Protein AF-0000000084831429 (afdb_homodimer)

Secondary structure (DSSP, 8-state):
---EEEEEEEEEEEEEETTEEEEEEEEEEEESSEEEEEES---S--------S--TTTEEEGGGEEEEEEEE---------S-----PPEEEEEEETTS-EEEEEEPTT--HHHHHHHHHHHHHHHHHHHHHHHT--TTTTSSSS--SS-TT-----STTS--SHHHHHHHHHHHT--SEEEE-TTTTSSS-SSS-SSEEEETTS-HHHHHHHHTTBGGG---EEEEE-TTS-EEEEEEPBPTT----HHHHHHHHHHHHTT-SEEEEEEHHHHS--HHHHHHHHHHHHHHHHHHHHHTSSS---GGGHHHHHHHH-HHHHHHHHHHHHHHHHHHHHHSS-EEEEEESSSSSHHHHHHHHHHHHH-GGGGSHHHHHHHHIIIIITTT--HHHHTTTT---GGG---HHHHHHHHHHHHHHH-TTS-SB-HHHHHHHHHHTT-TT-STTS-SSHHHHHHHHHTTT------SS-S-TTS-S------PPPTT-GGGTS-HHHHHTTB-TT---------TTHHHHHHHHHHHT---S-TTS-EEEEEETTEEEEESSSSTT------------------TTGGGSS-SSSS----TTTT-------GGG----HHHHTTTSHHHHHH-/---EEEEEEEEEEEEEETTEEEEEEEEEEEESSEEEEEES---S--------S--TTTEEEGGGEEEEEEEE---------S-----PPEEEEEEETTS-EEEEEEPTT--HHHHHHHHHHHHHHHHHHHHHHHTS-TTTTSSSS--SS-TT-----STTS--SHHHHHHHHHHHT--SEEEE-TTTTSSS-SSS-SSEEEETTS-HHHHHHHHTTBGGG---EEEEE-TTS-EEEEEEPBPTT----HHHHHHHHHHHHTT-SEEEEEEHHHHS--HHHHHHHHHHHHHHHHHHHHHTSSS---GGGHHHHHHHH-HHHHHHHHHHHHHHHHHHHHHSS-EEEEEESSSSSHHHHHHHHHHHHH-GGGGSHHHHHHHHIIIIITTT--HHHHTTTT---GGG---HHHHHHHHHHHHHHH-TTS-SB-HHHHHHHHHHTT-TT-STTS-SSHHHHHHHHHTTT------SS-S-TTS-S------PPPTT-GGGTS-HHHHHTTB-TT---------TTHHHHHHHHHHH----S-TTS-EEEEEETTEEEEESSSSTT------------------TTGGGSTTSSSS----TTTT-------GGG----HHHHTTTSHHHHHH-

Solvent-accessible surface area (backbone atoms only — not comparable to full-atom values): 69233 Å² total; per-residue (Å²): 41,80,52,72,75,46,82,67,41,66,30,28,35,62,37,80,44,77,72,19,82,40,74,45,54,24,35,38,36,37,36,82,59,29,37,37,54,46,66,66,79,63,69,73,74,70,74,66,78,59,70,27,55,54,50,74,90,41,41,41,45,52,79,26,51,67,49,75,45,78,45,79,44,82,72,71,80,66,80,73,80,73,84,71,84,75,70,54,42,39,31,42,37,40,34,30,70,72,44,42,73,47,41,30,36,38,45,76,82,58,53,68,67,58,53,48,44,52,53,46,51,52,51,53,45,63,69,46,39,44,66,44,63,61,58,44,50,43,62,40,41,48,52,67,76,54,45,59,59,68,90,80,63,68,68,84,71,72,84,63,61,68,82,44,71,63,53,54,51,50,51,35,58,74,38,65,54,75,66,57,38,82,39,63,76,24,60,82,37,75,68,26,55,47,44,38,42,58,45,38,40,32,60,88,59,52,68,79,63,45,58,66,52,28,72,41,20,35,77,32,33,47,66,30,61,75,48,45,41,86,58,62,6,36,36,30,38,19,23,30,70,41,89,87,56,81,75,48,71,72,51,49,54,53,47,48,40,53,60,25,52,91,41,55,33,29,34,39,34,45,48,64,80,67,41,78,49,58,63,52,47,29,52,16,43,54,47,40,49,52,53,35,49,48,53,50,54,26,81,70,72,57,86,60,83,46,84,47,42,46,42,52,51,52,71,23,40,49,65,54,52,38,36,47,50,42,45,52,21,35,50,51,42,44,50,35,50,75,35,63,27,22,39,32,33,33,23,64,72,35,36,52,66,45,30,43,38,55,48,48,24,46,45,29,50,33,57,60,37,28,31,61,69,31,35,52,41,47,47,31,55,42,31,48,31,37,17,22,41,36,29,48,23,64,34,66,51,65,73,51,79,78,59,29,24,60,58,67,58,49,40,52,50,43,52,49,50,48,45,56,54,38,58,44,62,25,33,45,31,70,59,40,53,49,50,54,58,56,49,68,48,40,92,70,29,46,66,54,65,35,37,17,44,47,58,50,52,49,59,61,45,62,57,67,69,69,72,74,81,70,86,65,85,68,73,71,79,76,66,63,62,74,49,56,49,84,50,41,55,67,83,52,45,65,48,53,38,46,70,75,60,55,58,49,25,47,33,88,69,37,63,82,52,57,57,67,38,40,52,66,50,53,65,49,41,51,45,48,54,66,48,52,63,65,72,79,79,80,81,63,79,43,27,30,36,39,51,86,89,38,59,42,80,40,90,50,77,62,81,75,73,79,77,82,80,83,85,79,78,78,79,80,77,73,85,69,81,74,81,65,72,79,70,64,77,78,66,82,69,76,89,75,76,57,62,52,56,37,22,54,69,71,69,64,49,42,90,64,60,73,80,64,45,70,57,53,34,36,85,27,70,56,34,58,33,76,97,40,81,52,69,76,47,82,69,40,63,31,28,33,62,37,79,45,76,72,18,81,41,74,44,53,25,36,39,34,36,36,82,56,29,38,37,52,46,64,66,80,62,69,73,70,71,72,64,78,58,68,27,57,53,50,73,90,40,40,39,47,53,79,26,50,67,50,74,46,78,44,77,44,80,72,72,79,67,78,75,80,72,84,72,84,76,72,52,43,40,30,42,37,39,33,30,70,71,44,43,73,48,42,30,36,38,44,77,82,58,52,66,67,58,52,48,46,52,52,47,52,53,52,54,46,62,67,45,40,46,65,43,65,64,58,44,48,43,63,40,43,48,51,65,76,53,44,57,60,66,90,79,63,66,69,79,71,74,80,64,60,68,83,44,71,63,52,54,51,50,51,33,58,73,40,65,55,75,67,56,38,81,38,62,76,22,59,82,37,76,67,25,55,48,43,38,41,59,46,38,40,32,60,89,59,54,67,78,64,46,59,65,52,30,73,40,20,36,77,31,33,47,66,29,62,75,47,45,42,88,59,62,6,36,36,30,40,19,22,29,69,41,91,85,57,82,75,50,71,72,51,48,55,52,48,50,40,52,59,25,52,92,40,54,32,30,34,38,34,46,47,63,80,65,40,78,49,58,63,53,47,28,53,17,42,54,48,40,48,52,54,35,49,48,52,50,52,27,81,70,71,58,87,62,84,47,85,47,45,46,42,51,52,54,72,24,38,48,66,54,52,38,36,48,52,45,44,52,22,35,51,51,41,46,50,35,49,76,36,63,27,22,40,32,34,33,23,64,73,35,37,52,68,43,30,44,38,54,48,48,24,46,43,29,50,32,56,61,37,28,31,62,70,31,32,51,39,47,47,33,54,43,31,47,31,38,17,23,40,36,28,48,23,65,33,66,50,66,73,51,78,80,58,30,25,62,57,67,56,48,40,53,51,42,51,50,51,47,45,57,54,38,60,44,61,26,32,44,32,70,57,39,53,49,50,52,57,56,50,66,48,41,90,70,28,47,65,53,65,34,39,18,44,48,58,51,51,49,61,61,45,62,56,65,69,68,72,75,80,70,84,67,85,67,75,72,78,76,66,61,63,75,49,55,50,84,50,43,55,65,83,50,45,66,48,53,37,44,69,74,60,55,58,49,25,49,34,86,68,37,62,82,51,57,57,67,36,44,48,67,51,52,64,49,42,51,46,49,55,65,47,51,63,67,72,79,79,80,81,62,79,44,27,28,36,40,51,86,88,38,60,42,80,40,88,50,76,60,83,74,72,78,77,83,80,81,85,80,78,79,79,79,80,70,87,68,81,73,79,67,72,79,70,65,78,76,65,81,68,73,89,73,76,58,60,53,57,38,22,56,72,71,68,65,50,42,88,63,61,74,81,63,45,71,58,53,33,34,87,28,70,56,35,58,33,76,98

Foldseek 3Di:
DFDFPADKAWWWKFDQDPVGTDTFTFIWTDTLFWIFTDGDPPPPPDCPVQLALDDPVGIGTLLFWDDKDKDFADQPPPPDPDDPPSRTWIKIWTQTNLLDIIIITHDPPDDPVRVVSVVVSSVVSLQCPLVVLQQVQLVVCPDPPSNSHPPPDPQPPDDQQVLDLVNVVVQCVVQVPPQKGKDQLCLVPPLAQQAFSIFIFGPVDDSVLLSVVLVQFDRSFAWTWQGAFPVQETETEGADTDQPDDQDPSNQVVNLCRQQRPHQEEEEEECPQQADDLQLQVQLVVQQLVLLSVVLVCLVPPPPCVVQSPVSNVVSCLLVRLLSLQVSLQLVLLVNLPDNYYYYYYYNNLAFSVLLSSLSNCVQQPLQCLEPVNVVSSCSRSHQARFHALCQQCVSNVPDPNSHGVRVVSSLLSVQLVCVVCVQSHFFDVLLSLLVVVVSSRSQADRRNGRHPSVVVVSVCLQPPLPDPDPDPPPPPVRNSSPSDHRHHSVPCSNRGPPVSVVNGTRPSHPNALPQQDDPSVVSVVLVVVQPPPDPDSPHRWYWYQDPSHIDTDPRNRNNPPDDDDDPPPDPPCPPPPPPPVPPPPPDDDDSQNSRGSGYRRDSDDVSRDDPCVRSNPPPVVVVVVD/DFDFQADKAWWWKFDQDPVGTDTFTFIWTDTLFWIFTDGDPPPPPPVPVQLALDDPVGIGTLLFWDDKDKDFADQPPPPDPDDPPSRTWIKIWTQTNLLDIIIITGDPPDDVVRVVSVVVSSVVSLQCPLVVLQQVQPVVCPDPPNNSHPPPDPQPDDDQQVQDLVNVVVQCVVQVPPQKGKDQLCLVPPLAQQAFSIFIFGPPDDSVLLSVLLVQFDRSFAWTWQGAFPVQETETEGADTDQPDDQDPSNQVVNLCRQQRPHQEEEEEECPQQADDLQLQVQLVVQQLVLLSVVLVCLVPDPPVVVQSPVSNVVSCLLVRLLSLQVSLQLVLLVNLPDNYYYYYYYNNLAFSVLLSSLSNCVQQPLQCLEPVNVVSSCSRSHQARFHALCQQCVSNVPDPNSHGVRVVSSLLSVQLVCVVCVQSHFFDVLLSLLVVVVSSRSQADRRNGRHPSVVVVSVCLQPPLPDPDPDPPDPPVSNSSPSDNRHHSVPCSNRGPPVSVVNGGRPSHPNALPQADDPSVVSVVLVCVQPPPDPDSPHRWYWYQDPSHIDTDPRNRNNPPDPDDDPPPDPPCPPPPPPPVPPPVPDDDPSQNSRGSGYGRDSDDVSRDDPCCRSNPPPVVVVVVD

pLDDT: mean 73.1, std 22.53, range [20.27, 98.69]

InterPro domains:
  IPR010569 Myotubularin-like, phosphatase domain [PF06602] (166-237)
  IPR010569 Myotubularin-like, phosphatase domain [PF06602] (287-456)
  IPR010569 Myotubularin-like, phosphatase domain [PS51339] (162-616)
  IPR011993 PH-like domain superfamily [G3DSA:2.30.29.30] (10-122)
  IPR029021 Protein-tyrosine phosphatase-like [SSF52799] (162-620)
  IPR030564 Myotubularin [PTHR10807] (19-619)

Organism: Latimeria chalumnae (NCBI:txid7897)

Structure (mmCIF, N/CA/C/O backbone):
data_AF-0000000084831429-model_v1
#
loop_
_entity.id
_entity.type
_entity.pdbx_description
1 polymer 'Myotubularin related protein 11'
#
loop_
_atom_site.group_PDB
_atom_site.id
_atom_site.type_symbol
_atom_site.label_atom_id
_atom_site.label_alt_id
_atom_site.label_comp_id
_atom_site.label_asym_id
_atom_site.label_entity_id
_atom_site.label_seq_id
_atom_site.pdbx_PDB_ins_code
_atom_site.Cartn_x
_atom_site.Cartn_y
_atom_site.Cartn_z
_atom_site.occupancy
_atom_site.B_iso_or_equiv
_atom_site.auth_seq_id
_atom_site.auth_comp_id
_atom_site.auth_asym_id
_atom_site.auth_atom_id
_atom_site.pdbx_PDB_model_num
ATOM 1 N N . GLY A 1 1 ? 31.672 33 1.767 1 45.75 1 GLY A N 1
ATOM 2 C CA . GLY A 1 1 ? 31.297 31.656 1.421 1 45.75 1 GLY A CA 1
ATOM 3 C C . GLY A 1 1 ? 31.219 30.734 2.625 1 45.75 1 GLY A C 1
ATOM 4 O O . GLY A 1 1 ? 31.375 31.172 3.764 1 45.75 1 GLY A O 1
ATOM 5 N N . GLU A 1 2 ? 30.656 29.547 2.352 1 60.62 2 GLU A N 1
ATOM 6 C CA . GLU A 1 2 ? 30.656 28.547 3.426 1 60.62 2 GLU A CA 1
ATOM 7 C C . GLU A 1 2 ? 32.094 28.234 3.879 1 60.62 2 GLU A C 1
ATOM 9 O O . GLU A 1 2 ? 32.969 28.078 3.051 1 60.62 2 GLU A O 1
ATOM 14 N N . HIS A 1 3 ? 32.344 28.625 5.039 1 60.34 3 HIS A N 1
ATOM 15 C CA . HIS A 1 3 ? 33.688 28.328 5.578 1 60.34 3 HIS A CA 1
ATOM 16 C C . HIS A 1 3 ? 33.875 26.828 5.816 1 60.34 3 HIS A C 1
ATOM 18 O O . HIS A 1 3 ? 32.969 26.188 6.391 1 60.34 3 HIS A O 1
ATOM 24 N N . ILE A 1 4 ? 34.938 26.266 5.09 1 60.81 4 ILE A N 1
ATOM 25 C CA . ILE A 1 4 ? 35.312 24.875 5.316 1 60.81 4 ILE A CA 1
ATOM 26 C C . ILE A 1 4 ? 35.875 24.703 6.719 1 60.81 4 ILE A C 1
ATOM 28 O O . ILE A 1 4 ? 36.844 25.391 7.094 1 60.81 4 ILE A O 1
ATOM 32 N N . VAL A 1 5 ? 35.25 24.031 7.523 1 62.53 5 VAL A N 1
ATOM 33 C CA . VAL A 1 5 ? 35.625 23.875 8.922 1 62.53 5 VAL A CA 1
ATOM 34 C C . VAL A 1 5 ? 36.75 22.844 9.047 1 62.53 5 VAL A C 1
ATOM 36 O O . VAL A 1 5 ? 37.625 22.969 9.914 1 62.53 5 VAL A O 1
ATOM 39 N N . GLU A 1 6 ? 36.656 21.859 8.156 1 63.72 6 GLU A N 1
ATOM 40 C CA . GLU A 1 6 ? 37.625 20.781 8.32 1 63.72 6 GLU A CA 1
ATOM 41 C C . GLU A 1 6 ? 38.25 20.391 6.988 1 63.72 6 GLU A C 1
ATOM 43 O O . GLU A 1 6 ? 37.688 20.641 5.926 1 63.72 6 GLU A O 1
ATOM 48 N N . ASP A 1 7 ? 39.406 19.844 7.125 1 67.19 7 ASP A N 1
ATOM 49 C CA . ASP A 1 7 ? 40.125 19.406 5.941 1 67.19 7 ASP A CA 1
ATOM 50 C C . ASP A 1 7 ? 39.344 18.359 5.152 1 67.19 7 ASP A C 1
ATOM 52 O O . ASP A 1 7 ? 38.75 17.453 5.738 1 67.19 7 ASP A O 1
ATOM 56 N N . PRO A 1 8 ? 39.281 18.547 3.902 1 75.25 8 PRO A N 1
ATOM 57 C CA . PRO A 1 8 ? 38.562 17.609 3.041 1 75.25 8 PRO A CA 1
ATOM 58 C C . PRO A 1 8 ? 39.125 16.188 3.115 1 75.25 8 PRO A C 1
ATOM 60 O O . PRO A 1 8 ? 40.344 16.016 3.346 1 75.25 8 PRO A O 1
ATOM 63 N N . VAL A 1 9 ? 38.312 15.164 3.086 1 78.69 9 VAL A N 1
ATOM 64 C CA . VAL A 1 9 ? 38.688 13.758 3.143 1 78.69 9 VAL A CA 1
ATOM 65 C C . VAL A 1 9 ? 38.219 13.047 1.868 1 78.69 9 VAL A C 1
ATOM 67 O O . VAL A 1 9 ? 37.125 13.258 1.396 1 78.69 9 VAL A O 1
ATOM 70 N N . ASN A 1 10 ? 39.156 12.344 1.332 1 81.06 10 ASN A N 1
ATOM 71 C CA . ASN A 1 10 ? 38.781 11.523 0.183 1 81.06 10 ASN A CA 1
ATOM 72 C C . ASN A 1 10 ? 37.938 10.305 0.601 1 81.06 10 ASN A C 1
ATOM 74 O O . ASN A 1 10 ? 38.344 9.555 1.489 1 81.06 10 ASN A O 1
ATOM 78 N N . VAL A 1 11 ? 36.844 10.211 0.005 1 85.5 11 VAL A N 1
ATOM 79 C CA . VAL A 1 11 ? 35.906 9.125 0.378 1 85.5 11 VAL A CA 1
ATOM 80 C C . VAL A 1 11 ? 35.281 8.547 -0.875 1 85.5 11 VAL A C 1
ATOM 82 O O . VAL A 1 11 ? 35.406 9.094 -1.969 1 85.5 11 VAL A O 1
ATOM 85 N N . ARG A 1 12 ? 34.75 7.391 -0.708 1 84.81 12 ARG A N 1
ATOM 86 C CA . ARG A 1 12 ? 33.875 6.797 -1.725 1 84.81 12 ARG A CA 1
ATOM 87 C C . ARG A 1 12 ? 32.438 6.711 -1.239 1 84.81 12 ARG A C 1
ATOM 89 O O . ARG A 1 12 ? 32.156 6.066 -0.229 1 84.81 12 ARG A O 1
ATOM 96 N N . LYS A 1 13 ? 31.609 7.395 -1.942 1 86 13 LYS A N 1
ATOM 97 C CA . LYS A 1 13 ? 30.203 7.438 -1.572 1 86 13 LYS A CA 1
ATOM 98 C C . LYS A 1 13 ? 29.422 6.285 -2.209 1 86 13 LYS A C 1
ATOM 100 O O . LYS A 1 13 ? 29.578 6.012 -3.4 1 86 13 LYS A O 1
ATOM 105 N N . LEU A 1 14 ? 28.703 5.637 -1.348 1 78 14 LEU A N 1
ATOM 106 C CA . LEU A 1 14 ? 27.828 4.59 -1.872 1 78 14 LEU A CA 1
ATOM 107 C C . LEU A 1 14 ? 26.609 5.188 -2.562 1 78 14 LEU A C 1
ATOM 109 O O . LEU A 1 14 ? 25.891 5.996 -1.969 1 78 14 LEU A O 1
ATOM 113 N N . VAL A 1 15 ? 26.516 5.016 -3.824 1 68.31 15 VAL A N 1
ATOM 114 C CA . VAL A 1 15 ? 25.391 5.535 -4.578 1 68.31 15 VAL A CA 1
ATOM 115 C C . VAL A 1 15 ? 24.562 4.375 -5.133 1 68.31 15 VAL A C 1
ATOM 117 O O . VAL A 1 15 ? 25.125 3.377 -5.602 1 68.31 15 VAL A O 1
ATOM 120 N N . GLN A 1 16 ? 23.281 4.457 -4.746 1 60.56 16 GLN A N 1
ATOM 121 C CA . GLN A 1 16 ? 22.391 3.434 -5.262 1 60.56 16 GLN A CA 1
ATOM 122 C C . GLN A 1 16 ? 21.859 3.809 -6.641 1 60.56 16 GLN A C 1
ATOM 124 O O . GLN A 1 16 ? 21.281 4.887 -6.82 1 60.56 16 GLN A O 1
ATOM 129 N N . TRP A 1 17 ? 22.422 3.232 -7.582 1 48.5 17 TRP A N 1
ATOM 130 C CA . TRP A 1 17 ? 21.891 3.42 -8.93 1 48.5 17 TRP A CA 1
ATOM 131 C C . TRP A 1 17 ? 20.844 2.357 -9.258 1 48.5 17 TRP A C 1
ATOM 133 O O . TRP A 1 17 ? 20.672 1.402 -8.492 1 48.5 17 TRP A O 1
ATOM 143 N N . ARG A 1 18 ? 20 2.668 -10.242 1 48.22 18 ARG A N 1
ATOM 144 C CA . ARG A 1 18 ? 19.031 1.698 -10.742 1 48.22 18 ARG A CA 1
ATOM 145 C C . ARG A 1 18 ? 19.688 0.341 -10.977 1 48.22 18 ARG A C 1
ATOM 147 O O . ARG A 1 18 ? 19.062 -0.7 -10.75 1 48.22 18 ARG A O 1
ATOM 154 N N . SER A 1 19 ? 21 0.459 -11.438 1 45.69 19 SER A N 1
ATOM 155 C CA . SER A 1 19 ? 21.734 -0.715 -11.883 1 45.69 19 SER A CA 1
ATOM 156 C C . SER A 1 19 ? 22.438 -1.406 -10.719 1 45.69 19 SER A C 1
ATOM 158 O O . SER A 1 19 ? 23 -2.492 -10.875 1 45.69 19 SER A O 1
ATOM 160 N N . GLY A 1 20 ? 22.328 -0.869 -9.531 1 53.62 20 GLY A N 1
ATOM 161 C CA . GLY A 1 20 ? 23.016 -1.463 -8.391 1 53.62 20 GLY A CA 1
ATOM 162 C C . GLY A 1 20 ? 23.75 -0.447 -7.539 1 53.62 20 GLY A C 1
ATOM 163 O O . GLY A 1 20 ? 23.5 0.755 -7.641 1 53.62 20 GLY A O 1
ATOM 164 N N . GLU A 1 21 ? 24.484 -0.975 -6.473 1 61.22 21 GLU A N 1
ATOM 165 C CA . GLU A 1 21 ? 25.297 -0.139 -5.59 1 61.22 21 GLU A CA 1
ATOM 166 C C . GLU A 1 21 ? 26.656 0.175 -6.219 1 61.22 21 GLU A C 1
ATOM 168 O O . GLU A 1 21 ? 27.281 -0.698 -6.82 1 61.22 21 GLU A O 1
ATOM 173 N N . SER A 1 22 ? 26.844 1.405 -6.551 1 68.38 22 SER A N 1
ATOM 174 C CA . SER A 1 22 ? 28.141 1.827 -7.047 1 68.38 22 SER A CA 1
ATOM 175 C C . SER A 1 22 ? 28.781 2.846 -6.109 1 68.38 22 SER A C 1
ATOM 177 O O . SER A 1 22 ? 28.094 3.514 -5.34 1 68.38 22 SER A O 1
ATOM 179 N N . PHE A 1 23 ? 30.109 2.713 -6.168 1 76.94 23 PHE A N 1
ATOM 180 C CA . PHE A 1 23 ? 30.828 3.676 -5.348 1 76.94 23 PHE A CA 1
ATOM 181 C C . PHE A 1 23 ? 31.375 4.82 -6.203 1 76.94 23 PHE A C 1
ATOM 183 O O . PHE A 1 23 ? 31.891 4.594 -7.301 1 76.94 23 PHE A O 1
ATOM 190 N N . LEU A 1 24 ? 31.109 6.02 -5.734 1 82.38 24 LEU A N 1
ATOM 191 C CA . LEU A 1 24 ? 31.625 7.227 -6.367 1 82.38 24 LEU A CA 1
ATOM 192 C C . LEU A 1 24 ? 32.75 7.836 -5.543 1 82.38 24 LEU A C 1
ATOM 194 O O . LEU A 1 24 ? 32.562 8.172 -4.371 1 82.38 24 LEU A O 1
ATOM 198 N N . SER A 1 25 ? 33.844 7.863 -6.238 1 85.06 25 SER A N 1
ATOM 199 C CA . SER A 1 25 ? 34.969 8.453 -5.535 1 85.06 25 SER A CA 1
ATOM 200 C C . SER A 1 25 ? 34.875 9.977 -5.535 1 85.06 25 SER A C 1
ATOM 202 O O . SER A 1 25 ? 34.438 10.578 -6.512 1 85.06 25 SER A O 1
ATOM 204 N N . GLY A 1 26 ? 35.156 10.617 -4.406 1 86.94 26 GLY A N 1
ATOM 205 C CA . GLY A 1 26 ? 35.156 12.062 -4.281 1 86.94 26 GLY A CA 1
ATOM 206 C C . GLY A 1 26 ? 35.719 12.555 -2.963 1 86.94 26 GLY A C 1
ATOM 207 O O . GLY A 1 26 ? 36.469 11.836 -2.295 1 86.94 26 GLY A O 1
ATOM 208 N N . THR A 1 27 ? 35.5 13.859 -2.746 1 84.88 27 THR A N 1
ATOM 209 C CA . THR A 1 27 ? 36 14.5 -1.535 1 84.88 27 THR A CA 1
ATOM 210 C C . THR A 1 27 ? 34.844 15.008 -0.678 1 84.88 27 THR A C 1
ATOM 212 O O . THR A 1 27 ? 33.875 15.547 -1.2 1 84.88 27 THR A O 1
ATOM 215 N N . LEU A 1 28 ? 35 14.727 0.623 1 85.06 28 LEU A N 1
ATOM 216 C CA . LEU A 1 28 ? 34 15.156 1.578 1 85.06 28 LEU A CA 1
ATOM 217 C C . LEU A 1 28 ? 34.438 16.438 2.295 1 85.06 28 LEU A C 1
ATOM 219 O O . LEU A 1 28 ? 35.531 16.484 2.844 1 85.06 28 LEU A O 1
ATOM 223 N N . TYR A 1 29 ? 33.562 17.469 2.186 1 80.06 29 TYR A N 1
ATOM 224 C CA . TYR A 1 29 ? 33.844 18.734 2.848 1 80.06 29 TYR A CA 1
ATOM 225 C C . TYR A 1 29 ? 32.812 18.984 3.955 1 80.06 29 TYR A C 1
ATOM 227 O O . TYR A 1 29 ? 31.641 18.672 3.809 1 80.06 29 TYR A O 1
ATOM 235 N N . CYS A 1 30 ? 33.312 19.484 5.059 1 78.75 30 CYS A N 1
ATOM 236 C CA . CYS A 1 30 ? 32.406 19.922 6.125 1 78.75 30 CYS A CA 1
ATOM 237 C C . CYS A 1 30 ? 32.469 21.438 6.305 1 78.75 30 CYS A C 1
ATOM 239 O O . CYS A 1 30 ? 33.531 21.984 6.598 1 78.75 30 CYS A O 1
ATOM 241 N N . THR A 1 31 ? 31.297 22.016 6.02 1 76.06 31 THR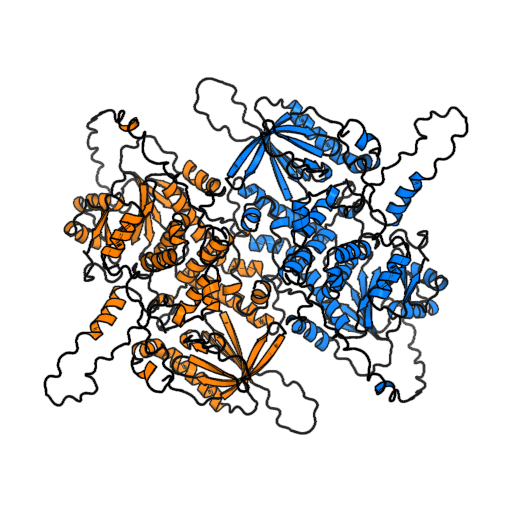 A N 1
ATOM 242 C CA . THR A 1 31 ? 31.203 23.453 6.234 1 76.06 31 THR A CA 1
ATOM 243 C C . THR A 1 31 ? 30.375 23.766 7.484 1 76.06 31 THR A C 1
ATOM 245 O O . THR A 1 31 ? 30.016 22.859 8.234 1 76.06 31 THR A O 1
ATOM 248 N N . GLU A 1 32 ? 30.141 25 7.703 1 68.94 32 GLU A N 1
ATOM 249 C CA . GLU A 1 32 ? 29.344 25.391 8.859 1 68.94 32 GLU A CA 1
ATOM 250 C C . GLU A 1 32 ? 27.859 25.047 8.648 1 68.94 32 GLU A C 1
ATOM 252 O O . GLU A 1 32 ? 27.109 24.953 9.609 1 68.94 32 GLU A O 1
ATOM 257 N N . PHE A 1 33 ? 27.562 24.766 7.441 1 71.44 33 PHE A N 1
ATOM 258 C CA . PHE A 1 33 ? 26.141 24.594 7.148 1 71.44 33 PHE A CA 1
ATOM 259 C C . PHE A 1 33 ? 25.844 23.172 6.691 1 71.44 33 PHE A C 1
ATOM 261 O O . PHE A 1 33 ? 24.75 22.656 6.887 1 71.44 33 PHE A O 1
ATOM 268 N N . ARG A 1 34 ? 26.906 22.641 6.062 1 78.56 34 ARG A N 1
ATOM 269 C CA . ARG A 1 34 ? 26.562 21.375 5.418 1 78.56 34 ARG A CA 1
ATOM 270 C C . ARG A 1 34 ? 27.797 20.469 5.285 1 78.56 34 ARG A C 1
ATOM 272 O O . ARG A 1 34 ? 28.922 20.953 5.402 1 78.56 34 ARG A O 1
ATOM 279 N N . LEU A 1 35 ? 27.469 19.188 5.121 1 81.06 35 LEU A N 1
ATOM 280 C CA . LEU A 1 35 ? 28.406 18.188 4.613 1 81.06 35 LEU A CA 1
ATOM 281 C C . LEU A 1 35 ? 28.234 17.984 3.111 1 81.06 35 LEU A C 1
ATOM 283 O O . LEU A 1 35 ? 27.125 17.672 2.65 1 81.06 35 LEU A O 1
ATOM 287 N N . THR A 1 36 ? 29.25 18.297 2.365 1 82.38 36 THR A N 1
ATOM 288 C CA . THR A 1 36 ? 29.109 18.234 0.915 1 82.38 36 THR A CA 1
ATOM 289 C C . THR A 1 36 ? 30.125 17.266 0.323 1 82.38 36 THR A C 1
ATOM 291 O O . THR A 1 36 ? 31.312 17.312 0.672 1 82.38 36 THR A O 1
ATOM 294 N N . PHE A 1 37 ? 29.625 16.328 -0.504 1 85.56 37 PHE A N 1
ATOM 295 C CA . PHE A 1 37 ? 30.453 15.406 -1.266 1 85.56 37 PHE A CA 1
ATOM 296 C C . PHE A 1 37 ? 30.672 15.922 -2.684 1 85.56 37 PHE A C 1
ATOM 298 O O . PHE A 1 37 ? 29.719 16.188 -3.41 1 85.56 37 PHE A O 1
ATOM 305 N N . VAL A 1 38 ? 31.922 16.094 -3.037 1 83.12 38 VAL A N 1
ATOM 306 C CA . VAL A 1 38 ? 32.281 16.516 -4.383 1 83.12 38 VAL A CA 1
ATOM 307 C C . VAL A 1 38 ? 32.938 15.367 -5.145 1 83.12 38 VAL A C 1
ATOM 309 O O . VAL A 1 38 ? 34.062 14.977 -4.852 1 83.12 38 VAL A O 1
ATOM 312 N N . PRO A 1 39 ? 32.219 14.82 -6.137 1 83.31 39 PRO A N 1
ATOM 313 C CA . PRO A 1 39 ? 32.781 13.695 -6.898 1 83.31 39 PRO A CA 1
ATOM 314 C C . PRO A 1 39 ? 34 14.086 -7.723 1 83.31 39 PRO A C 1
ATOM 316 O O . PRO A 1 39 ? 34.094 15.234 -8.172 1 83.31 39 PRO A O 1
ATOM 319 N N . GLU A 1 40 ? 35.062 13.156 -7.945 1 78.69 40 GLU A N 1
ATOM 320 C CA . GLU A 1 40 ? 36.281 13.398 -8.703 1 78.69 40 GLU A CA 1
ATOM 321 C C . GLU A 1 40 ? 36 13.523 -10.195 1 78.69 40 GLU A C 1
ATOM 323 O O . GLU A 1 40 ? 36.531 14.414 -10.867 1 78.69 40 GLU A O 1
ATOM 328 N N . HIS A 1 41 ? 35.594 12.352 -10.898 1 64.94 41 HIS A N 1
ATOM 329 C CA . HIS A 1 41 ? 35.406 12.352 -12.344 1 64.94 41 HIS A CA 1
ATOM 330 C C . HIS A 1 41 ? 34 12.836 -12.719 1 64.94 41 HIS A C 1
ATOM 332 O O . HIS A 1 41 ? 33 12.164 -12.438 1 64.94 41 HIS A O 1
ATOM 338 N N . ILE A 1 42 ? 33.906 13.891 -12.547 1 53.31 42 ILE A N 1
ATOM 339 C CA . ILE A 1 42 ? 32.594 14.352 -13.039 1 53.31 42 ILE A CA 1
ATOM 340 C C . ILE A 1 42 ? 32.562 14.273 -14.562 1 53.31 42 ILE A C 1
ATOM 342 O O . ILE A 1 42 ? 33.281 15.023 -15.242 1 53.31 42 ILE A O 1
ATOM 346 N N . HIS A 1 43 ? 32.875 13.156 -15.383 1 43.84 43 HIS A N 1
ATOM 347 C CA . HIS A 1 43 ? 32.562 13.5 -16.766 1 43.84 43 HIS A CA 1
ATOM 348 C C . HIS A 1 43 ? 31.469 14.562 -16.844 1 43.84 43 HIS A C 1
ATOM 350 O O . HIS A 1 43 ? 30.906 14.938 -15.812 1 43.84 43 HIS A O 1
ATOM 356 N N . ASN A 1 44 ? 30.625 14.195 -18.203 1 37.78 44 ASN A N 1
ATOM 357 C CA . ASN A 1 44 ? 29.609 14.969 -18.906 1 37.78 44 ASN A CA 1
ATOM 358 C C . ASN A 1 44 ? 28.484 15.391 -17.984 1 37.78 44 ASN A C 1
ATOM 360 O O . ASN A 1 44 ? 27.375 15.703 -18.438 1 37.78 44 ASN A O 1
ATOM 364 N N . ALA A 1 45 ? 28.391 14.68 -17 1 36.59 45 ALA A N 1
ATOM 365 C CA . ALA A 1 45 ? 27 15.07 -16.766 1 36.59 45 ALA A CA 1
ATOM 366 C C . ALA A 1 45 ? 26.828 16.578 -16.906 1 36.59 45 ALA A C 1
ATOM 368 O O . ALA A 1 45 ? 27.625 17.359 -16.359 1 36.59 45 ALA A O 1
ATOM 369 N N . GLU A 1 46 ? 26.359 17 -17.938 1 37.22 46 GLU A N 1
ATOM 370 C CA . GLU A 1 46 ? 25.734 18.281 -18.281 1 37.22 46 GLU A CA 1
ATOM 371 C C . GLU A 1 46 ? 25.5 19.141 -17.047 1 37.22 46 GLU A C 1
ATOM 373 O O . GLU A 1 46 ? 25.125 18.625 -15.992 1 37.22 46 GLU A O 1
ATOM 378 N N . ASN A 1 47 ? 26.266 20.25 -16.891 1 38 47 ASN A N 1
ATOM 379 C CA . ASN A 1 47 ? 26.016 21.531 -16.234 1 38 47 ASN A CA 1
ATOM 380 C C . ASN A 1 47 ? 24.547 21.656 -15.828 1 38 47 ASN A C 1
ATOM 382 O O . ASN A 1 47 ? 23.781 22.344 -16.5 1 38 47 ASN A O 1
ATOM 386 N N . GLU A 1 48 ? 23.859 20.672 -15.984 1 38.94 48 GLU A N 1
ATOM 387 C CA . GLU A 1 48 ? 22.578 21.344 -15.773 1 38.94 48 GLU A CA 1
ATOM 388 C C . GLU A 1 48 ? 22.672 22.406 -14.695 1 38.94 48 GLU A C 1
ATOM 390 O O . GLU A 1 48 ? 23.406 22.25 -13.719 1 38.94 48 GLU A O 1
ATOM 395 N N . ASP A 1 49 ? 22.672 23.578 -15.023 1 39.72 49 ASP A N 1
ATOM 396 C CA . ASP A 1 49 ? 22.359 24.875 -14.422 1 39.72 49 ASP A CA 1
ATOM 397 C C . ASP A 1 49 ? 21.75 24.703 -13.039 1 39.72 49 ASP A C 1
ATOM 399 O O . ASP A 1 49 ? 20.531 24.828 -12.875 1 39.72 49 ASP A O 1
ATOM 403 N N . HIS A 1 50 ? 21.922 23.656 -12.336 1 46.47 50 HIS A N 1
ATOM 404 C CA . HIS A 1 50 ? 20.953 23.547 -11.242 1 46.47 50 HIS A CA 1
ATOM 405 C C . HIS A 1 50 ? 21.219 24.625 -10.188 1 46.47 50 HIS A C 1
ATOM 407 O O . HIS A 1 50 ? 22.25 24.594 -9.523 1 46.47 50 HIS A O 1
ATOM 413 N N . ASP A 1 51 ? 20.891 25.781 -10.414 1 50.62 51 ASP A N 1
ATOM 414 C CA . ASP A 1 51 ? 20.578 26.953 -9.594 1 50.62 51 ASP A CA 1
ATOM 415 C C . ASP A 1 51 ? 20.047 26.531 -8.227 1 50.62 51 ASP A C 1
ATOM 417 O O . ASP A 1 51 ? 19.531 27.375 -7.48 1 50.62 51 ASP A O 1
ATOM 421 N N . SER A 1 52 ? 20.125 25.219 -7.883 1 61.53 52 SER A N 1
ATOM 422 C CA . SER A 1 52 ? 19.578 24.922 -6.559 1 61.53 52 SER A CA 1
ATOM 423 C C . SER A 1 52 ? 20.641 25.078 -5.477 1 61.53 52 SER A C 1
ATOM 425 O O . SER A 1 52 ? 21.812 24.781 -5.707 1 61.53 52 SER A O 1
ATOM 427 N N . VAL A 1 53 ? 20.391 25.859 -4.523 1 61.72 53 VAL A N 1
ATOM 428 C CA . VAL A 1 53 ? 21.281 26.141 -3.402 1 61.72 53 VAL A CA 1
ATOM 429 C C . VAL A 1 53 ? 21.781 24.844 -2.787 1 61.72 53 VAL A C 1
ATOM 431 O O . VAL A 1 53 ? 22.938 24.734 -2.385 1 61.72 53 VAL A O 1
ATOM 434 N N . LEU A 1 54 ? 20.953 23.844 -2.764 1 65.69 54 LEU A N 1
ATOM 435 C CA . LEU A 1 54 ? 21.312 22.562 -2.137 1 65.69 54 LEU A CA 1
ATOM 436 C C . LEU A 1 54 ? 21.156 21.422 -3.121 1 65.69 54 LEU A C 1
ATOM 438 O O . LEU A 1 54 ? 20.141 21.312 -3.809 1 65.69 54 LEU A O 1
ATOM 442 N N . ASN A 1 55 ? 22.359 20.844 -3.393 1 62.53 55 ASN A N 1
ATOM 443 C CA . ASN A 1 55 ? 22.281 19.578 -4.125 1 62.53 55 ASN A CA 1
ATOM 444 C C . ASN A 1 55 ? 21.875 18.438 -3.211 1 62.53 55 ASN A C 1
ATOM 446 O O . ASN A 1 55 ? 22.688 17.922 -2.439 1 62.53 55 ASN A O 1
ATOM 450 N N . ARG A 1 56 ? 20.75 18.047 -3.246 1 65.62 56 ARG A N 1
ATOM 451 C CA . ARG A 1 56 ? 20.172 17.078 -2.307 1 65.62 56 ARG A CA 1
ATOM 452 C C . ARG A 1 56 ? 20.875 15.727 -2.418 1 65.62 56 ARG A C 1
ATOM 454 O O . ARG A 1 56 ? 20.875 14.945 -1.467 1 65.62 56 ARG A O 1
ATOM 461 N N . GLU A 1 57 ? 21.5 15.508 -3.512 1 72.44 57 GLU A N 1
ATOM 462 C CA . GLU A 1 57 ? 22.156 14.219 -3.682 1 72.44 57 GLU A CA 1
ATOM 463 C C . GLU A 1 57 ? 23.5 14.18 -2.941 1 72.44 57 GLU A C 1
ATOM 465 O O . GLU A 1 57 ? 23.891 13.133 -2.416 1 72.44 57 GLU A O 1
ATOM 470 N N . HIS A 1 58 ? 24.078 15.344 -2.861 1 78.69 58 HIS A N 1
ATOM 471 C CA . HIS A 1 58 ? 25.453 15.305 -2.355 1 78.69 58 HIS A CA 1
ATOM 472 C C . HIS A 1 58 ? 25.609 16.203 -1.133 1 78.69 58 HIS A C 1
ATOM 474 O O . HIS A 1 58 ? 26.641 16.141 -0.451 1 78.69 58 HIS A O 1
ATOM 480 N N . ASP A 1 59 ? 24.609 17.016 -0.858 1 79.62 59 ASP A N 1
ATOM 481 C CA . ASP A 1 59 ? 24.703 17.922 0.275 1 79.62 59 ASP A CA 1
ATOM 482 C C . ASP A 1 59 ? 23.797 17.469 1.42 1 79.62 59 ASP A C 1
ATOM 484 O O . ASP A 1 59 ? 22.656 17.047 1.193 1 79.62 59 ASP A O 1
ATOM 488 N N . ILE A 1 60 ? 24.391 17.516 2.602 1 82.75 60 ILE A N 1
ATOM 489 C CA . ILE A 1 60 ? 23.625 17.219 3.805 1 82.75 60 ILE A CA 1
ATOM 490 C C . ILE A 1 60 ? 23.734 18.391 4.785 1 82.75 60 ILE A C 1
ATOM 492 O O . ILE A 1 60 ? 24.781 18.594 5.406 1 82.75 60 ILE A O 1
ATOM 496 N N . PRO A 1 61 ? 22.625 19.125 4.828 1 78.19 61 PRO A N 1
ATOM 497 C CA . PRO A 1 61 ? 22.688 20.141 5.875 1 78.19 61 PRO A CA 1
ATOM 498 C C . PRO A 1 61 ? 22.984 19.562 7.254 1 78.19 61 PRO A C 1
ATOM 500 O O . PRO A 1 61 ? 22.453 18.516 7.617 1 78.19 61 PRO A O 1
ATOM 503 N N . LEU A 1 62 ? 23.797 20.172 7.938 1 77.38 62 LEU A N 1
ATOM 504 C CA . LEU A 1 62 ? 24.25 19.656 9.219 1 77.38 62 LEU A CA 1
ATOM 505 C C . LEU A 1 62 ? 23.078 19.469 10.172 1 77.38 62 LEU A C 1
ATOM 507 O O . LEU A 1 62 ? 23.062 18.516 10.961 1 77.38 62 LEU A O 1
ATOM 511 N N . ILE A 1 63 ? 22.109 20.344 10.078 1 75.5 63 ILE A N 1
ATOM 512 C CA . ILE A 1 63 ? 20.953 20.297 10.977 1 75.5 63 ILE A CA 1
ATOM 513 C C . ILE A 1 63 ? 20.109 19.047 10.68 1 75.5 63 ILE A C 1
ATOM 515 O O . ILE A 1 63 ? 19.375 18.562 11.539 1 75.5 63 ILE A O 1
ATOM 519 N N . SER A 1 64 ? 20.281 18.562 9.5 1 80.69 64 SER A N 1
ATOM 520 C CA . SER A 1 64 ? 19.5 17.406 9.086 1 80.69 64 SER A CA 1
ATOM 521 C C . SER A 1 64 ? 20.141 16.094 9.547 1 80.69 64 SER A C 1
ATOM 523 O O . SER A 1 64 ? 19.547 15.023 9.406 1 80.69 64 SER A O 1
ATOM 525 N N . ILE A 1 65 ? 21.266 16.156 10.172 1 81.81 65 ILE A N 1
ATOM 526 C CA . ILE A 1 65 ? 21.984 14.961 10.609 1 81.81 65 ILE A CA 1
ATOM 527 C C . ILE A 1 65 ? 21.453 14.523 11.977 1 81.81 65 ILE A C 1
ATOM 529 O O . ILE A 1 65 ? 21.359 15.336 12.898 1 81.81 65 ILE A O 1
ATOM 533 N N . ASP A 1 66 ? 21.078 13.336 12.078 1 80.44 66 ASP A N 1
ATOM 534 C CA . ASP A 1 66 ? 20.578 12.773 13.328 1 80.44 66 ASP A CA 1
ATOM 535 C C . ASP A 1 66 ? 21.688 12.102 14.117 1 80.44 66 ASP A C 1
ATOM 537 O O . ASP A 1 66 ? 21.875 12.375 15.305 1 80.44 66 ASP A O 1
ATOM 541 N N . ARG A 1 67 ? 22.438 11.164 13.438 1 81.94 67 ARG A N 1
ATOM 542 C CA . ARG A 1 67 ? 23.531 10.43 14.07 1 81.94 67 ARG A CA 1
ATOM 543 C C . ARG A 1 67 ? 24.578 10.016 13.047 1 81.94 67 ARG A C 1
ATOM 545 O O . ARG A 1 67 ? 24.266 9.867 11.859 1 81.94 67 ARG A O 1
ATOM 552 N N . VAL A 1 68 ? 25.766 9.953 13.539 1 83.19 68 VAL A N 1
ATOM 553 C CA . VAL A 1 68 ? 26.891 9.516 12.711 1 83.19 68 VAL A CA 1
ATOM 554 C C . VAL A 1 68 ? 27.578 8.312 13.352 1 83.19 68 VAL A C 1
ATOM 556 O O . VAL A 1 68 ? 27.828 8.305 14.562 1 83.19 68 VAL A O 1
ATOM 559 N N . THR A 1 69 ? 27.719 7.262 12.562 1 82.81 69 THR A N 1
ATOM 560 C CA . THR A 1 69 ? 28.391 6.07 13.055 1 82.81 69 THR A CA 1
ATOM 561 C C . THR A 1 69 ? 29.562 5.699 12.141 1 82.81 69 THR A C 1
ATOM 563 O O . THR A 1 69 ? 29.516 5.953 10.938 1 82.81 69 THR A O 1
ATOM 566 N N . VAL A 1 70 ? 30.594 5.207 12.734 1 81.19 70 VAL A N 1
ATOM 567 C CA . VAL A 1 70 ? 31.734 4.691 12.008 1 81.19 70 VAL A CA 1
ATOM 568 C C . VAL A 1 70 ? 31.844 3.18 12.203 1 81.19 70 VAL A C 1
ATOM 570 O O . VAL A 1 70 ? 31.922 2.701 13.336 1 81.19 70 VAL A O 1
ATOM 573 N N . ASN A 1 71 ? 31.609 2.482 11.109 1 78.81 71 ASN A N 1
ATOM 574 C CA . ASN A 1 71 ? 31.688 1.025 11.164 1 78.81 71 ASN A CA 1
ATOM 575 C C . ASN A 1 71 ? 33 0.512 10.547 1 78.81 71 ASN A C 1
ATOM 577 O O . ASN A 1 71 ? 33.531 1.109 9.609 1 78.81 71 ASN A O 1
ATOM 581 N N . GLN A 1 72 ? 33.5 -0.626 11.148 1 72.75 72 GLN A N 1
ATOM 582 C CA . GLN A 1 72 ? 34.656 -1.319 10.57 1 72.75 72 GLN A CA 1
ATOM 583 C C . GLN A 1 72 ? 34.219 -2.41 9.602 1 72.75 72 GLN A C 1
ATOM 585 O O . GLN A 1 72 ? 33.344 -3.223 9.93 1 72.75 72 GLN A O 1
ATOM 590 N N . LEU A 1 73 ? 34.406 -2.262 8.359 1 64.88 73 LEU A N 1
ATOM 591 C CA . LEU A 1 73 ? 34.062 -3.285 7.379 1 64.88 73 LEU A CA 1
ATOM 592 C C . LEU A 1 73 ? 34.969 -4.504 7.523 1 64.88 73 LEU A C 1
ATOM 594 O O . LEU A 1 73 ? 36.156 -4.367 7.828 1 64.88 73 LEU A O 1
ATOM 598 N N . PRO A 1 74 ? 34.281 -5.75 7.402 1 55.78 74 PRO A N 1
ATOM 599 C CA . PRO A 1 74 ? 35.156 -6.934 7.5 1 55.78 74 PRO A CA 1
ATOM 600 C C . PRO A 1 74 ? 36.188 -6.988 6.402 1 55.78 74 PRO A C 1
ATOM 602 O O . PRO A 1 74 ? 35.969 -6.48 5.297 1 55.78 74 PRO A O 1
ATOM 605 N N . LYS A 1 75 ? 37.469 -7.539 6.715 1 48.16 75 LYS A N 1
ATOM 606 C CA . LYS A 1 75 ? 38.625 -7.723 5.848 1 48.16 75 LYS A CA 1
ATOM 607 C C . LYS A 1 75 ? 38.312 -8.641 4.676 1 48.16 75 LYS A C 1
ATOM 609 O O . LYS A 1 75 ? 37.844 -9.773 4.871 1 48.16 75 LYS A O 1
ATOM 614 N N . THR A 1 76 ? 37.781 -8.234 3.693 1 40.12 76 THR A N 1
ATOM 615 C CA . THR A 1 76 ? 37.812 -9.188 2.59 1 40.12 76 THR A CA 1
ATOM 616 C C . THR A 1 76 ? 39.281 -9.539 2.24 1 40.12 76 THR A C 1
ATOM 618 O O . THR A 1 76 ? 40.094 -8.648 2.035 1 40.12 76 THR A O 1
ATOM 621 N N . LYS A 1 77 ? 39.812 -10.805 2.488 1 35.19 77 LYS A N 1
ATOM 622 C CA . LYS A 1 77 ? 41.094 -11.281 2.016 1 35.19 77 LYS A CA 1
ATOM 623 C C . LYS A 1 77 ? 41.281 -11.008 0.524 1 35.19 77 LYS A C 1
ATOM 625 O O . LYS A 1 77 ? 40.594 -11.625 -0.308 1 35.19 77 LYS A O 1
ATOM 630 N N . ALA A 1 78 ? 41.5 -9.867 0.073 1 33.84 78 ALA A N 1
ATOM 631 C CA . ALA A 1 78 ? 42.094 -9.953 -1.26 1 33.84 78 ALA A CA 1
ATOM 632 C C . ALA A 1 78 ? 43.25 -10.969 -1.288 1 33.84 78 ALA A C 1
ATOM 634 O O . ALA A 1 78 ? 44.125 -10.938 -0.433 1 33.84 78 ALA A O 1
ATOM 635 N N . MET A 1 79 ? 43.031 -12.109 -1.936 1 33.16 79 MET A N 1
ATOM 636 C CA . MET A 1 79 ? 44.094 -13.055 -2.223 1 33.16 79 MET A CA 1
ATOM 637 C C . MET A 1 79 ? 45.375 -12.32 -2.666 1 33.16 79 MET A C 1
ATOM 639 O O . MET A 1 79 ? 46.344 -12.953 -3.09 1 33.16 79 MET A O 1
ATOM 643 N N . THR A 1 80 ? 45.438 -11.219 -3.297 1 30.88 80 THR A N 1
ATOM 644 C CA . THR A 1 80 ? 46.812 -11.008 -3.779 1 30.88 80 THR A CA 1
ATOM 645 C C . THR A 1 80 ? 47.781 -10.812 -2.613 1 30.88 80 THR A C 1
ATOM 647 O O . THR A 1 80 ? 47.406 -10.242 -1.584 1 30.88 80 THR A O 1
ATOM 650 N N . ALA A 1 81 ? 49.031 -11.547 -2.67 1 32.94 81 ALA A N 1
ATOM 651 C CA . ALA A 1 81 ? 50.219 -11.727 -1.84 1 32.94 81 ALA A CA 1
ATOM 652 C C . ALA A 1 81 ? 50.594 -10.422 -1.148 1 32.94 81 ALA A C 1
ATOM 654 O O . ALA A 1 81 ? 51.031 -10.43 -0.002 1 32.94 81 ALA A O 1
ATOM 655 N N . SER A 1 82 ? 51.219 -9.531 -2.076 1 32.31 82 SER A N 1
ATOM 656 C CA . SER A 1 82 ? 52.281 -8.695 -1.529 1 32.31 82 SER A CA 1
ATOM 657 C C . SER A 1 82 ? 51.75 -7.77 -0.44 1 32.31 82 SER A C 1
ATOM 659 O O . SER A 1 82 ? 52.5 -7.402 0.48 1 32.31 82 SER A O 1
ATOM 661 N N . SER A 1 83 ? 50.969 -6.707 -0.933 1 34.5 83 SER A N 1
ATOM 662 C CA . SER A 1 83 ? 51.125 -5.52 -0.101 1 34.5 83 SER A CA 1
ATOM 663 C C . SER A 1 83 ? 50.406 -5.688 1.237 1 34.5 83 SER A C 1
ATOM 665 O O . SER A 1 83 ? 49.312 -6.25 1.296 1 34.5 83 SER A O 1
ATOM 667 N N . GLY A 1 84 ? 51.031 -5.789 2.447 1 35.78 84 GLY A N 1
ATOM 668 C CA . GLY A 1 84 ? 50.938 -5.812 3.898 1 35.78 84 GLY A CA 1
ATOM 669 C C . GLY A 1 84 ? 49.719 -5.066 4.426 1 35.78 84 GLY A C 1
ATOM 670 O O . GLY A 1 84 ? 49.469 -5.047 5.637 1 35.78 84 GLY A O 1
ATOM 671 N N . SER A 1 85 ? 49.531 -3.807 3.955 1 38.19 85 SER A N 1
ATOM 672 C CA . SER A 1 85 ? 48.781 -2.969 4.902 1 38.19 85 SER A CA 1
ATOM 673 C C . SER A 1 85 ? 47.375 -3.449 5.074 1 38.19 85 SER A C 1
ATOM 675 O O . SER A 1 85 ? 46.594 -3.467 4.113 1 38.19 85 SER A O 1
ATOM 677 N N . LYS A 1 86 ? 47.094 -4.387 5.93 1 42.28 86 LYS A N 1
ATOM 678 C CA . LYS A 1 86 ? 45.938 -5.066 6.562 1 42.28 86 LYS A CA 1
ATOM 679 C C . LYS A 1 86 ? 44.875 -4.066 6.996 1 42.28 86 LYS A C 1
ATOM 681 O O . LYS A 1 86 ? 44.062 -4.359 7.871 1 42.28 86 LYS A O 1
ATOM 686 N N . PHE A 1 87 ? 44.938 -2.717 6.91 1 44.16 87 PHE A N 1
ATOM 687 C CA . PHE A 1 87 ? 44 -1.957 7.723 1 44.16 87 PHE A CA 1
ATOM 688 C C . PHE A 1 87 ? 42.594 -2.012 7.125 1 44.16 87 PHE A C 1
ATOM 690 O O . PHE A 1 87 ? 42.438 -1.86 5.91 1 44.16 87 PHE A O 1
ATOM 697 N N . GLY A 1 88 ? 41.594 -2.58 7.676 1 52.09 88 GLY A N 1
ATOM 698 C CA . GLY A 1 88 ? 40.188 -2.756 7.391 1 52.09 88 GLY A CA 1
ATOM 699 C C . GLY A 1 88 ? 39.5 -1.467 6.988 1 52.09 88 GLY A C 1
ATOM 700 O O . GLY A 1 88 ? 39.844 -0.389 7.473 1 52.09 88 GLY A O 1
ATOM 701 N N . SER A 1 89 ? 38.938 -1.234 5.848 1 67.12 89 SER A N 1
ATOM 702 C CA . SER A 1 89 ? 38.281 -0.055 5.324 1 67.12 89 SER A CA 1
ATOM 703 C C . SER A 1 89 ? 37.094 0.34 6.207 1 67.12 89 SER A C 1
ATOM 705 O O . SER A 1 89 ? 36.438 -0.522 6.777 1 67.12 89 SER A O 1
ATOM 707 N N . LYS A 1 90 ? 37.219 1.606 6.832 1 78.56 90 LYS A N 1
ATOM 708 C CA . LYS A 1 90 ? 36.156 2.172 7.68 1 78.56 90 LYS A CA 1
ATOM 709 C C . LYS A 1 90 ? 35.031 2.779 6.844 1 78.56 90 LYS A C 1
ATOM 711 O O . LYS A 1 90 ? 35.281 3.23 5.719 1 78.56 90 LYS A O 1
ATOM 716 N N . GLU A 1 91 ? 33.875 2.602 7.305 1 85.56 91 GLU A N 1
ATOM 717 C CA . GLU A 1 91 ? 32.719 3.17 6.664 1 85.56 91 GLU A CA 1
ATOM 718 C C . GLU A 1 91 ? 32.031 4.211 7.559 1 85.56 91 GLU A C 1
ATOM 720 O O . GLU A 1 91 ? 31.812 3.963 8.75 1 85.56 91 GLU A O 1
ATOM 725 N N . LEU A 1 92 ? 31.906 5.406 7.051 1 84.56 92 LEU A N 1
ATOM 726 C CA . LEU A 1 92 ? 31.156 6.469 7.715 1 84.56 92 LEU A CA 1
ATOM 727 C C . LEU A 1 92 ? 29.688 6.438 7.305 1 84.56 92 LEU A C 1
ATOM 729 O O . LEU A 1 92 ? 29.375 6.52 6.117 1 84.56 92 LEU A O 1
ATOM 733 N N . VAL A 1 93 ? 28.859 6.207 8.273 1 85.25 93 VAL A N 1
ATOM 734 C CA . VAL A 1 93 ? 27.438 6.156 7.992 1 85.25 93 VAL A CA 1
ATOM 735 C C . VAL A 1 93 ? 26.734 7.348 8.641 1 85.25 93 VAL A C 1
ATOM 737 O O . VAL A 1 93 ? 26.797 7.523 9.859 1 85.25 93 VAL A O 1
ATOM 740 N N . ILE A 1 94 ? 26.078 8.18 7.848 1 85.88 94 ILE A N 1
ATOM 741 C CA . ILE A 1 94 ? 25.359 9.359 8.328 1 85.88 94 ILE A CA 1
ATOM 742 C C . ILE A 1 94 ? 23.859 9.102 8.289 1 85.88 94 ILE A C 1
ATOM 744 O O . ILE A 1 94 ? 23.297 8.836 7.23 1 85.88 94 ILE A O 1
ATOM 748 N N . TYR A 1 95 ? 23.266 9.125 9.461 1 83.81 95 TYR A N 1
ATOM 749 C CA . TYR A 1 95 ? 21.812 9.016 9.57 1 83.81 95 TYR A CA 1
ATOM 750 C C . TYR A 1 95 ? 21.156 10.391 9.633 1 83.81 95 TYR A C 1
ATOM 752 O O . TYR A 1 95 ? 21.469 11.195 10.508 1 83.81 95 TYR A O 1
ATOM 760 N N . CYS A 1 96 ? 20.281 10.664 8.711 1 85.25 96 CYS A N 1
ATOM 761 C CA . CYS A 1 96 ? 19.656 11.977 8.633 1 85.25 96 CYS A CA 1
ATOM 762 C C . CYS A 1 96 ? 18.25 11.945 9.242 1 85.25 96 CYS A C 1
ATOM 764 O O . CYS A 1 96 ? 17.641 10.875 9.359 1 85.25 96 CYS A O 1
ATOM 766 N N . LYS A 1 97 ? 17.75 13.148 9.555 1 82.44 97 LYS A N 1
ATOM 767 C CA . LYS A 1 97 ? 16.422 13.297 10.133 1 82.44 97 LYS A CA 1
ATOM 768 C C . LYS A 1 97 ? 15.336 13.031 9.094 1 82.44 97 LYS A C 1
ATOM 770 O O . LYS A 1 97 ? 14.195 12.727 9.445 1 82.44 97 LYS A O 1
ATOM 775 N N . ASP A 1 98 ? 15.734 13.18 7.852 1 81 98 ASP A N 1
ATOM 776 C CA . ASP A 1 98 ? 14.766 12.953 6.777 1 81 98 ASP A CA 1
ATOM 777 C C . ASP A 1 98 ? 14.797 11.508 6.305 1 81 98 ASP A C 1
ATOM 779 O O . ASP A 1 98 ? 14.422 11.211 5.172 1 81 98 ASP A O 1
ATOM 783 N N . PHE A 1 99 ? 15.367 10.555 7.039 1 85.62 99 PHE A N 1
ATOM 784 C CA . PHE A 1 99 ? 15.344 9.109 6.852 1 85.62 99 PHE A CA 1
ATOM 785 C C . PHE A 1 99 ? 16.359 8.688 5.801 1 85.62 99 PHE A C 1
ATOM 787 O O . PHE A 1 99 ? 16.391 7.52 5.402 1 85.62 99 PHE A O 1
ATOM 794 N N . ARG A 1 100 ? 17.172 9.594 5.438 1 82.56 100 ARG A N 1
ATOM 795 C CA . ARG A 1 100 ? 18.25 9.219 4.527 1 82.56 100 ARG A CA 1
ATOM 796 C C . ARG A 1 100 ? 19.438 8.641 5.297 1 82.56 100 ARG A C 1
ATOM 798 O O . ARG A 1 100 ? 19.75 9.086 6.402 1 82.56 100 ARG A O 1
ATOM 805 N N . ILE A 1 101 ? 20 7.641 4.668 1 82.88 101 ILE A N 1
ATOM 806 C CA . ILE A 1 101 ? 21.25 7.09 5.176 1 82.88 101 ILE A CA 1
ATOM 807 C C . ILE A 1 101 ? 22.328 7.207 4.109 1 82.88 101 ILE A C 1
ATOM 809 O O . ILE A 1 101 ? 22.188 6.668 3.008 1 82.88 101 ILE A O 1
ATOM 813 N N . VAL A 1 102 ? 23.328 7.961 4.41 1 84.31 102 VAL A N 1
ATOM 814 C CA . VAL A 1 102 ? 24.422 8.148 3.467 1 84.31 102 VAL A CA 1
ATOM 815 C C . VAL A 1 102 ? 25.672 7.449 3.984 1 84.31 102 VAL A C 1
ATOM 817 O O . VAL A 1 102 ? 26.062 7.629 5.141 1 84.31 102 VAL A O 1
ATOM 820 N N . LYS A 1 103 ? 26.219 6.676 3.113 1 83.31 103 LYS A N 1
ATOM 821 C CA . LYS A 1 103 ? 27.391 5.895 3.494 1 83.31 103 LYS A CA 1
ATOM 822 C C . LYS A 1 103 ? 28.625 6.336 2.713 1 83.31 103 LYS A C 1
ATOM 824 O O . LYS A 1 103 ? 28.547 6.559 1.503 1 83.31 103 LYS A O 1
ATOM 829 N N . PHE A 1 104 ? 29.703 6.512 3.416 1 85.75 104 PHE A N 1
ATOM 830 C CA . PHE A 1 104 ? 31 6.836 2.84 1 85.75 104 PHE A CA 1
ATOM 831 C C . PHE A 1 104 ? 32.062 5.812 3.256 1 85.75 104 PHE A C 1
ATOM 833 O O . PHE A 1 104 ? 32.219 5.523 4.445 1 85.75 104 PHE A O 1
ATOM 840 N N . GLN A 1 105 ? 32.625 5.277 2.27 1 85.62 105 GLN A N 1
ATOM 841 C CA . GLN A 1 105 ? 33.781 4.438 2.555 1 85.62 105 GLN A CA 1
ATOM 842 C C . GLN A 1 105 ? 35.062 5.266 2.615 1 85.62 105 GLN A C 1
ATOM 844 O O . GLN A 1 105 ? 35.312 6.062 1.714 1 85.62 105 GLN A O 1
ATOM 849 N N . LEU A 1 106 ? 35.688 5.059 3.705 1 83 106 LEU A N 1
ATOM 850 C CA . LEU A 1 106 ? 36.906 5.805 3.887 1 83 106 LEU A CA 1
ATOM 851 C C . LEU A 1 106 ? 38.094 5.043 3.305 1 83 106 LEU A C 1
ATOM 853 O O . LEU A 1 106 ? 38.156 3.811 3.367 1 83 106 LEU A O 1
ATOM 857 N N . GLU A 1 107 ? 38.844 5.824 2.635 1 74.69 107 GLU A N 1
ATOM 858 C CA . GLU A 1 107 ? 40.062 5.203 2.074 1 74.69 107 GLU A CA 1
ATOM 859 C C . GLU A 1 107 ? 41 4.75 3.174 1 74.69 107 GLU A C 1
ATOM 861 O O . GLU A 1 107 ? 40.969 5.281 4.285 1 74.69 107 GLU A O 1
ATOM 866 N N . GLN A 1 108 ? 41.781 3.779 2.824 1 70.12 108 GLN A N 1
ATOM 867 C CA . GLN A 1 108 ? 42.75 3.225 3.768 1 70.12 108 GLN A CA 1
ATOM 868 C C . GLN A 1 108 ? 43.75 4.285 4.223 1 70.12 108 GLN A C 1
ATOM 870 O O . GLN A 1 108 ? 44.25 4.23 5.348 1 70.12 108 GLN A O 1
ATOM 875 N N . SER A 1 109 ? 43.906 5.23 3.338 1 69.31 109 SER A N 1
ATOM 876 C CA . SER A 1 109 ? 44.906 6.254 3.623 1 69.31 109 SER A CA 1
ATOM 877 C C . SER A 1 109 ? 44.312 7.336 4.539 1 69.31 109 SER A C 1
ATOM 879 O O . SER A 1 109 ? 45.062 8.203 5.016 1 69.31 109 SER A O 1
ATOM 881 N N . THR A 1 110 ? 43.094 7.16 4.891 1 72.75 110 THR A N 1
ATOM 882 C CA . THR A 1 110 ? 42.5 8.195 5.711 1 72.75 110 THR A CA 1
ATOM 883 C C . THR A 1 110 ? 42.969 8.094 7.16 1 72.75 110 THR A C 1
ATOM 885 O O . THR A 1 110 ? 42.844 7.031 7.777 1 72.75 110 THR A O 1
ATOM 888 N N . ARG A 1 111 ? 43.594 9.195 7.613 1 68.69 111 ARG A N 1
ATOM 889 C CA . ARG A 1 111 ? 44.125 9.234 8.977 1 68.69 111 ARG A CA 1
ATOM 890 C C . ARG A 1 111 ? 42.969 9.273 9.992 1 68.69 111 ARG A C 1
ATOM 892 O O . ARG A 1 111 ? 41.906 9.828 9.727 1 68.69 111 ARG A O 1
ATOM 899 N N . GLU A 1 112 ? 43.062 8.625 11.039 1 71.06 112 GLU A N 1
ATOM 900 C CA . GLU A 1 112 ? 42.125 8.602 12.133 1 71.06 112 GLU A CA 1
ATOM 901 C C . GLU A 1 112 ? 41.781 10.008 12.617 1 71.06 112 GLU A C 1
ATOM 903 O O . GLU A 1 112 ? 40.656 10.289 13.016 1 71.06 112 GLU A O 1
ATOM 908 N N . GLU A 1 113 ? 42.812 10.898 12.586 1 71.81 113 GLU A N 1
ATOM 909 C CA . GLU A 1 113 ? 42.625 12.273 13.031 1 71.81 113 GLU A CA 1
ATOM 910 C C . GLU A 1 113 ? 41.594 13 12.164 1 71.81 113 GLU A C 1
ATOM 912 O O . GLU A 1 113 ? 40.812 13.812 12.672 1 71.81 113 GLU A O 1
ATOM 917 N N . GLN A 1 114 ? 41.625 12.625 10.914 1 72.69 114 GLN A N 1
ATOM 918 C CA . GLN A 1 114 ? 40.688 13.266 10.008 1 72.69 114 GLN A CA 1
ATOM 919 C C . GLN A 1 114 ? 39.25 12.844 10.328 1 72.69 114 GLN A C 1
ATOM 921 O O . GLN A 1 114 ? 38.312 13.672 10.289 1 72.69 114 GLN A O 1
ATOM 926 N N . ILE A 1 115 ? 39.156 11.594 10.648 1 72.56 115 ILE A N 1
ATOM 927 C CA . ILE A 1 115 ? 37.844 11.078 11.016 1 72.56 115 ILE A CA 1
ATOM 928 C C . ILE A 1 115 ? 37.375 11.742 12.305 1 72.56 115 ILE A C 1
ATOM 930 O O . ILE A 1 115 ? 36.188 12.133 12.43 1 72.56 115 ILE A O 1
ATOM 934 N N . HIS A 1 116 ? 38.25 11.836 13.172 1 71.88 116 HIS A N 1
ATOM 935 C CA . HIS A 1 116 ? 37.938 12.477 14.445 1 71.88 116 HIS A CA 1
ATOM 936 C C . HIS A 1 116 ? 37.531 13.93 14.242 1 71.88 116 HIS A C 1
ATOM 938 O O . HIS A 1 116 ? 36.594 14.398 14.891 1 71.88 116 HIS A O 1
ATOM 944 N N . TRP A 1 117 ? 38.156 14.531 13.344 1 67.31 117 TRP A N 1
ATOM 945 C CA . TRP A 1 117 ? 37.812 15.93 13.078 1 67.31 117 TRP A CA 1
ATOM 946 C C . TRP A 1 117 ? 36.438 16.062 12.453 1 67.31 117 TRP A C 1
ATOM 948 O O . TRP A 1 117 ? 35.688 16.969 12.789 1 67.31 117 TRP A O 1
ATOM 958 N N . ILE A 1 118 ? 36.156 15.172 11.586 1 69.44 118 ILE A N 1
ATOM 959 C CA . ILE A 1 118 ? 34.812 15.188 10.984 1 69.44 118 ILE A CA 1
ATOM 960 C C . ILE A 1 118 ? 33.75 14.977 12.062 1 69.44 118 ILE A C 1
ATOM 962 O O . ILE A 1 118 ? 32.781 15.711 12.125 1 69.44 118 ILE A O 1
ATOM 966 N N . LEU A 1 119 ? 34.062 14.023 12.891 1 71.5 119 LEU A N 1
ATOM 967 C CA . LEU A 1 119 ? 33.125 13.703 13.961 1 71.5 119 LEU A CA 1
ATOM 968 C C . LEU A 1 119 ? 33.031 14.852 14.961 1 71.5 119 LEU A C 1
ATOM 970 O O . LEU A 1 119 ? 31.938 15.18 15.43 1 71.5 119 LEU A O 1
ATOM 974 N N . HIS A 1 120 ? 34.156 15.398 15.242 1 66.94 120 HIS A N 1
ATOM 975 C CA . HIS A 1 120 ? 34.188 16.531 16.156 1 66.94 120 HIS A CA 1
ATOM 976 C C . HIS A 1 120 ? 33.531 17.75 15.547 1 66.94 120 HIS A C 1
ATOM 978 O O . HIS A 1 120 ? 32.812 18.484 16.25 1 66.94 120 HIS A O 1
ATOM 984 N N . GLY A 1 121 ? 33.844 17.984 14.297 1 62.78 121 GLY A N 1
ATOM 985 C CA . GLY A 1 121 ? 33.188 19.078 13.594 1 62.78 121 GLY A CA 1
ATOM 986 C C . GLY A 1 121 ? 31.672 18.938 13.578 1 62.78 121 GLY A C 1
ATOM 987 O O . GLY A 1 121 ? 30.953 19.906 13.828 1 62.78 121 GLY A O 1
ATOM 988 N N . LEU A 1 122 ? 31.25 17.719 13.383 1 66.94 122 LEU A N 1
ATOM 989 C CA . LEU A 1 122 ? 29.828 17.422 13.391 1 66.94 122 LEU A CA 1
ATOM 990 C C . LEU A 1 122 ? 29.234 17.594 14.789 1 66.94 122 LEU A C 1
ATOM 992 O O . LEU A 1 122 ? 28.109 18.078 14.945 1 66.94 122 LEU A O 1
ATOM 996 N N . GLY A 1 123 ? 29.969 17.203 15.773 1 63 123 GLY A N 1
ATOM 997 C CA . GLY A 1 123 ? 29.547 17.344 17.156 1 63 123 GLY A CA 1
ATOM 998 C C . GLY A 1 123 ? 29.422 18.797 17.594 1 63 123 GLY A C 1
ATOM 999 O O . GLY A 1 123 ? 28.484 19.156 18.297 1 63 123 GLY A O 1
ATOM 1000 N N . LYS A 1 124 ? 30.422 19.609 17.297 1 58.88 124 LYS A N 1
ATOM 1001 C CA . LYS A 1 124 ? 30.438 21.016 17.688 1 58.88 124 LYS A CA 1
ATOM 1002 C C . LYS A 1 124 ? 29.281 21.781 17.031 1 58.88 124 LYS A C 1
ATOM 1004 O O . LYS A 1 124 ? 28.656 22.625 17.672 1 58.88 124 LYS A O 1
ATOM 1009 N N . ILE A 1 125 ? 29.062 21.469 15.828 1 54.97 125 ILE A N 1
ATOM 1010 C CA . ILE A 1 125 ? 28.031 22.172 15.07 1 54.97 125 ILE A CA 1
ATOM 1011 C C . ILE A 1 125 ? 26.656 21.812 15.602 1 54.97 125 ILE A C 1
ATOM 1013 O O . ILE A 1 125 ? 25.766 22.672 15.688 1 54.97 125 ILE A O 1
ATOM 1017 N N . PHE A 1 126 ? 26.516 20.562 16 1 56 126 PHE A N 1
ATOM 1018 C CA . PHE A 1 126 ? 25.234 20.156 16.578 1 56 126 PHE A CA 1
ATOM 1019 C C . PHE A 1 126 ? 24.922 21 17.812 1 56 126 PHE A C 1
ATOM 1021 O O . PHE A 1 126 ? 23.75 21.266 18.109 1 56 126 PHE A O 1
ATOM 1028 N N . GLN A 1 127 ? 25.969 21.438 18.547 1 52.12 127 GLN A N 1
ATOM 1029 C CA . GLN A 1 127 ? 25.75 22.172 19.797 1 52.12 127 GLN A CA 1
ATOM 1030 C C . GLN A 1 127 ? 25.453 23.641 19.531 1 52.12 127 GLN A C 1
ATOM 1032 O O . GLN A 1 127 ? 24.734 24.281 20.297 1 52.12 127 GLN A O 1
ATOM 1037 N N . HIS A 1 128 ? 25.953 24.266 18.469 1 49.03 128 HIS A N 1
ATOM 1038 C CA . HIS A 1 128 ? 25.906 25.734 18.391 1 49.03 128 HIS A CA 1
ATOM 1039 C C . HIS A 1 128 ? 25.062 26.188 17.203 1 49.03 128 HIS A C 1
ATOM 1041 O O . HIS A 1 128 ? 25.062 27.375 16.859 1 49.03 128 HIS A O 1
ATOM 1047 N N . PHE A 1 129 ? 24.234 25.391 16.609 1 50.31 129 PHE A N 1
ATOM 1048 C CA . PHE A 1 129 ? 23.75 25.688 15.281 1 50.31 129 PHE A CA 1
ATOM 1049 C C . PHE A 1 129 ? 22.812 26.906 15.305 1 50.31 129 PHE A C 1
ATOM 1051 O O . PHE A 1 129 ? 22.906 27.781 14.453 1 50.31 129 PHE A O 1
ATOM 1058 N N . VAL A 1 130 ? 21.781 26.828 16.156 1 49.97 130 VAL A N 1
ATOM 1059 C CA . VAL A 1 130 ? 20.797 27.875 15.984 1 49.97 130 VAL A CA 1
ATOM 1060 C C . VAL A 1 130 ? 21.453 29.25 16.141 1 49.97 130 VAL A C 1
ATOM 1062 O O . VAL A 1 130 ? 21.156 30.188 15.391 1 49.97 130 VAL A O 1
ATOM 1065 N N . THR A 1 131 ? 22.328 29.281 17.125 1 46.62 131 THR A N 1
ATOM 1066 C CA . THR A 1 131 ? 22.969 30.578 17.328 1 46.62 131 THR A CA 1
ATOM 1067 C C . THR A 1 131 ? 23.812 30.953 16.109 1 46.62 131 THR A C 1
ATOM 1069 O O . THR A 1 131 ? 23.938 32.125 15.773 1 46.62 131 THR A O 1
ATOM 1072 N N . ALA A 1 132 ? 24.297 29.969 15.516 1 48 132 ALA A N 1
ATOM 1073 C CA . ALA A 1 132 ? 25.141 30.219 14.359 1 48 132 ALA A CA 1
ATOM 1074 C C . ALA A 1 132 ? 24.312 30.594 13.133 1 48 132 ALA A C 1
ATOM 1076 O O . ALA A 1 132 ? 24.75 31.4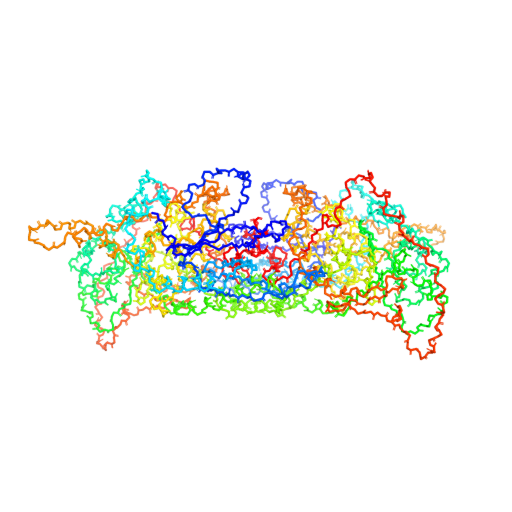06 12.312 1 48 132 ALA A O 1
ATOM 1077 N N . ILE A 1 133 ? 23.188 29.922 12.992 1 49.62 133 ILE A N 1
ATOM 1078 C CA . ILE A 1 133 ? 22.328 30.266 11.875 1 49.62 133 ILE A CA 1
ATOM 1079 C C . ILE A 1 133 ? 21.922 31.734 11.977 1 49.62 133 ILE A C 1
ATOM 1081 O O . ILE A 1 133 ? 21.828 32.438 10.961 1 49.62 133 ILE A O 1
ATOM 1085 N N . TYR A 1 134 ? 21.641 32.125 13.344 1 45.5 134 TYR A N 1
ATOM 1086 C CA . TYR A 1 134 ? 21.219 33.5 13.547 1 45.5 134 TYR A CA 1
ATOM 1087 C C . TYR A 1 134 ? 22.391 34.469 13.312 1 45.5 134 TYR A C 1
ATOM 1089 O O . TYR A 1 134 ? 22.188 35.625 13.023 1 45.5 134 TYR A O 1
ATOM 1097 N N . SER A 1 135 ? 23.547 33.969 13.547 1 42.59 135 SER A N 1
ATOM 1098 C CA . SER A 1 135 ? 24.703 34.812 13.414 1 42.59 135 SER A CA 1
ATOM 1099 C C . SER A 1 135 ? 25.266 34.781 11.992 1 42.59 135 SER A C 1
ATOM 1101 O O . SER A 1 135 ? 26.328 35.344 11.727 1 42.59 135 SER A O 1
ATOM 1103 N N . PHE A 1 136 ? 24.797 33.938 11.18 1 42.31 136 PHE A N 1
ATOM 1104 C CA . PHE A 1 136 ? 25.391 33.938 9.852 1 42.31 136 PHE A CA 1
ATOM 1105 C C . PHE A 1 136 ? 25.188 35.281 9.141 1 42.31 136 PHE A C 1
ATOM 1107 O O . PHE A 1 136 ? 24.047 35.656 8.891 1 42.31 136 PHE A O 1
ATOM 1114 N N . PRO A 1 137 ? 26.062 36.188 9.18 1 38.06 137 PRO A N 1
ATOM 1115 C CA . PRO A 1 137 ? 25.953 37.469 8.445 1 38.06 137 PRO A CA 1
ATOM 1116 C C . PRO A 1 137 ? 25.469 37.25 7.008 1 38.06 137 PRO A C 1
ATOM 1118 O O . PRO A 1 137 ? 25.875 36.312 6.34 1 38.06 137 PRO A O 1
ATOM 1121 N N . SER A 1 138 ? 24.281 37.656 6.566 1 39.91 138 SER A N 1
ATOM 1122 C CA . SER A 1 138 ? 23.797 37.75 5.195 1 39.91 138 SER A CA 1
ATOM 1123 C C . SER A 1 138 ? 24.938 37.938 4.211 1 39.91 138 SER A C 1
ATOM 1125 O O . SER A 1 138 ? 24.828 37.562 3.045 1 39.91 138 SER A O 1
ATOM 1127 N N . ALA A 1 139 ? 25.859 38.812 4.508 1 37 139 ALA A N 1
ATOM 1128 C CA . ALA A 1 139 ? 26.984 39.219 3.674 1 37 139 ALA A CA 1
ATOM 1129 C C . ALA A 1 139 ? 27.891 38.062 3.34 1 37 139 ALA A C 1
ATOM 1131 O O . ALA A 1 139 ? 28.516 38.031 2.277 1 37 139 ALA A O 1
ATOM 1132 N N . ARG A 1 140 ? 28.219 37.281 4.238 1 37.47 140 ARG A N 1
ATOM 1133 C CA . ARG A 1 140 ? 29.219 36.25 4.004 1 37.47 140 ARG A CA 1
ATOM 1134 C C . ARG A 1 140 ? 28.641 35.094 3.221 1 37.47 140 ARG A C 1
ATOM 1136 O O . ARG A 1 140 ? 29.375 34.219 2.768 1 37.47 140 ARG A O 1
ATOM 1143 N N . MET A 1 141 ? 27.297 34.906 3.268 1 38.19 141 MET A N 1
ATOM 1144 C CA . MET A 1 141 ? 26.766 33.938 2.33 1 38.19 141 MET A CA 1
ATOM 1145 C C . MET A 1 141 ? 27.125 34.312 0.895 1 38.19 141 MET A C 1
ATOM 1147 O O . MET A 1 141 ? 26.969 33.469 -0.015 1 38.19 141 MET A O 1
ATOM 1151 N N . CYS A 1 142 ? 27.344 35.656 0.6 1 32.44 142 CYS A N 1
ATOM 1152 C CA . CYS A 1 142 ? 27.812 36.188 -0.677 1 32.44 142 CYS A CA 1
ATOM 1153 C C . CYS A 1 142 ? 29.344 36.219 -0.726 1 32.44 142 CYS A C 1
ATOM 1155 O O . CYS A 1 142 ? 29.922 36.656 -1.72 1 32.44 142 CYS A O 1
ATOM 1157 N N . THR A 1 143 ? 29.969 36.25 0.336 1 30 143 THR A N 1
ATOM 1158 C CA . THR A 1 143 ? 31.328 36.75 0.09 1 30 143 THR A CA 1
ATOM 1159 C C . THR A 1 143 ? 32.031 35.906 -0.978 1 30 143 THR A C 1
ATOM 1161 O O . THR A 1 143 ? 32.562 36.438 -1.947 1 30 143 THR A O 1
ATOM 1164 N N . ASN A 1 144 ? 32.875 34.875 -0.457 1 32.19 144 ASN A N 1
ATOM 1165 C CA . ASN A 1 144 ? 33.906 34.281 -1.291 1 32.19 144 ASN A CA 1
ATOM 1166 C C . ASN A 1 144 ? 33.312 33.281 -2.281 1 32.19 144 ASN A C 1
ATOM 1168 O O . ASN A 1 144 ? 33.219 32.094 -1.977 1 32.19 144 ASN A O 1
ATOM 1172 N N . GLY A 1 145 ? 32.531 33.656 -3.365 1 34.41 145 GLY A N 1
ATOM 1173 C CA . GLY A 1 145 ? 32.062 33.062 -4.617 1 34.41 145 GLY A CA 1
ATOM 1174 C C . GLY A 1 145 ? 30.812 32.25 -4.457 1 34.41 145 GLY A C 1
ATOM 1175 O O . GLY A 1 145 ? 30.172 31.891 -5.445 1 34.41 145 GLY A O 1
ATOM 1176 N N . MET A 1 146 ? 30.734 31.328 -3.559 1 36.88 146 MET A N 1
ATOM 1177 C CA . MET A 1 146 ? 29.594 30.422 -3.57 1 36.88 146 MET A CA 1
ATOM 1178 C C . MET A 1 146 ? 28.328 31.125 -3.057 1 36.88 146 MET A C 1
ATOM 1180 O O . MET A 1 146 ? 28.219 31.406 -1.863 1 36.88 146 MET A O 1
ATOM 1184 N N . THR A 1 147 ? 27.75 32.125 -3.578 1 44.28 147 THR A N 1
ATOM 1185 C CA . THR A 1 147 ? 26.484 32.781 -3.311 1 44.28 147 THR A CA 1
ATOM 1186 C C . THR A 1 147 ? 25.359 31.781 -3.145 1 44.28 147 THR A C 1
ATOM 1188 O O . THR A 1 147 ? 25.094 30.969 -4.039 1 44.28 147 THR A O 1
ATOM 1191 N N . LEU A 1 148 ? 25.078 31.422 -1.852 1 52.28 148 LEU A N 1
ATOM 1192 C CA . LEU A 1 148 ? 24.016 30.438 -1.651 1 52.28 148 LEU A CA 1
ATOM 1193 C C . LEU A 1 148 ? 22.797 30.766 -2.527 1 52.28 148 LEU A C 1
ATOM 1195 O O . LEU A 1 148 ? 22.172 29.875 -3.082 1 52.28 148 LEU A O 1
ATOM 1199 N N . PHE A 1 149 ? 22.391 32.156 -2.496 1 57.94 149 PHE A N 1
ATOM 1200 C CA . PHE A 1 149 ? 21.234 32.531 -3.305 1 57.94 149 PHE A CA 1
ATOM 1201 C C . PHE A 1 149 ? 21.656 33.438 -4.457 1 57.94 149 PHE A C 1
ATOM 1203 O O . PHE A 1 149 ? 22.641 34.188 -4.348 1 57.94 149 PHE A O 1
ATOM 1210 N N . PRO A 1 150 ? 21.094 33.219 -5.699 1 53.28 150 PRO A N 1
ATOM 1211 C CA . PRO A 1 150 ? 21.438 34.094 -6.832 1 53.28 150 PRO A CA 1
ATOM 1212 C C . PRO A 1 150 ? 21.375 35.562 -6.488 1 53.28 150 PRO A C 1
ATOM 1214 O O . PRO A 1 150 ? 20.578 35.969 -5.645 1 53.28 150 PRO A O 1
ATOM 1217 N N . ALA A 1 151 ? 22.438 36.344 -6.719 1 49.94 151 ALA A N 1
ATOM 1218 C CA . ALA A 1 151 ? 22.594 37.781 -6.473 1 49.94 151 ALA A CA 1
ATOM 1219 C C . ALA A 1 151 ? 21.281 38.531 -6.75 1 49.94 151 ALA A C 1
ATOM 1221 O O . ALA A 1 151 ? 20.953 39.5 -6.055 1 49.94 151 ALA A O 1
ATOM 1222 N N . ASN A 1 152 ? 20.531 38.094 -7.801 1 48.56 152 ASN A N 1
ATOM 1223 C CA . ASN A 1 152 ? 19.328 38.812 -8.227 1 48.56 152 ASN A CA 1
ATOM 1224 C C . ASN A 1 152 ? 18.078 38.25 -7.582 1 48.56 152 ASN A C 1
ATOM 1226 O O . ASN A 1 152 ? 16.969 38.5 -8.055 1 48.56 152 ASN A O 1
ATOM 1230 N N . PHE A 1 153 ? 18.375 37.531 -6.578 1 52.69 153 PHE A N 1
ATOM 1231 C CA . PHE A 1 153 ? 17.156 36.938 -6.039 1 52.69 153 PHE A CA 1
ATOM 1232 C C . PHE A 1 153 ? 16.359 37.969 -5.258 1 52.69 153 PHE A C 1
ATOM 1234 O O . PHE A 1 153 ? 16.891 38.625 -4.352 1 52.69 153 PHE A O 1
ATOM 1241 N N . GLU A 1 154 ? 15.281 38.562 -5.914 1 50.69 154 GLU A N 1
ATOM 1242 C CA . GLU A 1 154 ? 14.312 39.375 -5.18 1 50.69 154 GLU A CA 1
ATOM 1243 C C . GLU A 1 154 ? 13.25 38.5 -4.523 1 50.69 154 GLU A C 1
ATOM 1245 O O . GLU A 1 154 ? 12.547 37.75 -5.203 1 50.69 154 GLU A O 1
ATOM 1250 N N . ALA A 1 155 ? 13.461 38.125 -3.256 1 51.97 155 ALA A N 1
ATOM 1251 C CA . ALA A 1 155 ? 12.469 37.344 -2.541 1 51.97 155 ALA A CA 1
ATOM 1252 C C . ALA A 1 155 ? 11.055 37.812 -2.846 1 51.97 155 ALA A C 1
ATOM 1254 O O . ALA A 1 155 ? 10.797 39.031 -2.852 1 51.97 155 ALA A O 1
ATOM 1255 N N . ASP A 1 156 ? 10.336 37.219 -3.793 1 50.34 156 ASP A N 1
ATOM 1256 C CA . ASP A 1 156 ? 8.938 37.562 -3.986 1 50.34 156 ASP A CA 1
ATOM 1257 C C . ASP A 1 156 ? 8.203 37.656 -2.65 1 50.34 156 ASP A C 1
ATOM 1259 O O . ASP A 1 156 ? 7.965 36.625 -2 1 50.34 156 ASP A O 1
ATOM 1263 N N . GLY A 1 157 ? 8.633 38.469 -1.825 1 46.47 157 GLY A N 1
ATOM 1264 C CA . GLY A 1 157 ? 8.195 38.719 -0.46 1 46.47 157 GLY A CA 1
ATOM 1265 C C . GLY A 1 157 ? 6.812 38.188 -0.167 1 46.47 157 GLY A C 1
ATOM 1266 O O . GLY A 1 157 ? 6.672 37.094 0.402 1 46.47 157 GLY A O 1
ATOM 1267 N N . HIS A 1 158 ? 5.75 39.219 0.139 1 48.16 158 HIS A N 1
ATOM 1268 C CA . HIS A 1 158 ? 4.688 39.5 1.095 1 48.16 158 HIS A CA 1
ATOM 1269 C C . HIS A 1 158 ? 3.398 38.781 0.708 1 48.16 158 HIS A C 1
ATOM 1271 O O . HIS A 1 158 ? 2.369 38.969 1.366 1 48.16 158 HIS A O 1
ATOM 1277 N N . ARG A 1 159 ? 3.309 38.25 -0.403 1 47.78 159 ARG A N 1
ATOM 1278 C CA . ARG A 1 159 ? 1.922 38.125 -0.841 1 47.78 159 ARG A CA 1
ATOM 1279 C C . ARG A 1 159 ? 1.153 37.156 0.03 1 47.78 159 ARG A C 1
ATOM 1281 O O . ARG A 1 159 ? -0.049 37.312 0.25 1 47.78 159 ARG A O 1
ATOM 1288 N N . PHE A 1 160 ? 1.813 36.062 0.579 1 55.81 160 PHE A N 1
ATOM 1289 C CA . PHE A 1 160 ? 0.904 35.125 1.198 1 55.81 160 PHE A CA 1
ATOM 1290 C C . PHE A 1 160 ? 1.159 35 2.697 1 55.81 160 PHE A C 1
ATOM 1292 O O . PHE A 1 160 ? 0.731 34.062 3.346 1 55.81 160 PHE A O 1
ATOM 1299 N N . TRP A 1 161 ? 1.685 36.156 3.293 1 61.59 161 TRP A N 1
ATOM 1300 C CA . TRP A 1 161 ? 2.152 35.969 4.664 1 61.59 161 TRP A CA 1
ATOM 1301 C C . TRP A 1 161 ? 1.088 36.406 5.664 1 61.59 161 TRP A C 1
ATOM 1303 O O . TRP A 1 161 ? 1.257 36.25 6.871 1 61.59 161 TRP A O 1
ATOM 1313 N N . LYS A 1 162 ? -0.18 36.625 5.227 1 67.25 162 LYS A N 1
ATOM 1314 C CA . LYS A 1 162 ? -1.231 37.062 6.137 1 67.25 162 LYS A CA 1
ATOM 1315 C C . LYS A 1 162 ? -0.703 38.125 7.113 1 67.25 162 LYS A C 1
ATOM 1317 O O . LYS A 1 162 ? -0.975 38.031 8.312 1 67.25 162 LYS A O 1
ATOM 1322 N N . ASN A 1 163 ? 0.184 39.031 6.633 1 75.62 163 ASN A N 1
ATOM 1323 C CA . ASN A 1 163 ? 0.812 40.031 7.488 1 75.62 163 ASN A CA 1
ATOM 1324 C C . ASN A 1 163 ? 0.054 41.375 7.449 1 75.62 163 ASN A C 1
ATOM 1326 O O . ASN A 1 163 ? 0.373 42.281 8.195 1 75.62 163 ASN A O 1
ATOM 1330 N N . CYS A 1 164 ? -1.001 41.312 6.645 1 82.12 164 CYS A N 1
ATOM 1331 C CA . CYS A 1 164 ? -1.802 42.531 6.559 1 82.12 164 CYS A CA 1
ATOM 1332 C C . CYS A 1 164 ? -3.291 42.219 6.613 1 82.12 164 CYS A C 1
ATOM 1334 O O . CYS A 1 164 ? -3.709 41.125 6.23 1 82.12 164 CYS A O 1
ATOM 1336 N N . PRO A 1 165 ? -4.027 43.219 7.18 1 89.06 165 PRO A N 1
ATOM 1337 C CA . PRO A 1 165 ? -5.469 42.969 7.301 1 89.06 165 PRO A CA 1
ATOM 1338 C C . PRO A 1 165 ? -6.121 42.625 5.969 1 89.06 165 PRO A C 1
ATOM 1340 O O . PRO A 1 165 ? -7.086 41.844 5.938 1 89.06 165 PRO A O 1
ATOM 1343 N N . PHE A 1 166 ? -5.543 43.125 4.957 1 88.31 166 PHE A N 1
ATOM 1344 C CA . PHE A 1 166 ? -6.109 42.906 3.631 1 88.31 166 PHE A CA 1
ATOM 1345 C C . PHE A 1 166 ? -6.117 41.438 3.275 1 88.31 166 PHE A C 1
ATOM 1347 O O . PHE A 1 166 ? -7.055 40.938 2.645 1 88.31 166 PHE A O 1
ATOM 1354 N N . ASN A 1 167 ? -5.113 40.719 3.629 1 87.75 167 ASN A N 1
ATOM 1355 C CA . ASN A 1 167 ? -5.039 39.281 3.361 1 87.75 167 ASN A CA 1
ATOM 1356 C C . ASN A 1 167 ? -6.188 38.531 4.02 1 87.75 167 ASN A C 1
ATOM 1358 O O . ASN A 1 167 ? -6.75 37.594 3.428 1 87.75 167 ASN A O 1
ATOM 1362 N N . TRP A 1 168 ? -6.535 38.906 5.172 1 93 168 TRP A N 1
ATOM 1363 C CA . TRP A 1 168 ? -7.625 38.281 5.91 1 93 168 TRP A CA 1
ATOM 1364 C C . TRP A 1 168 ? -8.977 38.656 5.312 1 93 168 TRP A C 1
ATOM 1366 O O . TRP A 1 168 ? -9.867 37.812 5.207 1 93 168 TRP A O 1
ATOM 1376 N N . GLU A 1 169 ? -9.094 39.906 4.914 1 93 169 GLU A N 1
ATOM 1377 C CA . GLU A 1 169 ? -10.336 40.375 4.293 1 93 169 GLU A CA 1
ATOM 1378 C C . GLU A 1 169 ? -10.602 39.625 2.984 1 93 169 GLU A C 1
ATOM 1380 O O . GLU A 1 169 ? -11.75 39.312 2.672 1 93 169 GLU A O 1
ATOM 1385 N N . GLN A 1 170 ? -9.57 39.406 2.307 1 90.94 170 GLN A N 1
ATOM 1386 C CA . GLN A 1 170 ? -9.703 38.656 1.061 1 90.94 170 GLN A CA 1
ATOM 1387 C C . GLN A 1 170 ? -10.195 37.25 1.318 1 90.94 170 GLN A C 1
ATOM 1389 O O . GLN A 1 170 ? -10.977 36.688 0.539 1 90.94 170 GLN A O 1
ATOM 1394 N N . GLU A 1 171 ? -9.68 36.625 2.355 1 92.62 171 GLU A N 1
ATOM 1395 C CA . GLU A 1 171 ? -10.109 35.281 2.707 1 92.62 171 GLU A CA 1
ATOM 1396 C C . GLU A 1 171 ? -11.578 35.281 3.123 1 92.62 171 GLU A C 1
ATOM 1398 O O . GLU A 1 171 ? -12.312 34.344 2.779 1 92.62 171 GLU A O 1
ATOM 1403 N N . LEU A 1 172 ? -12.016 36.312 3.865 1 94.38 172 LEU A N 1
ATOM 1404 C CA . LEU A 1 172 ? -13.414 36.406 4.273 1 94.38 172 LEU A CA 1
ATOM 1405 C C . LEU A 1 172 ? -14.32 36.562 3.061 1 94.38 172 LEU A C 1
ATOM 1407 O O . LEU A 1 172 ? -15.391 35.969 2.994 1 94.38 172 LEU A O 1
ATOM 1411 N N . GLU A 1 173 ? -13.828 37.312 2.115 1 94.12 173 GLU A N 1
ATOM 1412 C CA . GLU A 1 173 ? -14.602 37.531 0.89 1 94.12 173 GLU A CA 1
ATOM 1413 C C . GLU A 1 173 ? -14.672 36.25 0.06 1 94.12 173 GLU A C 1
ATOM 1415 O O . GLU A 1 173 ? -15.734 35.906 -0.467 1 94.12 173 GLU A O 1
ATOM 1420 N N . ARG A 1 174 ? -13.609 35.594 -0.042 1 93.69 174 ARG A N 1
ATOM 1421 C CA . ARG A 1 174 ? -13.547 34.375 -0.84 1 93.69 174 ARG A CA 1
ATOM 1422 C C . ARG A 1 174 ? -14.508 33.312 -0.301 1 93.69 174 ARG A C 1
ATOM 1424 O O . ARG A 1 174 ? -15.148 32.594 -1.073 1 93.69 174 ARG A O 1
ATOM 1431 N N . THR A 1 175 ? -14.539 33.156 1.033 1 93.25 175 THR A N 1
ATOM 1432 C CA . THR A 1 175 ? -15.359 32.156 1.653 1 93.25 175 THR A CA 1
ATOM 1433 C C . THR A 1 175 ? -16.797 32.625 1.813 1 93.25 175 THR A C 1
ATOM 1435 O O . THR A 1 175 ? -17.672 31.875 2.264 1 93.25 175 THR A O 1
ATOM 1438 N N . GLY A 1 176 ? -17.094 33.844 1.576 1 90.88 176 GLY A N 1
ATOM 1439 C CA . GLY A 1 176 ? -18.422 34.375 1.709 1 90.88 176 GLY A CA 1
ATOM 1440 C C . GLY A 1 176 ? -18.859 34.594 3.152 1 90.88 176 GLY A C 1
ATOM 1441 O O . GLY A 1 176 ? -20.031 34.406 3.484 1 90.88 176 GLY A O 1
ATOM 1442 N N . THR A 1 177 ? -17.891 34.875 3.979 1 91.31 177 THR A N 1
ATOM 1443 C CA . THR A 1 177 ? -18.156 35.031 5.398 1 91.31 177 THR A CA 1
ATOM 1444 C C . THR A 1 177 ? -18.812 36.406 5.668 1 91.31 177 THR A C 1
ATOM 1446 O O . THR A 1 177 ? -18.266 37.438 5.289 1 91.31 177 THR A O 1
ATOM 1449 N N . SER A 1 178 ? -19.984 36.344 6.289 1 89.12 178 SER A N 1
ATOM 1450 C CA . SER A 1 178 ? -20.672 37.562 6.699 1 89.12 178 SER A CA 1
ATOM 1451 C C . SER A 1 178 ? -20.797 37.625 8.219 1 89.12 178 SER A C 1
ATOM 1453 O O . SER A 1 178 ? -20.812 36.594 8.898 1 89.12 178 SER A O 1
ATOM 1455 N N . GLY A 1 179 ? -20.781 38.781 8.773 1 90 179 GLY A N 1
ATOM 1456 C CA . GLY A 1 179 ? -20.984 38.969 10.203 1 90 179 GLY A CA 1
ATOM 1457 C C . GLY A 1 179 ? -19.688 38.938 10.992 1 90 179 GLY A C 1
ATOM 1458 O O . GLY A 1 179 ? -19.703 38.906 12.227 1 90 179 GLY A O 1
ATOM 1459 N N . TRP A 1 180 ? -18.609 38.875 10.328 1 93.88 180 TRP A N 1
ATOM 1460 C CA . TRP A 1 180 ? -17.297 38.844 10.945 1 93.88 180 TRP A CA 1
ATOM 1461 C C . TRP A 1 180 ? -16.422 40 10.445 1 93.88 180 TRP A C 1
ATOM 1463 O O . TRP A 1 180 ? -16.688 40.562 9.375 1 93.88 180 TRP A O 1
ATOM 1473 N N . ARG A 1 181 ? -15.461 40.344 11.242 1 94.44 181 ARG A N 1
ATOM 1474 C CA . ARG A 1 181 ? -14.555 41.438 10.867 1 94.44 181 ARG A CA 1
ATOM 1475 C C . ARG A 1 181 ? -13.125 41.125 11.297 1 94.44 181 ARG A C 1
ATOM 1477 O O . ARG A 1 181 ? -12.906 40.344 12.219 1 94.44 181 ARG A O 1
ATOM 1484 N N . VAL A 1 182 ? -12.156 41.844 10.641 1 95.75 182 VAL A N 1
ATOM 1485 C CA . VAL A 1 182 ? -10.75 41.719 11 1 95.75 182 VAL A CA 1
ATOM 1486 C C . VAL A 1 182 ? -10.414 42.719 12.102 1 95.75 182 VAL A C 1
ATOM 1488 O O . VAL A 1 182 ? -10.625 43.938 11.938 1 95.75 182 VAL A O 1
ATOM 1491 N N . SER A 1 183 ? -9.969 42.219 13.242 1 95.44 183 SER A N 1
ATOM 1492 C CA . SER A 1 183 ? -9.602 43.094 14.367 1 95.44 183 SER A CA 1
ATOM 1493 C C . SER A 1 183 ? -8.086 43.25 14.453 1 95.44 183 SER A C 1
ATOM 1495 O O . SER A 1 183 ? -7.344 42.281 14.461 1 95.44 183 SER A O 1
ATOM 1497 N N . PRO A 1 184 ? -7.598 44.438 14.555 1 94.31 184 PRO A N 1
ATOM 1498 C CA . PRO A 1 184 ? -6.164 44.688 14.742 1 94.31 184 PRO A CA 1
ATOM 1499 C C . PRO A 1 184 ? -5.758 44.75 16.219 1 94.31 184 PRO A C 1
ATOM 1501 O O . PRO A 1 184 ? -4.695 45.281 16.547 1 94.31 184 PRO A O 1
ATOM 1504 N N . ILE A 1 185 ? -6.551 44.219 17.047 1 94.12 185 ILE A N 1
ATOM 1505 C CA . ILE A 1 185 ? -6.383 44.344 18.484 1 94.12 185 ILE A CA 1
ATOM 1506 C C . ILE A 1 185 ? -5 43.844 18.891 1 94.12 185 ILE A C 1
ATOM 1508 O O . ILE A 1 185 ? -4.422 44.312 19.875 1 94.12 185 ILE A O 1
ATOM 1512 N N . ASN A 1 186 ? -4.461 42.875 18.188 1 94.19 186 ASN A N 1
ATOM 1513 C CA . ASN A 1 186 ? -3.172 42.312 18.562 1 94.19 186 ASN A CA 1
ATOM 1514 C C . ASN A 1 186 ? -2.064 42.75 17.609 1 94.19 186 ASN A C 1
ATOM 1516 O O . ASN A 1 186 ? -1.051 42.062 17.453 1 94.19 186 ASN A O 1
ATOM 1520 N N . GLU A 1 187 ? -2.184 43.812 16.922 1 92.25 187 GLU A N 1
ATOM 1521 C CA . GLU A 1 187 ? -1.227 44.312 15.93 1 92.25 187 GLU A CA 1
ATOM 1522 C C . GLU A 1 187 ? 0.145 44.531 16.562 1 92.25 187 GLU A C 1
ATOM 1524 O O . GLU A 1 187 ? 1.174 44.281 15.93 1 92.25 187 GLU A O 1
ATOM 1529 N N . ARG A 1 188 ? 0.175 45 17.797 1 91.25 188 ARG A N 1
ATOM 1530 C CA . ARG A 1 188 ? 1.422 45.219 18.531 1 91.25 188 ARG A CA 1
ATOM 1531 C C . ARG A 1 188 ? 1.75 44.062 19.453 1 91.25 188 ARG A C 1
ATOM 1533 O O . ARG A 1 188 ? 2.699 44.125 20.234 1 91.25 188 ARG A O 1
ATOM 1540 N N . PHE A 1 189 ? 0.998 43.094 19.406 1 93.25 189 PHE A N 1
ATOM 1541 C CA . PHE A 1 189 ? 1.162 41.875 20.172 1 93.25 189 PHE A CA 1
ATOM 1542 C C . PHE A 1 189 ? 1.025 42.188 21.672 1 93.25 189 PHE A C 1
ATOM 1544 O O . PHE A 1 189 ? 1.729 41.594 22.484 1 93.25 189 PHE A O 1
ATOM 1551 N N . ASP A 1 190 ? 0.143 43.031 21.969 1 92.38 190 ASP A N 1
ATOM 1552 C CA . ASP A 1 190 ? -0.106 43.406 23.359 1 92.38 190 ASP A CA 1
ATOM 1553 C C . ASP A 1 190 ? -0.967 42.375 24.062 1 92.38 190 ASP A C 1
ATOM 1555 O O . ASP A 1 190 ? -0.863 42.188 25.281 1 92.38 190 ASP A O 1
ATOM 1559 N N . MET A 1 191 ? -1.824 41.781 23.312 1 93.56 191 MET A N 1
ATOM 1560 C CA . MET A 1 191 ? -2.73 40.812 23.906 1 93.56 191 MET A CA 1
ATOM 1561 C C . MET A 1 191 ? -2.041 39.469 24.047 1 93.56 191 MET A C 1
ATOM 1563 O O . MET A 1 191 ? -2.217 38.781 25.062 1 93.56 191 MET A O 1
ATOM 1567 N N . SER A 1 192 ? -1.33 39.062 23.047 1 94.19 192 SER A N 1
ATOM 1568 C CA . SER A 1 192 ? -0.641 37.75 23.047 1 94.19 192 SER A CA 1
ATOM 1569 C C . SER A 1 192 ? 0.496 37.75 22.016 1 94.19 192 SER A C 1
ATOM 1571 O O . SER A 1 192 ? 0.344 38.281 20.906 1 94.19 192 SER A O 1
ATOM 1573 N N . THR A 1 193 ? 1.612 37.125 22.328 1 93.62 193 THR A N 1
ATOM 1574 C CA . THR A 1 193 ? 2.754 37.031 21.422 1 93.62 193 THR A CA 1
ATOM 1575 C C . THR A 1 193 ? 2.65 35.781 20.562 1 93.62 193 THR A C 1
ATOM 1577 O O . THR A 1 193 ? 3.383 35.656 19.578 1 93.62 193 THR A O 1
ATOM 1580 N N . SER A 1 194 ? 1.734 34.906 20.891 1 94 194 SER A N 1
ATOM 1581 C CA . SER A 1 194 ? 1.615 33.688 20.141 1 94 194 SER A CA 1
ATOM 1582 C C . SER A 1 194 ? 0.439 33.719 19.172 1 94 194 SER A C 1
ATOM 1584 O O . SER A 1 194 ? 0.265 32.812 18.344 1 94 194 SER A O 1
ATOM 1586 N N . LEU A 1 195 ? -0.338 34.844 19.234 1 94.12 195 LEU A N 1
ATOM 1587 C CA . LEU A 1 195 ? -1.46 35.031 18.312 1 94.12 195 LEU A CA 1
ATOM 1588 C C . LEU A 1 195 ? -1.051 35.844 17.109 1 94.12 195 LEU A C 1
ATOM 1590 O O . LEU A 1 195 ? -0.052 36.594 17.156 1 94.12 195 LEU A O 1
ATOM 1594 N N . PRO A 1 196 ? -1.836 35.75 16.031 1 93 196 PRO A N 1
ATOM 1595 C CA . PRO A 1 196 ? -1.562 36.594 14.867 1 93 196 PRO A CA 1
ATOM 1596 C C . PRO A 1 196 ? -1.786 38.062 15.164 1 93 196 PRO A C 1
ATOM 1598 O O . PRO A 1 196 ? -2.531 38.406 16.078 1 93 196 PRO A O 1
ATOM 1601 N N . LYS A 1 197 ? -1.197 38.844 14.344 1 92.5 197 LYS A N 1
ATOM 1602 C CA . LYS A 1 197 ? -1.38 40.281 14.414 1 92.5 197 LYS A CA 1
ATOM 1603 C C . LYS A 1 197 ? -2.848 40.656 14.234 1 92.5 197 LYS A C 1
ATOM 1605 O O . LYS A 1 197 ? -3.338 41.594 14.883 1 92.5 197 LYS A O 1
ATOM 1610 N N . TYR A 1 198 ? -3.436 39.969 13.367 1 93.69 198 TYR A N 1
ATOM 1611 C CA . TYR A 1 198 ? -4.832 40.219 13.031 1 93.69 198 TYR A CA 1
ATOM 1612 C C . TYR A 1 198 ? -5.684 38.969 13.25 1 93.69 198 TYR A C 1
ATOM 1614 O O . TYR A 1 198 ? -5.285 37.875 12.875 1 93.69 198 TYR A O 1
ATOM 1622 N N . ILE A 1 199 ? -6.785 39.156 13.945 1 94.56 199 ILE A N 1
ATOM 1623 C CA . ILE A 1 199 ? -7.688 38.031 14.203 1 94.56 199 ILE A CA 1
ATOM 1624 C C . ILE A 1 199 ? -9.086 38.375 13.688 1 94.56 199 ILE A C 1
ATOM 1626 O O . ILE A 1 199 ? -9.438 39.562 13.562 1 94.56 199 ILE A O 1
ATOM 1630 N N . VAL A 1 200 ? -9.805 37.406 13.312 1 95.06 200 VAL A N 1
ATOM 1631 C CA . VAL A 1 200 ? -11.164 37.594 12.812 1 95.06 200 VAL A CA 1
ATOM 1632 C C . VAL A 1 200 ? -12.172 37.281 13.922 1 95.06 200 VAL A C 1
ATOM 1634 O O . VAL A 1 200 ? -12.18 36.188 14.484 1 95.06 200 VAL A O 1
ATOM 1637 N N . VAL A 1 201 ? -13 38.281 14.266 1 94.94 201 VAL A N 1
ATOM 1638 C CA . VAL A 1 201 ? -13.977 38.219 15.336 1 94.94 201 VAL A CA 1
ATOM 1639 C C . VAL A 1 201 ? -15.344 38.688 14.828 1 94.94 201 VAL A C 1
ATOM 1641 O O . VAL A 1 201 ? -15.438 39.281 13.758 1 94.94 201 VAL A O 1
ATOM 1644 N N . PRO A 1 202 ? -16.391 38.344 15.547 1 93.81 202 PRO A N 1
ATOM 1645 C CA . PRO A 1 202 ? -17.719 38.781 15.117 1 93.81 202 PRO A CA 1
ATOM 1646 C C . PRO A 1 202 ? -17.844 40.312 15.055 1 93.81 202 PRO A C 1
ATOM 1648 O O . PRO A 1 202 ? -17.297 41 15.906 1 93.81 202 PRO A O 1
ATOM 1651 N N . LEU A 1 203 ? -18.641 40.781 14.148 1 92.56 203 LEU A N 1
ATOM 1652 C CA . LEU A 1 203 ? -18.859 42.219 13.922 1 92.56 203 LEU A CA 1
ATOM 1653 C C . LEU A 1 203 ? -19.531 42.844 15.125 1 92.56 203 LEU A C 1
ATOM 1655 O O . LEU A 1 203 ? -19.312 44.031 15.398 1 92.56 203 LEU A O 1
ATOM 1659 N N . LYS A 1 204 ? -20.203 42.125 15.891 1 90.12 204 LYS A N 1
ATOM 1660 C CA . LYS A 1 204 ? -21 42.625 17 1 90.12 204 LYS A CA 1
ATOM 1661 C C . LYS A 1 204 ? -20.125 42.938 18.203 1 90.12 204 LYS A C 1
ATOM 1663 O O . LYS A 1 204 ? -20.562 43.625 19.125 1 90.12 204 LYS A O 1
ATOM 1668 N N . LEU A 1 205 ? -18.922 42.5 18.203 1 91.88 205 LEU A N 1
ATOM 1669 C CA . LEU A 1 205 ? -18.047 42.719 19.344 1 91.88 205 LEU A CA 1
ATOM 1670 C C . LEU A 1 205 ? -16.984 43.781 19.031 1 91.88 205 LEU A C 1
ATOM 1672 O O . LEU A 1 205 ? -16.234 43.625 18.062 1 91.88 205 LEU A O 1
ATOM 1676 N N . PHE A 1 206 ? -16.922 44.75 19.922 1 92.12 206 PHE A N 1
ATOM 1677 C CA . PHE A 1 206 ? -15.906 45.75 19.75 1 92.12 206 PHE A CA 1
ATOM 1678 C C . PHE A 1 206 ? -14.594 45.344 20.406 1 92.12 206 PHE A C 1
ATOM 1680 O O . PHE A 1 206 ? -14.586 44.469 21.297 1 92.12 206 PHE A O 1
ATOM 1687 N N . ASP A 1 207 ? -13.508 45.969 20.031 1 93.38 207 ASP A N 1
ATOM 1688 C CA . ASP A 1 207 ? -12.18 45.562 20.484 1 93.38 207 ASP A CA 1
ATOM 1689 C C . ASP A 1 207 ? -12.031 45.75 21.984 1 93.38 207 ASP A C 1
ATOM 1691 O O . ASP A 1 207 ? -11.359 44.938 22.656 1 93.38 207 ASP A O 1
ATOM 1695 N N . TYR A 1 208 ? -12.609 46.844 22.484 1 91.25 208 TYR A N 1
ATOM 1696 C CA . TYR A 1 208 ? -12.461 47.062 23.922 1 91.25 208 TYR A CA 1
ATOM 1697 C C . TYR A 1 208 ? -13.141 45.969 24.734 1 91.25 208 TYR A C 1
ATOM 1699 O O . TYR A 1 208 ? -12.688 45.625 25.828 1 91.25 208 TYR A O 1
ATOM 1707 N N . GLU A 1 209 ? -14.188 45.406 24.188 1 90.5 209 GLU A N 1
ATOM 1708 C CA . GLU A 1 209 ? -14.883 44.312 24.844 1 90.5 209 GLU A CA 1
ATOM 1709 C C . GLU A 1 209 ? -14.062 43 24.766 1 90.5 209 GLU A C 1
ATOM 1711 O O . GLU A 1 209 ? -14.141 42.188 25.672 1 90.5 209 GLU A O 1
ATOM 1716 N N . LEU A 1 210 ? -13.312 42.906 23.75 1 91.69 210 LEU A N 1
ATOM 1717 C CA . LEU A 1 210 ? -12.5 41.688 23.531 1 91.69 210 LEU A CA 1
ATOM 1718 C C . LEU A 1 210 ? -11.344 41.625 24.516 1 91.69 210 LEU A C 1
ATOM 1720 O O . LEU A 1 210 ? -10.922 40.531 24.922 1 91.69 210 LEU A O 1
ATOM 1724 N N . LYS A 1 211 ? -10.82 42.75 24.906 1 91.25 211 LYS A N 1
ATOM 1725 C CA . LYS A 1 211 ? -9.664 42.812 25.797 1 91.25 211 LYS A CA 1
ATOM 1726 C C . LYS A 1 211 ? -9.93 42.031 27.094 1 91.25 211 LYS A C 1
ATOM 1728 O O . LYS A 1 211 ? -9.055 41.344 27.594 1 91.25 211 LYS A O 1
ATOM 1733 N N . ALA A 1 212 ? -11.117 42.188 27.609 1 86.88 212 ALA A N 1
ATOM 1734 C CA . ALA A 1 212 ? -11.469 41.5 28.844 1 86.88 212 ALA A CA 1
ATOM 1735 C C . ALA A 1 212 ? -11.555 40 28.641 1 86.88 212 ALA A C 1
ATOM 1737 O O . ALA A 1 212 ? -11.219 39.219 29.547 1 86.88 212 ALA A O 1
ATOM 1738 N N . ILE A 1 213 ? -11.945 39.625 27.5 1 89.81 213 ILE A N 1
ATOM 1739 C CA . ILE A 1 213 ? -12.164 38.219 27.203 1 89.81 213 ILE A CA 1
ATOM 1740 C C . ILE A 1 213 ? -10.82 37.5 27.062 1 89.81 213 ILE A C 1
ATOM 1742 O O . ILE A 1 213 ? -10.688 36.344 27.422 1 89.81 213 ILE A O 1
ATOM 1746 N N . PHE A 1 214 ? -9.773 38.188 26.594 1 91.94 214 PHE A N 1
ATOM 1747 C CA . PHE A 1 214 ? -8.445 37.625 26.375 1 91.94 214 PHE A CA 1
ATOM 1748 C C . PHE A 1 214 ? -7.891 37.031 27.672 1 91.94 214 PHE A C 1
ATOM 1750 O O . PHE A 1 214 ? -7.172 36.031 27.641 1 91.94 214 PHE A O 1
ATOM 1757 N N . THR A 1 215 ? -8.227 37.594 28.75 1 88.31 215 THR A N 1
ATOM 1758 C CA . THR A 1 215 ? -7.656 37.219 30.031 1 88.31 215 THR A CA 1
ATOM 1759 C C . THR A 1 215 ? -8.203 35.875 30.5 1 88.31 215 THR A C 1
ATOM 1761 O O . THR A 1 215 ? -7.602 35.219 31.359 1 88.31 215 THR A O 1
ATOM 1764 N N . HIS A 1 216 ? -9.25 35.469 29.938 1 88.25 216 HIS A N 1
ATOM 1765 C CA . HIS A 1 216 ? -9.891 34.219 30.391 1 88.25 216 HIS A CA 1
ATOM 1766 C C . HIS A 1 216 ? -9.328 33 29.656 1 88.25 216 HIS A C 1
ATOM 1768 O O . HIS A 1 216 ? -9.594 31.875 30.047 1 88.25 216 HIS A O 1
ATOM 1774 N N . PHE A 1 217 ? -8.516 33.219 28.719 1 92.19 217 PHE A N 1
ATOM 1775 C CA . PHE A 1 217 ? -8.023 32.125 27.906 1 92.19 217 PHE A CA 1
ATOM 1776 C C . PHE A 1 217 ? -6.52 31.938 28.078 1 92.19 217 PHE A C 1
ATOM 1778 O O . PHE A 1 217 ? -5.801 32.906 28.297 1 92.19 217 PHE A O 1
ATOM 1785 N N . ASN A 1 218 ? -6.105 30.703 27.891 1 91.06 218 ASN A N 1
ATOM 1786 C CA . ASN A 1 218 ? -4.68 30.406 27.969 1 91.06 218 ASN A CA 1
ATOM 1787 C C . ASN A 1 218 ? -3.893 31.156 26.891 1 91.06 218 ASN A C 1
ATOM 1789 O O . ASN A 1 218 ? -4.207 31.078 25.703 1 91.06 218 ASN A O 1
ATOM 1793 N N . ASP A 1 219 ? -2.945 32 27.281 1 90.38 219 ASP A N 1
ATOM 1794 C CA . ASP A 1 219 ? -2.08 32.812 26.422 1 90.38 219 ASP A CA 1
ATOM 1795 C C . ASP A 1 219 ? -2.902 33.75 25.531 1 90.38 219 ASP A C 1
ATOM 1797 O O . ASP A 1 219 ? -2.449 34.156 24.453 1 90.38 219 ASP A O 1
ATOM 1801 N N . GLY A 1 220 ? -4.215 33.906 25.906 1 92.31 220 GLY A N 1
ATOM 1802 C CA . GLY A 1 220 ? -5.086 34.844 25.203 1 92.31 220 GLY A CA 1
ATOM 1803 C C . GLY A 1 220 ? -5.684 34.281 23.938 1 92.31 220 GLY A C 1
ATOM 1804 O O . GLY A 1 220 ? -6.16 35 23.078 1 92.31 220 GLY A O 1
ATOM 1805 N N . HIS A 1 221 ? -5.613 33 23.781 1 94.75 221 HIS A N 1
ATOM 1806 C CA . HIS A 1 221 ? -6.133 32.375 22.562 1 94.75 221 HIS A CA 1
ATOM 1807 C C . HIS A 1 221 ? -7.652 32.281 22.594 1 94.75 221 HIS A C 1
ATOM 1809 O O . HIS A 1 221 ? -8.195 31.188 22.781 1 94.75 221 HIS A O 1
ATOM 1815 N N . ILE A 1 222 ? -8.336 33.375 22.359 1 93.75 222 ILE A N 1
ATOM 1816 C CA . ILE A 1 222 ? -9.797 33.438 22.344 1 93.75 222 ILE A CA 1
ATOM 1817 C C . ILE A 1 222 ? -10.344 32.688 21.125 1 93.75 222 ILE A C 1
ATOM 1819 O O . ILE A 1 222 ? -9.594 32.375 20.188 1 93.75 222 ILE A O 1
ATOM 1823 N N . PRO A 1 223 ? -11.625 32.406 21.156 1 93.81 223 PRO A N 1
ATOM 1824 C CA . PRO A 1 223 ? -12.203 31.828 19.938 1 93.81 223 PRO A CA 1
ATOM 1825 C C . PRO A 1 223 ? -12.062 32.75 18.719 1 93.81 223 PRO A C 1
ATOM 1827 O O . PRO A 1 223 ? -12.438 33.906 18.781 1 93.81 223 PRO A O 1
ATOM 1830 N N . ARG A 1 224 ? -11.469 32.281 17.703 1 93.81 224 ARG A N 1
ATOM 1831 C CA . ARG A 1 224 ? -11.242 33.094 16.5 1 93.81 224 ARG A CA 1
ATOM 1832 C C . ARG A 1 224 ? -11.664 32.312 15.25 1 93.81 224 ARG A C 1
ATOM 1834 O O . ARG A 1 224 ? -11.57 31.094 15.211 1 93.81 224 ARG A O 1
ATOM 1841 N N . TRP A 1 225 ? -11.969 33 14.32 1 95.56 225 TRP A N 1
ATOM 1842 C CA . TRP A 1 225 ? -12.484 32.469 13.055 1 95.56 225 TRP A CA 1
ATOM 1843 C C . TRP A 1 225 ? -11.375 31.812 12.242 1 95.56 225 TRP A C 1
ATOM 1845 O O . TRP A 1 225 ? -10.266 32.344 12.148 1 95.56 225 TRP A O 1
ATOM 1855 N N . CYS A 1 226 ? -11.633 30.625 11.648 1 96.44 226 CYS A N 1
ATOM 1856 C CA . CYS A 1 226 ? -10.688 29.938 10.781 1 96.44 226 CYS A CA 1
ATOM 1857 C C . CYS A 1 226 ? -11.227 29.828 9.367 1 96.44 226 CYS A C 1
ATOM 1859 O O . CYS A 1 226 ? -10.477 30 8.398 1 96.44 226 CYS A O 1
ATOM 1861 N N . TRP A 1 227 ? -12.516 29.531 9.312 1 96.31 227 TRP A N 1
ATOM 1862 C CA . TRP A 1 227 ? -13.078 29.25 7.996 1 96.31 227 TRP A CA 1
ATOM 1863 C C . TRP A 1 227 ? -14.602 29.266 8.047 1 96.31 227 TRP A C 1
ATOM 1865 O O . TRP A 1 227 ? -15.195 29.031 9.102 1 96.31 227 TRP A O 1
ATOM 1875 N N . HIS A 1 228 ? -15.18 29.578 6.867 1 94.12 228 HIS A N 1
ATOM 1876 C CA . HIS A 1 228 ? -16.625 29.625 6.723 1 94.12 228 HIS A CA 1
ATOM 1877 C C . HIS A 1 228 ? -17.094 28.672 5.625 1 94.12 228 HIS A C 1
ATOM 1879 O O . HIS A 1 228 ? -16.578 28.703 4.508 1 94.12 228 HIS A O 1
ATOM 1885 N N . HIS A 1 229 ? -18.031 27.844 5.977 1 92.44 229 HIS A N 1
ATOM 1886 C CA . HIS A 1 229 ? -18.625 26.953 4.996 1 92.44 229 HIS A CA 1
ATOM 1887 C C . HIS A 1 229 ? -19.719 27.641 4.195 1 92.44 229 HIS A C 1
ATOM 1889 O O . HIS A 1 229 ? -20.5 28.422 4.754 1 92.44 229 HIS A O 1
ATOM 1895 N N . PRO A 1 230 ? -19.781 27.328 2.953 1 86.88 230 PRO A N 1
ATOM 1896 C CA . PRO A 1 230 ? -20.797 27.969 2.131 1 86.88 230 PRO A CA 1
ATOM 1897 C C . PRO A 1 230 ? -22.219 27.672 2.605 1 86.88 230 PRO A C 1
ATOM 1899 O O . PRO A 1 230 ? -23.141 28.438 2.322 1 86.88 230 PRO A O 1
ATOM 1902 N N . GLY A 1 231 ? -22.375 26.656 3.332 1 84.31 231 GLY A N 1
ATOM 1903 C CA . GLY A 1 231 ? -23.672 26.312 3.887 1 84.31 231 GLY A CA 1
ATOM 1904 C C . GLY A 1 231 ? -24.016 27.125 5.125 1 84.31 231 GLY A C 1
ATOM 1905 O O . GLY A 1 231 ? -25.125 27.016 5.66 1 84.31 231 GLY A O 1
ATOM 1906 N N . GLY A 1 232 ? -23.094 27.953 5.605 1 87.62 232 GLY A N 1
ATOM 1907 C CA . GLY A 1 232 ? -23.406 28.875 6.688 1 87.62 232 GLY A CA 1
ATOM 1908 C C . GLY A 1 232 ? -22.672 28.562 7.973 1 87.62 232 GLY A C 1
ATOM 1909 O O . GLY A 1 232 ? -22.672 29.359 8.906 1 87.62 232 GLY A O 1
ATOM 1910 N N . SER A 1 233 ? -22.062 27.453 8.055 1 91.38 233 SER A N 1
ATOM 1911 C CA . SER A 1 233 ? -21.359 27.047 9.266 1 91.38 233 SER A CA 1
ATOM 1912 C C . SER A 1 233 ? -20 27.734 9.375 1 91.38 233 SER A C 1
ATOM 1914 O O . SER A 1 233 ? -19.438 28.172 8.375 1 91.38 233 SER A O 1
ATOM 1916 N N . ASN A 1 234 ? -19.547 27.844 10.633 1 93.69 234 ASN A N 1
ATOM 1917 C CA . ASN A 1 234 ? -18.25 28.453 10.891 1 93.69 234 ASN A CA 1
ATOM 1918 C C . ASN A 1 234 ? -17.328 27.516 11.656 1 93.69 234 ASN A C 1
ATOM 1920 O O . ASN A 1 234 ? -17.781 26.75 12.516 1 93.69 234 ASN A O 1
ATOM 1924 N N . LEU A 1 235 ? -16.094 27.562 11.289 1 96.62 235 LEU A N 1
ATOM 1925 C CA . LEU A 1 235 ? -15.055 26.859 12.023 1 96.62 235 LEU A CA 1
ATOM 1926 C C . LEU A 1 235 ? -14.203 27.844 12.82 1 96.62 235 LEU A C 1
ATOM 1928 O O . LEU A 1 235 ? -13.68 28.812 12.273 1 96.62 235 LEU A O 1
ATOM 1932 N N . LEU A 1 236 ? -14.102 27.641 14.125 1 96.69 236 LEU A N 1
ATOM 1933 C CA . LEU A 1 236 ? -13.281 28.453 15.016 1 96.69 236 LEU A CA 1
ATOM 1934 C C . LEU A 1 236 ? -12.273 27.578 15.758 1 96.69 236 LEU A C 1
ATOM 1936 O O . LEU A 1 236 ? -12.398 26.359 15.789 1 96.69 236 LEU A O 1
ATOM 1940 N N . ARG A 1 237 ? -11.289 28.172 16.312 1 96.75 237 ARG A N 1
ATOM 1941 C CA . ARG A 1 237 ? -10.359 27.484 17.203 1 96.75 237 ARG A CA 1
ATOM 1942 C C . ARG A 1 237 ? -10.023 28.359 18.406 1 96.75 237 ARG A C 1
ATOM 1944 O O . ARG A 1 237 ? -10.055 29.594 18.328 1 96.75 237 ARG A O 1
ATOM 1951 N N . MET A 1 238 ? -9.727 27.75 19.516 1 94.94 238 MET A N 1
ATOM 1952 C CA . MET A 1 238 ? -9.422 28.5 20.734 1 94.94 238 MET A CA 1
ATOM 1953 C C . MET A 1 238 ? -8.547 27.672 21.672 1 94.94 238 MET A C 1
ATOM 1955 O O . MET A 1 238 ? -8.367 26.469 21.453 1 94.94 238 MET A O 1
ATOM 1959 N N . GLY A 1 239 ? -7.91 28.375 22.609 1 93.56 239 GLY A N 1
ATOM 1960 C CA . GLY A 1 239 ? -7.238 27.719 23.719 1 93.56 239 GLY A CA 1
ATOM 1961 C C . GLY A 1 239 ? -8.18 27.359 24.844 1 93.56 239 GLY A C 1
ATOM 1962 O O . GLY A 1 239 ? -9.352 27.75 24.844 1 93.56 239 GLY A O 1
ATOM 1963 N N . SER A 1 240 ? -7.695 26.656 25.812 1 90.25 240 SER A N 1
ATOM 1964 C CA . SER A 1 240 ? -8.5 26.297 26.984 1 90.25 240 SER A CA 1
ATOM 1965 C C . SER A 1 240 ? -8.68 27.484 27.922 1 90.25 240 SER A C 1
ATOM 1967 O O . SER A 1 240 ? -7.902 28.438 27.859 1 90.25 240 SER A O 1
ATOM 1969 N N . PHE A 1 241 ? -9.688 27.359 28.719 1 85.19 241 PHE A N 1
ATOM 1970 C CA . PHE A 1 241 ? -9.938 28.391 29.734 1 85.19 241 PHE A CA 1
ATOM 1971 C C . PHE A 1 241 ? -8.891 28.328 30.844 1 85.19 241 PHE A C 1
ATOM 1973 O O . PHE A 1 241 ? -8.477 27.234 31.25 1 85.19 241 PHE A O 1
ATOM 1980 N N . ARG A 1 242 ? -8.633 29.469 31.234 1 84 242 ARG A N 1
ATOM 1981 C CA . ARG A 1 242 ? -7.727 29.516 32.375 1 84 242 ARG A CA 1
ATOM 1982 C C . ARG A 1 242 ? -8.43 29.094 33.656 1 84 242 ARG A C 1
ATOM 1984 O O . ARG A 1 242 ? -9.609 29.406 33.875 1 84 242 ARG A O 1
ATOM 1991 N N . SER A 1 243 ? -7.945 28.203 34.5 1 72.38 243 SER A N 1
ATOM 1992 C CA . SER A 1 243 ? -8.555 27.578 35.688 1 72.38 243 SER A CA 1
ATOM 1993 C C . SER A 1 243 ? -9.094 28.625 36.656 1 72.38 243 SER A C 1
ATOM 1995 O O . SER A 1 243 ? -10.133 28.422 37.281 1 72.38 243 SER A O 1
ATOM 1997 N N . ASN A 1 244 ? -8.531 29.75 36.781 1 66.75 244 ASN A N 1
ATOM 1998 C CA . ASN A 1 244 ? -8.891 30.609 37.906 1 66.75 244 ASN A CA 1
ATOM 1999 C C . ASN A 1 244 ? -9.641 31.844 37.438 1 66.75 244 ASN A C 1
ATOM 2001 O O . ASN A 1 244 ? -9.602 32.875 38.125 1 66.75 244 ASN A O 1
ATOM 2005 N N . THR A 1 245 ? -10.438 31.547 36.438 1 66.12 245 THR A N 1
ATOM 2006 C CA . THR A 1 245 ? -11.031 32.812 36.031 1 66.12 245 THR A CA 1
ATOM 2007 C C . THR A 1 245 ? -12.547 32.781 36.219 1 66.12 245 THR A C 1
ATOM 2009 O O . THR A 1 245 ? -13.203 31.797 35.938 1 66.12 245 THR A O 1
ATOM 2012 N N . TYR A 1 246 ? -12.977 33.75 36.938 1 67.12 246 TYR A N 1
ATOM 2013 C CA . TYR A 1 246 ? -14.406 34 37.094 1 67.12 246 TYR A CA 1
ATOM 2014 C C . TYR A 1 246 ? -14.945 34.844 35.938 1 67.12 246 TYR A C 1
ATOM 2016 O O . TYR A 1 246 ? -14.406 35.906 35.656 1 67.12 246 TYR A O 1
ATOM 2024 N N . LEU A 1 247 ? -15.898 34.219 35.25 1 72.12 247 LEU A N 1
ATOM 2025 C CA . LEU A 1 247 ? -16.516 34.969 34.156 1 72.12 247 LEU A CA 1
ATOM 2026 C C . LEU A 1 247 ? -17.688 35.781 34.656 1 72.12 247 LEU A C 1
ATOM 2028 O O . LEU A 1 247 ? -18.734 35.219 35 1 72.12 247 LEU A O 1
ATOM 2032 N N . ALA A 1 248 ? -17.438 37.031 34.719 1 75 248 ALA A N 1
ATOM 2033 C CA . ALA A 1 248 ? -18.547 37.938 35.062 1 75 248 ALA A CA 1
ATOM 2034 C C . ALA A 1 248 ? -19.688 37.812 34.062 1 75 248 ALA A C 1
ATOM 2036 O O . ALA A 1 248 ? -19.469 37.375 32.906 1 75 248 ALA A O 1
ATOM 2037 N N . GLU A 1 249 ? -20.906 38.094 34.469 1 74.81 249 GLU A N 1
ATOM 2038 C CA . GLU A 1 249 ? -22.078 38 33.625 1 74.81 249 GLU A CA 1
ATOM 2039 C C . GLU A 1 249 ? -21.891 38.75 32.312 1 74.81 249 GLU A C 1
ATOM 2041 O O . GLU A 1 249 ? -22.297 38.25 31.25 1 74.81 249 GLU A O 1
ATOM 2046 N N . GLY A 1 250 ? -21.344 39.906 32.438 1 77.38 250 GLY A N 1
ATOM 2047 C CA . GLY A 1 250 ? -21.094 40.656 31.234 1 77.38 250 GLY A CA 1
ATOM 2048 C C . GLY A 1 250 ? -20.141 39.969 30.266 1 77.38 250 GLY A C 1
ATOM 2049 O O . GLY A 1 250 ? -20.359 40 29.062 1 77.38 250 GLY A O 1
ATOM 2050 N N . ASP A 1 251 ? -19.234 39.344 30.812 1 82 251 ASP A N 1
ATOM 2051 C CA . ASP A 1 251 ? -18.25 38.625 30 1 82 251 ASP A CA 1
ATOM 2052 C C . ASP A 1 251 ? -18.844 37.375 29.391 1 82 251 ASP A C 1
ATOM 2054 O O . ASP A 1 251 ? -18.469 36.969 28.281 1 82 251 ASP A O 1
ATOM 2058 N N . ALA A 1 252 ? -19.766 36.812 30.078 1 80.5 252 ALA A N 1
ATOM 2059 C CA . ALA A 1 252 ? -20.438 35.594 29.578 1 80.5 252 ALA A CA 1
ATOM 2060 C C . ALA A 1 252 ? -21.219 35.875 28.312 1 80.5 252 ALA A C 1
ATOM 2062 O O . ALA A 1 252 ? -21.234 35.062 27.375 1 80.5 252 ALA A O 1
ATOM 2063 N N . ARG A 1 253 ? -21.859 36.969 28.328 1 82.12 253 ARG A N 1
ATOM 2064 C CA . ARG A 1 253 ? -22.625 37.344 27.141 1 82.12 253 ARG A CA 1
ATOM 2065 C C . ARG A 1 253 ? -21.703 37.625 25.953 1 82.12 253 ARG A C 1
ATOM 2067 O O . ARG A 1 253 ? -22.016 37.25 24.828 1 82.12 253 ARG A O 1
ATOM 2074 N N . LYS A 1 254 ? -20.641 38.312 26.266 1 85.62 254 LYS A N 1
ATOM 2075 C CA . LYS A 1 254 ? -19.672 38.594 25.219 1 85.62 254 LYS A CA 1
ATOM 2076 C C . LYS A 1 254 ? -19.078 37.312 24.656 1 85.62 254 LYS A C 1
ATOM 2078 O O . LYS A 1 254 ? -18.828 37.188 23.453 1 85.62 254 LYS A O 1
ATOM 2083 N N . MET A 1 255 ? -18.906 36.406 25.531 1 84.5 255 MET A N 1
ATOM 2084 C CA . MET A 1 255 ? -18.375 35.125 25.125 1 84.5 255 MET A CA 1
ATOM 2085 C C . MET A 1 255 ? -19.359 34.375 24.234 1 84.5 255 MET A C 1
ATOM 2087 O O . MET A 1 255 ? -18.938 33.688 23.281 1 84.5 255 MET A O 1
ATOM 2091 N N . GLU A 1 256 ? -20.547 34.406 24.547 1 82.75 256 GLU A N 1
ATOM 2092 C CA . GLU A 1 256 ? -21.578 33.781 23.734 1 82.75 256 GLU A CA 1
ATOM 2093 C C . GLU A 1 256 ? -21.594 34.344 22.312 1 82.75 256 GLU A C 1
ATOM 2095 O O . GLU A 1 256 ? -21.75 33.625 21.344 1 82.75 256 GLU A O 1
ATOM 2100 N N . ILE A 1 257 ? -21.422 35.625 22.266 1 85.56 257 ILE A N 1
ATOM 2101 C CA . ILE A 1 257 ? -21.391 36.312 20.969 1 85.56 257 ILE A CA 1
ATOM 2102 C C . ILE A 1 257 ? -20.141 35.875 20.203 1 85.56 257 ILE A C 1
ATOM 2104 O O . ILE A 1 257 ? -20.203 35.656 18.984 1 85.56 257 ILE A O 1
ATOM 2108 N N . LEU A 1 258 ? -19.078 35.75 20.906 1 87.38 258 LEU A N 1
ATOM 2109 C CA . LEU A 1 258 ? -17.812 35.375 20.297 1 87.38 258 LEU A CA 1
ATOM 2110 C C . LEU A 1 258 ? -17.875 33.969 19.719 1 87.38 258 LEU A C 1
ATOM 2112 O O . LEU A 1 258 ? -17.328 33.688 18.656 1 87.38 258 LEU A O 1
ATOM 2116 N N . VAL A 1 259 ? -18.562 33.125 20.406 1 83.12 259 VAL A N 1
ATOM 2117 C CA . VAL A 1 259 ? -18.609 31.703 20.047 1 83.12 259 VAL A CA 1
ATOM 2118 C C . VAL A 1 259 ? -19.688 31.484 18.984 1 83.12 259 VAL A C 1
ATOM 2120 O O . VAL A 1 259 ? -19.484 30.719 18.031 1 83.12 259 VAL A O 1
ATOM 2123 N N . GLN A 1 260 ? -20.781 32.125 19.078 1 80.12 260 GLN A N 1
ATOM 2124 C CA . GLN A 1 260 ? -21.922 31.828 18.219 1 80.12 260 GLN A CA 1
ATOM 2125 C C . GLN A 1 260 ? -21.953 32.75 17.016 1 80.12 260 GLN A C 1
ATOM 2127 O O . GLN A 1 260 ? -22.484 32.406 15.953 1 80.12 260 GLN A O 1
ATOM 2132 N N . GLY A 1 261 ? -21.219 33.844 17.172 1 77.56 261 GLY A N 1
ATOM 2133 C CA . GLY A 1 261 ? -21.328 34.844 16.094 1 77.56 261 GLY A CA 1
ATOM 2134 C C . GLY A 1 261 ? -22.766 35.219 15.773 1 77.56 261 GLY A C 1
ATOM 2135 O O . GLY A 1 261 ? -23.438 35.875 16.578 1 77.56 261 GLY A O 1
ATOM 2136 N N . ASN A 1 262 ? -23.266 34.656 14.625 1 74.94 262 ASN A N 1
ATOM 2137 C CA . ASN A 1 262 ? -24.625 34.906 14.18 1 74.94 262 ASN A CA 1
ATOM 2138 C C . ASN A 1 262 ? -25.484 33.656 14.227 1 74.94 262 ASN A C 1
ATOM 2140 O O . ASN A 1 262 ? -26.656 33.656 13.82 1 74.94 262 ASN A O 1
ATOM 2144 N N . LEU A 1 263 ? -24.859 32.656 14.742 1 82.19 263 LEU A N 1
ATOM 2145 C CA . LEU A 1 263 ? -25.562 31.375 14.734 1 82.19 263 LEU A CA 1
ATOM 2146 C C . LEU A 1 263 ? -26.031 30.984 16.141 1 82.19 263 LEU A C 1
ATOM 2148 O O . LEU A 1 263 ? -25.5 31.5 17.125 1 82.19 263 LEU A O 1
ATOM 2152 N N . SER A 1 264 ? -26.984 30.141 16.203 1 77.69 264 SER A N 1
ATOM 2153 C CA . SER A 1 264 ? -27.578 29.781 17.484 1 77.69 264 SER A CA 1
ATOM 2154 C C . SER A 1 264 ? -26.953 28.516 18.062 1 77.69 264 SER A C 1
ATOM 2156 O O . SER A 1 264 ? -27.031 28.266 19.266 1 77.69 264 SER A O 1
ATOM 2158 N N . GLN A 1 265 ? -26.406 27.719 17.219 1 83.06 265 GLN A N 1
ATOM 2159 C CA . GLN A 1 265 ? -25.859 26.453 17.688 1 83.06 265 GLN A CA 1
ATOM 2160 C C . GLN A 1 265 ? -24.344 26.438 17.562 1 83.06 265 GLN A C 1
ATOM 2162 O O . GLN A 1 265 ? -23.781 26.922 16.578 1 83.06 265 GLN A O 1
ATOM 2167 N N . ALA A 1 266 ? -23.734 25.969 18.672 1 88.25 266 ALA A N 1
ATOM 2168 C CA . ALA A 1 266 ? -22.281 25.844 18.688 1 88.25 266 ALA A CA 1
ATOM 2169 C C . ALA A 1 266 ? -21.844 24.484 19.219 1 88.25 266 ALA A C 1
ATOM 2171 O O . ALA A 1 266 ? -22.5 23.922 20.094 1 88.25 266 ALA A O 1
ATOM 2172 N N . VAL A 1 267 ? -20.875 23.891 18.578 1 89.31 267 VAL A N 1
ATOM 2173 C CA . VAL A 1 267 ? -20.297 22.625 19.016 1 89.31 267 VAL A CA 1
ATOM 2174 C C . VAL A 1 267 ? -18.828 22.797 19.359 1 89.31 267 VAL A C 1
ATOM 2176 O O . VAL A 1 267 ? -18.047 23.312 18.547 1 89.31 267 VAL A O 1
ATOM 2179 N N . ILE A 1 268 ? -18.453 22.484 20.562 1 90.88 268 ILE A N 1
ATOM 2180 C CA . ILE A 1 268 ? -17.062 22.484 20.969 1 90.88 268 ILE A CA 1
ATOM 2181 C C . ILE A 1 268 ? -16.453 21.094 20.75 1 90.88 268 ILE A C 1
ATOM 2183 O O . ILE A 1 268 ? -16.953 20.109 21.281 1 90.88 268 ILE A O 1
ATOM 2187 N N . ALA A 1 269 ? -15.516 21.016 19.922 1 92.19 269 ALA A N 1
ATOM 2188 C CA . ALA A 1 269 ? -14.773 19.781 19.703 1 92.19 269 ALA A CA 1
ATOM 2189 C C . ALA A 1 269 ? -13.445 19.781 20.438 1 92.19 269 ALA A C 1
ATOM 2191 O O . ALA A 1 269 ? -12.508 20.484 20.047 1 92.19 269 ALA A O 1
ATOM 2192 N N . ASP A 1 270 ? -13.352 19.094 21.484 1 88 270 ASP A N 1
ATOM 2193 C CA . ASP A 1 270 ? -12.109 19 22.25 1 88 270 ASP A CA 1
ATOM 2194 C C . ASP A 1 270 ? -11.133 18.031 21.594 1 88 270 ASP A C 1
ATOM 2196 O O . ASP A 1 270 ? -11.297 16.812 21.703 1 88 270 ASP A O 1
ATOM 2200 N N . VAL A 1 271 ? -10.117 18.484 21.031 1 93.62 271 VAL A N 1
ATOM 2201 C CA . VAL A 1 271 ? -9.172 17.656 20.266 1 93.62 271 VAL A CA 1
ATOM 2202 C C . VAL A 1 271 ? -8.164 17.031 21.219 1 93.62 271 VAL A C 1
ATOM 2204 O O . VAL A 1 271 ? -7.574 15.984 20.906 1 93.62 271 VAL A O 1
ATOM 2207 N N . SER A 1 272 ? -8 17.609 22.391 1 88.56 272 SER A N 1
ATOM 2208 C CA . SER A 1 272 ? -7.027 17.094 23.359 1 88.56 272 SER A CA 1
ATOM 2209 C C . SER A 1 272 ? -7.465 15.758 23.922 1 88.56 272 SER A C 1
ATOM 2211 O O . SER A 1 272 ? -6.625 14.93 24.297 1 88.56 272 SER A O 1
ATOM 2213 N N . THR A 1 273 ? -8.734 15.555 23.969 1 85.94 273 THR A N 1
ATOM 2214 C CA . THR A 1 273 ? -9.258 14.328 24.562 1 85.94 273 THR A CA 1
ATOM 2215 C C . THR A 1 273 ? -9.305 13.211 23.516 1 85.94 273 THR A C 1
ATOM 2217 O O . THR A 1 273 ? -9.078 12.047 23.844 1 85.94 273 THR A O 1
ATOM 2220 N N . ASP A 1 274 ? -9.484 13.539 22.297 1 89.31 274 ASP A N 1
ATOM 2221 C CA . ASP A 1 274 ? -9.711 12.539 21.25 1 89.31 274 ASP A CA 1
ATOM 2222 C C . ASP A 1 274 ? -8.414 12.188 20.531 1 89.31 274 ASP A C 1
ATOM 2224 O O . ASP A 1 274 ? -8.297 11.117 19.938 1 89.31 274 ASP A O 1
ATOM 2228 N N . LEU A 1 275 ? -7.484 13.117 20.578 1 96.06 275 LEU A N 1
ATOM 2229 C CA . LEU A 1 275 ? -6.277 12.945 19.766 1 96.06 275 LEU A CA 1
ATOM 2230 C C . LEU A 1 275 ? -5.047 12.805 20.656 1 96.06 275 LEU A C 1
ATOM 2232 O O . LEU A 1 275 ? -5.082 13.156 21.844 1 96.06 275 LEU A O 1
ATOM 2236 N N . PRO A 1 276 ? -3.992 12.242 20.125 1 95.69 276 PRO A N 1
ATOM 2237 C CA . PRO A 1 276 ? -2.76 12.102 20.891 1 95.69 276 PRO A CA 1
ATOM 2238 C C . PRO A 1 276 ? -2.094 13.445 21.188 1 95.69 276 PRO A C 1
ATOM 2240 O O . PRO A 1 276 ? -2.098 14.344 20.344 1 95.69 276 PRO A O 1
ATOM 2243 N N . SER A 1 277 ? -1.578 13.547 22.344 1 95.5 277 SER A N 1
ATOM 2244 C CA . SER A 1 277 ? -0.817 14.727 22.719 1 95.5 277 SER A CA 1
ATOM 2245 C C . SER A 1 277 ? 0.487 14.82 21.938 1 95.5 277 SER A C 1
ATOM 2247 O O . SER A 1 277 ? 0.927 13.844 21.328 1 95.5 277 SER A O 1
ATOM 2249 N N . PRO A 1 278 ? 1.098 16 21.906 1 95.94 278 PRO A N 1
ATOM 2250 C CA . PRO A 1 278 ? 2.391 16.125 21.234 1 95.94 278 PRO A CA 1
ATOM 2251 C C . PRO A 1 278 ? 3.436 15.156 21.766 1 95.94 278 PRO A C 1
ATOM 2253 O O . PRO A 1 278 ? 4.25 14.633 21 1 95.94 278 PRO A O 1
ATOM 2256 N N . SER A 1 279 ? 3.396 14.891 23.062 1 95.5 279 SER A N 1
ATOM 2257 C CA . SER A 1 279 ? 4.324 13.922 23.641 1 95.5 279 SER A CA 1
ATOM 2258 C C . SER A 1 279 ? 4.055 12.516 23.125 1 95.5 279 SER A C 1
ATOM 2260 O O . SER A 1 279 ? 4.988 11.758 22.859 1 95.5 279 SER A O 1
ATOM 2262 N N . ASP A 1 280 ? 2.76 12.18 23 1 96.56 280 ASP A N 1
ATOM 2263 C CA . ASP A 1 280 ? 2.393 10.883 22.438 1 96.56 280 ASP A CA 1
ATOM 2264 C C . ASP A 1 280 ? 2.855 10.758 20.984 1 96.56 280 ASP A C 1
ATOM 2266 O O . ASP A 1 280 ? 3.328 9.703 20.562 1 96.56 280 ASP A O 1
ATOM 2270 N N . ILE A 1 281 ? 2.678 11.805 20.281 1 97.81 281 ILE A N 1
ATOM 2271 C CA . ILE A 1 281 ? 3.074 11.836 18.875 1 97.81 281 ILE A CA 1
ATOM 2272 C C . ILE A 1 281 ? 4.582 11.633 18.766 1 97.81 281 ILE A C 1
ATOM 2274 O O . ILE A 1 281 ? 5.051 10.875 17.922 1 97.81 281 ILE A O 1
ATOM 2278 N N . GLN A 1 282 ? 5.301 12.281 19.641 1 96.88 282 GLN A N 1
ATOM 2279 C CA . GLN A 1 282 ? 6.754 12.148 19.641 1 96.88 282 GLN A CA 1
ATOM 2280 C C . GLN A 1 282 ? 7.172 10.719 19.953 1 96.88 282 GLN A C 1
ATOM 2282 O O . GLN A 1 282 ? 8.078 10.172 19.312 1 96.88 282 GLN A O 1
ATOM 2287 N N . THR A 1 283 ? 6.543 10.133 20.891 1 97.12 283 THR A N 1
ATOM 2288 C CA . THR A 1 283 ? 6.859 8.766 21.266 1 97.12 283 THR A CA 1
ATOM 2289 C C . THR A 1 283 ? 6.582 7.809 20.109 1 97.12 283 THR A C 1
ATOM 2291 O O . THR A 1 283 ? 7.398 6.941 19.797 1 97.12 283 THR A O 1
ATOM 2294 N N . ALA A 1 284 ? 5.449 7.969 19.531 1 97.75 284 ALA A N 1
ATOM 2295 C CA . ALA A 1 284 ? 5.09 7.145 18.375 1 97.75 284 ALA A CA 1
ATOM 2296 C C . ALA A 1 284 ? 6.082 7.344 17.234 1 97.75 284 ALA A C 1
ATOM 2298 O O . ALA A 1 284 ? 6.5 6.375 16.594 1 97.75 284 ALA A O 1
ATOM 2299 N N . TYR A 1 285 ? 6.477 8.516 17.078 1 96.81 285 TYR A N 1
ATOM 2300 C CA . TYR A 1 285 ? 7.383 8.852 15.984 1 96.81 285 TYR A CA 1
ATOM 2301 C C . TYR A 1 285 ? 8.75 8.219 16.188 1 96.81 285 TYR A C 1
ATOM 2303 O O . TYR A 1 285 ? 9.344 7.684 15.258 1 96.81 285 TYR A O 1
ATOM 2311 N N . LEU A 1 286 ? 9.258 8.328 17.344 1 95 286 LEU A N 1
ATOM 2312 C CA . LEU A 1 286 ? 10.578 7.777 17.625 1 95 286 LEU A CA 1
ATOM 2313 C C . LEU A 1 286 ? 10.602 6.273 17.406 1 95 286 LEU A C 1
ATOM 2315 O O . LEU A 1 286 ? 11.539 5.742 16.797 1 95 286 LEU A O 1
ATOM 2319 N N . LYS A 1 287 ? 9.578 5.59 17.828 1 95.75 287 LYS A N 1
ATOM 2320 C CA . LYS A 1 287 ? 9.469 4.156 17.578 1 95.75 287 LYS A CA 1
ATOM 2321 C C . LYS A 1 287 ? 9.367 3.865 16.078 1 95.75 287 LYS A C 1
ATOM 2323 O O . LYS A 1 287 ? 10.016 2.949 15.57 1 95.75 287 LYS A O 1
ATOM 2328 N N . PHE A 1 288 ? 8.555 4.586 15.508 1 96.06 288 PHE A N 1
ATOM 2329 C CA . PHE A 1 288 ? 8.312 4.441 14.078 1 96.06 288 PHE A CA 1
ATOM 2330 C C . PHE A 1 288 ? 9.594 4.688 13.289 1 96.06 288 PHE A C 1
ATOM 2332 O O . PHE A 1 288 ? 9.922 3.926 12.375 1 96.06 288 PHE A O 1
ATOM 2339 N N . LYS A 1 289 ? 10.242 5.754 13.633 1 92.88 289 LYS A N 1
ATOM 2340 C CA . LYS A 1 289 ? 11.492 6.105 12.977 1 92.88 289 LYS A CA 1
ATOM 2341 C C . LYS A 1 289 ? 12.523 4.988 13.117 1 92.88 289 LYS A C 1
ATOM 2343 O O . LYS A 1 289 ? 13.203 4.633 12.148 1 92.88 289 LYS A O 1
ATOM 2348 N N . THR A 1 290 ? 12.648 4.473 14.234 1 90.38 290 THR A N 1
ATOM 2349 C CA . THR A 1 290 ? 13.586 3.379 14.477 1 90.38 290 THR A CA 1
ATOM 2350 C C . THR A 1 290 ? 13.242 2.172 13.609 1 90.38 290 THR A C 1
ATOM 2352 O O . THR A 1 290 ? 14.133 1.554 13.016 1 90.38 290 THR A O 1
ATOM 2355 N N . LEU A 1 291 ? 12.016 1.89 13.547 1 90.62 291 LEU A N 1
ATOM 2356 C CA . LEU A 1 291 ? 11.562 0.766 12.734 1 90.62 291 LEU A CA 1
ATOM 2357 C C . LEU A 1 291 ? 11.93 0.974 11.266 1 90.62 291 LEU A C 1
ATOM 2359 O O . LEU A 1 291 ? 12.461 0.066 10.617 1 90.62 291 LEU A O 1
ATOM 2363 N N . CYS A 1 292 ? 11.641 2.121 10.742 1 89.25 292 CYS A N 1
ATOM 2364 C CA . CYS A 1 292 ? 11.906 2.424 9.344 1 89.25 292 CYS A CA 1
ATOM 2365 C C . CYS A 1 292 ? 13.406 2.426 9.062 1 89.25 292 CYS A C 1
ATOM 2367 O O . CYS A 1 292 ? 13.852 1.912 8.031 1 89.25 292 CYS A O 1
ATOM 2369 N N . MET A 1 293 ? 14.125 3.008 9.969 1 85.31 293 MET A N 1
ATOM 2370 C CA . MET A 1 293 ? 15.57 3.084 9.781 1 85.31 293 MET A CA 1
ATOM 2371 C C . MET A 1 293 ? 16.203 1.693 9.789 1 85.31 293 MET A C 1
ATOM 2373 O O . MET A 1 293 ? 17.172 1.443 9.086 1 85.31 293 MET A O 1
ATOM 2377 N N . ASP A 1 294 ? 15.648 0.838 10.555 1 81.25 294 ASP A N 1
ATOM 2378 C CA . ASP A 1 294 ? 16.125 -0.538 10.594 1 81.25 294 ASP A CA 1
ATOM 2379 C C . ASP A 1 294 ? 15.906 -1.232 9.25 1 81.25 294 ASP A C 1
ATOM 2381 O O . ASP A 1 294 ? 16.75 -2.004 8.797 1 81.25 294 ASP A O 1
ATOM 2385 N N . VAL A 1 295 ? 14.828 -0.973 8.703 1 78.62 295 VAL A N 1
ATOM 2386 C CA . VAL A 1 295 ? 14.5 -1.559 7.406 1 78.62 295 VAL A CA 1
ATOM 2387 C C . VAL A 1 295 ? 15.453 -1.019 6.34 1 78.62 295 VAL A C 1
ATOM 2389 O O . VAL A 1 295 ? 15.945 -1.773 5.5 1 78.62 295 VAL A O 1
ATOM 2392 N N . ILE A 1 296 ? 15.727 0.23 6.387 1 75.62 296 ILE A N 1
ATOM 2393 C CA . ILE A 1 296 ? 16.594 0.874 5.41 1 75.62 296 ILE A CA 1
ATOM 2394 C C . ILE A 1 296 ? 18.031 0.379 5.594 1 75.62 296 ILE A C 1
ATOM 2396 O O . ILE A 1 296 ? 18.734 0.109 4.613 1 75.62 296 ILE A O 1
ATOM 2400 N N . ALA A 1 297 ? 18.406 0.264 6.84 1 70.69 297 ALA A N 1
ATOM 2401 C CA . ALA A 1 297 ? 19.766 -0.172 7.141 1 70.69 297 ALA A CA 1
ATOM 2402 C C . ALA A 1 297 ? 19.969 -1.631 6.742 1 70.69 297 ALA A C 1
ATOM 2404 O O . ALA A 1 297 ? 21.062 -2.012 6.301 1 70.69 297 ALA A O 1
ATOM 2405 N N . CYS A 1 298 ? 18.906 -2.549 7.102 1 59.28 298 CYS A N 1
ATOM 2406 C CA . CYS A 1 298 ? 19.016 -3.971 6.793 1 59.28 298 CYS A CA 1
ATOM 2407 C C . CYS A 1 298 ? 19.078 -4.199 5.285 1 59.28 298 CYS A C 1
ATOM 2409 O O . CYS A 1 298 ? 19.672 -5.168 4.824 1 59.28 298 CYS A O 1
ATOM 2411 N N . ASN A 1 299 ? 18.125 -3.615 4.57 1 52.56 299 ASN A N 1
ATOM 2412 C CA . ASN A 1 299 ? 18.281 -3.791 3.129 1 52.56 299 ASN A CA 1
ATOM 2413 C C . ASN A 1 299 ? 19.75 -3.75 2.709 1 52.56 299 ASN A C 1
ATOM 2415 O O . ASN A 1 299 ? 20.125 -4.32 1.683 1 52.56 299 ASN A O 1
ATOM 2419 N N . ALA A 1 300 ? 20.703 -3.152 3.674 1 44.25 300 ALA A N 1
ATOM 2420 C CA . ALA A 1 300 ? 22.141 -3.133 3.398 1 44.25 300 ALA A CA 1
ATOM 2421 C C . ALA A 1 300 ? 22.797 -4.449 3.816 1 44.25 300 ALA A C 1
ATOM 2423 O O . ALA A 1 300 ? 23.797 -4.863 3.23 1 44.25 300 ALA A O 1
ATOM 2424 N N . SER A 1 301 ? 22.453 -5.094 5.078 1 41 301 SER A N 1
ATOM 2425 C CA . SER A 1 301 ? 23.156 -6.316 5.457 1 41 301 SER A CA 1
ATOM 2426 C C . SER A 1 301 ? 2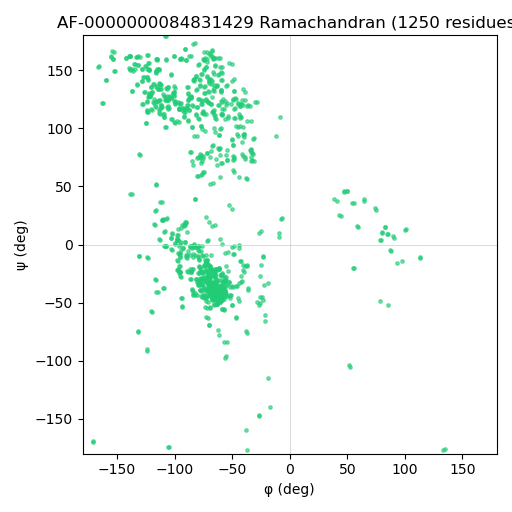2.188 -7.457 5.727 1 41 301 SER A C 1
ATOM 2428 O O . SER A 1 301 ? 22.312 -8.539 5.156 1 41 301 SER A O 1
ATOM 2430 N N . ILE A 1 302 ? 21.703 -7.59 7.164 1 42.62 302 ILE A N 1
ATOM 2431 C CA . ILE A 1 302 ? 21.172 -8.766 7.848 1 42.62 302 ILE A CA 1
ATOM 2432 C C . ILE A 1 302 ? 19.672 -8.867 7.621 1 42.62 302 ILE A C 1
ATOM 2434 O O . ILE A 1 302 ? 18.953 -7.883 7.77 1 42.62 302 ILE A O 1
ATOM 2438 N N . PRO A 1 303 ? 19.156 -10.055 7.117 1 45.47 303 PRO A N 1
ATOM 2439 C CA . PRO A 1 303 ? 17.719 -10.328 6.949 1 45.47 303 PRO A CA 1
ATOM 2440 C C . PRO A 1 303 ? 16.906 -10 8.195 1 45.47 303 PRO A C 1
ATOM 2442 O O . PRO A 1 303 ? 17.141 -10.57 9.266 1 45.47 303 PRO A O 1
ATOM 2445 N N . VAL A 1 304 ? 16.688 -8.82 8.797 1 46.25 304 VAL A N 1
ATOM 2446 C CA . VAL A 1 304 ? 15.797 -8.516 9.914 1 46.25 304 VAL A CA 1
ATOM 2447 C C . VAL A 1 304 ? 14.625 -9.5 9.906 1 46.25 304 VAL A C 1
ATOM 2449 O O . VAL A 1 304 ? 14.141 -9.898 8.844 1 46.25 304 VAL A O 1
ATOM 2452 N N . SER A 1 305 ? 14.461 -10.195 10.992 1 49.72 305 SER A N 1
ATOM 2453 C CA . SER A 1 305 ? 13.289 -11.047 11.195 1 49.72 305 SER A CA 1
ATOM 2454 C C . SER A 1 305 ? 12.031 -10.406 10.625 1 49.72 305 SER A C 1
ATOM 2456 O O . SER A 1 305 ? 11.453 -9.508 11.234 1 49.72 305 SER A O 1
ATOM 2458 N N . ASP A 1 306 ? 11.961 -10.055 9.359 1 57.03 306 ASP A N 1
ATOM 2459 C CA . ASP A 1 306 ? 10.953 -9.641 8.391 1 57.03 306 ASP A CA 1
ATOM 2460 C C . ASP A 1 306 ? 9.57 -10.133 8.797 1 57.03 306 ASP A C 1
ATOM 2462 O O . ASP A 1 306 ? 8.555 -9.562 8.391 1 57.03 306 ASP A O 1
ATOM 2466 N N . GLU A 1 307 ? 9.57 -11.055 9.875 1 62.31 307 GLU A N 1
ATOM 2467 C CA . GLU A 1 307 ? 8.367 -11.852 10.086 1 62.31 307 GLU A CA 1
ATOM 2468 C C . GLU A 1 307 ? 7.297 -11.039 10.812 1 62.31 307 GLU A C 1
ATOM 2470 O O . GLU A 1 307 ? 6.105 -11.336 10.703 1 62.31 307 GLU A O 1
ATOM 2475 N N . LYS A 1 308 ? 7.727 -9.852 11.305 1 84.19 308 LYS A N 1
ATOM 2476 C CA . LYS A 1 308 ? 6.641 -9.227 12.062 1 84.19 308 LYS A CA 1
ATOM 2477 C C . LYS A 1 308 ? 6.566 -7.73 11.781 1 84.19 308 LYS A C 1
ATOM 2479 O O . LYS A 1 308 ? 6.371 -6.93 12.695 1 84.19 308 LYS A O 1
ATOM 2484 N N . TRP A 1 309 ? 6.684 -7.348 10.617 1 87.5 309 TRP A N 1
ATOM 2485 C CA . TRP A 1 309 ? 6.707 -5.953 10.188 1 87.5 309 TRP A CA 1
ATOM 2486 C C . TRP A 1 309 ? 5.367 -5.273 10.461 1 87.5 309 TRP A C 1
ATOM 2488 O O . TRP A 1 309 ? 5.32 -4.188 11.047 1 87.5 309 TRP A O 1
ATOM 2498 N N . LEU A 1 310 ? 4.301 -5.93 10.094 1 91 310 LEU A N 1
ATOM 2499 C CA . LEU A 1 310 ? 2.986 -5.309 10.203 1 91 310 LEU A CA 1
ATOM 2500 C C . LEU A 1 310 ? 2.605 -5.098 11.664 1 91 310 LEU A C 1
ATOM 2502 O O . LEU A 1 310 ? 2.086 -4.039 12.031 1 91 310 LEU A O 1
ATOM 2506 N N . SER A 1 311 ? 2.93 -6.07 12.43 1 91.19 311 SER A N 1
ATOM 2507 C CA . SER A 1 311 ? 2.646 -5.941 13.852 1 91.19 311 SER A CA 1
ATOM 2508 C C . SER A 1 311 ? 3.529 -4.879 14.5 1 91.19 311 SER A C 1
ATOM 2510 O O . SER A 1 311 ? 3.074 -4.129 15.367 1 91.19 311 SER A O 1
ATOM 2512 N N . ALA A 1 312 ? 4.773 -4.84 14.117 1 92.44 312 ALA A N 1
ATOM 2513 C CA . ALA A 1 312 ? 5.691 -3.83 14.633 1 92.44 312 ALA A CA 1
ATOM 2514 C C . ALA A 1 312 ? 5.242 -2.426 14.234 1 92.44 312 ALA A C 1
ATOM 2516 O O . ALA A 1 312 ? 5.285 -1.501 15.055 1 92.44 312 ALA A O 1
ATOM 2517 N N . LEU A 1 313 ? 4.816 -2.322 13.023 1 93.56 313 LEU A N 1
ATOM 2518 C CA . LEU A 1 313 ? 4.328 -1.042 12.516 1 93.56 313 LEU A CA 1
ATOM 2519 C C . LEU A 1 313 ? 3.105 -0.583 13.305 1 93.56 313 LEU A C 1
ATOM 2521 O O . LEU A 1 313 ? 3.008 0.587 13.68 1 93.56 313 LEU A O 1
ATOM 2525 N N . GLU A 1 314 ? 2.234 -1.469 13.539 1 93 314 GLU A N 1
ATOM 2526 C CA . GLU A 1 314 ? 1.031 -1.145 14.297 1 93 314 GLU A CA 1
ATOM 2527 C C . GLU A 1 314 ? 1.379 -0.715 15.727 1 93 314 GLU A C 1
ATOM 2529 O O . GLU A 1 314 ? 0.762 0.202 16.266 1 93 314 GLU A O 1
ATOM 2534 N N . ASN A 1 315 ? 2.35 -1.36 16.297 1 93.19 315 ASN A N 1
ATOM 2535 C CA . ASN A 1 315 ? 2.723 -1.122 17.688 1 93.19 315 ASN A CA 1
ATOM 2536 C C . ASN A 1 315 ? 3.387 0.24 17.859 1 93.19 315 ASN A C 1
ATOM 2538 O O . ASN A 1 315 ? 3.51 0.735 18.984 1 93.19 315 ASN A O 1
ATOM 2542 N N . THR A 1 316 ? 3.869 0.864 16.781 1 95.94 316 THR A N 1
ATOM 2543 C CA . THR A 1 316 ? 4.41 2.215 16.891 1 95.94 316 THR A CA 1
ATOM 2544 C C . THR A 1 316 ? 3.293 3.225 17.141 1 95.94 316 THR A C 1
ATOM 2546 O O . THR A 1 316 ? 3.543 4.324 17.641 1 95.94 316 THR A O 1
ATOM 2549 N N . HIS A 1 317 ? 2.066 2.961 16.609 1 96 317 HIS A N 1
ATOM 2550 C CA . HIS A 1 317 ? 0.853 3.756 16.766 1 96 317 HIS A CA 1
ATOM 2551 C C . HIS A 1 317 ? 0.871 4.973 15.844 1 96 317 HIS A C 1
ATOM 2553 O O . HIS A 1 317 ? -0.022 5.82 15.906 1 96 317 HIS A O 1
ATOM 2559 N N . TRP A 1 318 ? 1.889 5.078 15.023 1 97.5 318 TRP A N 1
ATOM 2560 C CA . TRP A 1 318 ? 1.971 6.242 14.148 1 97.5 318 TRP A CA 1
ATOM 2561 C C . TRP A 1 318 ? 0.784 6.289 13.195 1 97.5 318 TRP A C 1
ATOM 2563 O O . TRP A 1 318 ? 0.103 7.312 13.086 1 97.5 318 TRP A O 1
ATOM 2573 N N . LEU A 1 319 ? 0.499 5.16 12.562 1 96.12 319 LEU A N 1
ATOM 2574 C CA . LEU A 1 319 ? -0.598 5.125 11.602 1 96.12 319 LEU A CA 1
ATOM 2575 C C . LEU A 1 319 ? -1.943 5.27 12.305 1 96.12 319 LEU A C 1
ATOM 2577 O O . LEU A 1 319 ? -2.898 5.789 11.719 1 96.12 319 LEU A O 1
ATOM 2581 N N . ASP A 1 320 ? -1.941 4.844 13.516 1 95.44 320 ASP A N 1
ATOM 2582 C CA . ASP A 1 320 ? -3.158 5.039 14.297 1 95.44 320 ASP A CA 1
ATOM 2583 C C . ASP A 1 320 ? -3.412 6.523 14.555 1 95.44 320 ASP A C 1
ATOM 2585 O O . ASP A 1 320 ? -4.559 6.977 14.531 1 95.44 320 ASP A O 1
ATOM 2589 N N . HIS A 1 321 ? -2.346 7.227 14.867 1 97.5 321 HIS A N 1
ATOM 2590 C CA . HIS A 1 321 ? -2.48 8.672 15.055 1 97.5 321 HIS A CA 1
ATOM 2591 C C . HIS A 1 321 ? -2.979 9.344 13.773 1 97.5 321 HIS A C 1
ATOM 2593 O O . HIS A 1 321 ? -3.811 10.25 13.828 1 97.5 321 HIS A O 1
ATOM 2599 N N . VAL A 1 322 ? -2.463 8.898 12.641 1 97.62 322 VAL A N 1
ATOM 2600 C CA . VAL A 1 322 ? -2.916 9.43 11.359 1 97.62 322 VAL A CA 1
ATOM 2601 C C . VAL A 1 322 ? -4.41 9.172 11.188 1 97.62 322 VAL A C 1
ATOM 2603 O O . VAL A 1 322 ? -5.168 10.078 10.828 1 97.62 322 VAL A O 1
ATOM 2606 N N . ARG A 1 323 ? -4.816 7.977 11.453 1 94.75 323 ARG A N 1
ATOM 2607 C CA . ARG A 1 323 ? -6.215 7.57 11.328 1 94.75 323 ARG A CA 1
ATOM 2608 C C . ARG A 1 323 ? -7.113 8.406 12.234 1 94.75 323 ARG A C 1
ATOM 2610 O O . ARG A 1 323 ? -8.164 8.883 11.805 1 94.75 323 ARG A O 1
ATOM 2617 N N . LEU A 1 324 ? -6.711 8.609 13.469 1 94.69 324 LEU A N 1
ATOM 2618 C CA . LEU A 1 324 ? -7.5 9.352 14.438 1 94.69 324 LEU A CA 1
ATOM 2619 C C . LEU A 1 324 ? -7.672 10.805 14.016 1 94.69 324 LEU A C 1
ATOM 2621 O O . LEU A 1 324 ? -8.75 11.383 14.156 1 94.69 324 LEU A O 1
ATOM 2625 N N . CYS A 1 325 ? -6.598 11.406 13.531 1 97.31 325 CYS A N 1
ATOM 2626 C CA . CYS A 1 325 ? -6.672 12.789 13.07 1 97.31 325 CYS A CA 1
ATOM 2627 C C . CYS A 1 325 ? -7.633 12.922 11.898 1 97.31 325 CYS A C 1
ATOM 2629 O O . CYS A 1 325 ? -8.438 13.852 11.859 1 97.31 325 CYS A O 1
ATOM 2631 N N . LEU A 1 326 ? -7.547 11.992 10.969 1 95.69 326 LEU A N 1
ATOM 2632 C CA . LEU A 1 326 ? -8.438 12.016 9.812 1 95.69 326 LEU A CA 1
ATOM 2633 C C . LEU A 1 326 ? -9.883 11.789 10.242 1 95.69 326 LEU A C 1
ATOM 2635 O O . LEU A 1 326 ? -10.797 12.422 9.703 1 95.69 326 LEU A O 1
ATOM 2639 N N . LYS A 1 327 ? -10.078 10.891 11.195 1 91.62 327 LYS A N 1
ATOM 2640 C CA . LYS A 1 327 ? -11.414 10.633 11.711 1 91.62 327 LYS A CA 1
ATOM 2641 C C . LYS A 1 327 ? -12.023 11.883 12.336 1 91.62 327 LYS A C 1
ATOM 2643 O O . LYS A 1 327 ? -13.164 12.25 12.039 1 91.62 327 LYS A O 1
ATOM 2648 N N . LYS A 1 328 ? -11.258 12.523 13.18 1 93.88 328 LYS A N 1
ATOM 2649 C CA . LYS A 1 328 ? -11.742 13.734 13.836 1 93.88 328 LYS A CA 1
ATOM 2650 C C . LYS A 1 328 ? -12.047 14.828 12.812 1 93.88 328 LYS A C 1
ATOM 2652 O O . LYS A 1 328 ? -13.062 15.516 12.93 1 93.88 328 LYS A O 1
ATOM 2657 N N . ALA A 1 329 ? -11.156 15.023 11.875 1 95.75 329 ALA A N 1
ATOM 2658 C CA . ALA A 1 329 ? -11.383 16.016 10.82 1 95.75 329 ALA A CA 1
ATOM 2659 C C . ALA A 1 329 ? -12.656 15.688 10.039 1 95.75 329 ALA A C 1
ATOM 2661 O O . ALA A 1 329 ? -13.414 16.594 9.68 1 95.75 329 ALA A O 1
ATOM 2662 N N . GLY A 1 330 ? -12.836 14.398 9.742 1 91.12 330 GLY A N 1
ATOM 2663 C CA . GLY A 1 330 ? -14.047 13.984 9.062 1 91.12 330 GLY A CA 1
ATOM 2664 C C . GLY A 1 330 ? -15.312 14.281 9.852 1 91.12 330 GLY A C 1
ATOM 2665 O O . GLY A 1 330 ? -16.312 14.711 9.281 1 91.12 330 GLY A O 1
ATOM 2666 N N . GLU A 1 331 ? -15.266 14.039 11.117 1 88.56 331 GLU A N 1
ATOM 2667 C CA . GLU A 1 331 ? -16.406 14.328 11.992 1 88.56 331 GLU A CA 1
ATOM 2668 C C . GLU A 1 331 ? -16.75 15.812 11.992 1 88.56 331 GLU A C 1
ATOM 2670 O O . GLU A 1 331 ? -17.906 16.188 11.836 1 88.56 331 GLU A O 1
ATOM 2675 N N . VAL A 1 332 ? -15.727 16.594 12.109 1 92.44 332 VAL A N 1
ATOM 2676 C CA . VAL A 1 332 ? -15.93 18.031 12.172 1 92.44 332 VAL A CA 1
ATOM 2677 C C . VAL A 1 332 ? -16.438 18.547 10.828 1 92.44 332 VAL A C 1
ATOM 2679 O O . VAL A 1 332 ? -17.375 19.359 10.773 1 92.44 332 VAL A O 1
ATOM 2682 N N . SER A 1 333 ? -15.836 18.094 9.781 1 91.62 333 SER A N 1
ATOM 2683 C CA . SER A 1 333 ? -16.266 18.516 8.453 1 91.62 333 SER A CA 1
ATOM 2684 C C . SER A 1 333 ? -17.719 18.125 8.188 1 91.62 333 SER A C 1
ATOM 2686 O O . SER A 1 333 ? -18.453 18.859 7.539 1 91.62 333 SER A O 1
ATOM 2688 N N . SER A 1 334 ? -18.078 16.938 8.633 1 85.81 334 SER A N 1
ATOM 2689 C CA . SER A 1 334 ? -19.453 16.484 8.453 1 85.81 334 SER A CA 1
ATOM 2690 C C . SER A 1 334 ? -20.438 17.375 9.227 1 85.81 334 SER A C 1
ATOM 2692 O O . SER A 1 334 ? -21.531 17.656 8.75 1 85.81 334 SER A O 1
ATOM 2694 N N . LEU A 1 335 ? -20.047 17.797 10.375 1 86.56 335 LEU A N 1
ATOM 2695 C CA . LEU A 1 335 ? -20.875 18.688 11.18 1 86.56 335 LEU A CA 1
ATOM 2696 C C . LEU A 1 335 ? -21.062 20.031 10.484 1 86.56 335 LEU A C 1
ATOM 2698 O O . LEU A 1 335 ? -22.156 20.609 10.484 1 86.56 335 LEU A O 1
ATOM 2702 N N . LEU A 1 336 ? -20.016 20.5 9.906 1 89.56 336 LEU A N 1
ATOM 2703 C CA . LEU A 1 336 ? -20.062 21.781 9.219 1 89.56 336 LEU A CA 1
ATOM 2704 C C . LEU A 1 336 ? -20.953 21.703 7.984 1 89.56 336 LEU A C 1
ATOM 2706 O O . LEU A 1 336 ? -21.609 22.688 7.617 1 89.56 336 LEU A O 1
ATOM 2710 N N . ALA A 1 337 ? -20.969 20.562 7.363 1 82.44 337 ALA A N 1
ATOM 2711 C CA . ALA A 1 337 ? -21.719 20.406 6.121 1 82.44 337 ALA A CA 1
ATOM 2712 C C . ALA A 1 337 ? -23.203 20.25 6.398 1 82.44 337 ALA A C 1
ATOM 2714 O O . ALA A 1 337 ? -24.047 20.656 5.582 1 82.44 337 ALA A O 1
ATOM 2715 N N . CYS A 1 338 ? -23.578 19.594 7.332 1 71.44 338 CYS A N 1
ATOM 2716 C CA . CYS A 1 338 ? -24.969 19.141 7.504 1 71.44 338 CYS A CA 1
ATOM 2717 C C . CYS A 1 338 ? -25.781 20.219 8.219 1 71.44 338 CYS A C 1
ATOM 2719 O O . CYS A 1 338 ? -27.016 20.219 8.125 1 71.44 338 CYS A O 1
ATOM 2721 N N . ARG A 1 339 ? -25.047 21.109 8.93 1 66.44 339 ARG A N 1
ATOM 2722 C CA . ARG A 1 339 ? -25.844 22 9.773 1 66.44 339 ARG A CA 1
ATOM 2723 C C . ARG A 1 339 ? -25.297 23.422 9.734 1 66.44 339 ARG A C 1
ATOM 2725 O O . ARG A 1 339 ? -24.203 23.656 9.203 1 66.44 339 ARG A O 1
ATOM 2732 N N . CYS A 1 340 ? -26.094 24.422 9.93 1 78.12 340 CYS A N 1
ATOM 2733 C CA . CYS A 1 340 ? -25.641 25.781 10.172 1 78.12 340 CYS A CA 1
ATOM 2734 C C . CYS A 1 340 ? -25.172 25.953 11.617 1 78.12 340 CYS A C 1
ATOM 2736 O O . CYS A 1 340 ? -25.953 26.422 12.461 1 78.12 340 CYS A O 1
ATOM 2738 N N . VAL A 1 341 ? -23.969 25.406 11.891 1 87.75 341 VAL A N 1
ATOM 2739 C CA . VAL A 1 341 ? -23.438 25.391 13.25 1 87.75 341 VAL A CA 1
ATOM 2740 C C . VAL A 1 341 ? -22.047 26.016 13.273 1 87.75 341 VAL A C 1
ATOM 2742 O O . VAL A 1 341 ? -21.391 26.109 12.234 1 87.75 341 VAL A O 1
ATOM 2745 N N . THR A 1 342 ? -21.719 26.531 14.43 1 92 342 THR A N 1
ATOM 2746 C CA . THR A 1 342 ? -20.344 26.922 14.68 1 92 342 THR A CA 1
ATOM 2747 C C . THR A 1 342 ? -19.594 25.812 15.414 1 92 342 THR A C 1
ATOM 2749 O O . THR A 1 342 ? -20 25.375 16.5 1 92 342 THR A O 1
ATOM 2752 N N . VAL A 1 343 ? -18.625 25.312 14.773 1 94 343 VAL A N 1
ATOM 2753 C CA . VAL A 1 343 ? -17.797 24.312 15.43 1 94 343 VAL A CA 1
ATOM 2754 C C . VAL A 1 343 ? -16.5 24.969 15.93 1 94 343 VAL A C 1
ATOM 2756 O O . VAL A 1 343 ? -15.82 25.656 15.172 1 94 343 VAL A O 1
ATOM 2759 N N . ILE A 1 344 ? -16.172 24.766 17.234 1 95.38 344 ILE A N 1
ATOM 2760 C CA . ILE A 1 344 ? -14.992 25.375 17.844 1 95.38 344 ILE A CA 1
ATOM 2761 C C . ILE A 1 344 ? -14.031 24.266 18.281 1 95.38 344 ILE A C 1
ATOM 2763 O O . ILE A 1 344 ? -14.367 23.438 19.125 1 95.38 344 ILE A O 1
ATOM 2767 N N . LEU A 1 345 ? -12.883 24.312 17.703 1 97.06 345 LEU A N 1
ATOM 2768 C CA . LEU A 1 345 ? -11.836 23.391 18.125 1 97.06 345 LEU A CA 1
ATOM 2769 C C . LEU A 1 345 ? -11.141 23.922 19.375 1 97.06 345 LEU A C 1
ATOM 2771 O O . LEU A 1 345 ? -10.773 25.094 19.453 1 97.06 345 LEU A O 1
ATOM 2775 N N . GLN A 1 346 ? -10.969 23.078 20.312 1 94.31 346 GLN A N 1
ATOM 2776 C CA . GLN A 1 346 ? -10.352 23.484 21.562 1 94.31 346 GLN A CA 1
ATOM 2777 C C . GLN A 1 346 ? -9.148 22.609 21.906 1 94.31 346 GLN A C 1
ATOM 2779 O O . GLN A 1 346 ? -9.211 21.391 21.75 1 94.31 346 GLN A O 1
ATOM 2784 N N . GLU A 1 347 ? -8.109 23.203 22.219 1 94.69 347 GLU A N 1
ATOM 2785 C CA . GLU A 1 347 ? -6.871 22.609 22.703 1 94.69 347 GLU A CA 1
ATOM 2786 C C . GLU A 1 347 ? -6.27 23.438 23.844 1 94.69 347 GLU A C 1
ATOM 2788 O O . GLU A 1 347 ? -6.598 24.609 24 1 94.69 347 GLU A O 1
ATOM 2793 N N . LEU A 1 348 ? -5.406 22.938 24.609 1 90.69 348 LEU A N 1
ATOM 2794 C CA . LEU A 1 348 ? -4.836 23.656 25.734 1 90.69 348 LEU A CA 1
ATOM 2795 C C . LEU A 1 348 ? -4.16 24.938 25.281 1 90.69 348 LEU A C 1
ATOM 2797 O O . LEU A 1 348 ? -4.559 26.031 25.688 1 90.69 348 LEU A O 1
ATOM 2801 N N . ASP A 1 349 ? -3.203 24.828 24.328 1 90.31 349 ASP A N 1
ATOM 2802 C CA . ASP A 1 349 ? -2.424 26 23.906 1 90.31 349 ASP A CA 1
ATOM 2803 C C . ASP A 1 349 ? -2.816 26.438 22.5 1 90.31 349 ASP A C 1
ATOM 2805 O O . ASP A 1 349 ? -2.379 27.5 22.031 1 90.31 349 ASP A O 1
ATOM 2809 N N . ASP A 1 350 ? -3.74 25.734 21.859 1 95.56 350 ASP A N 1
ATOM 2810 C CA . ASP A 1 350 ? -4.141 26.062 20.5 1 95.56 350 ASP A CA 1
ATOM 2811 C C . ASP A 1 350 ? -2.92 26.234 19.594 1 95.56 350 ASP A C 1
ATOM 2813 O O . ASP A 1 350 ? -2.812 27.219 18.875 1 95.56 350 ASP A O 1
ATOM 2817 N N . ALA A 1 351 ? -1.956 25.328 19.656 1 95 351 ALA A N 1
ATOM 2818 C CA . ALA A 1 351 ? -0.712 25.547 18.922 1 95 351 ALA A CA 1
ATOM 2819 C C . ALA A 1 351 ? -0.331 24.312 18.109 1 95 351 ALA A C 1
ATOM 2821 O O . ALA A 1 351 ? 0.545 24.375 17.234 1 95 351 ALA A O 1
ATOM 2822 N N . ASP A 1 352 ? -0.995 23.219 18.312 1 97.06 352 ASP A N 1
ATOM 2823 C CA . ASP A 1 352 ? -0.548 22 17.656 1 97.06 352 ASP A CA 1
ATOM 2824 C C . ASP A 1 352 ? -1.716 21.281 16.969 1 97.06 352 ASP A C 1
ATOM 2826 O O . ASP A 1 352 ? -1.965 21.469 15.781 1 97.06 352 ASP A O 1
ATOM 2830 N N . LEU A 1 353 ? -2.57 20.625 17.797 1 97.94 353 LEU A N 1
ATOM 2831 C CA . LEU A 1 353 ? -3.629 19.781 17.25 1 97.94 353 LEU A CA 1
ATOM 2832 C C . LEU A 1 353 ? -4.699 20.625 16.562 1 97.94 353 LEU A C 1
ATOM 2834 O O . LEU A 1 353 ? -5.293 20.203 15.57 1 97.94 353 LEU A O 1
ATOM 2838 N N . ASN A 1 354 ? -4.98 21.781 17.125 1 97.88 354 ASN A N 1
ATOM 2839 C CA . ASN A 1 354 ? -5.922 22.688 16.469 1 97.88 354 ASN A CA 1
ATOM 2840 C C . ASN A 1 354 ? -5.457 23.062 15.07 1 97.88 354 ASN A C 1
ATOM 2842 O O . ASN A 1 354 ? -6.27 23.156 14.148 1 97.88 354 ASN A O 1
ATOM 2846 N N . CYS A 1 355 ? -4.113 23.312 14.961 1 97.94 355 CYS A N 1
ATOM 2847 C CA . CYS A 1 355 ? -3.561 23.625 13.648 1 97.94 355 CYS A CA 1
ATOM 2848 C C . CYS A 1 355 ? -3.793 22.469 12.672 1 97.94 355 CYS A C 1
ATOM 2850 O O . CYS A 1 355 ? -4.219 22.688 11.539 1 97.94 355 CYS A O 1
ATOM 2852 N N . LEU A 1 356 ? -3.551 21.328 13.188 1 98.5 356 LEU A N 1
ATOM 2853 C CA . LEU A 1 356 ? -3.643 20.109 12.375 1 98.5 356 LEU A CA 1
ATOM 2854 C C . LEU A 1 356 ? -5.082 19.859 11.938 1 98.5 356 LEU A C 1
ATOM 2856 O O . LEU A 1 356 ? -5.363 19.734 10.742 1 98.5 356 LEU A O 1
ATOM 2860 N N . VAL A 1 357 ? -6.02 19.844 12.836 1 98.44 357 VAL A N 1
ATOM 2861 C CA . VAL A 1 357 ? -7.406 19.484 12.547 1 98.44 357 VAL A CA 1
ATOM 2862 C C . VAL A 1 357 ? -8.062 20.594 11.734 1 98.44 357 VAL A C 1
ATOM 2864 O O . VAL A 1 357 ? -8.805 20.328 10.781 1 98.44 357 VAL A O 1
ATOM 2867 N N . SER A 1 358 ? -7.848 21.844 12.125 1 98.38 358 SER A N 1
ATOM 2868 C CA . SER A 1 358 ? -8.406 22.969 11.375 1 98.38 358 SER A CA 1
ATOM 2869 C C . SER A 1 358 ? -7.965 22.938 9.914 1 98.38 358 SER A C 1
ATOM 2871 O O . SER A 1 358 ? -8.773 23.156 9.008 1 98.38 358 SER A O 1
ATOM 2873 N N . SER A 1 359 ? -6.684 22.641 9.695 1 98.62 359 SER A N 1
ATOM 2874 C CA . SER A 1 359 ? -6.152 22.562 8.344 1 98.62 359 SER A CA 1
ATOM 2875 C C . SER A 1 359 ? -6.789 21.406 7.57 1 98.62 359 SER A C 1
ATOM 2877 O O . SER A 1 359 ? -7.156 21.562 6.402 1 98.62 359 SER A O 1
ATOM 2879 N N . LEU A 1 360 ? -6.898 20.297 8.195 1 98.69 360 LEU A N 1
ATOM 2880 C CA . LEU A 1 360 ? -7.477 19.141 7.531 1 98.69 360 LEU A CA 1
ATOM 2881 C C . LEU A 1 360 ? -8.938 19.375 7.184 1 98.69 360 LEU A C 1
ATOM 2883 O O . LEU A 1 360 ? -9.391 19.031 6.094 1 98.69 360 LEU A O 1
ATOM 2887 N N . VAL A 1 361 ? -9.672 19.953 8.109 1 97.62 361 VAL A N 1
ATOM 2888 C CA . VAL A 1 361 ? -11.094 20.234 7.887 1 97.62 361 VAL A CA 1
ATOM 2889 C C . VAL A 1 361 ? -11.258 21.141 6.668 1 97.62 361 VAL A C 1
ATOM 2891 O O . VAL A 1 361 ? -12.102 20.875 5.805 1 97.62 361 VAL A O 1
ATOM 2894 N N . GLN A 1 362 ? -10.469 22.172 6.648 1 97.75 362 GLN A N 1
ATOM 2895 C CA . GLN A 1 362 ? -10.539 23.109 5.531 1 97.75 362 GLN A CA 1
ATOM 2896 C C . GLN A 1 362 ? -10.125 22.438 4.223 1 97.75 362 GLN A C 1
ATOM 2898 O O . GLN A 1 362 ? -10.727 22.688 3.176 1 97.75 362 GLN A O 1
ATOM 2903 N N . LEU A 1 363 ? -9.141 21.609 4.305 1 97.44 363 LEU A N 1
ATOM 2904 C CA . LEU A 1 363 ? -8.695 20.859 3.137 1 97.44 363 LEU A CA 1
ATOM 2905 C C . LEU A 1 363 ? -9.805 19.953 2.615 1 97.44 363 LEU A C 1
ATOM 2907 O O . LEU A 1 363 ? -9.969 19.797 1.403 1 97.44 363 LEU A O 1
ATOM 2911 N N . LEU A 1 364 ? -10.492 19.344 3.475 1 94.94 364 LEU A N 1
ATOM 2912 C CA . LEU A 1 364 ? -11.578 18.438 3.119 1 94.94 364 LEU A CA 1
ATOM 2913 C C . LEU A 1 364 ? -12.758 19.203 2.531 1 94.94 364 LEU A C 1
ATOM 2915 O O . LEU A 1 364 ? -13.391 18.75 1.58 1 94.94 364 LEU A O 1
ATOM 2919 N N . ALA A 1 365 ? -13 20.359 3.016 1 92.62 365 ALA A N 1
ATOM 2920 C CA . ALA A 1 365 ? -14.258 21.062 2.74 1 92.62 365 ALA A CA 1
ATOM 2921 C C . ALA A 1 365 ? -14.109 22.016 1.568 1 92.62 365 ALA A C 1
ATOM 2923 O O . ALA A 1 365 ? -15.078 22.312 0.865 1 92.62 365 ALA A O 1
ATOM 2924 N N . ASP A 1 366 ? -12.93 22.531 1.33 1 94 366 ASP A N 1
ATOM 2925 C CA . ASP A 1 366 ? -12.734 23.609 0.362 1 94 366 ASP A CA 1
ATOM 2926 C C . ASP A 1 366 ? -11.719 23.203 -0.703 1 94 366 ASP A C 1
ATOM 2928 O O . ASP A 1 366 ? -10.516 23.125 -0.425 1 94 366 ASP A O 1
ATOM 2932 N N . PRO A 1 367 ? -12.125 23.062 -1.974 1 93.44 367 PRO A N 1
ATOM 2933 C CA . PRO A 1 367 ? -11.211 22.688 -3.055 1 93.44 367 PRO A CA 1
ATOM 2934 C C . PRO A 1 367 ? -10.094 23.703 -3.271 1 93.44 367 PRO A C 1
ATOM 2936 O O . PRO A 1 367 ? -9.047 23.359 -3.824 1 93.44 367 PRO A O 1
ATOM 2939 N N . HIS A 1 368 ? -10.281 24.906 -2.832 1 93.5 368 HIS A N 1
ATOM 2940 C CA . HIS A 1 368 ? -9.258 25.922 -2.951 1 93.5 368 HIS A CA 1
ATOM 2941 C C . HIS A 1 368 ? -7.961 25.484 -2.277 1 93.5 368 HIS A C 1
ATOM 2943 O O . HIS A 1 368 ? -6.871 25.719 -2.807 1 93.5 368 HIS A O 1
ATOM 2949 N N . TYR A 1 369 ? -8.109 24.891 -1.216 1 96.19 369 TYR A N 1
ATOM 2950 C CA . TYR A 1 369 ? -6.934 24.531 -0.428 1 96.19 369 TYR A CA 1
ATOM 2951 C C . TYR A 1 369 ? -6.262 23.281 -0.983 1 96.19 369 TYR A C 1
ATOM 2953 O O . TYR A 1 369 ? -5.203 22.875 -0.506 1 96.19 369 TYR A O 1
ATOM 2961 N N . ARG A 1 370 ? -6.824 22.719 -2.008 1 96.19 370 ARG A N 1
ATOM 2962 C CA . ARG A 1 370 ? -6.246 21.531 -2.65 1 96.19 370 ARG A CA 1
ATOM 2963 C C . ARG A 1 370 ? -5.438 21.938 -3.883 1 96.19 370 ARG A C 1
ATOM 2965 O O . ARG A 1 370 ? -4.926 21.062 -4.598 1 96.19 370 ARG A O 1
ATOM 2972 N N . THR A 1 371 ? -5.336 23.188 -4.082 1 95.62 371 THR A N 1
ATOM 2973 C CA . THR A 1 371 ? -4.402 23.734 -5.059 1 95.62 371 THR A CA 1
ATOM 2974 C C . THR A 1 371 ? -3.059 24.047 -4.406 1 95.62 371 THR A C 1
ATOM 2976 O O . THR A 1 371 ? -2.941 24.047 -3.182 1 95.62 371 THR A O 1
ATOM 2979 N N . ILE A 1 372 ? -2.074 24.312 -5.184 1 95 372 ILE A N 1
ATOM 2980 C CA . ILE A 1 372 ? -0.749 24.609 -4.648 1 95 372 ILE A CA 1
ATOM 2981 C C . ILE A 1 372 ? -0.771 25.922 -3.893 1 95 372 ILE A C 1
ATOM 2983 O O . ILE A 1 372 ? -0.307 26.016 -2.752 1 95 372 ILE A O 1
ATOM 2987 N N . SER A 1 373 ? -1.363 26.938 -4.492 1 93.06 373 SER A N 1
ATOM 2988 C CA . SER A 1 373 ? -1.435 28.25 -3.854 1 93.06 373 SER A CA 1
ATOM 2989 C C . SER A 1 373 ? -2.342 28.219 -2.629 1 93.06 373 SER A C 1
ATOM 2991 O O . SER A 1 373 ? -2.057 28.859 -1.622 1 93.06 373 SER A O 1
ATOM 2993 N N . GLY A 1 374 ? -3.402 27.484 -2.771 1 94.94 374 GLY A N 1
ATOM 2994 C CA . GLY A 1 374 ? -4.316 27.375 -1.646 1 94.94 374 GLY A CA 1
ATOM 2995 C C . GLY A 1 374 ? -3.705 26.641 -0.461 1 94.94 374 GLY A C 1
ATOM 2996 O O . GLY A 1 374 ? -3.918 27.031 0.689 1 94.94 374 GLY A O 1
ATOM 2997 N N . PHE A 1 375 ? -2.969 25.641 -0.778 1 97 375 PHE A N 1
ATOM 2998 C CA . PHE A 1 375 ? -2.336 24.875 0.288 1 97 375 PHE A CA 1
ATOM 2999 C C . PHE A 1 375 ? -1.282 25.719 1.005 1 97 375 PHE A C 1
ATOM 3001 O O . PHE A 1 375 ? -1.16 25.656 2.23 1 97 375 PHE A O 1
ATOM 3008 N N . GLN A 1 376 ? -0.545 26.453 0.244 1 94.69 376 GLN A N 1
ATOM 3009 C CA . GLN A 1 376 ? 0.424 27.375 0.831 1 94.69 376 GLN A CA 1
ATOM 3010 C C . GLN A 1 376 ? -0.258 28.359 1.769 1 94.69 376 GLN A C 1
ATOM 3012 O O . GLN A 1 376 ? 0.225 28.609 2.875 1 94.69 376 GLN A O 1
ATOM 3017 N N . SER A 1 377 ? -1.326 28.875 1.317 1 93.88 377 SER A N 1
ATOM 3018 C CA . SER A 1 377 ? -2.07 29.844 2.125 1 93.88 377 SER A CA 1
ATOM 3019 C C . SER A 1 377 ? -2.602 29.203 3.4 1 93.88 377 SER A C 1
ATOM 3021 O O . SER A 1 377 ? -2.654 29.844 4.449 1 93.88 377 SER A O 1
ATOM 3023 N N . LEU A 1 378 ? -2.988 27.984 3.264 1 96.5 378 LEU A N 1
ATOM 3024 C CA . LEU A 1 378 ? -3.51 27.25 4.41 1 96.5 378 LEU A CA 1
ATOM 3025 C C . LEU A 1 378 ? -2.43 27.062 5.473 1 96.5 378 LEU A C 1
ATOM 3027 O O . LEU A 1 378 ? -2.674 27.281 6.656 1 96.5 378 LEU A O 1
ATOM 3031 N N . VAL A 1 379 ? -1.24 26.672 5.062 1 96.56 379 VAL A N 1
ATOM 3032 C CA . VAL A 1 379 ? -0.129 26.469 5.984 1 96.56 379 VAL A CA 1
ATOM 3033 C C . VAL A 1 379 ? 0.269 27.797 6.625 1 96.56 379 VAL A C 1
ATOM 3035 O O . VAL A 1 379 ? 0.552 27.859 7.82 1 96.56 379 VAL A O 1
ATOM 3038 N N . GLN A 1 380 ? 0.208 28.812 5.867 1 93.31 380 GLN A N 1
ATOM 3039 C CA . GLN A 1 380 ? 0.536 30.125 6.387 1 93.31 380 GLN A CA 1
ATOM 3040 C C . GLN A 1 380 ? -0.477 30.578 7.438 1 93.31 380 GLN A C 1
ATOM 3042 O O . GLN A 1 380 ? -0.097 31.062 8.508 1 93.31 380 GLN A O 1
ATOM 3047 N N . LYS A 1 381 ? -1.673 30.359 7.137 1 94.56 381 LYS A N 1
ATOM 3048 C CA . LYS A 1 381 ? -2.766 30.859 7.965 1 94.56 381 LYS A CA 1
ATOM 3049 C C . LYS A 1 381 ? -2.896 30.031 9.25 1 94.56 381 LYS A C 1
ATOM 3051 O O . LYS A 1 381 ? -2.949 30.594 10.344 1 94.56 381 LYS A O 1
ATOM 3056 N N . GLU A 1 382 ? -2.836 28.719 9.125 1 96.38 382 GLU A N 1
ATOM 3057 C CA . GLU A 1 382 ? -3.221 27.875 10.242 1 96.38 382 GLU A CA 1
ATOM 3058 C C . GLU A 1 382 ? -2 27.422 11.031 1 96.38 382 GLU A C 1
ATOM 3060 O O . GLU A 1 382 ? -2.131 26.922 12.156 1 96.38 382 GLU A O 1
ATOM 3065 N N . TRP A 1 383 ? -0.796 27.578 10.523 1 96.5 383 TRP A N 1
ATOM 3066 C CA . TRP A 1 383 ? 0.386 27.078 11.219 1 96.5 383 TRP A CA 1
ATOM 3067 C C . TRP A 1 383 ? 1.352 28.219 11.531 1 96.5 383 TRP A C 1
ATOM 3069 O O . TRP A 1 383 ? 1.581 28.531 12.695 1 96.5 383 TRP A O 1
ATOM 3079 N N . LEU A 1 384 ? 1.781 28.922 10.539 1 93.5 384 LEU A N 1
ATOM 3080 C CA . LEU A 1 384 ? 2.859 29.891 10.695 1 93.5 384 LEU A CA 1
ATOM 3081 C C . LEU A 1 384 ? 2.373 31.125 11.445 1 93.5 384 LEU A C 1
ATOM 3083 O O . LEU A 1 384 ? 3.02 31.562 12.398 1 93.5 384 LEU A O 1
ATOM 3087 N N . VAL A 1 385 ? 1.218 31.562 11 1 92.12 385 VAL A N 1
ATOM 3088 C CA . VAL A 1 385 ? 0.699 32.781 11.609 1 92.12 385 VAL A CA 1
ATOM 3089 C C . VAL A 1 385 ? -0.083 32.438 12.875 1 92.12 385 VAL A C 1
ATOM 3091 O O . VAL A 1 385 ? -0.14 33.219 13.812 1 92.12 385 VAL A O 1
ATOM 3094 N N . ALA A 1 386 ? -0.569 31.219 12.945 1 92.69 386 ALA A N 1
ATOM 3095 C CA . ALA A 1 386 ? -1.463 30.797 14.031 1 92.69 386 ALA A CA 1
ATOM 3096 C C . ALA A 1 386 ? -0.673 30.359 15.258 1 92.69 386 ALA A C 1
ATOM 3098 O O . ALA A 1 386 ? -1.255 30.062 16.297 1 92.69 386 ALA A O 1
ATOM 3099 N N . GLY A 1 387 ? 0.657 30.391 15.164 1 91.06 387 GLY A N 1
ATOM 3100 C CA . GLY A 1 387 ? 1.44 30.297 16.391 1 91.06 387 GLY A CA 1
ATOM 3101 C C . GLY A 1 387 ? 1.987 28.906 16.641 1 91.06 387 GLY A C 1
ATOM 3102 O O . GLY A 1 387 ? 2.367 28.578 17.766 1 91.06 387 GLY A O 1
ATOM 3103 N N . HIS A 1 388 ? 1.976 27.969 15.703 1 95.81 388 HIS A N 1
ATOM 3104 C CA . HIS A 1 388 ? 2.664 26.703 15.906 1 95.81 388 HIS A CA 1
ATOM 3105 C C . HIS A 1 388 ? 4.156 26.906 16.141 1 95.81 388 HIS A C 1
ATOM 3107 O O . HIS A 1 388 ? 4.801 27.672 15.422 1 95.81 388 HIS A O 1
ATOM 3113 N N . ARG A 1 389 ? 4.648 26.297 17.125 1 94.62 389 ARG A N 1
ATOM 3114 C CA . ARG A 1 389 ? 6.027 26.531 17.547 1 94.62 389 ARG A CA 1
ATOM 3115 C C . ARG A 1 389 ? 6.988 25.641 16.766 1 94.62 389 ARG A C 1
ATOM 3117 O O . ARG A 1 389 ? 7.566 24.703 17.312 1 94.62 389 ARG A O 1
ATOM 3124 N N . PHE A 1 390 ? 7.316 26 15.562 1 93 390 PHE A N 1
ATOM 3125 C CA . PHE A 1 390 ? 8.141 25.188 14.68 1 93 390 PHE A CA 1
ATOM 3126 C C . PHE A 1 390 ? 9.547 25.016 15.242 1 93 390 PHE A C 1
ATOM 3128 O O . PHE A 1 390 ? 10.094 23.906 15.242 1 93 390 PHE A O 1
ATOM 3135 N N . LEU A 1 391 ? 10.109 26.094 15.695 1 86.5 391 LEU A N 1
ATOM 3136 C CA . LEU A 1 391 ? 11.477 26.047 16.203 1 86.5 391 LEU A CA 1
ATOM 3137 C C . LEU A 1 391 ? 11.602 25.047 17.344 1 86.5 391 LEU A C 1
ATOM 3139 O O . LEU A 1 391 ? 12.57 24.281 17.406 1 86.5 391 LEU A O 1
ATOM 3143 N N . GLN A 1 392 ? 10.617 25.062 18.172 1 88.81 392 GLN A N 1
ATOM 3144 C CA . GLN A 1 392 ? 10.625 24.172 19.328 1 88.81 392 GLN A CA 1
ATOM 3145 C C . GLN A 1 392 ? 10.266 22.75 18.938 1 88.81 392 GLN A C 1
ATOM 3147 O O . GLN A 1 392 ? 10.906 21.797 19.375 1 88.81 392 GLN A O 1
ATOM 3152 N N . ARG A 1 393 ? 9.258 22.609 18.125 1 93.19 393 ARG A N 1
ATOM 3153 C CA . ARG A 1 393 ? 8.727 21.297 17.781 1 93.19 393 ARG A CA 1
ATOM 3154 C C . ARG A 1 393 ? 9.688 20.547 16.859 1 93.19 393 ARG A C 1
ATOM 3156 O O . ARG A 1 393 ? 9.75 19.312 16.875 1 93.19 393 ARG A O 1
ATOM 3163 N N . LEU A 1 394 ? 10.461 21.25 16.094 1 87.94 394 LEU A N 1
ATOM 3164 C CA . LEU A 1 394 ? 11.43 20.625 15.203 1 87.94 394 LEU A CA 1
ATOM 3165 C C . LEU A 1 394 ? 12.797 20.5 15.875 1 87.94 394 LEU A C 1
ATOM 3167 O O . LEU A 1 394 ? 13.719 19.906 15.328 1 87.94 394 LEU A O 1
ATOM 3171 N N . ASN A 1 395 ? 12.906 21 17.047 1 82.75 395 ASN A N 1
ATOM 3172 C CA . ASN A 1 395 ? 14.141 20.984 17.828 1 82.75 395 ASN A CA 1
ATOM 3173 C C . ASN A 1 395 ? 15.336 21.422 17 1 82.75 395 ASN A C 1
ATOM 3175 O O . ASN A 1 395 ? 16.359 20.75 16.969 1 82.75 395 ASN A O 1
ATOM 3179 N N . LEU A 1 396 ? 15.156 22.453 16.312 1 74.19 396 LEU A N 1
ATOM 3180 C CA . LEU A 1 396 ? 16.203 22.953 15.422 1 74.19 396 LEU A CA 1
ATOM 3181 C C . LEU A 1 396 ? 17.375 23.516 16.219 1 74.19 396 LEU A C 1
ATOM 3183 O O . LEU A 1 396 ? 18.5 23.516 15.742 1 74.19 396 LEU A O 1
ATOM 3187 N N . THR A 1 397 ? 17.047 23.938 17.422 1 68.19 397 THR A N 1
ATOM 3188 C CA . THR A 1 397 ? 18.094 24.531 18.25 1 68.19 397 THR A CA 1
ATOM 3189 C C . THR A 1 397 ? 18.641 23.5 19.234 1 68.19 397 THR A C 1
ATOM 3191 O O . THR A 1 397 ? 19.562 23.797 19.984 1 68.19 397 THR A O 1
ATOM 3194 N N . LYS A 1 398 ? 18.234 22.203 19.094 1 65.31 398 LYS A N 1
ATOM 3195 C CA . LYS A 1 398 ? 18.641 21.109 19.953 1 65.31 398 LYS A CA 1
ATOM 3196 C C . LYS A 1 398 ? 18.594 21.516 21.422 1 65.31 398 LYS A C 1
ATOM 3198 O O . LYS A 1 398 ? 19.5 21.188 22.188 1 65.31 398 LYS A O 1
ATOM 3203 N N . GLY A 1 399 ? 17.766 22.5 21.719 1 60.5 399 GLY A N 1
ATOM 3204 C CA . GLY A 1 399 ? 17.672 22.969 23.094 1 60.5 399 GLY A CA 1
ATOM 3205 C C . GLY A 1 399 ? 16.984 21.984 24.016 1 60.5 399 GLY A C 1
ATOM 3206 O O . GLY A 1 399 ? 17.547 21.562 25.016 1 60.5 399 GLY A O 1
ATOM 3207 N N . SER A 1 400 ? 15.688 21.688 23.781 1 66.25 400 SER A N 1
ATOM 3208 C CA . SER A 1 400 ? 14.938 20.812 24.672 1 66.25 400 SER A CA 1
ATOM 3209 C C . SER A 1 400 ? 14.258 19.688 23.875 1 66.25 400 SER A C 1
ATOM 3211 O O . SER A 1 400 ? 13.445 19.953 23 1 66.25 400 SER A O 1
ATOM 3213 N N . ASP A 1 401 ? 14.609 18.516 24.219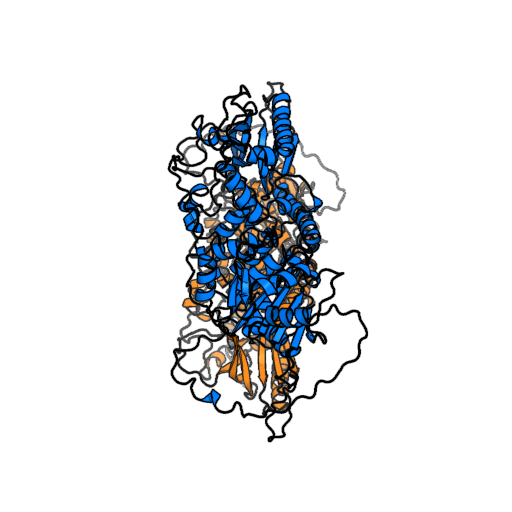 1 74 401 ASP A N 1
ATOM 3214 C CA . ASP A 1 401 ? 14.047 17.312 23.594 1 74 401 ASP A CA 1
ATOM 3215 C C . ASP A 1 401 ? 12.609 17.078 24.062 1 74 401 ASP A C 1
ATOM 3217 O O . ASP A 1 401 ? 11.836 16.406 23.375 1 74 401 ASP A O 1
ATOM 3221 N N . LYS A 1 402 ? 12.25 17.719 25.016 1 81.06 402 LYS A N 1
ATOM 3222 C CA . LYS A 1 402 ? 10.953 17.422 25.609 1 81.06 402 LYS A CA 1
ATOM 3223 C C . LYS A 1 402 ? 9.82 18.062 24.812 1 81.06 402 LYS A C 1
ATOM 3225 O O . LYS A 1 402 ? 8.688 17.578 24.828 1 81.06 402 LYS A O 1
ATOM 3230 N N . GLU A 1 403 ? 10.156 19.109 24.109 1 88.31 403 GLU A N 1
ATOM 3231 C CA . GLU A 1 403 ? 9.094 19.812 23.391 1 88.31 403 GLU A CA 1
ATOM 3232 C C . GLU A 1 403 ? 9.055 19.422 21.922 1 88.31 403 GLU A C 1
ATOM 3234 O O . GLU A 1 403 ? 8.211 19.891 21.156 1 88.31 403 GLU A O 1
ATOM 3239 N N . GLU A 1 404 ? 9.922 18.531 21.562 1 91.94 404 GLU A N 1
ATOM 3240 C CA . GLU A 1 404 ? 9.969 18.062 20.188 1 91.94 404 GLU A CA 1
ATOM 3241 C C . GLU A 1 404 ? 8.766 17.203 19.844 1 91.94 404 GLU A C 1
ATOM 3243 O O . GLU A 1 404 ? 8.344 16.375 20.656 1 91.94 404 GLU A O 1
ATOM 3248 N N . SER A 1 405 ? 8.117 17.453 18.766 1 95.88 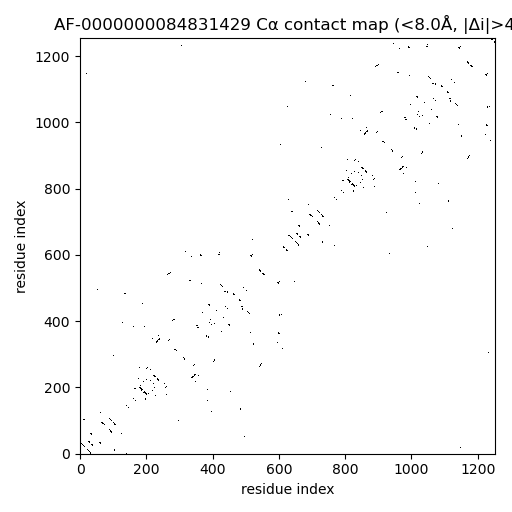405 SER A N 1
ATOM 3249 C CA . SER A 1 405 ? 6.984 16.672 18.281 1 95.88 405 SER A CA 1
ATOM 3250 C C . SER A 1 405 ? 6.715 16.938 16.812 1 95.88 405 SER A C 1
ATOM 3252 O O . SER A 1 405 ? 6.5 18.078 16.406 1 95.88 405 SER A O 1
ATOM 3254 N N . PRO A 1 406 ? 6.762 15.906 16.016 1 96.19 406 PRO A N 1
ATOM 3255 C CA . PRO A 1 406 ? 6.543 16.109 14.586 1 96.19 406 PRO A CA 1
ATOM 3256 C C . PRO A 1 406 ? 5.066 16.234 14.227 1 96.19 406 PRO A C 1
ATOM 3258 O O . PRO A 1 406 ? 4.574 15.484 13.375 1 96.19 406 PRO A O 1
ATOM 3261 N N . VAL A 1 407 ? 4.391 17.219 14.812 1 97.88 407 VAL A N 1
ATOM 3262 C CA . VAL A 1 407 ? 2.965 17.422 14.562 1 97.88 407 VAL A CA 1
ATOM 3263 C C . VAL A 1 407 ? 2.738 17.812 13.109 1 97.88 407 VAL A C 1
ATOM 3265 O O . VAL A 1 407 ? 1.79 17.344 12.477 1 97.88 407 VAL A O 1
ATOM 3268 N N . PHE A 1 408 ? 3.625 18.656 12.617 1 97.88 408 PHE A N 1
ATOM 3269 C CA . PHE A 1 408 ? 3.48 19.094 11.234 1 97.88 408 PHE A CA 1
ATOM 3270 C C . PHE A 1 408 ? 3.693 17.922 10.273 1 97.88 408 PHE A C 1
ATOM 3272 O O . PHE A 1 408 ? 3.033 17.844 9.234 1 97.88 408 PHE A O 1
ATOM 3279 N N . LEU A 1 409 ? 4.617 17.062 10.57 1 97.62 409 LEU A N 1
ATOM 3280 C CA . LEU A 1 409 ? 4.812 15.859 9.758 1 97.62 409 LEU A CA 1
ATOM 3281 C C . LEU A 1 409 ? 3.564 14.984 9.773 1 97.62 409 LEU A C 1
ATOM 3283 O O . LEU A 1 409 ? 3.186 14.422 8.742 1 97.62 409 LEU A O 1
ATOM 3287 N N . LEU A 1 410 ? 3.012 14.82 10.969 1 98.62 410 LEU A N 1
ATOM 3288 C CA . LEU A 1 410 ? 1.772 14.055 11.086 1 98.62 410 LEU A CA 1
ATOM 3289 C C . LEU A 1 410 ? 0.683 14.648 10.203 1 98.62 410 LEU A C 1
ATOM 3291 O O . LEU A 1 410 ? -0.068 13.914 9.555 1 98.62 410 LEU A O 1
ATOM 3295 N N . PHE A 1 411 ? 0.616 15.992 10.164 1 98.62 411 PHE A N 1
ATOM 3296 C CA . PHE A 1 411 ? -0.321 16.688 9.289 1 98.62 411 PHE A CA 1
ATOM 3297 C C . PHE A 1 411 ? -0.047 16.344 7.828 1 98.62 411 PHE A C 1
ATOM 3299 O O . PHE A 1 411 ? -0.965 15.992 7.086 1 98.62 411 PHE A O 1
ATOM 3306 N N . LEU A 1 412 ? 1.183 16.438 7.434 1 98.62 412 LEU A N 1
ATOM 3307 C CA . LEU A 1 412 ? 1.546 16.156 6.051 1 98.62 412 LEU A CA 1
ATOM 3308 C C . LEU A 1 412 ? 1.223 14.703 5.699 1 98.62 412 LEU A C 1
ATOM 3310 O O . LEU A 1 412 ? 0.814 14.406 4.574 1 98.62 412 LEU A O 1
ATOM 3314 N N . ASP A 1 413 ? 1.443 13.781 6.617 1 98.44 413 ASP A N 1
ATOM 3315 C CA . ASP A 1 413 ? 1.1 12.383 6.398 1 98.44 413 ASP A CA 1
ATOM 3316 C C . ASP A 1 413 ? -0.399 12.219 6.156 1 98.44 413 ASP A C 1
ATOM 3318 O O . ASP A 1 413 ? -0.812 11.453 5.281 1 98.44 413 ASP A O 1
ATOM 3322 N N . CYS A 1 414 ? -1.183 12.938 6.949 1 98.69 414 CYS A N 1
ATOM 3323 C CA . CYS A 1 414 ? -2.627 12.898 6.746 1 98.69 414 CYS A CA 1
ATOM 3324 C C . CYS A 1 414 ? -2.996 13.398 5.355 1 98.69 414 CYS A C 1
ATOM 3326 O O . CYS A 1 414 ? -3.859 12.82 4.691 1 98.69 414 CYS A O 1
ATOM 3328 N N . VAL A 1 415 ? -2.354 14.461 4.949 1 98.69 415 VAL A N 1
ATOM 3329 C CA . VAL A 1 415 ? -2.617 15.016 3.621 1 98.69 415 VAL A CA 1
ATOM 3330 C C . VAL A 1 415 ? -2.23 13.992 2.555 1 98.69 415 VAL A C 1
ATOM 3332 O O . VAL A 1 415 ? -2.934 13.836 1.554 1 98.69 415 VAL A O 1
ATOM 3335 N N . TRP A 1 416 ? -1.157 13.312 2.805 1 97.75 416 TRP A N 1
ATOM 3336 C CA . TRP A 1 416 ? -0.723 12.289 1.854 1 97.75 416 TRP A CA 1
ATOM 3337 C C . TRP A 1 416 ? -1.754 11.172 1.745 1 97.75 416 TRP A C 1
ATOM 3339 O O . TRP A 1 416 ? -1.997 10.648 0.656 1 97.75 416 TRP A O 1
ATOM 3349 N N . GLN A 1 417 ? -2.299 10.781 2.873 1 96.69 417 GLN A N 1
ATOM 3350 C CA . GLN A 1 417 ? -3.363 9.789 2.836 1 96.69 417 GLN A CA 1
ATOM 3351 C C . GLN A 1 417 ? -4.504 10.227 1.923 1 96.69 417 GLN A C 1
ATOM 3353 O O . GLN A 1 417 ? -5.008 9.438 1.123 1 96.69 417 GLN A O 1
ATOM 3358 N N . LEU A 1 418 ? -4.875 11.484 2.066 1 95.44 418 LEU A N 1
ATOM 3359 C CA . LEU A 1 418 ? -5.98 12.023 1.28 1 95.44 418 LEU A CA 1
ATOM 3360 C C . LEU A 1 418 ? -5.617 12.078 -0.2 1 95.44 418 LEU A C 1
ATOM 3362 O O . LEU A 1 418 ? -6.473 11.852 -1.061 1 95.44 418 LEU A O 1
ATOM 3366 N N . LEU A 1 419 ? -4.359 12.383 -0.476 1 94.5 419 LEU A N 1
ATOM 3367 C CA . LEU A 1 419 ? -3.873 12.391 -1.852 1 94.5 419 LEU A CA 1
ATOM 3368 C C . LEU A 1 419 ? -4.051 11.023 -2.496 1 94.5 419 LEU A C 1
ATOM 3370 O O . LEU A 1 419 ? -4.367 10.922 -3.684 1 94.5 419 LEU A O 1
ATOM 3374 N N . ASN A 1 420 ? -3.834 9.984 -1.708 1 90.31 420 ASN A N 1
ATOM 3375 C CA . ASN A 1 420 ? -3.951 8.617 -2.209 1 90.31 420 ASN A CA 1
ATOM 3376 C C . ASN A 1 420 ? -5.41 8.195 -2.348 1 90.31 420 ASN A C 1
ATOM 3378 O O . ASN A 1 420 ? -5.758 7.438 -3.256 1 90.31 420 ASN A O 1
ATOM 3382 N N . GLN A 1 421 ? -6.176 8.703 -1.458 1 87.75 421 GLN A N 1
ATOM 3383 C CA . GLN A 1 421 ? -7.586 8.32 -1.456 1 87.75 421 GLN A CA 1
ATOM 3384 C C . GLN A 1 421 ? -8.359 9.062 -2.543 1 87.75 421 GLN A C 1
ATOM 3386 O O . GLN A 1 421 ? -9.297 8.523 -3.123 1 87.75 421 GLN A O 1
ATOM 3391 N N . TYR A 1 422 ? -7.898 10.336 -2.818 1 87.62 422 TYR A N 1
ATOM 3392 C CA . TYR A 1 422 ? -8.539 11.164 -3.832 1 87.62 422 TYR A CA 1
ATOM 3393 C C . TYR A 1 422 ? -7.504 11.75 -4.789 1 87.62 422 TYR A C 1
ATOM 3395 O O . TYR A 1 422 ? -7.301 12.969 -4.824 1 87.62 422 TYR A O 1
ATOM 3403 N N . PRO A 1 423 ? -7.02 10.969 -5.711 1 84.94 423 PRO A N 1
ATOM 3404 C CA . PRO A 1 423 ? -5.906 11.414 -6.551 1 84.94 423 PRO A CA 1
ATOM 3405 C C . PRO A 1 423 ? -6.32 12.5 -7.551 1 84.94 423 PRO A C 1
ATOM 3407 O O . PRO A 1 423 ? -5.48 13.281 -7.996 1 84.94 423 PRO A O 1
ATOM 3410 N N . LEU A 1 424 ? -7.566 12.672 -7.805 1 86.81 424 LEU A N 1
ATOM 3411 C CA . LEU A 1 424 ? -8.008 13.617 -8.82 1 86.81 424 LEU A CA 1
ATOM 3412 C C . LEU A 1 424 ? -8.391 14.953 -8.188 1 86.81 424 LEU A C 1
ATOM 3414 O O . LEU A 1 424 ? -8.617 15.938 -8.891 1 86.81 424 LEU A O 1
ATOM 3418 N N . SER A 1 425 ? -8.422 15.008 -6.875 1 90.56 425 SER A N 1
ATOM 3419 C CA . SER A 1 425 ? -8.969 16.172 -6.199 1 90.56 425 SER A CA 1
ATOM 3420 C C . SER A 1 425 ? -7.863 17.156 -5.824 1 90.56 425 SER A C 1
ATOM 3422 O O . SER A 1 425 ? -8.141 18.281 -5.402 1 90.56 425 SER A O 1
ATOM 3424 N N . PHE A 1 426 ? -6.629 16.797 -5.988 1 95.06 426 PHE A N 1
ATOM 3425 C CA . PHE A 1 426 ? -5.535 17.641 -5.539 1 95.06 426 PHE A CA 1
ATOM 3426 C C . PHE A 1 426 ? -4.664 18.078 -6.715 1 95.06 426 PHE A C 1
ATOM 3428 O O . PHE A 1 426 ? -4.348 17.266 -7.586 1 95.06 426 PHE A O 1
ATOM 3435 N N . GLU A 1 427 ? -4.293 19.297 -6.695 1 95.81 427 GLU A N 1
ATOM 3436 C CA . GLU A 1 427 ? -3.434 19.828 -7.75 1 95.81 427 GLU A CA 1
ATOM 3437 C C . GLU A 1 427 ? -1.977 19.438 -7.523 1 95.81 427 GLU A C 1
ATOM 3439 O O . GLU A 1 427 ? -1.21 19.297 -8.484 1 95.81 427 GLU A O 1
ATOM 3444 N N . PHE A 1 428 ? -1.582 19.312 -6.316 1 96.81 428 PHE A N 1
ATOM 3445 C CA . PHE A 1 428 ? -0.194 19 -6.016 1 96.81 428 PHE A CA 1
ATOM 3446 C C . PHE A 1 428 ? -0.019 17.484 -5.828 1 96.81 428 PHE A C 1
ATOM 3448 O O . PHE A 1 428 ? -0.99 16.781 -5.578 1 96.81 428 PHE A O 1
ATOM 3455 N N . THR A 1 429 ? 1.202 17.047 -5.969 1 95.31 429 THR A N 1
ATOM 3456 C CA . THR A 1 429 ? 1.543 15.641 -5.867 1 95.31 429 THR A CA 1
ATOM 3457 C C . THR A 1 429 ? 2.291 15.352 -4.57 1 95.31 429 THR A C 1
ATOM 3459 O O . THR A 1 429 ? 2.521 16.266 -3.768 1 95.31 429 THR A O 1
ATOM 3462 N N . GLU A 1 430 ? 2.617 14.102 -4.422 1 94.25 430 GLU A N 1
ATOM 3463 C CA . GLU A 1 430 ? 3.381 13.695 -3.244 1 94.25 430 GLU A CA 1
ATOM 3464 C C . GLU A 1 430 ? 4.777 14.32 -3.252 1 94.25 430 GLU A C 1
ATOM 3466 O O . GLU A 1 430 ? 5.359 14.555 -2.193 1 94.25 430 GLU A O 1
ATOM 3471 N N . VAL A 1 431 ? 5.305 14.633 -4.438 1 93 431 VAL A N 1
ATOM 3472 C CA . VAL A 1 431 ? 6.621 15.25 -4.559 1 93 431 VAL A CA 1
ATOM 3473 C C . VAL A 1 431 ? 6.617 16.625 -3.895 1 93 431 VAL A C 1
ATOM 3475 O O . VAL A 1 431 ? 7.586 17 -3.23 1 93 431 VAL A O 1
ATOM 3478 N N . TYR A 1 432 ? 5.559 17.312 -4.09 1 95.88 432 TYR A N 1
ATOM 3479 C CA . TYR A 1 432 ? 5.402 18.609 -3.461 1 95.88 432 TYR A CA 1
ATOM 3480 C C . TYR A 1 432 ? 5.402 18.5 -1.942 1 95.88 432 TYR A C 1
ATOM 3482 O O . TYR A 1 432 ? 6.047 19.281 -1.25 1 95.88 432 TYR A O 1
ATOM 3490 N N . LEU A 1 433 ? 4.656 17.531 -1.416 1 96.56 433 LEU A N 1
ATOM 3491 C CA . LEU A 1 433 ? 4.59 17.328 0.027 1 96.56 433 LEU A CA 1
ATOM 3492 C C . LEU A 1 433 ? 5.957 16.969 0.59 1 96.56 433 LEU A C 1
ATOM 3494 O O . LEU A 1 433 ? 6.332 17.422 1.672 1 96.56 433 LEU A O 1
ATOM 3498 N N . LEU A 1 434 ? 6.637 16.109 -0.183 1 92.88 434 LEU A N 1
ATOM 3499 C CA . LEU A 1 434 ? 7.969 15.688 0.242 1 92.88 434 LEU A CA 1
ATOM 3500 C C . LEU A 1 434 ? 8.922 16.875 0.269 1 92.88 434 LEU A C 1
ATOM 3502 O O . LEU A 1 434 ? 9.758 17 1.171 1 92.88 434 LEU A O 1
ATOM 3506 N N . ALA A 1 435 ? 8.805 17.688 -0.718 1 91.62 435 ALA A N 1
ATOM 3507 C CA . ALA A 1 435 ? 9.625 18.891 -0.755 1 91.62 435 ALA A CA 1
ATOM 3508 C C . ALA A 1 435 ? 9.375 19.766 0.467 1 91.62 435 ALA A C 1
ATOM 3510 O O . ALA A 1 435 ? 10.312 20.297 1.059 1 91.62 435 ALA A O 1
ATOM 3511 N N . LEU A 1 436 ? 8.141 19.906 0.785 1 94.75 436 LEU A N 1
ATOM 3512 C CA . LEU A 1 436 ? 7.781 20.719 1.945 1 94.75 436 LEU A CA 1
ATOM 3513 C C . LEU A 1 436 ? 8.312 20.094 3.23 1 94.75 436 LEU A C 1
ATOM 3515 O O . LEU A 1 436 ? 8.875 20.781 4.078 1 94.75 436 LEU A O 1
ATOM 3519 N N . ARG A 1 437 ? 8.141 18.828 3.361 1 93.25 437 ARG A N 1
ATOM 3520 C CA . ARG A 1 437 ? 8.656 18.125 4.527 1 93.25 437 ARG A CA 1
ATOM 3521 C C . ARG A 1 437 ? 10.172 18.297 4.652 1 93.25 437 ARG A C 1
ATOM 3523 O O . ARG A 1 437 ? 10.68 18.594 5.738 1 93.25 437 ARG A O 1
ATOM 3530 N N . ASP A 1 438 ? 10.852 18.141 3.594 1 88.12 438 ASP A N 1
ATOM 3531 C CA . ASP A 1 438 ? 12.312 18.234 3.605 1 88.12 438 ASP A CA 1
ATOM 3532 C C . ASP A 1 438 ? 12.773 19.641 3.941 1 88.12 438 ASP A C 1
ATOM 3534 O O . ASP A 1 438 ? 13.812 19.828 4.574 1 88.12 438 ASP A O 1
ATOM 3538 N N . SER A 1 439 ? 12.023 20.562 3.537 1 88.12 439 SER A N 1
ATOM 3539 C CA . SER A 1 439 ? 12.383 21.969 3.773 1 88.12 439 SER A CA 1
ATOM 3540 C C . SER A 1 439 ? 12.305 22.312 5.254 1 88.12 439 SER A C 1
ATOM 3542 O O . SER A 1 439 ? 12.875 23.312 5.695 1 88.12 439 SER A O 1
ATOM 3544 N N . THR A 1 440 ? 11.602 21.578 6.027 1 89.69 440 THR A N 1
ATOM 3545 C CA . THR A 1 440 ? 11.477 21.844 7.453 1 89.69 440 THR A CA 1
ATOM 3546 C C . THR A 1 440 ? 12.797 21.578 8.172 1 89.69 440 THR A C 1
ATOM 3548 O O . THR A 1 440 ? 13.016 22.094 9.273 1 89.69 440 THR A O 1
ATOM 3551 N N . THR A 1 441 ? 13.664 20.828 7.527 1 80.06 441 THR A N 1
ATOM 3552 C CA . THR A 1 441 ? 14.922 20.484 8.18 1 80.06 441 THR A CA 1
ATOM 3553 C C . THR A 1 441 ? 16.094 21.219 7.535 1 80.06 441 THR A C 1
ATOM 3555 O O . THR A 1 441 ? 17.25 20.875 7.758 1 80.06 441 THR A O 1
ATOM 3558 N N . VAL A 1 442 ? 15.781 22.156 6.703 1 77.25 442 VAL A N 1
ATOM 3559 C CA . VAL A 1 442 ? 16.812 22.953 6.062 1 77.25 442 VAL A CA 1
ATOM 3560 C C . VAL A 1 442 ? 16.781 24.375 6.621 1 77.25 442 VAL A C 1
ATOM 3562 O O . VAL A 1 442 ? 15.805 25.109 6.414 1 77.25 442 VAL A O 1
ATOM 3565 N N . PRO A 1 443 ? 17.734 24.75 7.293 1 75.06 443 PRO A N 1
ATOM 3566 C CA . PRO A 1 443 ? 17.719 26.062 7.934 1 75.06 443 PRO A CA 1
ATOM 3567 C C . PRO A 1 443 ? 18.125 27.188 6.984 1 75.06 443 PRO A C 1
ATOM 3569 O O . PRO A 1 443 ? 18.938 28.031 7.344 1 75.06 443 PRO A O 1
ATOM 3572 N N . LEU A 1 444 ? 17.688 27.109 5.754 1 73.56 444 LEU A N 1
ATOM 3573 C CA . LEU A 1 444 ? 18.031 28.141 4.773 1 73.56 444 LEU A CA 1
ATOM 3574 C C . LEU A 1 444 ? 16.828 29.016 4.461 1 73.56 444 LEU A C 1
ATOM 3576 O O . LEU A 1 444 ? 16.953 30.031 3.775 1 73.56 444 LEU A O 1
ATOM 3580 N N . PHE A 1 445 ? 15.789 28.625 5.105 1 79.5 445 PHE A N 1
ATOM 3581 C CA . PHE A 1 445 ? 14.57 29.375 4.855 1 79.5 445 PHE A CA 1
ATOM 3582 C C . PHE A 1 445 ? 13.953 29.859 6.164 1 79.5 445 PHE A C 1
ATOM 3584 O O . PHE A 1 445 ? 13.953 29.141 7.16 1 79.5 445 PHE A O 1
ATOM 3591 N N . SER A 1 446 ? 13.414 30.984 6.117 1 80.25 446 SER A N 1
ATOM 3592 C CA . SER A 1 446 ? 12.93 31.641 7.332 1 80.25 446 SER A CA 1
ATOM 3593 C C . SER A 1 446 ? 11.609 31.031 7.793 1 80.25 446 SER A C 1
ATOM 3595 O O . SER A 1 446 ? 11.25 31.125 8.969 1 80.25 446 SER A O 1
ATOM 3597 N N . THR A 1 447 ? 10.922 30.406 6.965 1 86.19 447 THR A N 1
ATOM 3598 C CA . THR A 1 447 ? 9.531 30.031 7.184 1 86.19 447 THR A CA 1
ATOM 3599 C C . THR A 1 447 ? 9.391 29.172 8.438 1 86.19 447 THR A C 1
ATOM 3601 O O . THR A 1 447 ? 8.516 29.422 9.266 1 86.19 447 THR A O 1
ATOM 3604 N N . PHE A 1 448 ? 10.266 28.25 8.688 1 89.38 448 PHE A N 1
ATOM 3605 C CA . PHE A 1 448 ? 10.086 27.297 9.781 1 89.38 448 PHE A CA 1
ATOM 3606 C C . PHE A 1 448 ? 11.086 27.562 10.898 1 89.38 448 PHE A C 1
ATOM 3608 O O . PHE A 1 448 ? 11.281 26.703 11.766 1 89.38 448 PHE A O 1
ATOM 3615 N N . LEU A 1 449 ? 11.625 28.766 10.961 1 83.62 449 LEU A N 1
ATOM 3616 C CA . LEU A 1 449 ? 12.703 29.031 11.906 1 83.62 449 LEU A CA 1
ATOM 3617 C C . LEU A 1 449 ? 12.188 29.812 13.109 1 83.62 449 LEU A C 1
ATOM 3619 O O . LEU A 1 449 ? 12.977 30.25 13.961 1 83.62 449 LEU A O 1
ATOM 3623 N N . PHE A 1 450 ? 10.852 30.016 13.156 1 86.88 450 PHE A N 1
ATOM 3624 C CA . PHE A 1 450 ? 10.297 30.812 14.242 1 86.88 450 PHE A CA 1
ATOM 3625 C C . PHE A 1 450 ? 9.094 30.109 14.859 1 86.88 450 PHE A C 1
ATOM 3627 O O . PHE A 1 450 ? 8.461 29.266 14.227 1 86.88 450 PHE A O 1
ATOM 3634 N N . ASN A 1 451 ? 8.75 30.531 16.094 1 90.25 451 ASN A N 1
ATOM 3635 C CA . ASN A 1 451 ? 7.625 29.938 16.797 1 90.25 451 ASN A CA 1
ATOM 3636 C C . ASN A 1 451 ? 6.359 30.781 16.641 1 90.25 451 ASN A C 1
ATOM 3638 O O . ASN A 1 451 ? 5.258 30.312 16.953 1 90.25 451 ASN A O 1
ATOM 3642 N N . SER A 1 452 ? 6.492 32.031 16.312 1 91.25 452 SER A N 1
ATOM 3643 C CA . SER A 1 452 ? 5.34 32.906 16.203 1 91.25 452 SER A CA 1
ATOM 3644 C C . SER A 1 452 ? 5.613 34.062 15.25 1 91.25 452 SER A C 1
ATOM 3646 O O . SER A 1 452 ? 6.758 34.281 14.844 1 91.25 452 SER A O 1
ATOM 3648 N N . GLN A 1 453 ? 4.555 34.688 14.914 1 89.06 453 GLN A N 1
ATOM 3649 C CA . GLN A 1 453 ? 4.664 35.875 14.062 1 89.06 453 GLN A CA 1
ATOM 3650 C C . GLN A 1 453 ? 5.406 37 14.781 1 89.06 453 GLN A C 1
ATOM 3652 O O . GLN A 1 453 ? 6.105 37.781 14.148 1 89.06 453 GLN A O 1
ATOM 3657 N N . TRP A 1 454 ? 5.227 37.031 16.062 1 90.38 454 TRP A N 1
ATOM 3658 C CA . TRP A 1 454 ? 5.918 38.031 16.891 1 90.38 454 TRP A CA 1
ATOM 3659 C C . TRP A 1 454 ? 7.43 37.875 16.766 1 90.38 454 TRP A C 1
ATOM 3661 O O . TRP A 1 454 ? 8.141 38.844 16.531 1 90.38 454 TRP A O 1
ATOM 3671 N N . GLU A 1 455 ? 7.93 36.688 16.859 1 86.19 455 GLU A N 1
ATOM 3672 C CA . GLU A 1 455 ? 9.359 36.406 16.75 1 86.19 455 GLU A CA 1
ATOM 3673 C C . GLU A 1 455 ? 9.883 36.781 15.367 1 86.19 455 GLU A C 1
ATOM 3675 O O . GLU A 1 455 ? 10.992 37.281 15.234 1 86.19 455 GLU A O 1
ATOM 3680 N N . ARG A 1 456 ? 9.078 36.531 14.453 1 82.44 456 ARG A N 1
ATOM 3681 C CA . ARG A 1 456 ? 9.469 36.844 13.078 1 82.44 456 ARG A CA 1
ATOM 3682 C C . ARG A 1 456 ? 9.555 38.344 12.859 1 82.44 456 ARG A C 1
ATOM 3684 O O . ARG A 1 456 ? 10.453 38.812 12.164 1 82.44 456 ARG A O 1
ATOM 3691 N N . SER A 1 457 ? 8.594 39.062 13.414 1 79.06 457 SER A N 1
ATOM 3692 C CA . SER A 1 457 ? 8.539 40.5 13.25 1 79.06 457 SER A CA 1
ATOM 3693 C C . SER A 1 457 ? 9.664 41.188 14.023 1 79.06 457 SER A C 1
ATOM 3695 O O . SER A 1 457 ? 10.164 42.25 13.594 1 79.06 457 SER A O 1
ATOM 3697 N N . ARG A 1 458 ? 9.977 40.688 15.109 1 77.94 458 ARG A N 1
ATOM 3698 C CA . ARG A 1 458 ? 11.016 41.281 15.945 1 77.94 458 ARG A CA 1
ATOM 3699 C C . ARG A 1 458 ? 12.391 41.125 15.289 1 77.94 458 ARG A C 1
ATOM 3701 O O . ARG A 1 458 ? 13.219 42.031 15.367 1 77.94 458 ARG A O 1
ATOM 3708 N N . ARG A 1 459 ? 12.539 40.094 14.75 1 65.31 459 ARG A N 1
ATOM 3709 C CA . ARG A 1 459 ? 13.82 39.844 14.102 1 65.31 459 ARG A CA 1
ATOM 3710 C C . ARG A 1 459 ? 13.984 40.719 12.859 1 65.31 459 ARG A C 1
ATOM 3712 O O . ARG A 1 459 ? 15.086 41.219 12.586 1 65.31 459 ARG A O 1
ATOM 3719 N N . ASN A 1 460 ? 12.93 40.906 12.203 1 57.22 460 ASN A N 1
ATOM 3720 C CA . ASN A 1 460 ? 12.977 41.781 11.031 1 57.22 460 ASN A CA 1
ATOM 3721 C C . ASN A 1 460 ? 13.195 43.25 11.422 1 57.22 460 ASN A C 1
ATOM 3723 O O . ASN A 1 460 ? 13.789 44 10.656 1 57.22 460 ASN A O 1
ATOM 3727 N N . GLN A 1 461 ? 12.656 43.75 12.703 1 49.28 461 GLN A N 1
ATOM 3728 C CA . GLN A 1 461 ? 12.812 45.125 13.188 1 49.28 461 GLN A CA 1
ATOM 3729 C C . GLN A 1 461 ? 14.242 45.375 13.648 1 49.28 461 GLN A C 1
ATOM 3731 O O . GLN A 1 461 ? 14.742 46.5 13.539 1 49.28 461 GLN A O 1
ATOM 3736 N N . LYS A 1 462 ? 14.852 44.531 14.453 1 47.19 462 LYS A N 1
ATOM 3737 C CA . LYS A 1 462 ? 16.203 44.812 14.906 1 47.19 462 LYS A CA 1
ATOM 3738 C C . LYS A 1 462 ? 17.109 45.188 13.734 1 47.19 462 LYS A C 1
ATOM 3740 O O . LYS A 1 462 ? 18.188 45.75 13.93 1 47.19 462 LYS A O 1
ATOM 3745 N N . ILE A 1 463 ? 16.516 45 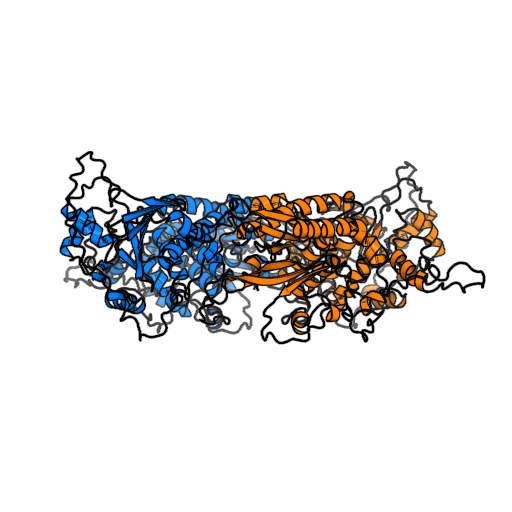12.531 1 41.56 463 ILE A N 1
ATOM 3746 C CA . ILE A 1 463 ? 17.281 45.469 11.375 1 41.56 463 ILE A CA 1
ATOM 3747 C C . ILE A 1 463 ? 17.203 47 11.305 1 41.56 463 ILE A C 1
ATOM 3749 O O . ILE A 1 463 ? 18.172 47.656 10.93 1 41.56 463 ILE A O 1
ATOM 3753 N N . GLY A 1 464 ? 16.109 47.719 11.789 1 36.34 464 GLY A N 1
ATOM 3754 C CA . GLY A 1 464 ? 15.938 49.156 11.555 1 36.34 464 GLY A CA 1
ATOM 3755 C C . GLY A 1 464 ? 16.688 50 12.562 1 36.34 464 GLY A C 1
ATOM 3756 O O . GLY A 1 464 ? 16.797 51.219 12.391 1 36.34 464 GLY A O 1
ATOM 3757 N N . TYR A 1 465 ? 16.75 49.688 13.867 1 32.53 465 TYR A N 1
ATOM 3758 C CA . TYR A 1 465 ? 17.266 50.75 14.711 1 32.53 465 TYR A CA 1
ATOM 3759 C C . TYR A 1 465 ? 18.781 50.875 14.578 1 32.53 465 TYR A C 1
ATOM 3761 O O . TYR A 1 465 ? 19.516 50.094 15.188 1 32.53 465 TYR A O 1
ATOM 3769 N N . THR A 1 466 ? 19.344 51.156 13.438 1 32.91 466 THR A N 1
ATOM 3770 C CA . THR A 1 466 ? 20.656 51.812 13.445 1 32.91 466 THR A CA 1
ATOM 3771 C C . THR A 1 466 ? 20.641 53 14.398 1 32.91 466 THR A C 1
ATOM 3773 O O . THR A 1 466 ? 19.984 54 14.133 1 32.91 466 THR A O 1
ATOM 3776 N N . TYR A 1 467 ? 20.688 52.812 15.758 1 28.33 467 TYR A N 1
ATOM 3777 C CA . TYR A 1 467 ? 21.094 54 16.516 1 28.33 467 TYR A CA 1
ATOM 3778 C C . TYR A 1 467 ? 22.281 54.688 15.875 1 28.33 467 TYR A C 1
ATOM 3780 O O . TYR A 1 467 ? 23.156 54.031 15.312 1 28.33 467 TYR A O 1
ATOM 3788 N N . THR A 1 468 ? 22.188 55.875 15.508 1 29.73 468 THR A N 1
ATOM 3789 C CA . THR A 1 468 ? 23.25 56.844 15.172 1 29.73 468 THR A CA 1
ATOM 3790 C C . THR A 1 468 ? 24.391 56.75 16.172 1 29.73 468 THR A C 1
ATOM 3792 O O . THR A 1 468 ? 24.156 56.719 17.391 1 29.73 468 THR A O 1
ATOM 3795 N N . GLU A 1 469 ? 25.594 56.25 15.844 1 31.98 469 GLU A N 1
ATOM 3796 C CA . GLU A 1 469 ? 26.875 56.438 16.531 1 31.98 469 GLU A CA 1
ATOM 3797 C C . GLU A 1 469 ? 26.969 57.844 17.141 1 31.98 469 GLU A C 1
ATOM 3799 O O . GLU A 1 469 ? 26.906 58.844 16.422 1 31.98 469 GLU A O 1
ATOM 3804 N N . ILE A 1 470 ? 26.422 58.156 18.281 1 29.83 470 ILE A N 1
ATOM 3805 C CA . ILE A 1 470 ? 27.141 59.25 18.906 1 29.83 470 ILE A CA 1
ATOM 3806 C C . ILE A 1 470 ? 28.625 58.938 18.938 1 29.83 470 ILE A C 1
ATOM 3808 O O . ILE A 1 470 ? 29.031 57.781 19.125 1 29.83 470 ILE A O 1
ATOM 3812 N N . ARG A 1 471 ? 29.672 59.906 18.703 1 30.52 471 ARG A N 1
ATOM 3813 C CA . ARG A 1 471 ? 31.109 60.125 18.547 1 30.52 471 ARG A CA 1
ATOM 3814 C C . ARG A 1 471 ? 31.906 59.312 19.578 1 30.52 471 ARG A C 1
ATOM 3816 O O . ARG A 1 471 ? 33.125 59.406 19.625 1 30.52 471 ARG A O 1
ATOM 3823 N N . GLY A 1 472 ? 31.406 59.062 20.797 1 30.95 472 GLY A N 1
ATOM 3824 C CA . GLY A 1 472 ? 32.531 58.625 21.625 1 30.95 472 GLY A CA 1
ATOM 3825 C C . GLY A 1 472 ? 33.094 57.312 21.188 1 30.95 472 GLY A C 1
ATOM 3826 O O . GLY A 1 472 ? 32.5 56.594 20.406 1 30.95 472 GLY A O 1
ATOM 3827 N N . ASN A 1 473 ? 34.469 56.938 21.594 1 29.58 473 ASN A N 1
ATOM 3828 C CA . ASN A 1 473 ? 35.438 55.906 21.266 1 29.58 473 ASN A CA 1
ATOM 3829 C C . ASN A 1 473 ? 34.844 54.531 21.281 1 29.58 473 ASN A C 1
ATOM 3831 O O . ASN A 1 473 ? 35.531 53.531 21.578 1 29.58 473 ASN A O 1
ATOM 3835 N N . ILE A 1 474 ? 33.594 54.406 21.594 1 31.45 474 ILE A N 1
ATOM 3836 C CA . ILE A 1 474 ? 33.344 52.969 21.781 1 31.45 474 ILE A CA 1
ATOM 3837 C C . ILE A 1 474 ? 33.5 52.25 20.469 1 31.45 474 ILE A C 1
ATOM 3839 O O . ILE A 1 474 ? 32.969 52.656 19.438 1 31.45 474 ILE A O 1
ATOM 3843 N N . PRO A 1 475 ? 34.562 51.312 20.359 1 31.86 475 PRO A N 1
ATOM 3844 C CA . PRO A 1 475 ? 34.969 50.625 19.125 1 31.86 475 PRO A CA 1
ATOM 3845 C C . PRO A 1 475 ? 33.781 50.219 18.266 1 31.86 475 PRO A C 1
ATOM 3847 O O . PRO A 1 475 ? 32.688 49.969 18.797 1 31.86 475 PRO A O 1
ATOM 3850 N N . SER A 1 476 ? 33.688 50.625 16.922 1 32.5 476 SER A N 1
ATOM 3851 C CA . SER A 1 476 ? 32.844 50.5 15.719 1 32.5 476 SER A CA 1
ATOM 3852 C C . SER A 1 476 ? 32.312 49.062 15.57 1 32.5 476 SER A C 1
ATOM 3854 O O . SER A 1 476 ? 31.5 48.812 14.672 1 32.5 476 SER A O 1
ATOM 3856 N N . SER A 1 477 ? 33 48.156 16.141 1 34.16 477 SER A N 1
ATOM 3857 C CA . SER A 1 477 ? 32.781 46.75 15.797 1 34.16 477 SER A CA 1
ATOM 3858 C C . SER A 1 477 ? 31.375 46.312 16.172 1 34.16 477 SER A C 1
ATOM 3860 O O . SER A 1 477 ? 30.875 45.312 15.633 1 34.16 477 SER A O 1
ATOM 3862 N N . VAL A 1 478 ? 30.891 46.656 17.297 1 33.41 478 VAL A N 1
ATOM 3863 C CA . VAL A 1 478 ? 29.625 46.188 17.844 1 33.41 478 VAL A CA 1
ATOM 3864 C C . VAL A 1 478 ? 28.469 46.875 17.141 1 33.41 478 VAL A C 1
ATOM 3866 O O . VAL A 1 478 ? 27.297 46.594 17.422 1 33.41 478 VAL A O 1
ATOM 3869 N N . ARG A 1 479 ? 28.641 47.969 16.594 1 36.78 479 ARG A N 1
ATOM 3870 C CA . ARG A 1 479 ? 27.641 48.906 16.156 1 36.78 479 ARG A CA 1
ATOM 3871 C C . ARG A 1 479 ? 26.828 48.344 14.977 1 36.78 479 ARG A C 1
ATOM 3873 O O . ARG A 1 479 ? 25.906 49 14.484 1 36.78 479 ARG A O 1
ATOM 3880 N N . LYS A 1 480 ? 27.547 47.75 14.039 1 37.44 480 LYS A N 1
ATOM 3881 C CA . LYS A 1 480 ? 26.891 47.281 12.82 1 37.44 480 LYS A CA 1
ATOM 3882 C C . LYS A 1 480 ? 25.844 46.219 13.133 1 37.44 480 LYS A C 1
ATOM 3884 O O . LYS A 1 480 ? 26.172 45.156 13.648 1 37.44 480 LYS A O 1
ATOM 3889 N N . GLY A 1 481 ? 24.75 46.625 13.492 1 34.47 481 GLY A N 1
ATOM 3890 C CA . GLY A 1 481 ? 23.594 45.781 13.695 1 34.47 481 GLY A CA 1
ATOM 3891 C C . GLY A 1 481 ? 23.562 44.594 12.781 1 34.47 481 GLY A C 1
ATOM 3892 O O . GLY A 1 481 ? 23.812 44.688 11.578 1 34.47 481 GLY A O 1
ATOM 3893 N N . THR A 1 482 ? 24.109 43.5 13.188 1 35.84 482 THR A N 1
ATOM 3894 C CA . THR A 1 482 ? 24.156 42.25 12.453 1 35.84 482 THR A CA 1
ATOM 3895 C C . THR A 1 482 ? 22.891 42.062 11.602 1 35.84 482 THR A C 1
ATOM 3897 O O . THR A 1 482 ? 21.781 42.031 12.125 1 35.84 482 THR A O 1
ATOM 3900 N N . PHE A 1 483 ? 22.766 42.719 10.375 1 36.06 483 PHE A N 1
ATOM 3901 C CA . PHE A 1 483 ? 21.828 42.438 9.305 1 36.06 483 PHE A CA 1
ATOM 3902 C C . PHE A 1 483 ? 21.516 40.938 9.25 1 36.06 483 PHE A C 1
ATOM 3904 O O . PHE A 1 483 ? 22.406 40.125 8.977 1 36.06 483 PHE A O 1
ATOM 3911 N N . ILE A 1 484 ? 20.828 40.344 10.062 1 43.72 484 ILE A N 1
ATOM 3912 C CA . ILE A 1 484 ? 20.375 39 9.742 1 43.72 484 ILE A CA 1
ATOM 3913 C C . ILE A 1 484 ? 19.734 39 8.352 1 43.72 484 ILE A C 1
ATOM 3915 O O . ILE A 1 484 ? 18.75 39.688 8.109 1 43.72 484 ILE A O 1
ATOM 3919 N N . PRO A 1 485 ? 20.469 38.75 7.258 1 48.16 485 PRO A N 1
ATOM 3920 C CA . PRO A 1 485 ? 19.906 38.656 5.914 1 48.16 485 PRO A CA 1
ATOM 3921 C C . PRO A 1 485 ? 18.531 38 5.902 1 48.16 485 PRO A C 1
ATOM 3923 O O . PRO A 1 485 ? 18.25 37.125 6.719 1 48.16 485 PRO A O 1
ATOM 3926 N N . THR A 1 486 ? 17.469 38.719 5.426 1 58.81 486 THR A N 1
ATOM 3927 C CA . THR A 1 486 ? 16.109 38.219 5.254 1 58.81 486 THR A CA 1
ATOM 3928 C C . THR A 1 486 ? 16.109 36.906 4.512 1 58.81 486 THR A C 1
ATOM 3930 O O . THR A 1 486 ? 16.469 36.844 3.334 1 58.81 486 THR A O 1
ATOM 3933 N N . LEU A 1 487 ? 16.266 35.75 5.129 1 71.25 487 LEU A N 1
ATOM 3934 C CA . LEU A 1 487 ? 16.141 34.438 4.527 1 71.25 487 LEU A CA 1
ATOM 3935 C C . LEU A 1 487 ? 14.859 34.312 3.713 1 71.25 487 LEU A C 1
ATOM 3937 O O . LEU A 1 487 ? 13.82 34.844 4.105 1 71.25 487 LEU A O 1
ATOM 3941 N N . PRO A 1 488 ? 15.055 33.812 2.553 1 78.06 488 PRO A N 1
ATOM 3942 C CA . PRO A 1 488 ? 13.852 33.625 1.731 1 78.06 488 PRO A CA 1
ATOM 3943 C C . PRO A 1 488 ? 12.844 32.688 2.365 1 78.06 488 PRO A C 1
ATOM 3945 O O . PRO A 1 488 ? 13.172 31.984 3.332 1 78.06 488 PRO A O 1
ATOM 3948 N N . SER A 1 489 ? 11.672 32.844 1.862 1 84.44 489 SER A N 1
ATOM 3949 C CA . SER A 1 489 ? 10.633 31.906 2.307 1 84.44 489 SER A CA 1
ATOM 3950 C C . SER A 1 489 ? 10.812 30.531 1.683 1 84.44 489 SER A C 1
ATOM 3952 O O . SER A 1 489 ? 11.469 30.391 0.649 1 84.44 489 SER A O 1
ATOM 3954 N N . VAL A 1 490 ? 10.281 29.531 2.232 1 87.88 490 VAL A N 1
ATOM 3955 C CA . VAL A 1 490 ? 10.359 28.156 1.732 1 87.88 490 VAL A CA 1
ATOM 3956 C C . VAL A 1 490 ? 9.609 28.047 0.411 1 87.88 490 VAL A C 1
ATOM 3958 O O . VAL A 1 490 ? 9.906 27.172 -0.413 1 87.88 490 VAL A O 1
ATOM 3961 N N . TRP A 1 491 ? 8.688 28.953 0.195 1 89.38 491 TRP A N 1
ATOM 3962 C CA . TRP A 1 491 ? 7.793 28.875 -0.953 1 89.38 491 TRP A CA 1
ATOM 3963 C C . TRP A 1 491 ? 8.516 29.266 -2.238 1 89.38 491 TRP A C 1
ATOM 3965 O O . TRP A 1 491 ? 7.977 29.094 -3.336 1 89.38 491 TRP A O 1
ATOM 3975 N N . GLU A 1 492 ? 9.703 29.781 -2.084 1 84.94 492 GLU A N 1
ATOM 3976 C CA . GLU A 1 492 ? 10.539 30.047 -3.25 1 84.94 492 GLU A CA 1
ATOM 3977 C C . GLU A 1 492 ? 11.211 28.766 -3.752 1 84.94 492 GLU A C 1
ATOM 3979 O O . GLU A 1 492 ? 12.43 28.641 -3.691 1 84.94 492 GLU A O 1
ATOM 3984 N N . TRP A 1 493 ? 10.43 28 -4.363 1 86.5 493 TRP A N 1
ATOM 3985 C CA . TRP A 1 493 ? 10.828 26.641 -4.73 1 86.5 493 TRP A CA 1
ATOM 3986 C C . TRP A 1 493 ? 11.938 26.656 -5.77 1 86.5 493 TRP A C 1
ATOM 3988 O O . TRP A 1 493 ? 12.75 25.734 -5.832 1 86.5 493 TRP A O 1
ATOM 3998 N N . ALA A 1 494 ? 12.023 27.719 -6.496 1 80.5 494 ALA A N 1
ATOM 3999 C CA . ALA A 1 494 ? 13.039 27.812 -7.543 1 80.5 494 ALA A CA 1
ATOM 4000 C C . ALA A 1 494 ? 14.438 27.844 -6.941 1 80.5 494 ALA A C 1
ATOM 4002 O O . ALA A 1 494 ? 15.414 27.5 -7.605 1 80.5 494 ALA A O 1
ATOM 4003 N N . LEU A 1 495 ? 14.469 28.25 -5.688 1 77.94 495 LEU A N 1
ATOM 4004 C CA . LEU A 1 495 ? 15.758 28.297 -5.004 1 77.94 495 LEU A CA 1
ATOM 4005 C C . LEU A 1 495 ? 16.188 26.906 -4.543 1 77.94 495 LEU A C 1
ATOM 4007 O O . LEU A 1 495 ? 17.375 26.688 -4.289 1 77.94 495 LEU A O 1
ATOM 4011 N N . GLN A 1 496 ? 15.273 26.031 -4.477 1 80.31 496 GLN A N 1
ATOM 4012 C CA . GLN A 1 496 ? 15.57 24.734 -3.879 1 80.31 496 GLN A CA 1
ATOM 4013 C C . GLN A 1 496 ? 15.578 23.641 -4.938 1 80.31 496 GLN A C 1
ATOM 4015 O O . GLN A 1 496 ? 16.359 22.672 -4.836 1 80.31 496 GLN A O 1
ATOM 4020 N N . TYR A 1 497 ? 14.68 23.75 -5.898 1 83.25 497 TYR A N 1
ATOM 4021 C CA . TYR A 1 497 ? 14.5 22.656 -6.855 1 83.25 497 TYR A CA 1
ATOM 4022 C C . TYR A 1 497 ? 14.578 23.172 -8.289 1 83.25 497 TYR A C 1
ATOM 4024 O O . TYR A 1 497 ? 14.062 24.25 -8.594 1 83.25 497 TYR A O 1
ATOM 4032 N N . PRO A 1 498 ? 15.227 22.328 -9.109 1 82.44 498 PRO A N 1
ATOM 4033 C CA . PRO A 1 498 ? 15.266 22.703 -10.523 1 82.44 498 PRO A CA 1
ATOM 4034 C C . PRO A 1 498 ? 13.891 22.641 -11.195 1 82.44 498 PRO A C 1
ATOM 4036 O O . PRO A 1 498 ? 12.945 22.109 -10.609 1 82.44 498 PRO A O 1
ATOM 4039 N N . SER A 1 499 ? 13.805 23.188 -12.32 1 84.38 499 SER A N 1
ATOM 4040 C CA . SER A 1 499 ? 12.539 23.344 -13.023 1 84.38 499 SER A CA 1
ATOM 4041 C C . SER A 1 499 ? 11.906 21.984 -13.328 1 84.38 499 SER A C 1
ATOM 4043 O O . SER A 1 499 ? 10.688 21.828 -13.258 1 84.38 499 SER A O 1
ATOM 4045 N N . GLN A 1 500 ? 12.688 21.062 -13.641 1 82.25 500 GLN A N 1
ATOM 4046 C CA . GLN A 1 500 ? 12.18 19.75 -13.992 1 82.25 500 GLN A CA 1
ATOM 4047 C C . GLN A 1 500 ? 11.5 19.078 -12.797 1 82.25 500 GLN A C 1
ATOM 4049 O O . GLN A 1 500 ? 10.461 18.438 -12.945 1 82.25 500 GLN A O 1
ATOM 4054 N N . GLN A 1 501 ? 12.062 19.281 -11.688 1 84.44 501 GLN A N 1
ATOM 4055 C CA . GLN A 1 501 ? 11.492 18.688 -10.477 1 84.44 501 GLN A CA 1
ATOM 4056 C C . GLN A 1 501 ? 10.25 19.453 -10.031 1 84.44 501 GLN A C 1
ATOM 4058 O O . GLN A 1 501 ? 9.305 18.859 -9.508 1 84.44 501 GLN A O 1
ATOM 4063 N N . ARG A 1 502 ? 10.281 20.766 -10.227 1 89.25 502 ARG A N 1
ATOM 4064 C CA . ARG A 1 502 ? 9.133 21.578 -9.852 1 89.25 502 ARG A CA 1
ATOM 4065 C C . ARG A 1 502 ? 7.918 21.234 -10.711 1 89.25 502 ARG A C 1
ATOM 4067 O O . ARG A 1 502 ? 6.777 21.359 -10.258 1 89.25 502 ARG A O 1
ATOM 4074 N N . ALA A 1 503 ? 8.234 20.766 -11.883 1 90.5 503 ALA A N 1
ATOM 4075 C CA . ALA A 1 503 ? 7.141 20.344 -12.766 1 90.5 503 ALA A CA 1
ATOM 4076 C C . ALA A 1 503 ? 6.402 19.156 -12.18 1 90.5 503 ALA A C 1
ATOM 4078 O O . ALA A 1 503 ? 5.203 18.984 -12.414 1 90.5 503 ALA A O 1
ATOM 4079 N N . CYS A 1 504 ? 7.094 18.422 -11.352 1 91.75 504 CYS A N 1
ATOM 4080 C CA . CYS A 1 504 ? 6.52 17.219 -10.758 1 91.75 504 CYS A CA 1
ATOM 4081 C C . CYS A 1 504 ? 5.648 17.562 -9.555 1 91.75 504 CYS A C 1
ATOM 4083 O O . CYS A 1 504 ? 4.973 16.703 -9.008 1 91.75 504 CYS A O 1
ATOM 4085 N N . PHE A 1 505 ? 5.602 18.875 -9.234 1 94.12 505 PHE A N 1
ATOM 4086 C CA . PHE A 1 505 ? 4.773 19.297 -8.109 1 94.12 505 PHE A CA 1
ATOM 4087 C C . PHE A 1 505 ? 3.297 19.266 -8.484 1 94.12 505 PHE A C 1
ATOM 4089 O O . PHE A 1 505 ? 2.43 19.203 -7.613 1 94.12 505 PHE A O 1
ATOM 4096 N N . ARG A 1 506 ? 3.1 19.25 -9.75 1 94.44 506 ARG A N 1
ATOM 4097 C CA . ARG A 1 506 ? 1.722 19.375 -10.211 1 94.44 506 ARG A CA 1
ATOM 4098 C C . ARG A 1 506 ? 1.19 18.031 -10.703 1 94.44 506 ARG A C 1
ATOM 4100 O O . ARG A 1 506 ? 1.895 17.297 -11.398 1 94.44 506 ARG A O 1
ATOM 4107 N N . ASN A 1 507 ? 0.015 17.766 -10.297 1 92.69 507 ASN A N 1
ATOM 4108 C CA . ASN A 1 507 ? -0.671 16.547 -10.711 1 92.69 507 ASN A CA 1
ATOM 4109 C C . ASN A 1 507 ? -1.284 16.703 -12.102 1 92.69 507 ASN A C 1
ATOM 4111 O O . ASN A 1 507 ? -2.219 17.484 -12.289 1 92.69 507 ASN A O 1
ATOM 4115 N N . PRO A 1 508 ? -0.86 15.93 -12.992 1 87.81 508 PRO A N 1
ATOM 4116 C CA . PRO A 1 508 ? -1.396 16.047 -14.352 1 87.81 508 PRO A CA 1
ATOM 4117 C C . PRO A 1 508 ? -2.854 15.609 -14.453 1 87.81 508 PRO A C 1
ATOM 4119 O O . PRO A 1 508 ? -3.559 16 -15.391 1 87.81 508 PRO A O 1
ATOM 4122 N N . LEU A 1 509 ? -3.314 14.844 -13.547 1 83.62 509 LEU A N 1
ATOM 4123 C CA . LEU A 1 509 ? -4.676 14.32 -13.602 1 83.62 509 LEU A CA 1
ATOM 4124 C C . LEU A 1 509 ? -5.645 15.242 -12.875 1 83.62 509 LEU A C 1
ATOM 4126 O O . LEU A 1 509 ? -6.852 14.984 -12.852 1 83.62 509 LEU A O 1
ATOM 4130 N N . TYR A 1 510 ? -5.105 16.359 -12.367 1 88.5 510 TYR A N 1
ATOM 4131 C CA . TYR A 1 510 ? -5.938 17.281 -11.586 1 88.5 510 TYR A CA 1
ATOM 4132 C C . TYR A 1 510 ? -7.02 17.906 -12.453 1 88.5 510 TYR A C 1
ATOM 4134 O O . TYR A 1 510 ? -6.727 18.5 -13.5 1 88.5 510 TYR A O 1
ATOM 4142 N N . THR A 1 511 ? -8.352 17.625 -12.289 1 76.19 511 THR A N 1
ATOM 4143 C CA . THR A 1 511 ? -9.453 18.141 -13.086 1 76.19 511 THR A CA 1
ATOM 4144 C C . THR A 1 511 ? -10.109 19.328 -12.398 1 76.19 511 THR A C 1
ATOM 4146 O O . THR A 1 511 ? -10.898 20.062 -13.008 1 76.19 511 THR A O 1
ATOM 4149 N N . GLY A 1 512 ? -9.578 19.719 -11.336 1 66.5 512 GLY A N 1
ATOM 4150 C CA . GLY A 1 512 ? -10.227 20.797 -10.609 1 66.5 512 GLY A CA 1
ATOM 4151 C C . GLY A 1 512 ? -11.672 20.5 -10.258 1 66.5 512 GLY A C 1
ATOM 4152 O O . GLY A 1 512 ? -12.305 21.25 -9.508 1 66.5 512 GLY A O 1
ATOM 4153 N N . SER A 1 513 ? -12.172 19.422 -11.156 1 59.31 513 SER A N 1
ATOM 4154 C CA . SER A 1 513 ? -13.602 19.125 -11.039 1 59.31 513 SER A CA 1
ATOM 4155 C C . SER A 1 513 ? -13.922 18.438 -9.719 1 59.31 513 SER A C 1
ATOM 4157 O O . SER A 1 513 ? -13.086 17.734 -9.156 1 59.31 513 SER A O 1
ATOM 4159 N N . THR A 1 514 ? -14.789 19.141 -9.07 1 55.69 514 THR A N 1
ATOM 4160 C CA . THR A 1 514 ? -15.328 18.688 -7.789 1 55.69 514 THR A CA 1
ATOM 4161 C C . THR A 1 514 ? -15.93 17.281 -7.914 1 55.69 514 THR A C 1
ATOM 4163 O O . THR A 1 514 ? -16.875 17.078 -8.68 1 55.69 514 THR A O 1
ATOM 4166 N N . CYS A 1 515 ? -15.062 16.391 -8.031 1 52 515 CYS A N 1
ATOM 4167 C CA . CYS A 1 515 ? -15.664 15.055 -8.039 1 52 515 CYS A CA 1
ATOM 4168 C C . CYS A 1 515 ? -16.75 14.938 -6.973 1 52 515 CYS A C 1
ATOM 4170 O O . CYS A 1 515 ? -16.609 15.5 -5.883 1 52 515 CYS A O 1
ATOM 4172 N N . PRO A 1 516 ? -17.938 14.672 -7.461 1 47.16 516 PRO A N 1
ATOM 4173 C CA . PRO A 1 516 ? -19.031 14.562 -6.484 1 47.16 516 PRO A CA 1
ATOM 4174 C C . PRO A 1 516 ? -18.625 13.789 -5.23 1 47.16 516 PRO A C 1
ATOM 4176 O O . PRO A 1 516 ? -17.781 12.891 -5.301 1 47.16 516 PRO A O 1
ATOM 4179 N N . ALA A 1 517 ? -18.75 14.492 -4.156 1 48.19 517 ALA A N 1
ATOM 4180 C CA . ALA A 1 517 ? -18.531 14.039 -2.785 1 48.19 517 ALA A CA 1
ATOM 4181 C C . ALA A 1 517 ? -18.938 12.578 -2.617 1 48.19 517 ALA A C 1
ATOM 4183 O O . ALA A 1 517 ? -20.109 12.234 -2.809 1 48.19 517 ALA A O 1
ATOM 4184 N N . SER A 1 518 ? -18.281 11.68 -3.088 1 44.91 518 SER A N 1
ATOM 4185 C CA . SER A 1 518 ? -18.641 10.266 -3.045 1 44.91 518 SER A CA 1
ATOM 4186 C C . SER A 1 518 ? -19.281 9.898 -1.712 1 44.91 518 SER A C 1
ATOM 4188 O O . SER A 1 518 ? -19.328 10.719 -0.792 1 44.91 518 SER A O 1
ATOM 4190 N N . MET A 1 519 ? -19.203 8.477 -1.452 1 42.34 519 MET A N 1
ATOM 4191 C CA . MET A 1 519 ? -19.938 7.438 -0.728 1 42.34 519 MET A CA 1
ATOM 4192 C C . MET A 1 519 ? -19.781 7.617 0.779 1 42.34 519 MET A C 1
ATOM 4194 O O . MET A 1 519 ? -20.609 7.125 1.554 1 42.34 519 MET A O 1
ATOM 4198 N N . THR A 1 520 ? -18.609 8.086 1.253 1 47.03 520 THR A N 1
ATOM 4199 C CA . THR A 1 520 ? -18.312 7.801 2.65 1 47.03 520 THR A CA 1
ATOM 4200 C C . THR A 1 520 ? -19.062 8.75 3.576 1 47.03 520 THR A C 1
ATOM 4202 O O . THR A 1 520 ? -18.875 8.711 4.793 1 47.03 520 THR A O 1
ATOM 4205 N N . VAL A 1 521 ? -19.781 9.617 2.949 1 47.53 521 VAL A N 1
ATOM 4206 C CA . VAL A 1 521 ? -20.547 10.539 3.789 1 47.53 521 VAL A CA 1
ATOM 4207 C C . VAL A 1 521 ? -21.484 9.75 4.695 1 47.53 521 VAL A C 1
ATOM 4209 O O . VAL A 1 521 ? -21.797 10.18 5.809 1 47.53 521 VAL A O 1
ATOM 4212 N N . GLY A 1 522 ? -21.812 8.531 4.172 1 45.78 522 GLY A N 1
ATOM 4213 C CA . GLY A 1 522 ? -22.828 7.812 4.902 1 45.78 522 GLY A CA 1
ATOM 4214 C C . GLY A 1 522 ? -22.453 7.512 6.336 1 45.78 522 GLY A C 1
ATOM 4215 O O . GLY A 1 522 ? -23.25 7.703 7.254 1 45.78 522 GLY A O 1
ATOM 4216 N N . ASP A 1 523 ? -21.156 7.145 6.488 1 52.03 523 ASP A N 1
ATOM 4217 C CA . ASP A 1 523 ? -20.766 6.777 7.844 1 52.03 523 ASP A CA 1
ATOM 4218 C C . ASP A 1 523 ? -20.734 7.996 8.758 1 52.03 523 ASP A C 1
ATOM 4220 O O . ASP A 1 523 ? -21.219 7.941 9.891 1 52.03 523 ASP A O 1
ATOM 4224 N N . PHE A 1 524 ? -20.25 9.039 8.172 1 55.88 524 PHE A N 1
ATOM 4225 C CA . PHE A 1 524 ? -20.156 10.234 9 1 55.88 524 PHE A CA 1
ATOM 4226 C C . PHE A 1 524 ? -21.516 10.898 9.148 1 55.88 524 PHE A C 1
ATOM 4228 O O . PHE A 1 524 ? -21.797 11.531 10.172 1 55.88 524 PHE A O 1
ATOM 4235 N N . LEU A 1 525 ? -22.328 10.547 8.133 1 52.88 525 LEU A N 1
ATOM 4236 C CA . LEU A 1 525 ? -23.672 11.102 8.219 1 52.88 525 LEU A CA 1
ATOM 4237 C C . LEU A 1 525 ? -24.5 10.359 9.266 1 52.88 525 LEU A C 1
ATOM 4239 O O . LEU A 1 525 ? -25.266 10.977 10 1 52.88 525 LEU A O 1
ATOM 4243 N N . THR A 1 526 ? -24.344 9.062 9.188 1 52.16 526 THR A N 1
ATOM 4244 C CA . THR A 1 526 ? -25.062 8.312 10.211 1 52.16 526 THR A CA 1
ATOM 4245 C C . THR A 1 526 ? -24.641 8.766 11.609 1 52.16 526 THR A C 1
ATOM 4247 O O . THR A 1 526 ? -25.453 8.789 12.531 1 52.16 526 THR A O 1
ATOM 4250 N N . PHE A 1 527 ? -23.438 9.172 11.734 1 50.78 527 PHE A N 1
ATOM 4251 C CA . PHE A 1 527 ? -22.938 9.711 12.992 1 50.78 527 PHE A CA 1
ATOM 4252 C C . PHE A 1 527 ? -23.703 10.969 13.383 1 50.78 527 PHE A C 1
ATOM 4254 O O . PHE A 1 527 ? -24.141 11.109 14.531 1 50.78 527 PHE A O 1
ATOM 4261 N N . ILE A 1 528 ? -23.781 11.797 12.398 1 55.72 528 ILE A N 1
ATOM 4262 C CA . ILE A 1 528 ? -24.422 13.086 12.656 1 55.72 528 ILE A CA 1
ATOM 4263 C C . ILE A 1 528 ? -25.891 12.891 12.977 1 55.72 528 ILE A C 1
ATOM 4265 O O . ILE A 1 528 ? -26.422 13.516 13.898 1 55.72 528 ILE A O 1
ATOM 4269 N N . ASN A 1 529 ? -26.438 12.008 12.18 1 52.66 529 ASN A N 1
ATOM 4270 C CA . ASN A 1 529 ? -27.875 11.836 12.352 1 52.66 529 ASN A CA 1
ATOM 4271 C C . ASN A 1 529 ? -28.203 11.18 13.688 1 52.66 529 ASN A C 1
ATOM 4273 O O . ASN A 1 529 ? -29.219 11.5 14.305 1 52.66 529 ASN A O 1
ATOM 4277 N N . SER A 1 530 ? -27.391 10.266 14.07 1 50.62 530 SER A N 1
ATOM 4278 C CA . SER A 1 530 ? -27.672 9.602 15.344 1 50.62 530 SER A CA 1
ATOM 4279 C C . SER A 1 530 ? -27.438 10.539 16.516 1 50.62 530 SER A C 1
ATOM 4281 O O . SER A 1 530 ? -28.109 10.453 17.547 1 50.62 530 SER A O 1
ATOM 4283 N N . SER A 1 531 ? -26.453 11.281 16.406 1 50.88 531 SER A N 1
ATOM 4284 C CA . SER A 1 531 ? -26.062 12.086 17.547 1 50.88 531 SER A CA 1
ATOM 4285 C C . SER A 1 531 ? -26.938 13.32 17.688 1 50.88 531 SER A C 1
ATOM 4287 O O . SER A 1 531 ? -27.078 13.867 18.781 1 50.88 531 SER A O 1
ATOM 4289 N N . PHE A 1 532 ? -27.359 13.859 16.547 1 50.09 532 PHE A N 1
ATOM 4290 C CA . PHE A 1 532 ? -28.156 15.078 16.672 1 50.09 532 PHE A CA 1
ATOM 4291 C C . PHE A 1 532 ? -29.641 14.758 16.797 1 50.09 532 PHE A C 1
ATOM 4293 O O . PHE A 1 532 ? -30.406 14.961 15.844 1 50.09 532 PHE A O 1
ATOM 4300 N N . HIS A 1 533 ? -29.984 13.531 17 1 43.28 533 HIS A N 1
ATOM 4301 C CA . HIS A 1 533 ? -31.406 13.516 17.312 1 43.28 533 HIS A CA 1
ATOM 4302 C C . HIS A 1 533 ? -31.812 14.766 18.078 1 43.28 533 HIS A C 1
ATOM 4304 O O . HIS A 1 533 ? -31.469 14.922 19.266 1 43.28 533 HIS A O 1
ATOM 4310 N N . TYR A 1 534 ? -31.859 15.727 17.281 1 37.28 534 TYR A N 1
ATOM 4311 C CA . TYR A 1 534 ? -32.375 17.047 17.625 1 37.28 534 TYR A CA 1
ATOM 4312 C C . TYR A 1 534 ? -33.625 16.953 18.469 1 37.28 534 TYR A C 1
ATOM 4314 O O . TYR A 1 534 ? -34.656 16.422 18.016 1 37.28 534 TYR A O 1
ATOM 4322 N N . SER A 1 535 ? -33.562 16.891 19.562 1 37.34 535 SER A N 1
ATOM 4323 C CA . SER A 1 535 ? -34.75 17.406 20.25 1 37.34 535 SER A CA 1
ATOM 4324 C C . SER A 1 535 ? -35.312 18.656 19.562 1 37.34 535 SER A C 1
ATOM 4326 O O . SER A 1 535 ? -34.562 19.375 18.906 1 37.34 535 SER A O 1
ATOM 4328 N N . GLY A 1 536 ? -36.5 18.906 19.234 1 34.34 536 GLY A N 1
ATOM 4329 C CA . GLY A 1 536 ? -37.406 19.922 18.766 1 34.34 536 GLY A CA 1
ATOM 4330 C C . GLY A 1 536 ? -36.938 21.328 19.031 1 34.34 536 GLY A C 1
ATOM 4331 O O . GLY A 1 536 ? -37.406 22.281 18.406 1 34.34 536 GLY A O 1
ATOM 4332 N N . SER A 1 537 ? -36.688 21.891 20.281 1 36.31 537 SER A N 1
ATOM 4333 C CA . SER A 1 537 ? -36.906 23.312 20.5 1 36.31 537 SER A CA 1
ATOM 4334 C C . SER A 1 537 ? -35.75 24.141 19.906 1 36.31 537 SER A C 1
ATOM 4336 O O . SER A 1 537 ? -34.656 24.109 20.422 1 36.31 537 SER A O 1
ATOM 4338 N N . LEU A 1 538 ? -35.531 24.391 18.672 1 39.44 538 LEU A N 1
ATOM 4339 C CA . LEU A 1 538 ? -34.781 25.297 17.828 1 39.44 538 LEU A CA 1
ATOM 4340 C C . LEU A 1 538 ? -34.438 26.578 18.578 1 39.44 538 LEU A C 1
ATOM 4342 O O . LEU A 1 538 ? -33.719 27.438 18.062 1 39.44 538 LEU A O 1
ATOM 4346 N N . THR A 1 539 ? -35.219 27.078 19.422 1 42.31 539 THR A N 1
ATOM 4347 C CA . THR A 1 539 ? -35.25 28.469 19.828 1 42.31 539 THR A CA 1
ATOM 4348 C C . THR A 1 539 ? -34 28.812 20.641 1 42.31 539 THR A C 1
ATOM 4350 O O . THR A 1 539 ? -33.656 30 20.812 1 42.31 539 THR A O 1
ATOM 4353 N N . SER A 1 540 ? -33.406 28 21.641 1 51.69 540 SER A N 1
ATOM 4354 C CA . SER A 1 540 ? -32.438 28.5 22.594 1 51.69 540 SER A CA 1
ATOM 4355 C C . SER A 1 540 ? -31.016 28.125 22.188 1 51.69 540 SER A C 1
ATOM 4357 O O . SER A 1 540 ? -30.812 27.156 21.453 1 51.69 540 SER A O 1
ATOM 4359 N N . SER A 1 541 ? -29.984 29.188 22.312 1 60.78 541 SER A N 1
ATOM 4360 C CA . SER A 1 541 ? -28.547 29.062 22.141 1 60.78 541 SER A CA 1
ATOM 4361 C C . SER A 1 541 ? -28.016 27.781 22.766 1 60.78 541 SER A C 1
ATOM 4363 O O . SER A 1 541 ? -28.188 27.547 23.969 1 60.78 541 SER A O 1
ATOM 4365 N N . SER A 1 542 ? -27.875 26.688 22 1 76.31 542 SER A N 1
ATOM 4366 C CA . SER A 1 542 ? -27.406 25.422 22.531 1 76.31 542 SER A CA 1
ATOM 4367 C C . SER A 1 542 ? -25.953 25.156 22.156 1 76.31 542 SER A C 1
ATOM 4369 O O . SER A 1 542 ? -25.5 25.531 21.062 1 76.31 542 SER A O 1
ATOM 4371 N N . VAL A 1 543 ? -25.172 24.891 23.266 1 80.5 543 VAL A N 1
ATOM 4372 C CA . VAL A 1 543 ? -23.781 24.516 23.094 1 80.5 543 VAL A CA 1
ATOM 4373 C C . VAL A 1 543 ? -23.625 23.016 23.312 1 80.5 543 VAL A C 1
ATOM 4375 O O . VAL A 1 543 ? -24.156 22.453 24.281 1 80.5 543 VAL A O 1
ATOM 4378 N N . TYR A 1 544 ? -23 22.359 22.328 1 83.06 544 TYR A N 1
ATOM 4379 C CA . TYR A 1 544 ? -22.734 20.922 22.406 1 83.06 544 TYR A CA 1
ATOM 4380 C C . TYR A 1 544 ? -21.25 20.641 22.484 1 83.06 544 TYR A C 1
ATOM 4382 O O . TYR A 1 544 ? -20.422 21.453 22.062 1 83.06 544 TYR A O 1
ATOM 4390 N N . LEU A 1 545 ? -20.938 19.516 23.141 1 83.62 545 LEU A N 1
ATOM 4391 C CA . LEU A 1 545 ? -19.562 19.031 23.188 1 83.62 545 LEU A CA 1
ATOM 4392 C C . LEU A 1 545 ? -19.406 17.781 22.328 1 83.62 545 LEU A C 1
ATOM 4394 O O . LEU A 1 545 ? -20.188 16.844 22.438 1 83.62 545 LEU A O 1
ATOM 4398 N N . LEU A 1 546 ? -18.516 17.812 21.422 1 82 546 LEU A N 1
ATOM 4399 C CA . LEU A 1 546 ? -18.156 16.656 20.625 1 82 546 LEU A CA 1
ATOM 4400 C C . LEU A 1 546 ? -16.938 15.945 21.188 1 82 546 LEU A C 1
ATOM 4402 O O . LEU A 1 546 ? -15.82 16.469 21.125 1 82 546 LEU A O 1
ATOM 4406 N N . ALA A 1 547 ? -17.156 14.812 21.812 1 79.25 547 ALA A N 1
ATOM 4407 C CA . ALA A 1 547 ? -16.094 14.008 22.391 1 79.25 547 ALA A CA 1
ATOM 4408 C C . ALA A 1 547 ? -16.297 12.523 22.094 1 79.25 547 ALA A C 1
ATOM 4410 O O . ALA A 1 547 ? -17.406 12 22.219 1 79.25 547 ALA A O 1
ATOM 4411 N N . LYS A 1 548 ? -15.273 11.898 21.656 1 78.38 548 LYS A N 1
ATOM 4412 C CA . LYS A 1 548 ? -15.242 10.461 21.406 1 78.38 548 LYS A CA 1
ATOM 4413 C C . LYS A 1 548 ? -16.359 10.055 20.453 1 78.38 548 LYS A C 1
ATOM 4415 O O . LYS A 1 548 ? -17.078 9.086 20.703 1 78.38 548 LYS A O 1
ATOM 4420 N N . GLY A 1 549 ? -16.656 10.945 19.484 1 73.94 549 GLY A N 1
ATOM 4421 C CA . GLY A 1 549 ? -17.594 10.625 18.422 1 73.94 549 GLY A CA 1
ATOM 4422 C C . GLY A 1 549 ? -19.047 10.859 18.812 1 73.94 549 GLY A C 1
ATOM 4423 O O . GLY A 1 549 ? -19.953 10.508 18.047 1 73.94 549 GLY A O 1
ATOM 4424 N N . SER A 1 550 ? -19.234 11.477 19.938 1 77.12 550 SER A N 1
ATOM 4425 C CA . SER A 1 550 ? -20.594 11.727 20.391 1 77.12 550 SER A CA 1
ATOM 4426 C C . SER A 1 550 ? -20.797 13.195 20.75 1 77.12 550 SER A C 1
ATOM 4428 O O . SER A 1 550 ? -19.844 13.875 21.141 1 77.12 550 SER A O 1
ATOM 4430 N N . LEU A 1 551 ? -22.047 13.617 20.578 1 80.69 551 LEU A N 1
ATOM 4431 C CA . LEU A 1 551 ? -22.406 14.992 20.906 1 80.69 551 LEU A CA 1
ATOM 4432 C C . LEU A 1 551 ? -23.203 15.031 22.203 1 80.69 551 LEU A C 1
ATOM 4434 O O . LEU A 1 551 ? -24.188 14.297 22.359 1 80.69 551 LEU A O 1
ATOM 4438 N N . SER A 1 552 ? -22.75 15.805 23.172 1 81.38 552 SER A N 1
ATOM 4439 C CA . SER A 1 552 ? -23.453 15.969 24.438 1 81.38 552 SER A CA 1
ATOM 4440 C C . SER A 1 552 ? -23.797 17.438 24.688 1 81.38 552 SER A C 1
ATOM 4442 O O . SER A 1 552 ? -22.953 18.312 24.469 1 81.38 552 SER A O 1
ATOM 4444 N N . PRO A 1 553 ? -25.094 17.719 24.984 1 80.19 553 PRO A N 1
ATOM 4445 C CA . PRO A 1 553 ? -25.469 19.094 25.281 1 80.19 553 PRO A CA 1
ATOM 4446 C C . PRO A 1 553 ? -24.781 19.625 26.547 1 80.19 553 PRO A C 1
ATOM 4448 O O . PRO A 1 553 ? -24.594 18.891 27.516 1 80.19 553 PRO A O 1
ATOM 4451 N N . GLN A 1 554 ? -24.344 20.828 26.406 1 75.19 554 GLN A N 1
ATOM 4452 C CA . GLN A 1 554 ? -23.703 21.469 27.547 1 75.19 554 GLN A CA 1
ATOM 4453 C C . GLN A 1 554 ? -24.641 22.469 28.219 1 75.19 554 GLN A C 1
ATOM 4455 O O . GLN A 1 554 ? -25.328 23.234 27.547 1 75.19 554 GLN A O 1
ATOM 4460 N N . ALA A 1 555 ? -25.188 22.172 29.469 1 59.75 555 ALA A N 1
ATOM 4461 C CA . ALA A 1 555 ? -26.109 23.031 30.203 1 59.75 555 ALA A CA 1
ATOM 4462 C C . ALA A 1 555 ? -25.609 24.484 30.203 1 59.75 555 ALA A C 1
ATOM 4464 O O . ALA A 1 555 ? -26.422 25.422 30.109 1 59.75 555 ALA A O 1
ATOM 4465 N N . GLN A 1 556 ? -24.5 24.75 30.781 1 55.16 556 GLN A N 1
ATOM 4466 C CA . GLN A 1 556 ? -23.938 26.094 30.797 1 55.16 556 GLN A CA 1
ATOM 4467 C C . GLN A 1 556 ? -22.953 26.281 29.641 1 55.16 556 GLN A C 1
ATOM 4469 O O . GLN A 1 556 ? -22.266 25.328 29.25 1 55.16 556 GLN A O 1
ATOM 4474 N N . PRO A 1 557 ? -23.453 27.219 28.812 1 51.53 557 PRO A N 1
ATOM 4475 C CA . PRO A 1 557 ? -22.672 27.422 27.594 1 51.53 557 PRO A CA 1
ATOM 4476 C C . PRO A 1 557 ? -21.203 27.078 27.75 1 51.53 557 PRO A C 1
ATOM 4478 O O . PRO A 1 557 ? -20.531 26.75 26.781 1 51.53 557 PRO A O 1
ATOM 4481 N N . LEU A 1 558 ? -20.609 27.719 28.844 1 51.5 558 LEU A N 1
ATOM 4482 C CA . LEU A 1 558 ? -19.188 27.516 29.047 1 51.5 558 LEU A CA 1
ATOM 4483 C C . LEU A 1 558 ? -18.906 26.609 30.234 1 51.5 558 LEU A C 1
ATOM 4485 O O . LEU A 1 558 ? -19.5 26.781 31.297 1 51.5 558 LEU A O 1
ATOM 4489 N N . PRO A 1 559 ? -18.625 25.438 30.062 1 45.47 559 PRO A N 1
ATOM 4490 C CA . PRO A 1 559 ? -18.5 24.359 31.047 1 45.47 559 PRO A CA 1
ATOM 4491 C C . PRO A 1 559 ? -18.141 24.875 32.438 1 45.47 559 PRO A C 1
ATOM 4493 O O . PRO A 1 559 ? -18.031 24.078 33.375 1 45.47 559 PRO A O 1
ATOM 4496 N N . TRP A 1 560 ? -17.438 26.047 32.781 1 41.47 560 TRP A N 1
ATOM 4497 C CA . TRP A 1 560 ? -16.484 25.953 33.875 1 41.47 560 TRP A CA 1
ATOM 4498 C C . TRP A 1 560 ? -17.109 26.359 35.219 1 41.47 560 TRP A C 1
ATOM 4500 O O . TRP A 1 560 ? -16.422 26.75 36.156 1 41.47 560 TRP A O 1
ATOM 4510 N N . LYS A 1 561 ? -18.562 26.734 35.25 1 37.19 561 LYS A N 1
ATOM 4511 C CA . LYS A 1 561 ? -18.938 27.156 36.594 1 37.19 561 LYS A CA 1
ATOM 4512 C C . LYS A 1 561 ? -18.844 26.016 37.594 1 37.19 561 LYS A C 1
ATOM 4514 O O . LYS A 1 561 ? -19.438 24.953 37.406 1 37.19 561 LYS A O 1
ATOM 4519 N N . HIS A 1 562 ? -17.875 25.953 38.312 1 33.47 562 HIS A N 1
ATOM 4520 C CA . HIS A 1 562 ? -18.031 25.172 39.531 1 33.47 562 HIS A CA 1
ATOM 4521 C C . HIS A 1 562 ? -19.266 25.625 40.344 1 33.47 562 HIS A C 1
ATOM 4523 O O . HIS A 1 562 ? -19.625 25 41.312 1 33.47 562 HIS A O 1
ATOM 4529 N N . GLY A 1 563 ? -19.625 27.062 40.594 1 29.95 563 GLY A N 1
ATOM 4530 C CA . GLY A 1 563 ? -20.453 27.391 41.75 1 29.95 563 GLY A CA 1
ATOM 4531 C C . GLY A 1 563 ? -21.922 27.062 41.531 1 29.95 563 GLY A C 1
ATOM 4532 O O . GLY A 1 563 ? -22.375 26.906 40.406 1 29.95 563 GLY A O 1
ATOM 4533 N N . SER A 1 564 ? -22.75 26.625 42.625 1 29.73 564 SER A N 1
ATOM 4534 C CA . SER A 1 564 ? -24.094 26.219 43.031 1 29.73 564 SER A CA 1
ATOM 4535 C C . SER A 1 564 ? -25.109 27.312 42.75 1 29.73 564 SER A C 1
ATOM 4537 O O . SER A 1 564 ? -26.25 27.25 43.219 1 29.73 564 SER A O 1
ATOM 4539 N N . GLY A 1 565 ? -24.938 28.578 42.188 1 27.66 565 GLY A N 1
ATOM 4540 C CA . GLY A 1 565 ? -26.078 29.438 42.469 1 27.66 565 GLY A CA 1
ATOM 4541 C C . GLY A 1 565 ? -27.312 29.031 41.688 1 27.66 565 GLY A C 1
ATOM 4542 O O . GLY A 1 565 ? -27.25 28.297 40.719 1 27.66 565 GLY A O 1
ATOM 4543 N N . PRO A 1 566 ? -28.641 29.453 42.25 1 26.05 566 PRO A N 1
ATOM 4544 C CA . PRO A 1 566 ? -30.016 29.109 41.906 1 26.05 566 PRO A CA 1
ATOM 4545 C C . PRO A 1 566 ? -30.406 29.578 40.5 1 26.05 566 PRO A C 1
ATOM 4547 O O . PRO A 1 566 ? -29.844 30.562 40 1 26.05 566 PRO A O 1
ATOM 4550 N N . LYS A 1 567 ? -31.094 28.75 39.688 1 29.3 567 LYS A N 1
ATOM 4551 C CA . LYS A 1 567 ? -31.656 28.828 38.344 1 29.3 567 LYS A CA 1
ATOM 4552 C C . LYS A 1 567 ? -32.75 29.891 38.25 1 29.3 567 LYS A C 1
ATOM 4554 O O . LYS A 1 567 ? -33.812 29.734 38.875 1 29.3 567 LYS A O 1
ATOM 4559 N N . ILE A 1 568 ? -32.5 31.266 38.344 1 24.89 568 ILE A N 1
ATOM 4560 C CA . ILE A 1 568 ? -33.625 32.125 38.125 1 24.89 568 ILE A CA 1
ATOM 4561 C C . ILE A 1 568 ? -34.125 31.969 36.688 1 24.89 568 ILE A C 1
ATOM 4563 O O . ILE A 1 568 ? -33.344 32.094 35.75 1 24.89 568 ILE A O 1
ATOM 4567 N N . PHE A 1 569 ? -35.312 31.312 36.438 1 22.69 569 PHE A N 1
ATOM 4568 C CA . PHE A 1 569 ? -36.156 31.047 35.281 1 22.69 569 PHE A CA 1
ATOM 4569 C C . PHE A 1 569 ? -36.625 32.344 34.625 1 22.69 569 PHE A C 1
ATOM 4571 O O . PHE A 1 569 ? -37.406 33.094 35.25 1 22.69 569 PHE A O 1
ATOM 4578 N N . SER A 1 570 ? -35.781 33.125 33.969 1 22.66 570 SER A N 1
ATOM 4579 C CA . SER A 1 570 ? -36.438 34.281 33.344 1 22.66 570 SER A CA 1
ATOM 4580 C C . SER A 1 570 ? -37.531 33.844 32.375 1 22.66 570 SER A C 1
ATOM 4582 O O . SER A 1 570 ? -37.406 32.812 31.719 1 22.66 570 SER A O 1
ATOM 4584 N N . ARG A 1 571 ? -38.75 34.312 32.531 1 20.27 571 ARG A N 1
ATOM 4585 C CA . ARG A 1 571 ? -40.062 34.219 31.906 1 20.27 571 ARG A CA 1
ATOM 4586 C C . ARG A 1 571 ? -39.969 34.625 30.422 1 20.27 571 ARG A C 1
ATOM 4588 O O . ARG A 1 571 ? -39.5 35.719 30.094 1 20.27 571 ARG A O 1
ATOM 4595 N N . ARG A 1 572 ? -40.094 33.625 29.5 1 25.47 572 ARG A N 1
ATOM 4596 C CA . ARG A 1 572 ? -40.156 33.656 28.047 1 25.47 572 ARG A CA 1
ATOM 4597 C C . ARG A 1 572 ? -41.375 34.469 27.594 1 25.47 572 ARG A C 1
ATOM 4599 O O . ARG A 1 572 ? -42.5 34.188 27.953 1 25.47 572 ARG A O 1
ATOM 4606 N N . THR A 1 573 ? -41.281 35.906 27.656 1 21.48 573 THR A N 1
ATOM 4607 C CA . THR A 1 573 ? -42.312 36.562 26.844 1 21.48 573 THR A CA 1
ATOM 4608 C C . THR A 1 573 ? -42.344 35.938 25.438 1 21.48 573 THR A C 1
ATOM 4610 O O . THR A 1 573 ? -41.312 35.719 24.844 1 21.48 573 THR A O 1
ATOM 4613 N N . GLN A 1 574 ? -43.5 35.438 24.953 1 22.61 574 GLN A N 1
ATOM 4614 C CA . GLN A 1 574 ? -44.094 34.656 23.875 1 22.61 574 GLN A CA 1
ATOM 4615 C C . GLN A 1 574 ? -44 35.406 22.547 1 22.61 574 GLN A C 1
ATOM 4617 O O . GLN A 1 574 ? -45.031 35.656 21.922 1 22.61 574 GLN A O 1
ATOM 4622 N N . SER A 1 575 ? -43.219 36.469 22.25 1 23.08 575 SER A N 1
ATOM 4623 C CA . SER A 1 575 ? -43.688 37.062 21.016 1 23.08 575 SER A CA 1
ATOM 4624 C C . SER A 1 575 ? -43.656 36.094 19.844 1 23.08 575 SER A C 1
ATOM 4626 O O . SER A 1 575 ? -42.625 35.469 19.609 1 23.08 575 SER A O 1
ATOM 4628 N N . THR A 1 576 ? -44.781 35.438 19.406 1 23.28 576 THR A N 1
ATOM 4629 C CA . THR A 1 576 ? -45.281 34.5 18.406 1 23.28 576 THR A CA 1
ATOM 4630 C C . THR A 1 576 ? -44.969 35.031 17 1 23.28 576 THR A C 1
ATOM 4632 O O . THR A 1 576 ? -45.5 34.5 16.016 1 23.28 576 THR A O 1
ATOM 4635 N N . GLU A 1 577 ? -44.469 36.219 16.703 1 24.78 577 GLU A N 1
ATOM 4636 C CA . GLU A 1 577 ? -44.688 36.594 15.312 1 24.78 577 GLU A CA 1
ATOM 4637 C C . GLU A 1 577 ? -44.156 35.531 14.359 1 24.78 577 GLU A C 1
ATOM 4639 O O . GLU A 1 577 ? -43.125 34.906 14.617 1 24.78 577 GLU A O 1
ATOM 4644 N N . SER A 1 578 ? -45.031 34.938 13.445 1 24.98 578 SER A N 1
ATOM 4645 C CA . SER A 1 578 ? -45.125 33.875 12.469 1 24.98 578 SER A CA 1
ATOM 4646 C C . SER A 1 578 ? -44.031 33.969 11.422 1 24.98 578 SER A C 1
ATOM 4648 O O . SER A 1 578 ? -43.875 35 10.758 1 24.98 578 SER A O 1
ATOM 4650 N N . LEU A 1 579 ? -42.906 33.625 11.641 1 23.38 579 LEU A N 1
ATOM 4651 C CA . LEU A 1 579 ? -41.781 33.594 10.703 1 23.38 579 LEU A CA 1
ATOM 4652 C C . LEU A 1 579 ? -42.188 32.812 9.445 1 23.38 579 LEU A C 1
ATOM 4654 O O . LEU A 1 579 ? -41.344 32.125 8.852 1 23.38 579 LEU A O 1
ATOM 4658 N N . SER A 1 580 ? -43.5 32.844 8.945 1 25.48 580 SER A N 1
ATOM 4659 C CA . SER A 1 580 ? -44.094 32.312 7.723 1 25.48 580 SER A CA 1
ATOM 4660 C C . SER A 1 580 ? -43.406 32.844 6.48 1 25.48 580 SER A C 1
ATOM 4662 O O . SER A 1 580 ? -43.188 32.125 5.512 1 25.48 580 SER A O 1
ATOM 4664 N N . ASP A 1 581 ? -43.344 34.188 6.336 1 23.53 581 ASP A N 1
ATOM 4665 C CA . ASP A 1 581 ? -43.156 34.844 5.059 1 23.53 581 ASP A CA 1
ATOM 4666 C C . ASP A 1 581 ? -41.781 34.562 4.477 1 23.53 581 ASP A C 1
ATOM 4668 O O . ASP A 1 581 ? -41.469 35 3.359 1 23.53 581 ASP A O 1
ATOM 4672 N N . MET A 1 582 ? -40.844 34.25 5.234 1 21.8 582 MET A N 1
ATOM 4673 C CA . MET A 1 582 ? -39.5 34.25 4.656 1 21.8 582 MET A CA 1
ATOM 4674 C C . MET A 1 582 ? -39.344 33.094 3.691 1 21.8 582 MET A C 1
ATOM 4676 O O . MET A 1 582 ? -38.219 32.812 3.213 1 21.8 582 MET A O 1
ATOM 4680 N N . GLU A 1 583 ? -40.375 32.188 3.336 1 27.06 583 GLU A N 1
ATOM 4681 C CA . GLU A 1 583 ? -40.375 31.141 2.336 1 27.06 583 GLU A CA 1
ATOM 4682 C C . GLU A 1 583 ? -40.156 31.703 0.935 1 27.06 583 GLU A C 1
ATOM 4684 O O . GLU A 1 583 ? -39.625 31 0.059 1 27.06 583 GLU A O 1
ATOM 4689 N N . ARG A 1 584 ? -40.75 32.75 0.533 1 26.38 584 ARG A N 1
ATOM 4690 C CA . ARG A 1 584 ? -41.094 33.125 -0.832 1 26.38 584 ARG A CA 1
ATOM 4691 C C . ARG A 1 584 ? -39.875 33.562 -1.605 1 26.38 584 ARG A C 1
ATOM 4693 O O . ARG A 1 584 ? -39.812 33.406 -2.826 1 26.38 584 ARG A O 1
ATOM 4700 N N . THR A 1 585 ? -39.156 34.5 -1.08 1 24.84 585 THR A N 1
ATOM 4701 C CA . THR A 1 585 ? -38.344 35.281 -2.02 1 24.84 585 THR A CA 1
ATOM 4702 C C . THR A 1 585 ? -37.156 34.406 -2.523 1 24.84 585 THR A C 1
ATOM 4704 O O . THR A 1 585 ? -36.281 34.906 -3.211 1 24.84 585 THR A O 1
ATOM 4707 N N . LEU A 1 586 ? -36.906 33.312 -2.018 1 24.45 586 LEU A N 1
ATOM 4708 C CA . LEU A 1 586 ? -35.719 32.594 -2.488 1 24.45 586 LEU A CA 1
ATOM 4709 C C . LEU A 1 586 ? -35.938 32.031 -3.893 1 24.45 586 LEU A C 1
ATOM 4711 O O . LEU A 1 586 ? -35.625 30.891 -4.168 1 24.45 586 LEU A O 1
ATOM 4715 N N . ARG A 1 587 ? -36.781 32.5 -4.715 1 28.06 587 ARG A N 1
ATOM 4716 C CA . ARG A 1 587 ? -37.031 32.094 -6.09 1 28.06 587 ARG A CA 1
ATOM 4717 C C . ARG A 1 587 ? -35.75 32.125 -6.926 1 28.06 587 ARG A C 1
ATOM 4719 O O . ARG A 1 587 ? -35.5 31.219 -7.719 1 28.06 587 ARG A O 1
ATOM 4726 N N . GLY A 1 588 ? -35.406 33.312 -7.453 1 27.39 588 GLY A N 1
ATOM 4727 C CA . GLY A 1 588 ? -34.719 33.5 -8.727 1 27.39 588 GLY A CA 1
ATOM 4728 C C . GLY A 1 588 ? -33.25 33.094 -8.68 1 27.39 588 GLY A C 1
ATOM 4729 O O . GLY A 1 588 ? -32.5 33.375 -9.617 1 27.39 588 GLY A O 1
ATOM 4730 N N . LYS A 1 589 ? -32.562 33.062 -7.438 1 29.92 589 LYS A N 1
ATOM 4731 C CA . LYS A 1 589 ? -31.141 33.344 -7.531 1 29.92 589 LYS A CA 1
ATOM 4732 C C . LYS A 1 589 ? -30.406 32.125 -8.117 1 29.92 589 LYS A C 1
ATOM 4734 O O . LYS A 1 589 ? -30.875 31 -8.008 1 29.92 589 LYS A O 1
ATOM 4739 N N . PRO A 1 590 ? -29.078 32.281 -8.57 1 31.45 590 PRO A N 1
ATOM 4740 C CA . PRO A 1 590 ? -28.312 31.328 -9.383 1 31.45 590 PRO A CA 1
ATOM 4741 C C . PRO A 1 590 ? -28.281 29.922 -8.789 1 31.45 590 PRO A C 1
ATOM 4743 O O . PRO A 1 590 ? -28.547 29.75 -7.594 1 31.45 590 PRO A O 1
ATOM 4746 N N . LYS A 1 591 ? -28.078 28.781 -9.398 1 37.53 591 LYS A N 1
ATOM 4747 C CA . LYS A 1 591 ? -28.016 27.359 -9.109 1 37.53 591 LYS A CA 1
ATOM 4748 C C . LYS A 1 591 ? -27.266 27.078 -7.812 1 37.53 591 LYS A C 1
ATOM 4750 O O . LYS A 1 591 ? -26.047 27.234 -7.754 1 37.53 591 LYS A O 1
ATOM 4755 N N . ALA A 1 592 ? -27.656 27.188 -6.672 1 38.88 592 ALA A N 1
ATOM 4756 C CA . ALA A 1 592 ? -27.203 27.047 -5.289 1 38.88 592 ALA A CA 1
ATOM 4757 C C . ALA A 1 592 ? -26.375 25.781 -5.117 1 38.88 592 ALA A C 1
ATOM 4759 O O . ALA A 1 592 ? -26.844 24.672 -5.375 1 38.88 592 ALA A O 1
ATOM 4760 N N . ALA A 1 593 ? -25.016 25.875 -5.059 1 46.47 593 ALA A N 1
ATOM 4761 C CA . ALA A 1 593 ? -24.047 24.781 -4.93 1 46.47 593 ALA A CA 1
ATOM 4762 C C . ALA A 1 593 ? -24.375 23.906 -3.723 1 46.47 593 ALA A C 1
ATOM 4764 O O . ALA A 1 593 ? -24.734 24.422 -2.658 1 46.47 593 ALA A O 1
ATOM 4765 N N . SER A 1 594 ? -24.844 22.594 -3.85 1 59.06 594 SER A N 1
ATOM 4766 C CA . SER A 1 594 ? -25.094 21.594 -2.812 1 59.06 594 SER A CA 1
ATOM 4767 C C . SER A 1 594 ? -24 21.625 -1.742 1 59.06 594 SER A C 1
ATOM 4769 O O . SER A 1 594 ? -22.828 21.875 -2.045 1 59.06 594 SER A O 1
ATOM 4771 N N . PRO A 1 595 ? -24.469 21.922 -0.412 1 58.12 595 PRO A N 1
ATOM 4772 C CA . PRO A 1 595 ? -23.531 22.031 0.712 1 58.12 595 PRO A CA 1
ATOM 4773 C C . PRO A 1 595 ? -22.406 21 0.658 1 58.12 595 PRO A C 1
ATOM 4775 O O . PRO A 1 595 ? -21.359 21.203 1.265 1 58.12 595 PRO A O 1
ATOM 4778 N N . LEU A 1 596 ? -22.625 20.031 -0.072 1 67.75 596 LEU A N 1
ATOM 4779 C CA . LEU A 1 596 ? -21.609 18.984 -0.11 1 67.75 596 LEU A CA 1
ATOM 4780 C C . LEU A 1 596 ? -20.766 19.094 -1.368 1 67.75 596 LEU A C 1
ATOM 4782 O O . LEU A 1 596 ? -19.812 18.312 -1.556 1 67.75 596 LEU A O 1
ATOM 4786 N N . ASP A 1 597 ? -20.984 20.141 -1.97 1 74.31 597 ASP A N 1
ATOM 4787 C CA . ASP A 1 597 ? -20.266 20.266 -3.23 1 74.31 597 ASP A CA 1
ATOM 4788 C C . ASP A 1 597 ? -18.766 20.5 -2.986 1 74.31 597 ASP A C 1
ATOM 4790 O O . ASP A 1 597 ? -18.391 21.406 -2.23 1 74.31 597 ASP A O 1
ATOM 4794 N N . GLY A 1 598 ? -17.984 19.703 -3.502 1 79.94 598 GLY A N 1
ATOM 4795 C CA . GLY A 1 598 ? -16.547 19.844 -3.475 1 79.94 598 GLY A CA 1
ATOM 4796 C C . GLY A 1 598 ? -15.906 19.25 -2.234 1 79.94 598 GLY A C 1
ATOM 4797 O O . GLY A 1 598 ? -14.68 19.25 -2.102 1 79.94 598 GLY A O 1
ATOM 4798 N N . MET A 1 599 ? -16.703 18.797 -1.348 1 87.44 599 MET A N 1
ATOM 4799 C CA . MET A 1 599 ? -16.156 18.234 -0.114 1 87.44 599 MET A CA 1
ATOM 4800 C C . MET A 1 599 ? -15.703 16.797 -0.326 1 87.44 599 MET A C 1
ATOM 4802 O O . MET A 1 599 ? -16.25 16.094 -1.176 1 87.44 599 MET A O 1
ATOM 4806 N N . ILE A 1 600 ? -14.68 16.422 0.311 1 87.38 600 ILE A N 1
ATOM 4807 C CA . ILE A 1 600 ? -14.242 15.031 0.352 1 87.38 600 ILE A CA 1
ATOM 4808 C C . ILE A 1 600 ? -14.188 14.555 1.801 1 87.38 600 ILE A C 1
ATOM 4810 O O . ILE A 1 600 ? -14.094 15.359 2.727 1 87.38 600 ILE A O 1
ATOM 4814 N N . PHE A 1 601 ? -14.398 13.32 2.012 1 87.19 601 PHE A N 1
ATOM 4815 C CA . PHE A 1 601 ? -14.359 12.742 3.35 1 87.19 601 PHE A CA 1
ATOM 4816 C C . PHE A 1 601 ? -13.305 11.648 3.439 1 87.19 601 PHE A C 1
ATOM 4818 O O . PHE A 1 601 ? -13.148 10.852 2.51 1 87.19 601 PHE A O 1
ATOM 4825 N N . PRO A 1 602 ? -12.531 11.664 4.512 1 90.06 602 PRO A N 1
ATOM 4826 C CA . PRO A 1 602 ? -11.461 10.672 4.641 1 90.06 602 PRO A CA 1
ATOM 4827 C C . PRO A 1 602 ? -11.992 9.258 4.875 1 90.06 602 PRO A C 1
ATOM 4829 O O . PRO A 1 602 ? -13.023 9.086 5.535 1 90.06 602 PRO A O 1
ATOM 4832 N N . LEU A 1 603 ? -11.32 8.32 4.281 1 84.38 603 LEU A N 1
ATOM 4833 C CA . LEU A 1 603 ? -11.57 6.906 4.547 1 84.38 603 LEU A CA 1
ATOM 4834 C C . LEU A 1 603 ? -10.656 6.398 5.66 1 84.38 603 LEU A C 1
ATOM 4836 O O . LEU A 1 603 ? -9.445 6.309 5.484 1 84.38 603 LEU A O 1
ATOM 4840 N N . VAL A 1 604 ? -11.25 6.039 6.777 1 86.69 604 VAL A N 1
ATOM 4841 C CA . VAL A 1 604 ? -10.422 5.805 7.957 1 86.69 604 VAL A CA 1
ATOM 4842 C C . VAL A 1 604 ? -10.422 4.316 8.297 1 86.69 604 VAL A C 1
ATOM 4844 O O . VAL A 1 604 ? -9.992 3.92 9.383 1 86.69 604 VAL A O 1
ATOM 4847 N N . MET A 1 605 ? -10.75 3.475 7.332 1 82.81 605 MET A N 1
ATOM 4848 C CA . MET A 1 605 ? -10.672 2.033 7.555 1 82.81 605 MET A CA 1
ATOM 4849 C C . MET A 1 605 ? -9.227 1.557 7.559 1 82.81 605 MET A C 1
ATOM 4851 O O . MET A 1 605 ? -8.383 2.121 6.859 1 82.81 605 MET A O 1
ATOM 4855 N N . GLY A 1 606 ? -8.992 0.565 8.258 1 80.81 606 GLY A N 1
ATOM 4856 C CA . GLY A 1 606 ? -7.652 0.043 8.477 1 80.81 606 GLY A CA 1
ATOM 4857 C C . GLY A 1 606 ? -6.871 -0.151 7.188 1 80.81 606 GLY A C 1
ATOM 4858 O O . GLY A 1 606 ? -5.801 0.438 7.008 1 80.81 606 GLY A O 1
ATOM 4859 N N . PRO A 1 607 ? -7.445 -0.852 6.199 1 84.44 607 PRO A N 1
ATOM 4860 C CA . PRO A 1 607 ? -6.68 -1.158 4.988 1 84.44 607 PRO A CA 1
ATOM 4861 C C . PRO A 1 607 ? -6.445 0.07 4.109 1 84.44 607 PRO A C 1
ATOM 4863 O O . PRO A 1 607 ? -5.609 0.035 3.203 1 84.44 607 PRO A O 1
ATOM 4866 N N . LEU A 1 608 ? -7.164 1.084 4.422 1 85.25 608 LEU A N 1
ATOM 4867 C CA . LEU A 1 608 ? -7.074 2.252 3.551 1 85.25 608 LEU A CA 1
ATOM 4868 C C . LEU A 1 608 ? -6.062 3.256 4.094 1 85.25 608 LEU A C 1
ATOM 4870 O O . LEU A 1 608 ? -5.766 4.258 3.439 1 85.25 608 LEU A O 1
ATOM 4874 N N . ILE A 1 609 ? -5.59 3.082 5.316 1 90.94 609 ILE A N 1
ATOM 4875 C CA . ILE A 1 609 ? -4.48 3.867 5.848 1 90.94 609 ILE A CA 1
ATOM 4876 C C . ILE A 1 609 ? -3.156 3.203 5.484 1 90.94 609 ILE A C 1
ATOM 4878 O O . ILE A 1 609 ? -2.883 2.078 5.91 1 90.94 609 ILE A O 1
ATOM 4882 N N . ARG A 1 610 ? -2.377 3.871 4.707 1 91.5 610 ARG A N 1
ATOM 4883 C CA . ARG A 1 610 ? -1.182 3.258 4.137 1 91.5 610 ARG A CA 1
ATOM 4884 C C . ARG A 1 610 ? 0.082 3.936 4.656 1 91.5 610 ARG A C 1
ATOM 4886 O O . ARG A 1 610 ? 0.026 5.051 5.176 1 91.5 610 ARG A O 1
ATOM 4893 N N . LEU A 1 611 ? 1.179 3.162 4.523 1 93.31 611 LEU A N 1
ATOM 4894 C CA . LEU A 1 611 ? 2.484 3.705 4.887 1 93.31 611 LEU A CA 1
ATOM 4895 C C . LEU A 1 611 ? 3.021 4.609 3.781 1 93.31 611 LEU A C 1
ATOM 4897 O O . LEU A 1 611 ? 3.07 4.207 2.615 1 93.31 611 LEU A O 1
ATOM 4901 N N . TRP A 1 612 ? 3.357 5.848 4.141 1 93.94 612 TRP A N 1
ATOM 4902 C CA . TRP A 1 612 ? 3.99 6.777 3.209 1 93.94 612 TRP A CA 1
ATOM 4903 C C . TRP A 1 612 ? 5.43 6.367 2.926 1 93.94 612 TRP A C 1
ATOM 4905 O O . TRP A 1 612 ? 6.371 7 3.414 1 93.94 612 TRP A O 1
ATOM 4915 N N . GLY A 1 613 ? 5.578 5.398 2.082 1 89.12 613 GLY A N 1
ATOM 4916 C CA . GLY A 1 613 ? 6.867 4.781 1.828 1 89.12 613 GLY A CA 1
ATOM 4917 C C . GLY A 1 613 ? 7.887 5.746 1.252 1 89.12 613 GLY A C 1
ATOM 4918 O O . GLY A 1 613 ? 9.055 5.727 1.641 1 89.12 613 GLY A O 1
ATOM 4919 N N . SER A 1 614 ? 7.527 6.609 0.327 1 87.81 614 SER A N 1
ATOM 4920 C CA . SER A 1 614 ? 8.453 7.535 -0.321 1 87.81 614 SER A CA 1
ATOM 4921 C C . SER A 1 614 ? 9.047 8.516 0.685 1 87.81 614 SER A C 1
ATOM 4923 O O . SER A 1 614 ? 10.117 9.078 0.451 1 87.81 614 SER A O 1
ATOM 4925 N N . CYS A 1 615 ? 8.367 8.672 1.768 1 92.06 615 CYS A N 1
ATOM 4926 C CA . CYS A 1 615 ? 8.852 9.594 2.783 1 92.06 615 CYS A CA 1
ATOM 4927 C C . CYS A 1 615 ? 9.695 8.875 3.83 1 92.06 615 CYS A C 1
ATOM 4929 O O . CYS A 1 615 ? 10.781 9.32 4.18 1 92.06 615 CYS A O 1
ATOM 4931 N N . TYR A 1 616 ? 9.18 7.723 4.301 1 92.12 616 TYR A N 1
ATOM 4932 C CA . TYR A 1 616 ? 9.766 7.117 5.492 1 92.12 616 TYR A CA 1
ATOM 4933 C C . TYR A 1 616 ? 10.758 6.023 5.113 1 92.12 616 TYR A C 1
ATOM 4935 O O . TYR A 1 616 ? 11.57 5.602 5.938 1 92.12 616 TYR A O 1
ATOM 4943 N N . LEU A 1 617 ? 10.594 5.512 3.934 1 85.5 617 LEU A N 1
ATOM 4944 C CA . LEU A 1 617 ? 11.5 4.469 3.463 1 85.5 617 LEU A CA 1
ATOM 4945 C C . LEU A 1 617 ? 12.289 4.938 2.244 1 85.5 617 LEU A C 1
ATOM 4947 O O . LEU A 1 617 ? 12.383 4.219 1.247 1 85.5 617 LEU A O 1
ATOM 4951 N N . ARG A 1 618 ? 12.852 6.137 2.576 1 73.31 618 ARG A N 1
ATOM 4952 C CA . ARG A 1 618 ? 13.609 6.766 1.497 1 73.31 618 ARG A CA 1
ATOM 4953 C C . ARG A 1 618 ? 14.859 5.957 1.158 1 73.31 618 ARG A C 1
ATOM 4955 O O . ARG A 1 618 ? 15.445 5.32 2.033 1 73.31 618 ARG A O 1
ATOM 4962 N N . GLU A 1 619 ? 15.102 5.586 -0.08 1 61.56 619 GLU A N 1
ATOM 4963 C CA . GLU A 1 619 ? 16.312 4.965 -0.599 1 61.56 619 GLU A CA 1
ATOM 4964 C C . GLU A 1 619 ? 16.172 3.449 -0.682 1 61.56 619 GLU A C 1
ATOM 4966 O O . GLU A 1 619 ? 17.109 2.748 -1.055 1 61.56 619 GLU A O 1
ATOM 4971 N N . THR A 1 620 ? 15.188 3.125 -0.018 1 55.81 620 THR A N 1
ATOM 4972 C CA . THR A 1 620 ? 15.008 1.683 -0.136 1 55.81 620 THR A CA 1
ATOM 4973 C C . THR A 1 620 ? 14.477 1.314 -1.519 1 55.81 620 THR A C 1
ATOM 4975 O O . THR A 1 620 ? 14.008 2.18 -2.258 1 55.81 620 THR A O 1
ATOM 4978 N N . LYS A 1 621 ? 14.805 0.215 -1.824 1 51.91 621 LYS A N 1
ATOM 4979 C CA . LYS A 1 621 ? 14.266 -0.375 -3.043 1 51.91 621 LYS A CA 1
ATOM 4980 C C . LYS A 1 621 ? 12.766 -0.095 -3.168 1 51.91 621 LYS A C 1
ATOM 4982 O O . LYS A 1 621 ? 12.211 -0.155 -4.266 1 51.91 621 LYS A O 1
ATOM 4987 N N . TYR A 1 622 ? 12.32 0.319 -2.055 1 40.62 622 TYR A N 1
ATOM 4988 C CA . TYR A 1 622 ? 10.898 0.641 -2.008 1 40.62 622 TYR A CA 1
ATOM 4989 C C . TYR A 1 622 ? 10.57 1.791 -2.951 1 40.62 622 TYR A C 1
ATOM 4991 O O . TYR A 1 622 ? 9.578 1.734 -3.686 1 40.62 622 TYR A O 1
ATOM 4999 N N . THR A 1 623 ? 11.336 2.854 -2.793 1 46.38 623 THR A N 1
ATOM 5000 C CA . THR A 1 623 ? 11.031 4.059 -3.559 1 46.38 623 THR A CA 1
ATOM 5001 C C . THR A 1 623 ? 11.352 3.855 -5.035 1 46.38 623 THR A C 1
ATOM 5003 O O . THR A 1 623 ? 10.742 4.488 -5.902 1 46.38 623 THR A O 1
ATOM 5006 N N . GLN A 1 624 ? 12.289 2.924 -5.195 1 41.69 624 GLN A N 1
ATOM 5007 C CA . GLN A 1 624 ? 12.648 2.684 -6.59 1 41.69 624 GLN A CA 1
ATOM 5008 C C . GLN A 1 624 ? 11.516 1.973 -7.332 1 41.69 624 GLN A C 1
ATOM 5010 O O . GLN A 1 624 ? 11.328 2.18 -8.531 1 41.69 624 GLN A O 1
ATOM 5015 N N . VAL A 1 625 ? 10.805 1.146 -6.598 1 38.06 625 VAL A N 1
ATOM 5016 C CA . VAL A 1 625 ? 9.711 0.38 -7.184 1 38.06 625 VAL A CA 1
ATOM 5017 C C . VAL A 1 625 ? 8.523 1.298 -7.449 1 38.06 625 VAL A C 1
ATOM 5019 O O . VAL A 1 625 ? 7.832 1.153 -8.461 1 38.06 625 VAL A O 1
ATOM 5022 N N . LEU A 1 626 ? 8.281 2.252 -6.508 1 39.22 626 LEU A N 1
ATOM 5023 C CA . LEU A 1 626 ? 7.094 3.098 -6.625 1 39.22 626 LEU A CA 1
ATOM 5024 C C . LEU A 1 626 ? 7.309 4.184 -7.676 1 39.22 626 LEU A C 1
ATOM 5026 O O . LEU A 1 626 ? 6.34 4.742 -8.203 1 39.22 626 LEU A O 1
ATOM 5030 N N . ASN A 1 627 ? 8.617 4.664 -7.906 1 42.16 627 ASN A N 1
ATOM 5031 C CA . ASN A 1 627 ? 8.875 5.742 -8.859 1 42.16 627 ASN A CA 1
ATOM 5032 C C . ASN A 1 627 ? 9.117 5.199 -10.266 1 42.16 627 ASN A C 1
ATOM 5034 O O . ASN A 1 627 ? 9.867 4.242 -10.445 1 42.16 627 ASN A O 1
ATOM 5038 N N . GLY B 1 1 ? -31.797 -23.141 -23.391 1 45.41 1 GLY B N 1
ATOM 5039 C CA . GLY B 1 1 ? -31.438 -22 -22.578 1 45.41 1 GLY B CA 1
ATOM 5040 C C . GLY B 1 1 ? -31.312 -22.312 -21.109 1 45.41 1 GLY B C 1
ATOM 5041 O O . GLY B 1 1 ? -31.453 -23.469 -20.703 1 45.41 1 GLY B O 1
ATOM 5042 N N . GLU B 1 2 ? -30.734 -21.328 -20.391 1 60.25 2 GLU B N 1
ATOM 5043 C CA . GLU B 1 2 ? -30.688 -21.5 -18.938 1 60.25 2 GLU B CA 1
ATOM 5044 C C . GLU B 1 2 ? -32.094 -21.656 -18.359 1 60.25 2 GLU B C 1
ATOM 5046 O O . GLU B 1 2 ? -33.031 -20.953 -18.75 1 60.25 2 GLU B O 1
ATOM 5051 N N . HIS B 1 3 ? -32.344 -22.812 -17.891 1 59.69 3 HIS B N 1
ATOM 5052 C CA . HIS B 1 3 ? -33.625 -23.047 -17.281 1 59.69 3 HIS B CA 1
ATOM 5053 C C . HIS B 1 3 ? -33.781 -22.281 -15.977 1 59.69 3 HIS B C 1
ATOM 5055 O O . HIS B 1 3 ? -32.875 -22.297 -15.133 1 59.69 3 HIS B O 1
ATOM 5061 N N . ILE B 1 4 ? -34.875 -21.375 -15.977 1 60.44 4 ILE B N 1
ATOM 5062 C CA . ILE B 1 4 ? -35.219 -20.656 -14.75 1 60.44 4 ILE B CA 1
ATOM 5063 C C . ILE B 1 4 ? -35.75 -21.641 -13.711 1 60.44 4 ILE B C 1
ATOM 5065 O O . ILE B 1 4 ? -36.688 -22.375 -13.969 1 60.44 4 ILE B O 1
ATOM 5069 N N . VAL B 1 5 ? -35.094 -21.828 -12.703 1 62.06 5 VAL B N 1
ATOM 5070 C CA . VAL B 1 5 ? -35.406 -22.812 -11.688 1 62.06 5 VAL B CA 1
ATOM 5071 C C . VAL B 1 5 ? -36.531 -22.266 -10.773 1 62.06 5 VAL B C 1
ATOM 5073 O O . VAL B 1 5 ? -37.375 -23.016 -10.289 1 62.06 5 VAL B O 1
ATOM 5076 N N . GLU B 1 6 ? -36.438 -20.938 -10.594 1 63.59 6 GLU B N 1
ATOM 5077 C CA . GLU B 1 6 ? -37.375 -20.406 -9.617 1 63.59 6 GLU B CA 1
ATOM 5078 C C . GLU B 1 6 ? -38.031 -19.141 -10.141 1 63.59 6 GLU B C 1
ATOM 5080 O O . GLU B 1 6 ? -37.5 -18.469 -11.031 1 63.59 6 GLU B O 1
ATOM 5085 N N . ASP B 1 7 ? -39.188 -18.906 -9.586 1 66.88 7 ASP B N 1
ATOM 5086 C CA . ASP B 1 7 ? -39.938 -17.719 -9.969 1 66.88 7 ASP B CA 1
ATOM 5087 C C . ASP B 1 7 ? -39.156 -16.453 -9.695 1 66.88 7 ASP B C 1
ATOM 5089 O O . ASP B 1 7 ? -38.531 -16.312 -8.641 1 66.88 7 ASP B O 1
ATOM 5093 N N . PRO B 1 8 ? -39.125 -15.586 -10.633 1 74.88 8 PRO B N 1
ATOM 5094 C CA . PRO B 1 8 ? -38.438 -14.312 -10.477 1 74.88 8 PRO B CA 1
ATOM 5095 C C . PRO B 1 8 ? -38.969 -13.484 -9.312 1 74.88 8 PRO B C 1
ATOM 5097 O O . PRO B 1 8 ? -40.156 -13.562 -8.984 1 74.88 8 PRO B O 1
ATOM 5100 N N . VAL B 1 9 ? -38.125 -12.789 -8.57 1 78.56 9 VAL B N 1
ATOM 5101 C CA . VAL B 1 9 ? -38.469 -11.945 -7.438 1 78.56 9 VAL B CA 1
ATOM 5102 C C . VAL B 1 9 ? -38.031 -10.508 -7.723 1 78.56 9 VAL B C 1
ATOM 5104 O O . VAL B 1 9 ? -36.938 -10.258 -8.219 1 78.56 9 VAL B O 1
ATOM 5107 N N . ASN B 1 10 ? -38.969 -9.648 -7.477 1 80.88 10 ASN B N 1
ATOM 5108 C CA . ASN B 1 10 ? -38.625 -8.234 -7.59 1 80.88 10 ASN B CA 1
ATOM 5109 C C . ASN B 1 10 ? -37.75 -7.77 -6.418 1 80.88 10 ASN B C 1
ATOM 5111 O O . ASN B 1 10 ? -38.125 -7.977 -5.258 1 80.88 10 ASN B O 1
ATOM 5115 N N . VAL B 1 11 ? -36.656 -7.234 -6.758 1 85.44 11 VAL B N 1
ATOM 5116 C CA . VAL B 1 11 ? -35.719 -6.82 -5.719 1 85.44 11 VAL B CA 1
ATOM 5117 C C . VAL B 1 11 ? -35.094 -5.473 -6.09 1 85.44 11 VAL B C 1
ATOM 5119 O O . VAL B 1 11 ? -35.281 -4.984 -7.207 1 85.44 11 VAL B O 1
ATOM 5122 N N . ARG B 1 12 ? -34.562 -4.867 -5.117 1 84.62 12 ARG B N 1
ATOM 5123 C CA . ARG B 1 12 ? -33.719 -3.691 -5.332 1 84.62 12 ARG B CA 1
ATOM 5124 C C . ARG B 1 12 ? -32.25 -3.992 -5.008 1 84.62 12 ARG B C 1
ATOM 5126 O O . ARG B 1 12 ? -31.922 -4.359 -3.875 1 84.62 12 ARG B O 1
ATOM 5133 N N . LYS B 1 13 ? -31.453 -3.873 -6.004 1 85.75 13 LYS B N 1
ATOM 5134 C CA . LYS B 1 13 ? -30.031 -4.168 -5.848 1 85.75 13 LYS B CA 1
ATOM 5135 C C . LYS B 1 13 ? -29.266 -2.93 -5.391 1 85.75 13 LYS B C 1
ATOM 5137 O O . LYS B 1 13 ? -29.453 -1.842 -5.941 1 85.75 13 LYS B O 1
ATOM 5142 N N . LEU B 1 14 ? -28.5 -3.16 -4.371 1 77.69 14 LEU B N 1
ATOM 5143 C CA . LEU B 1 14 ? -27.641 -2.076 -3.926 1 77.69 14 LEU B CA 1
ATOM 5144 C C . LEU B 1 14 ? -26.438 -1.912 -4.867 1 77.69 14 LEU B C 1
ATOM 5146 O O . LEU B 1 14 ? -25.719 -2.873 -5.133 1 77.69 14 LEU B O 1
ATOM 5150 N N . VAL B 1 15 ? -26.406 -0.833 -5.539 1 67.38 15 VAL B N 1
ATOM 5151 C CA . VAL B 1 15 ? -25.297 -0.566 -6.453 1 67.38 15 VAL B CA 1
ATOM 5152 C C . VAL B 1 15 ? -24.469 0.612 -5.941 1 67.38 15 VAL B C 1
ATOM 5154 O O . VAL B 1 15 ? -25.031 1.601 -5.457 1 67.38 15 VAL B O 1
ATOM 5157 N N . GLN B 1 16 ? -23.188 0.281 -5.793 1 60.38 16 GLN B N 1
ATOM 5158 C CA . GLN B 1 16 ? -22.281 1.341 -5.363 1 60.38 16 GLN B CA 1
ATOM 5159 C C . GLN B 1 16 ? -21.797 2.17 -6.551 1 60.38 16 GLN B C 1
ATOM 5161 O O . GLN B 1 16 ? -21.25 1.627 -7.512 1 60.38 16 GLN B O 1
ATOM 5166 N N . TRP B 1 17 ? -22.375 3.256 -6.68 1 48.44 17 TRP B N 1
ATOM 5167 C CA . TRP B 1 17 ? -21.891 4.18 -7.699 1 48.44 17 TRP B CA 1
ATOM 5168 C C . TRP B 1 17 ? -20.828 5.117 -7.121 1 48.44 17 TRP B C 1
ATOM 5170 O O . TRP B 1 17 ? -20.609 5.141 -5.91 1 48.44 17 TRP B O 1
ATOM 5180 N N . ARG B 1 18 ? -20.016 5.676 -8.023 1 48.22 18 ARG B N 1
ATOM 5181 C CA . ARG B 1 18 ? -19.047 6.695 -7.625 1 48.22 18 ARG B CA 1
ATOM 5182 C C . ARG B 1 18 ? -19.703 7.734 -6.711 1 48.22 18 ARG B C 1
ATOM 5184 O O . ARG B 1 18 ? -19.047 8.234 -5.785 1 48.22 18 ARG B O 1
ATOM 5191 N N . SER B 1 19 ? -21.016 8 -7.059 1 45.78 19 SER B N 1
ATOM 5192 C CA . SER B 1 19 ? -21.75 9.094 -6.426 1 45.78 19 SER B CA 1
ATOM 5193 C C . SER B 1 19 ? -22.406 8.633 -5.129 1 45.78 19 SER B C 1
ATOM 5195 O O . SER B 1 19 ? -22.953 9.445 -4.383 1 45.78 19 SER B O 1
ATOM 5197 N N . GLY B 1 20 ? -22.281 7.375 -4.789 1 53.66 20 GLY B N 1
ATOM 5198 C CA . GLY B 1 20 ? -22.922 6.871 -3.582 1 53.66 20 GLY B CA 1
ATOM 5199 C C . GLY B 1 20 ? -23.641 5.551 -3.793 1 53.66 20 GLY B C 1
ATOM 5200 O O . GLY B 1 20 ? -23.422 4.863 -4.789 1 53.66 20 GLY B O 1
ATOM 5201 N N . GLU B 1 21 ? -24.344 5.059 -2.689 1 61.19 21 GLU B N 1
ATOM 5202 C CA . GLU B 1 21 ? -25.141 3.834 -2.74 1 61.19 21 GLU B CA 1
ATOM 5203 C C . GLU B 1 21 ? -26.516 4.094 -3.336 1 61.19 21 GLU B C 1
ATOM 5205 O O . GLU B 1 21 ? -27.156 5.105 -3.029 1 61.19 21 GLU B O 1
ATOM 5210 N N . SER B 1 22 ? -26.734 3.57 -4.492 1 68.06 22 SER B N 1
ATOM 5211 C CA . SER B 1 22 ? -28.062 3.664 -5.09 1 68.06 22 SER B CA 1
ATOM 5212 C C . SER B 1 22 ? -28.688 2.285 -5.258 1 68.06 22 SER B C 1
ATOM 5214 O O . SER B 1 22 ? -27.984 1.275 -5.301 1 68.06 22 SER B O 1
ATOM 5216 N N . PHE B 1 23 ? -30.016 2.385 -5.145 1 76.81 23 PHE B N 1
ATOM 5217 C CA . PHE B 1 23 ? -30.719 1.129 -5.336 1 76.81 23 PHE B CA 1
ATOM 5218 C C . PHE B 1 23 ? -31.312 1.048 -6.746 1 76.81 23 PHE B C 1
ATOM 5220 O O . PHE B 1 23 ? -31.844 2.029 -7.254 1 76.81 23 PHE B O 1
ATOM 5227 N N . LEU B 1 24 ? -31.062 -0.076 -7.387 1 82.25 24 LEU B N 1
ATOM 5228 C CA . LEU B 1 24 ? -31.609 -0.365 -8.703 1 82.25 24 LEU B CA 1
ATOM 5229 C C . LEU B 1 24 ? -32.719 -1.405 -8.609 1 82.25 24 LEU B C 1
ATOM 5231 O O . LEU B 1 24 ? -32.5 -2.516 -8.125 1 82.25 24 LEU B O 1
ATOM 5235 N N . SER B 1 25 ? -33.844 -0.892 -9.039 1 84.94 25 SER B N 1
ATOM 5236 C CA . SER B 1 25 ? -34.969 -1.829 -9.008 1 84.94 25 SER B CA 1
ATOM 5237 C C . SER B 1 25 ? -34.906 -2.799 -10.18 1 84.94 25 SER B C 1
ATOM 5239 O O . SER B 1 25 ? -34.469 -2.426 -11.281 1 84.94 25 SER B O 1
ATOM 5241 N N . GLY B 1 26 ? -35.156 -4.078 -9.938 1 86.81 26 GLY B N 1
ATOM 5242 C CA . GLY B 1 26 ? -35.156 -5.098 -10.977 1 86.81 26 GLY B CA 1
ATOM 5243 C C . GLY B 1 26 ? -35.688 -6.434 -10.5 1 86.81 26 GLY B C 1
ATOM 5244 O O . GLY B 1 26 ? -36.406 -6.5 -9.492 1 86.81 26 GLY B O 1
ATOM 5245 N N . THR B 1 27 ? -35.5 -7.434 -11.383 1 84.75 27 THR B N 1
ATOM 5246 C CA . THR B 1 27 ? -35.969 -8.789 -11.094 1 84.75 27 THR B CA 1
ATOM 5247 C C . THR B 1 27 ? -34.781 -9.75 -10.969 1 84.75 27 THR B C 1
ATOM 5249 O O . THR B 1 27 ? -33.844 -9.68 -11.75 1 84.75 27 THR B O 1
ATOM 5252 N N . LEU B 1 28 ? -34.906 -10.578 -9.922 1 85 28 LEU B N 1
ATOM 5253 C CA . LEU B 1 28 ? -33.875 -11.578 -9.68 1 85 28 LEU B CA 1
ATOM 5254 C C . LEU B 1 28 ? -34.312 -12.953 -10.188 1 85 28 LEU B C 1
ATOM 5256 O O . LEU B 1 28 ? -35.406 -13.422 -9.852 1 85 28 LEU B O 1
ATOM 5260 N N . TYR B 1 29 ? -33.469 -13.516 -11.07 1 80 29 TYR B N 1
ATOM 5261 C CA . TYR B 1 29 ? -33.719 -14.836 -11.625 1 80 29 TYR B CA 1
ATOM 5262 C C . TYR B 1 29 ? -32.688 -15.836 -11.148 1 80 29 TYR B C 1
ATOM 5264 O O . TYR B 1 29 ? -31.484 -15.5 -11.031 1 80 29 TYR B O 1
ATOM 5272 N N . CYS B 1 30 ? -33.125 -17.016 -10.82 1 78.62 30 CYS B N 1
ATOM 5273 C CA . CYS B 1 30 ? -32.188 -18.109 -10.508 1 78.62 30 CYS B CA 1
ATOM 5274 C C . CYS B 1 30 ? -32.281 -19.203 -11.562 1 78.62 30 CYS B C 1
ATOM 5276 O O . CYS B 1 30 ? -33.344 -19.797 -11.766 1 78.62 30 CYS B O 1
ATOM 5278 N N . THR B 1 31 ? -31.141 -19.328 -12.234 1 75.94 31 THR B N 1
ATOM 5279 C CA . THR B 1 31 ? -31.062 -20.406 -13.203 1 75.94 31 THR B CA 1
ATOM 5280 C C . THR B 1 31 ? -30.203 -21.562 -12.68 1 75.94 31 THR B C 1
ATOM 5282 O O . THR B 1 31 ? -29.797 -21.547 -11.508 1 75.94 31 THR B O 1
ATOM 5285 N N . GLU B 1 32 ? -29.969 -22.516 -13.508 1 68.88 32 GLU B N 1
ATOM 5286 C CA . GLU B 1 32 ? -29.141 -23.641 -13.102 1 68.88 32 GLU B CA 1
ATOM 5287 C C . GLU B 1 32 ? -27.672 -23.234 -13.008 1 68.88 32 GLU B C 1
ATOM 5289 O O . GLU B 1 32 ? -26.875 -23.906 -12.352 1 68.88 32 GLU B O 1
ATOM 5294 N N . PHE B 1 33 ? -27.391 -22.125 -13.57 1 71.31 33 PHE B N 1
ATOM 5295 C CA . PHE B 1 33 ? -25.984 -21.766 -13.672 1 71.31 33 PHE B CA 1
ATOM 5296 C C . PHE B 1 33 ? -25.672 -20.516 -12.875 1 71.31 33 PHE B C 1
ATOM 5298 O O . PHE B 1 33 ? -24.562 -20.328 -12.391 1 71.31 33 PHE B O 1
ATOM 5305 N N . ARG B 1 34 ? -26.75 -19.703 -12.836 1 78.5 34 ARG B N 1
ATOM 5306 C CA . ARG B 1 34 ? -26.406 -18.391 -12.281 1 78.5 34 ARG B CA 1
ATOM 5307 C C . ARG B 1 34 ? -27.625 -17.734 -11.633 1 78.5 34 ARG B C 1
ATOM 5309 O O . ARG B 1 34 ? -28.766 -18.141 -11.883 1 78.5 34 ARG B O 1
ATOM 5316 N N . LEU B 1 35 ? -27.297 -16.781 -10.75 1 80.88 35 LEU B N 1
ATOM 5317 C CA . LEU B 1 35 ? -28.234 -15.773 -10.273 1 80.88 35 LEU B CA 1
ATOM 5318 C C . LEU B 1 35 ? -28.094 -14.484 -11.078 1 80.88 35 LEU B C 1
ATOM 5320 O O . LEU B 1 35 ? -27 -13.914 -11.164 1 80.88 35 LEU B O 1
ATOM 5324 N N . THR B 1 36 ? -29.141 -14.125 -11.758 1 82.25 36 THR B N 1
ATOM 5325 C CA . THR B 1 36 ? -29.047 -12.953 -12.625 1 82.25 36 THR B CA 1
ATOM 5326 C C . THR B 1 36 ? -30.062 -11.898 -12.219 1 82.25 36 THR B C 1
ATOM 5328 O O . THR B 1 36 ? -31.234 -12.219 -11.984 1 82.25 36 THR B O 1
ATOM 5331 N N . PHE B 1 37 ? -29.562 -10.656 -12.047 1 85.31 37 PHE B N 1
ATOM 5332 C CA . PHE B 1 37 ? -30.406 -9.5 -11.789 1 85.31 37 PHE B CA 1
ATOM 5333 C C . PHE B 1 37 ? -30.688 -8.734 -13.078 1 85.31 37 PHE B C 1
ATOM 5335 O O . PHE B 1 37 ? -29.766 -8.336 -13.789 1 85.31 37 PHE B O 1
ATOM 5342 N N . VAL B 1 38 ? -31.938 -8.586 -13.398 1 82.94 38 VAL B N 1
ATOM 5343 C CA . VAL B 1 38 ? -32.344 -7.828 -14.578 1 82.94 38 VAL B CA 1
ATOM 5344 C C . VAL B 1 38 ? -33 -6.516 -14.148 1 82.94 38 VAL B C 1
ATOM 5346 O O . VAL B 1 38 ? -34.125 -6.516 -13.625 1 82.94 38 VAL B O 1
ATOM 5349 N N . PRO B 1 39 ? -32.312 -5.395 -14.383 1 83.19 39 PRO B N 1
ATOM 5350 C CA . PRO B 1 39 ? -32.906 -4.102 -13.984 1 83.19 39 PRO B CA 1
ATOM 5351 C C . PRO B 1 39 ? -34.156 -3.738 -14.773 1 83.19 39 PRO B C 1
ATOM 5353 O O . PRO B 1 39 ? -34.281 -4.125 -15.938 1 83.19 39 PRO B O 1
ATOM 5356 N N . GLU B 1 40 ? -35.188 -2.988 -14.156 1 78.62 40 GLU B N 1
ATOM 5357 C CA . GLU B 1 40 ? -36.438 -2.576 -14.781 1 78.62 40 GLU B CA 1
ATOM 5358 C C . GLU B 1 40 ? -36.219 -1.508 -15.844 1 78.62 40 GLU B C 1
ATOM 5360 O O . GLU B 1 40 ? -36.781 -1.571 -16.938 1 78.62 40 GLU B O 1
ATOM 5365 N N . HIS B 1 41 ? -35.812 -0.209 -15.391 1 64.56 41 HIS B N 1
ATOM 5366 C CA . HIS B 1 41 ? -35.656 0.902 -16.328 1 64.56 41 HIS B CA 1
ATOM 5367 C C . HIS B 1 41 ? -34.312 0.898 -17 1 64.56 41 HIS B C 1
ATOM 5369 O O . HIS B 1 41 ? -33.281 1.165 -16.359 1 64.56 41 HIS B O 1
ATOM 5375 N N . ILE B 1 42 ? -34.188 0.071 -17.688 1 53.19 42 ILE B N 1
ATOM 5376 C CA . ILE B 1 42 ? -32.938 0.17 -18.406 1 53.19 42 ILE B CA 1
ATOM 5377 C C . ILE B 1 42 ? -32.969 1.384 -19.344 1 53.19 42 ILE B C 1
ATOM 5379 O O . ILE B 1 42 ? -33.688 1.401 -20.328 1 53.19 42 ILE B O 1
ATOM 5383 N N . HIS B 1 43 ? -33.281 2.727 -19.016 1 43.91 43 HIS B N 1
ATOM 5384 C CA . HIS B 1 43 ? -33.031 3.568 -20.172 1 43.91 43 HIS B CA 1
ATOM 5385 C C . HIS B 1 43 ? -31.953 2.955 -21.078 1 43.91 43 HIS B C 1
ATOM 5387 O O . HIS B 1 43 ? -31.344 1.943 -20.719 1 43.91 43 HIS B O 1
ATOM 5393 N N . ASN B 1 44 ? -31.156 4.238 -21.734 1 37.88 44 ASN B N 1
ATOM 5394 C CA . ASN B 1 44 ? -30.188 4.273 -22.828 1 37.88 44 ASN B CA 1
ATOM 5395 C C . ASN B 1 44 ? -29.016 3.326 -22.562 1 37.88 44 ASN B C 1
ATOM 5397 O O . ASN B 1 44 ? -27.938 3.506 -23.109 1 37.88 44 ASN B O 1
ATOM 5401 N N . ALA B 1 45 ? -28.922 3.012 -21.406 1 36.62 45 ALA B N 1
ATOM 5402 C CA . ALA B 1 45 ? -27.547 2.586 -21.578 1 36.62 45 ALA B CA 1
ATOM 5403 C C . ALA B 1 45 ? -27.391 1.715 -22.828 1 36.62 45 ALA B C 1
ATOM 5405 O O . ALA B 1 45 ? -28.203 0.828 -23.078 1 36.62 45 ALA B O 1
ATOM 5406 N N . GLU B 1 46 ? -26.922 2.242 -23.797 1 37.03 46 GLU B N 1
ATOM 5407 C CA . GLU B 1 46 ? -26.344 1.646 -25 1 37.03 46 GLU B CA 1
ATOM 5408 C C . GLU B 1 46 ? -26.109 0.151 -24.812 1 37.03 46 GLU B C 1
ATOM 5410 O O . GLU B 1 46 ? -25.562 -0.275 -23.797 1 37.03 46 GLU B O 1
ATOM 5415 N N . ASN B 1 47 ? -27.094 -0.704 -25.219 1 38.34 47 ASN B N 1
ATOM 5416 C CA . ASN B 1 47 ? -26.859 -2.076 -25.672 1 38.34 47 ASN B CA 1
ATOM 5417 C C . ASN B 1 47 ? -25.375 -2.367 -25.844 1 38.34 47 ASN B C 1
ATOM 5419 O O . ASN B 1 47 ? -24.859 -2.34 -26.953 1 38.34 47 ASN B O 1
ATOM 5423 N N . GLU B 1 48 ? -24.625 -1.517 -25.406 1 38.62 48 GLU B N 1
ATOM 5424 C CA . GLU B 1 48 ? -23.359 -2.031 -25.938 1 38.62 48 GLU B CA 1
ATOM 5425 C C . GLU B 1 48 ? -23.359 -3.557 -25.984 1 38.62 48 GLU B C 1
ATOM 5427 O O . GLU B 1 48 ? -23.922 -4.211 -25.094 1 38.62 48 GLU B O 1
ATOM 5432 N N . ASP B 1 49 ? -23.469 -4.121 -27.078 1 39.59 49 ASP B N 1
ATOM 5433 C CA . ASP B 1 49 ? -23.156 -5.414 -27.672 1 39.59 49 ASP B CA 1
ATOM 5434 C C . ASP B 1 49 ? -22.344 -6.281 -26.703 1 39.59 49 ASP B C 1
ATOM 5436 O O . ASP B 1 49 ? -21.141 -6.445 -26.875 1 39.59 49 ASP B O 1
ATOM 5440 N N . HIS B 1 50 ? -22.359 -6.066 -25.453 1 45.97 50 HIS B N 1
ATOM 5441 C CA . HIS B 1 50 ? -21.281 -6.82 -24.812 1 45.97 50 HIS B CA 1
ATOM 5442 C C . HIS B 1 50 ? -21.547 -8.32 -24.875 1 45.97 50 HIS B C 1
ATOM 5444 O O . HIS B 1 50 ? -22.547 -8.797 -24.344 1 45.97 50 HIS B O 1
ATOM 5450 N N . ASP B 1 51 ? -21.297 -8.945 -25.922 1 50.19 51 ASP B N 1
ATOM 5451 C CA . ASP B 1 51 ? -21 -10.32 -26.297 1 50.19 51 ASP B CA 1
ATOM 5452 C C . ASP B 1 51 ? -20.406 -11.102 -25.125 1 50.19 51 ASP B C 1
ATOM 5454 O O . ASP B 1 51 ? -19.859 -12.195 -25.312 1 50.19 51 ASP B O 1
ATOM 5458 N N . SER B 1 52 ? -20.469 -10.516 -23.906 1 61.03 52 SER B N 1
ATOM 5459 C CA . SER B 1 52 ? -19.875 -11.336 -22.859 1 61.03 52 SER B CA 1
ATOM 5460 C C . SER B 1 52 ? -20.891 -12.289 -22.25 1 61.03 52 SER B C 1
ATOM 5462 O O . SER B 1 52 ? -22.078 -11.953 -22.141 1 61.03 52 SER B O 1
ATOM 5464 N N . VAL B 1 53 ? -20.625 -13.508 -22.25 1 61.34 53 VAL B N 1
ATOM 5465 C CA . VAL B 1 53 ? -21.469 -14.578 -21.719 1 61.34 53 VAL B CA 1
ATOM 5466 C C . VAL B 1 53 ? -21.938 -14.227 -20.312 1 61.34 53 VAL B C 1
ATOM 5468 O O . VAL B 1 53 ? -23.078 -14.5 -19.938 1 61.34 53 VAL B O 1
ATOM 5471 N N . LEU B 1 54 ? -21.094 -13.594 -19.547 1 65.12 54 LEU B N 1
ATOM 5472 C CA . LEU B 1 54 ? -21.422 -13.266 -18.172 1 65.12 54 LEU B CA 1
ATOM 5473 C C . LEU B 1 54 ? -21.281 -11.773 -17.922 1 65.12 54 LEU B C 1
ATOM 5475 O O . LEU B 1 54 ? -20.281 -11.164 -18.297 1 65.12 54 LEU B O 1
ATOM 5479 N N . ASN B 1 55 ? -22.469 -11.219 -17.609 1 62.28 55 ASN B N 1
ATOM 5480 C CA . ASN B 1 55 ? -22.406 -9.852 -17.109 1 62.28 55 ASN B CA 1
ATOM 5481 C C . ASN B 1 55 ? -21.953 -9.812 -15.656 1 62.28 55 ASN B C 1
ATOM 5483 O O . ASN B 1 55 ? -22.734 -10.102 -14.75 1 62.28 55 ASN B O 1
ATOM 5487 N N . ARG B 1 56 ? -20.812 -9.516 -15.406 1 65.31 56 ARG B N 1
ATOM 5488 C CA . ARG B 1 56 ? -20.203 -9.617 -14.094 1 65.31 56 ARG B CA 1
ATOM 5489 C C . ARG B 1 56 ? -20.875 -8.68 -13.094 1 65.31 56 ARG B C 1
ATOM 5491 O O . ARG B 1 56 ? -20.828 -8.914 -11.883 1 65.31 56 ARG B O 1
ATOM 5498 N N . GLU B 1 57 ? -21.531 -7.695 -13.602 1 72.19 57 GLU B N 1
ATOM 5499 C CA . GLU B 1 57 ? -22.172 -6.754 -12.688 1 72.19 57 GLU B CA 1
ATOM 5500 C C . GLU B 1 57 ? -23.484 -7.32 -12.141 1 72.19 57 GLU B C 1
ATOM 5502 O O . GLU B 1 57 ? -23.844 -7.07 -10.992 1 72.19 57 GLU B O 1
ATOM 5507 N N . HIS B 1 58 ? -24.094 -8.133 -12.961 1 78.5 58 HIS B N 1
ATOM 5508 C CA . HIS B 1 58 ? -25.453 -8.523 -12.562 1 78.5 58 HIS B CA 1
ATOM 5509 C C . HIS B 1 58 ? -25.578 -10.039 -12.469 1 78.5 58 HIS B C 1
ATOM 5511 O O . HIS B 1 58 ? -26.578 -10.547 -11.961 1 78.5 58 HIS B O 1
ATOM 5517 N N . ASP B 1 59 ? -24.594 -10.75 -12.961 1 79.44 59 ASP B N 1
ATOM 5518 C CA . ASP B 1 59 ? -24.656 -12.203 -12.945 1 79.44 59 ASP B CA 1
ATOM 5519 C C . ASP B 1 59 ? -23.703 -12.781 -11.898 1 79.44 59 ASP B C 1
ATOM 5521 O O . ASP B 1 59 ? -22.562 -12.328 -11.758 1 79.44 59 ASP B O 1
ATOM 5525 N N . ILE B 1 60 ? -24.281 -13.734 -11.164 1 82.5 60 ILE B N 1
ATOM 5526 C CA . ILE B 1 60 ? -23.469 -14.461 -10.195 1 82.5 60 ILE B CA 1
ATOM 5527 C C . ILE B 1 60 ? -23.562 -15.961 -10.461 1 82.5 60 ILE B C 1
ATOM 5529 O O . ILE B 1 60 ? -24.594 -16.578 -10.195 1 82.5 60 ILE B O 1
ATOM 5533 N N . PRO B 1 61 ? -22.469 -16.438 -11.039 1 78.19 61 PRO B N 1
ATOM 5534 C CA . PRO B 1 61 ? -22.5 -17.906 -11.156 1 78.19 61 PRO B CA 1
ATOM 5535 C C . PRO B 1 61 ? -22.75 -18.594 -9.82 1 78.19 61 PRO B C 1
ATOM 5537 O O . PRO B 1 61 ? -22.188 -18.203 -8.797 1 78.19 61 PRO B O 1
ATOM 5540 N N . LEU B 1 62 ? -23.547 -19.531 -9.836 1 77.31 62 LEU B N 1
ATOM 5541 C CA . LEU B 1 62 ? -23.953 -20.203 -8.602 1 77.31 62 LEU B CA 1
ATOM 5542 C C . LEU B 1 62 ? -22.734 -20.797 -7.887 1 77.31 62 LEU B C 1
ATOM 5544 O O . LEU B 1 62 ? -22.672 -20.797 -6.652 1 77.31 62 LEU B O 1
ATOM 5548 N N . ILE B 1 63 ? -21.781 -21.266 -8.656 1 75.44 63 ILE B N 1
ATOM 5549 C CA . ILE B 1 63 ? -20.594 -21.906 -8.094 1 75.44 63 ILE B CA 1
ATOM 5550 C C . ILE B 1 63 ? -19.75 -20.875 -7.352 1 75.44 63 ILE B C 1
ATOM 5552 O O . ILE B 1 63 ? -18.969 -21.219 -6.453 1 75.44 63 ILE B O 1
ATOM 5556 N N . SER B 1 64 ? -19.953 -19.656 -7.711 1 80.62 64 SER B N 1
ATOM 5557 C CA . SER B 1 64 ? -19.156 -18.578 -7.109 1 80.62 64 SER B CA 1
ATOM 5558 C C . SER B 1 64 ? -19.766 -18.125 -5.789 1 80.62 64 SER B C 1
ATOM 5560 O O . SER B 1 64 ? -19.172 -17.328 -5.066 1 80.62 64 SER B O 1
ATOM 5562 N N . ILE B 1 65 ? -20.875 -18.656 -5.414 1 81.69 65 ILE B N 1
ATOM 5563 C CA . ILE B 1 65 ? -21.547 -18.234 -4.188 1 81.69 65 ILE B CA 1
ATOM 5564 C C . ILE B 1 65 ? -20.984 -19.016 -3 1 81.69 65 ILE B C 1
ATOM 5566 O O . ILE B 1 65 ? -20.875 -20.234 -3.045 1 81.69 65 ILE B O 1
ATOM 5570 N N . ASP B 1 66 ? -20.594 -18.328 -2.02 1 80.19 66 ASP B N 1
ATOM 5571 C CA . ASP B 1 66 ? -20.047 -18.922 -0.807 1 80.19 66 ASP B CA 1
ATOM 5572 C C . ASP B 1 66 ? -21.125 -19.125 0.253 1 80.19 66 ASP B C 1
ATOM 5574 O O . ASP B 1 66 ? -21.281 -20.219 0.795 1 80.19 66 ASP B O 1
ATOM 5578 N N . ARG B 1 67 ? -21.859 -18.016 0.57 1 81.69 67 ARG B N 1
ATOM 5579 C CA . ARG B 1 67 ? -22.922 -18.047 1.574 1 81.69 67 ARG B CA 1
ATOM 5580 C C . ARG B 1 67 ? -24 -17 1.278 1 81.69 67 ARG B C 1
ATOM 5582 O O . ARG B 1 67 ? -23.719 -15.992 0.624 1 81.69 67 ARG B O 1
ATOM 5589 N N . VAL B 1 68 ? -25.188 -17.359 1.679 1 83 68 VAL B N 1
ATOM 5590 C CA . VAL B 1 68 ? -26.312 -16.469 1.522 1 83 68 VAL B CA 1
ATOM 5591 C C . VAL B 1 68 ? -26.953 -16.203 2.883 1 83 68 VAL B C 1
ATOM 5593 O O . VAL B 1 68 ? -27.172 -17.125 3.662 1 83 68 VAL B O 1
ATOM 5596 N N . THR B 1 69 ? -27.109 -14.93 3.195 1 82.75 69 THR B N 1
ATOM 5597 C CA . THR B 1 69 ? -27.75 -14.547 4.449 1 82.75 69 THR B CA 1
ATOM 5598 C C . THR B 1 69 ? -28.938 -13.625 4.191 1 82.75 69 THR B C 1
ATOM 5600 O O . THR B 1 69 ? -28.938 -12.867 3.225 1 82.75 69 THR B O 1
ATOM 5603 N N . VAL B 1 70 ? -29.938 -13.789 4.984 1 80.88 70 VAL B N 1
ATOM 5604 C CA . VAL B 1 70 ? -31.094 -12.914 4.953 1 80.88 70 VAL B CA 1
ATOM 5605 C C . VAL B 1 70 ? -31.172 -12.109 6.25 1 80.88 70 VAL B C 1
ATOM 5607 O O . VAL B 1 70 ? -31.203 -12.68 7.344 1 80.88 70 VAL B O 1
ATOM 5610 N N . ASN B 1 71 ? -30.969 -10.812 6.09 1 78.5 71 ASN B N 1
ATOM 5611 C CA . ASN B 1 71 ? -31.031 -9.922 7.246 1 78.5 71 ASN B CA 1
ATOM 5612 C C . ASN B 1 71 ? -32.344 -9.133 7.289 1 78.5 71 ASN B C 1
ATOM 5614 O O . ASN B 1 71 ? -32.906 -8.797 6.246 1 78.5 71 ASN B O 1
ATOM 5618 N N . GLN B 1 72 ? -32.812 -8.883 8.547 1 72.56 72 GLN B N 1
ATOM 5619 C CA . GLN B 1 72 ? -33.969 -8.008 8.75 1 72.56 72 GLN B CA 1
ATOM 5620 C C . GLN B 1 72 ? -33.531 -6.562 8.961 1 72.56 72 GLN B C 1
ATOM 5622 O O . GLN B 1 72 ? -32.656 -6.289 9.766 1 72.56 72 GLN B O 1
ATOM 5627 N N . LEU B 1 73 ? -33.781 -5.695 8.07 1 64.38 73 LEU B N 1
ATOM 5628 C CA . LEU B 1 73 ? -33.438 -4.281 8.227 1 64.38 73 LEU B CA 1
ATOM 5629 C C . LEU B 1 73 ? -34.344 -3.631 9.289 1 64.38 73 LEU B C 1
ATOM 5631 O O . LEU B 1 73 ? -35.5 -3.975 9.414 1 64.38 73 LEU B O 1
ATOM 5635 N N . PRO B 1 74 ? -33.625 -2.732 10.141 1 55.56 74 PRO B N 1
ATOM 5636 C CA . PRO B 1 74 ? -34.469 -2.064 11.141 1 55.56 74 PRO B CA 1
ATOM 5637 C C . PRO B 1 74 ? -35.562 -1.2 10.508 1 55.56 74 PRO B C 1
ATOM 5639 O O . PRO B 1 74 ? -35.375 -0.682 9.406 1 55.56 74 PRO B O 1
ATOM 5642 N N . LYS B 1 75 ? -36.812 -1.08 11.18 1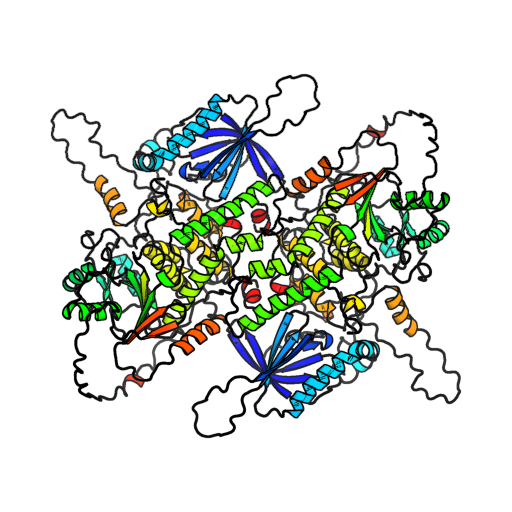 48.78 75 LYS B N 1
ATOM 5643 C CA . LYS B 1 75 ? -38 -0.316 10.797 1 48.78 75 LYS B CA 1
ATOM 5644 C C . LYS B 1 75 ? -37.688 1.179 10.75 1 48.78 75 LYS B C 1
ATOM 5646 O O . LYS B 1 75 ? -37.219 1.751 11.734 1 48.78 75 LYS B O 1
ATOM 5651 N N . THR B 1 76 ? -37.188 1.68 9.781 1 40.25 76 THR B N 1
ATOM 5652 C CA . THR B 1 76 ? -37.25 3.135 9.828 1 40.25 76 THR B CA 1
ATOM 5653 C C . THR B 1 76 ? -38.719 3.605 9.906 1 40.25 76 THR B C 1
ATOM 5655 O O . THR B 1 76 ? -39.562 3.178 9.109 1 40.25 76 THR B O 1
ATOM 5658 N N . LYS B 1 77 ? -39.219 4.227 11.055 1 35.28 77 LYS B N 1
ATOM 5659 C CA . LYS B 1 77 ? -40.531 4.871 11.164 1 35.28 77 LYS B CA 1
ATOM 5660 C C . LYS B 1 77 ? -40.781 5.836 10.008 1 35.28 77 LYS B C 1
ATOM 5662 O O . LYS B 1 77 ? -40.125 6.883 9.922 1 35.28 77 LYS B O 1
ATOM 5667 N N . ALA B 1 78 ? -41.031 5.465 8.836 1 33.56 78 ALA B N 1
ATOM 5668 C CA . ALA B 1 78 ? -41.656 6.539 8.086 1 33.56 78 ALA B CA 1
ATOM 5669 C C . ALA B 1 78 ? -42.812 7.156 8.883 1 33.56 78 ALA B C 1
ATOM 5671 O O . ALA B 1 78 ? -43.656 6.438 9.414 1 33.56 78 ALA B O 1
ATOM 5672 N N . MET B 1 79 ? -42.594 8.398 9.375 1 33.25 79 MET B N 1
ATOM 5673 C CA . MET B 1 79 ? -43.688 9.18 9.961 1 33.25 79 MET B CA 1
ATOM 5674 C C . MET B 1 79 ? -44.938 9.062 9.125 1 33.25 79 MET B C 1
ATOM 5676 O O . MET B 1 79 ? -45.906 9.773 9.367 1 33.25 79 MET B O 1
ATOM 5680 N N . THR B 1 80 ? -45.031 8.836 7.879 1 31.02 80 THR B N 1
ATOM 5681 C CA . THR B 1 80 ? -46.406 9.086 7.453 1 31.02 80 THR B CA 1
ATOM 5682 C C . THR B 1 80 ? -47.344 8.078 8.086 1 31.02 80 THR B C 1
ATOM 5684 O O . THR B 1 80 ? -46.969 6.93 8.336 1 31.02 80 THR B O 1
ATOM 5687 N N . ALA B 1 81 ? -48.594 8.57 8.609 1 32.38 81 ALA B N 1
ATOM 5688 C CA . ALA B 1 81 ? -49.781 8.047 9.312 1 32.38 81 ALA B CA 1
ATOM 5689 C C . ALA B 1 81 ? -50.156 6.672 8.781 1 32.38 81 ALA B C 1
ATOM 5691 O O . ALA B 1 81 ? -50.594 5.805 9.547 1 32.38 81 ALA B O 1
ATOM 5692 N N . SER B 1 82 ? -50.75 6.812 7.504 1 32.44 82 SER B N 1
ATOM 5693 C CA . SER B 1 82 ? -51.812 5.855 7.277 1 32.44 82 SER B CA 1
ATOM 5694 C C . SER B 1 82 ? -51.312 4.422 7.324 1 32.44 82 SER B C 1
ATOM 5696 O O . SER B 1 82 ? -52 3.521 7.801 1 32.44 82 SER B O 1
ATOM 5698 N N . SER B 1 83 ? -50.656 4.031 6.148 1 34.56 83 SER B N 1
ATOM 5699 C CA . SER B 1 83 ? -50.844 2.613 5.863 1 34.56 83 SER B CA 1
ATOM 5700 C C . SER B 1 83 ? -50 1.75 6.812 1 34.56 83 SER B C 1
ATOM 5702 O O . SER B 1 83 ? -48.875 2.105 7.16 1 34.56 83 SER B O 1
ATOM 5704 N N . GLY B 1 84 ? -50.5 0.935 7.777 1 34.81 84 GLY B N 1
ATOM 5705 C CA . GLY B 1 84 ? -50.312 -0.124 8.758 1 34.81 84 GLY B CA 1
ATOM 5706 C C . GLY B 1 84 ? -49.125 -1.017 8.445 1 34.81 84 GLY B C 1
ATOM 5707 O O . GLY B 1 84 ? -48.812 -1.923 9.219 1 34.81 84 GLY B O 1
ATOM 5708 N N . SER B 1 85 ? -49.031 -1.472 7.172 1 39 85 SER B N 1
ATOM 5709 C CA . SER B 1 85 ? -48.312 -2.74 7.117 1 39 85 SER B CA 1
ATOM 5710 C C . SER B 1 85 ? -46.844 -2.559 7.484 1 39 85 SER B C 1
ATOM 5712 O O . SER B 1 85 ? -46.125 -1.806 6.828 1 39 85 SER B O 1
ATOM 5714 N N . LYS B 1 86 ? -46.469 -2.574 8.742 1 41.56 86 LYS B N 1
ATOM 5715 C CA . LYS B 1 86 ? -45.25 -2.584 9.555 1 41.56 86 LYS B CA 1
ATOM 5716 C C . LYS B 1 86 ? -44.219 -3.562 9 1 41.56 86 LYS B C 1
ATOM 5718 O O . LYS B 1 86 ? -43.312 -3.998 9.719 1 41.56 86 LYS B O 1
ATOM 5723 N N . PHE B 1 87 ? -44.312 -4.379 7.91 1 44.31 87 PHE B N 1
ATOM 5724 C CA . PHE B 1 87 ? -43.344 -5.465 7.828 1 44.31 87 PHE B CA 1
ATOM 5725 C C . PHE B 1 87 ? -41.969 -4.941 7.426 1 44.31 87 PHE B C 1
ATOM 5727 O O . PHE B 1 87 ? -41.875 -4.113 6.52 1 44.31 87 PHE B O 1
ATOM 5734 N N . GLY B 1 88 ? -40.969 -4.98 8.172 1 52.06 88 GLY B N 1
ATOM 5735 C CA . GLY B 1 88 ? -39.562 -4.617 8.055 1 52.06 88 GLY B CA 1
ATOM 5736 C C . GLY B 1 88 ? -38.906 -5.141 6.785 1 52.06 88 GLY B C 1
ATOM 5737 O O . GLY B 1 88 ? -39.281 -6.211 6.293 1 52.06 88 GLY B O 1
ATOM 5738 N N . SER B 1 89 ? -38.406 -4.449 5.828 1 66.38 89 SER B N 1
ATOM 5739 C CA . SER B 1 89 ? -37.781 -4.805 4.562 1 66.38 89 SER B CA 1
ATOM 5740 C C . SER B 1 89 ? -36.562 -5.73 4.781 1 66.38 89 SER B C 1
ATOM 5742 O O . SER B 1 89 ? -35.875 -5.605 5.781 1 66.38 89 SER B O 1
ATOM 5744 N N . LYS B 1 90 ? -36.688 -7.035 4.223 1 78.19 90 LYS B N 1
ATOM 5745 C CA . LYS B 1 90 ? -35.625 -8.039 4.289 1 78.19 90 LYS B CA 1
ATOM 5746 C C . LYS B 1 90 ? -34.531 -7.762 3.252 1 78.19 90 LYS B C 1
ATOM 5748 O O . LYS B 1 90 ? -34.812 -7.188 2.197 1 78.19 90 LYS B O 1
ATOM 5753 N N . GLU B 1 91 ? -33.375 -7.992 3.637 1 85.38 91 GLU B N 1
ATOM 5754 C CA . GLU B 1 91 ? -32.219 -7.844 2.754 1 85.38 91 GLU B CA 1
ATOM 5755 C C . GLU B 1 91 ? -31.547 -9.188 2.502 1 85.38 91 GLU B C 1
ATOM 5757 O O . GLU B 1 91 ? -31.281 -9.938 3.441 1 85.38 91 GLU B O 1
ATOM 5762 N N . LEU B 1 92 ? -31.438 -9.547 1.254 1 84.38 92 LEU B N 1
ATOM 5763 C CA . LEU B 1 92 ? -30.688 -10.727 0.835 1 84.38 92 LEU B CA 1
ATOM 5764 C C . LEU B 1 92 ? -29.234 -10.375 0.549 1 84.38 92 LEU B C 1
ATOM 5766 O O . LEU B 1 92 ? -28.953 -9.508 -0.283 1 84.38 92 LEU B O 1
ATOM 5770 N N . VAL B 1 93 ? -28.375 -10.969 1.316 1 85.06 93 VAL B N 1
ATOM 5771 C CA . VAL B 1 93 ? -26.953 -10.703 1.129 1 85.06 93 VAL B CA 1
ATOM 5772 C C . VAL B 1 93 ? -26.25 -11.953 0.603 1 85.06 93 VAL B C 1
ATOM 5774 O O . VAL B 1 93 ? -26.297 -13.008 1.24 1 85.06 93 VAL B O 1
ATOM 5777 N N . ILE B 1 94 ? -25.641 -11.859 -0.566 1 85.69 94 ILE B N 1
ATOM 5778 C CA . ILE B 1 94 ? -24.922 -12.969 -1.194 1 85.69 94 ILE B CA 1
ATOM 5779 C C . ILE B 1 94 ? -23.422 -12.75 -1.062 1 85.69 94 ILE B C 1
ATOM 5781 O O . ILE B 1 94 ? -22.891 -11.758 -1.55 1 85.69 94 ILE B O 1
ATOM 5785 N N . TYR B 1 95 ? -22.781 -13.672 -0.363 1 83.62 95 TYR B N 1
ATOM 5786 C CA . TYR B 1 95 ? -21.328 -13.664 -0.253 1 83.62 95 TYR B CA 1
ATOM 5787 C C . TYR B 1 95 ? -20.688 -14.578 -1.298 1 83.62 95 TYR B C 1
ATOM 5789 O O . TYR B 1 95 ? -21 -15.766 -1.354 1 83.62 95 TYR B O 1
ATOM 5797 N N . CYS B 1 96 ? -19.859 -14.023 -2.117 1 84.94 96 CYS B N 1
ATOM 5798 C CA . CYS B 1 96 ? -19.25 -14.789 -3.199 1 84.94 96 CYS B CA 1
ATOM 5799 C C . CYS B 1 96 ? -17.828 -15.219 -2.836 1 84.94 96 CYS B C 1
ATOM 5801 O O . CYS B 1 96 ? -17.203 -14.617 -1.963 1 84.94 96 CYS B O 1
ATOM 5803 N N . LYS B 1 97 ? -17.328 -16.219 -3.582 1 82.12 97 LYS B N 1
ATOM 5804 C CA . LYS B 1 97 ? -15.984 -16.734 -3.375 1 82.12 97 LYS B CA 1
ATOM 5805 C C . LYS B 1 97 ? -14.93 -15.75 -3.871 1 82.12 97 LYS B C 1
ATOM 5807 O O . LYS B 1 97 ? -13.773 -15.805 -3.449 1 82.12 97 LYS B O 1
ATOM 5812 N N . ASP B 1 98 ? -15.383 -14.891 -4.766 1 80.69 98 ASP B N 1
ATOM 5813 C CA . ASP B 1 98 ? -14.445 -13.906 -5.305 1 80.69 98 ASP B CA 1
ATOM 5814 C C . ASP B 1 98 ? -14.477 -12.617 -4.488 1 80.69 98 ASP B C 1
ATOM 5816 O O . ASP B 1 98 ? -14.133 -11.547 -4.992 1 80.69 98 ASP B O 1
ATOM 5820 N N . PHE B 1 99 ? -14.992 -12.586 -3.268 1 85.25 99 PHE B N 1
ATOM 5821 C CA . PHE B 1 99 ? -14.953 -11.523 -2.273 1 85.25 99 PHE B CA 1
ATOM 5822 C C . PHE B 1 99 ? -16 -10.461 -2.578 1 85.25 99 PHE B C 1
ATOM 5824 O O . PHE B 1 99 ? -16.031 -9.414 -1.932 1 85.25 99 PHE B O 1
ATOM 5831 N N . ARG B 1 100 ? -16.844 -10.766 -3.496 1 82.25 100 ARG B N 1
ATOM 5832 C CA . ARG B 1 100 ? -17.938 -9.844 -3.744 1 82.25 100 ARG B CA 1
ATOM 5833 C C . ARG B 1 100 ? -19.094 -10.078 -2.77 1 82.25 100 ARG B C 1
ATOM 5835 O O . ARG B 1 100 ? -19.359 -11.227 -2.395 1 82.25 100 ARG B O 1
ATOM 5842 N N . ILE B 1 101 ? -19.641 -8.969 -2.371 1 82.69 101 ILE B N 1
ATOM 5843 C CA . ILE B 1 101 ? -20.859 -9.023 -1.58 1 82.69 101 ILE B CA 1
ATOM 5844 C C . ILE B 1 101 ? -21.984 -8.289 -2.311 1 82.69 101 ILE B C 1
ATOM 5846 O O . ILE B 1 101 ? -21.859 -7.098 -2.598 1 82.69 101 ILE B O 1
ATOM 5850 N N . VAL B 1 102 ? -22.984 -9.023 -2.676 1 84 102 VAL B N 1
ATOM 5851 C CA . VAL B 1 102 ? -24.125 -8.438 -3.385 1 84 102 VAL B CA 1
ATOM 5852 C C . VAL B 1 102 ? -25.344 -8.406 -2.473 1 84 102 VAL B C 1
ATOM 5854 O O . VAL B 1 102 ? -25.688 -9.414 -1.856 1 84 102 VAL B O 1
ATOM 5857 N N . LYS B 1 103 ? -25.891 -7.242 -2.406 1 83.12 103 LYS B N 1
ATOM 5858 C CA . LYS B 1 103 ? -27.031 -7.055 -1.523 1 83.12 103 LYS B CA 1
ATOM 5859 C C . LYS B 1 103 ? -28.297 -6.746 -2.32 1 83.12 103 LYS B C 1
ATOM 5861 O O . LYS B 1 103 ? -28.266 -5.957 -3.268 1 83.12 103 LYS B O 1
ATOM 5866 N N . PHE B 1 104 ? -29.375 -7.418 -1.976 1 85.5 104 PHE B N 1
ATOM 5867 C CA . PHE B 1 104 ? -30.688 -7.199 -2.553 1 85.5 104 PHE B CA 1
ATOM 5868 C C . PHE B 1 104 ? -31.719 -6.883 -1.465 1 85.5 104 PHE B C 1
ATOM 5870 O O . PHE B 1 104 ? -31.828 -7.613 -0.479 1 85.5 104 PHE B O 1
ATOM 5877 N N . GLN B 1 105 ? -32.281 -5.789 -1.663 1 85.56 105 GLN B N 1
ATOM 5878 C CA . GLN B 1 105 ? -33.438 -5.492 -0.796 1 85.56 105 GLN B CA 1
ATOM 5879 C C . GLN B 1 105 ? -34.719 -6.086 -1.356 1 85.56 105 GLN B C 1
ATOM 5881 O O . GLN B 1 105 ? -35.031 -5.895 -2.533 1 85.56 105 GLN B O 1
ATOM 5886 N N . LEU B 1 106 ? -35.312 -6.809 -0.497 1 82.75 106 LEU B N 1
ATOM 5887 C CA . LEU B 1 106 ? -36.562 -7.445 -0.917 1 82.75 106 LEU B CA 1
ATOM 5888 C C . LEU B 1 106 ? -37.75 -6.527 -0.66 1 82.75 106 LEU B C 1
ATOM 5890 O O . LEU B 1 106 ? -37.781 -5.797 0.332 1 82.75 106 LEU B O 1
ATOM 5894 N N . GLU B 1 107 ? -38.531 -6.52 -1.659 1 74.56 107 GLU B N 1
ATOM 5895 C CA . GLU B 1 107 ? -39.75 -5.711 -1.499 1 74.56 107 GLU B CA 1
ATOM 5896 C C . GLU B 1 107 ? -40.656 -6.281 -0.416 1 74.56 107 GLU B C 1
ATOM 5898 O O . GLU B 1 107 ? -40.594 -7.477 -0.117 1 74.56 107 GLU B O 1
ATOM 5903 N N . GLN B 1 108 ? -41.406 -5.395 0.132 1 70.06 108 GLN B N 1
ATOM 5904 C CA . GLN B 1 108 ? -42.344 -5.781 1.191 1 70.06 108 GLN B CA 1
ATOM 5905 C C . GLN B 1 108 ? -43.344 -6.824 0.698 1 70.06 108 GLN B C 1
ATOM 5907 O O . GLN B 1 108 ? -43.812 -7.664 1.475 1 70.06 108 GLN B O 1
ATOM 5912 N N . SER B 1 109 ? -43.531 -6.754 -0.592 1 69.38 109 SER B N 1
ATOM 5913 C CA . SER B 1 109 ? -44.531 -7.641 -1.166 1 69.38 109 SER B CA 1
ATOM 5914 C C . SER B 1 109 ? -43.969 -9.031 -1.434 1 69.38 109 SER B C 1
ATOM 5916 O O . SER B 1 109 ? -44.719 -9.953 -1.775 1 69.38 109 SER B O 1
ATOM 5918 N N . THR B 1 110 ? -42.719 -9.172 -1.115 1 72.81 110 THR B N 1
ATOM 5919 C CA . THR B 1 110 ? -42.094 -10.453 -1.412 1 72.81 110 THR B CA 1
ATOM 5920 C C . THR B 1 110 ? -42.531 -11.508 -0.394 1 72.81 110 THR B C 1
ATOM 5922 O O . THR B 1 110 ? -42.375 -11.305 0.814 1 72.81 110 THR B O 1
ATOM 5925 N N . ARG B 1 111 ? -43.156 -12.578 -0.929 1 68.5 111 ARG B N 1
ATOM 5926 C CA . ARG B 1 111 ? -43.656 -13.664 -0.078 1 68.5 111 ARG B CA 1
ATOM 5927 C C . ARG B 1 111 ? -42.469 -14.461 0.506 1 68.5 111 ARG B C 1
ATOM 5929 O O . ARG B 1 111 ? -41.438 -14.602 -0.13 1 68.5 111 ARG B O 1
ATOM 5936 N N . GLU B 1 112 ? -42.531 -14.844 1.674 1 71 112 GLU B N 1
ATOM 5937 C CA . GLU B 1 112 ? -41.531 -15.656 2.361 1 71 112 GLU B CA 1
ATOM 5938 C C . GLU B 1 112 ? -41.219 -16.922 1.572 1 71 112 GLU B C 1
ATOM 5940 O O . GLU B 1 112 ? -40.094 -17.391 1.574 1 71 112 GLU B O 1
ATOM 5945 N N . GLU B 1 113 ? -42.25 -17.469 0.891 1 71.75 113 GLU B N 1
ATOM 5946 C CA . GLU B 1 113 ? -42.062 -18.703 0.11 1 71.75 113 GLU B CA 1
ATOM 5947 C C . GLU B 1 113 ? -41.094 -18.484 -1.033 1 71.75 113 GLU B C 1
ATOM 5949 O O . GLU B 1 113 ? -40.312 -19.375 -1.368 1 71.75 113 GLU B O 1
ATOM 5954 N N . GLN B 1 114 ? -41.156 -17.281 -1.537 1 72.75 114 GLN B N 1
ATOM 5955 C CA . GLN B 1 114 ? -40.25 -16.984 -2.641 1 72.75 114 GLN B CA 1
ATOM 5956 C C . GLN B 1 114 ? -38.781 -16.938 -2.166 1 72.75 114 GLN B C 1
ATOM 5958 O O . GLN B 1 114 ? -37.875 -17.422 -2.855 1 72.75 114 GLN B O 1
ATOM 5963 N N . ILE B 1 115 ? -38.656 -16.391 -0.994 1 72.38 115 ILE B N 1
ATOM 5964 C CA . ILE B 1 115 ? -37.344 -16.328 -0.411 1 72.38 115 ILE B CA 1
ATOM 5965 C C . ILE B 1 115 ? -36.844 -17.734 -0.116 1 72.38 115 ILE B C 1
ATOM 5967 O O . ILE B 1 115 ? -35.688 -18.062 -0.383 1 72.38 115 ILE B O 1
ATOM 5971 N N . HIS B 1 116 ? -37.688 -18.469 0.391 1 71.88 116 HIS B N 1
ATOM 5972 C CA . HIS B 1 116 ? -37.344 -19.859 0.7 1 71.88 116 HIS B CA 1
ATOM 5973 C C . HIS B 1 116 ? -36.969 -20.625 -0.559 1 71.88 116 HIS B C 1
ATOM 5975 O O . HIS B 1 116 ? -36 -21.406 -0.54 1 71.88 116 HIS B O 1
ATOM 5981 N N . TRP B 1 117 ? -37.625 -20.328 -1.573 1 67.12 117 TRP B N 1
ATOM 5982 C CA . TRP B 1 117 ? -37.344 -21 -2.828 1 67.12 117 TRP B CA 1
ATOM 5983 C C . TRP B 1 117 ? -35.969 -20.594 -3.371 1 67.12 117 TRP B C 1
ATOM 5985 O O . TRP B 1 117 ? -35.219 -21.422 -3.877 1 67.12 117 TRP B O 1
ATOM 5995 N N . ILE B 1 118 ? -35.688 -19.359 -3.248 1 69.31 118 ILE B N 1
ATOM 5996 C CA . ILE B 1 118 ? -34.406 -18.891 -3.691 1 69.31 118 ILE B CA 1
ATOM 5997 C C . ILE B 1 118 ? -33.281 -19.562 -2.875 1 69.31 118 ILE B C 1
ATOM 5999 O O . ILE B 1 118 ? -32.312 -20.078 -3.434 1 69.31 118 ILE B O 1
ATOM 6003 N N . LEU B 1 119 ? -33.562 -19.594 -1.603 1 71.38 119 LEU B N 1
ATOM 6004 C CA . LEU B 1 119 ? -32.562 -20.203 -0.71 1 71.38 119 LEU B CA 1
ATOM 6005 C C . LEU B 1 119 ? -32.469 -21.703 -0.96 1 71.38 119 LEU B C 1
ATOM 6007 O O . LEU B 1 119 ? -31.359 -22.266 -0.949 1 71.38 119 LEU B O 1
ATOM 6011 N N . HIS B 1 120 ? -33.594 -22.281 -1.159 1 66.81 120 HIS B N 1
ATOM 6012 C CA . HIS B 1 120 ? -33.625 -23.719 -1.445 1 66.81 120 HIS B CA 1
ATOM 6013 C C . HIS B 1 120 ? -32.969 -24.016 -2.799 1 66.81 120 HIS B C 1
ATOM 6015 O O . HIS B 1 120 ? -32.25 -25 -2.941 1 66.81 120 HIS B O 1
ATOM 6021 N N . GLY B 1 121 ? -33.344 -23.203 -3.768 1 62.81 121 GLY B N 1
ATOM 6022 C CA . GLY B 1 121 ? -32.719 -23.344 -5.074 1 62.81 121 GLY B CA 1
ATOM 6023 C C . GLY B 1 121 ? -31.219 -23.219 -5.027 1 62.81 121 GLY B C 1
ATOM 6024 O O . GLY B 1 121 ? -30.5 -24.016 -5.637 1 62.81 121 GLY B O 1
ATOM 6025 N N . LEU B 1 122 ? -30.781 -22.281 -4.223 1 67 122 LEU B N 1
ATOM 6026 C CA . LEU B 1 122 ? -29.344 -22.094 -4.047 1 67 122 LEU B CA 1
ATOM 6027 C C . LEU B 1 122 ? -28.719 -23.266 -3.305 1 67 122 LEU B C 1
ATOM 6029 O O . LEU B 1 122 ? -27.594 -23.688 -3.619 1 67 122 LEU B O 1
ATOM 6033 N N . GLY B 1 123 ? -29.406 -23.781 -2.354 1 63 123 GLY B N 1
ATOM 6034 C CA . GLY B 1 123 ? -28.938 -24.938 -1.597 1 63 123 GLY B CA 1
ATOM 6035 C C . GLY B 1 123 ? -28.828 -26.203 -2.432 1 63 123 GLY B C 1
ATOM 6036 O O . GLY B 1 123 ? -27.859 -26.953 -2.297 1 63 123 GLY B O 1
ATOM 6037 N N . LYS B 1 124 ? -29.844 -26.484 -3.223 1 58.91 124 LYS B N 1
ATOM 6038 C CA . LYS B 1 124 ? -29.875 -27.688 -4.059 1 58.91 124 LYS B CA 1
ATOM 6039 C C . LYS B 1 124 ? -28.75 -27.641 -5.098 1 58.91 124 LYS B C 1
ATOM 6041 O O . LYS B 1 124 ? -28.125 -28.672 -5.375 1 58.91 124 LYS B O 1
ATOM 6046 N N . ILE B 1 125 ? -28.578 -26.516 -5.633 1 55.06 125 ILE B N 1
ATOM 6047 C CA . ILE B 1 125 ? -27.594 -26.375 -6.703 1 55.06 125 ILE B CA 1
ATOM 6048 C C . ILE B 1 125 ? -26.188 -26.531 -6.137 1 55.06 125 ILE B C 1
ATOM 6050 O O . ILE B 1 125 ? -25.328 -27.125 -6.777 1 55.06 125 ILE B O 1
ATOM 6054 N N . PHE B 1 126 ? -26 -26.047 -4.93 1 55.91 126 PHE B N 1
ATOM 6055 C CA . PHE B 1 126 ? -24.688 -26.219 -4.312 1 55.91 126 PHE B CA 1
ATOM 6056 C C . PHE B 1 126 ? -24.344 -27.688 -4.172 1 55.91 126 PHE B C 1
ATOM 6058 O O . PHE B 1 126 ? -23.172 -28.078 -4.242 1 55.91 126 PHE B O 1
ATOM 6065 N N . GLN B 1 127 ? -25.375 -28.547 -3.998 1 52.19 127 GLN B N 1
ATOM 6066 C CA . GLN B 1 127 ? -25.125 -29.969 -3.768 1 52.19 127 GLN B CA 1
ATOM 6067 C C . GLN B 1 127 ? -24.859 -30.703 -5.082 1 52.19 127 GLN B C 1
ATOM 6069 O O . GLN B 1 127 ? -24.125 -31.688 -5.109 1 52.19 127 GLN B O 1
ATOM 6074 N N . HIS B 1 128 ? -25.406 -30.297 -6.219 1 48.84 128 HIS B N 1
ATOM 6075 C CA . HIS B 1 128 ? -25.391 -31.156 -7.398 1 48.84 128 HIS B CA 1
ATOM 6076 C C . HIS B 1 128 ? -24.594 -30.531 -8.531 1 48.84 128 HIS B C 1
ATOM 6078 O O . HIS B 1 128 ? -24.609 -31.016 -9.664 1 48.84 128 HIS B O 1
ATOM 6084 N N . PHE B 1 129 ? -23.781 -29.562 -8.305 1 50.34 129 PHE B N 1
ATOM 6085 C CA . PHE B 1 129 ? -23.328 -28.719 -9.406 1 50.34 129 PHE B CA 1
ATOM 6086 C C . PHE B 1 129 ? -22.406 -29.5 -10.336 1 50.34 129 PHE B C 1
ATOM 6088 O O . PHE B 1 129 ? -22.531 -29.406 -11.562 1 50.34 129 PHE B O 1
ATOM 6095 N N . VAL B 1 130 ? -21.359 -30.109 -9.773 1 49.78 130 VAL B N 1
ATOM 6096 C CA . VAL B 1 130 ? -20.391 -30.625 -10.719 1 49.78 130 VAL B CA 1
ATOM 6097 C C . VAL B 1 130 ? -21.047 -31.641 -11.648 1 49.78 130 VAL B C 1
ATOM 6099 O O . VAL B 1 130 ? -20.781 -31.641 -12.859 1 49.78 130 VAL B O 1
ATOM 6102 N N . THR B 1 131 ? -21.891 -32.438 -11.039 1 46.53 131 THR B N 1
ATOM 6103 C CA . THR B 1 131 ? -22.547 -33.406 -11.891 1 46.53 131 THR B CA 1
ATOM 6104 C C . THR B 1 131 ? -23.422 -32.75 -12.938 1 46.53 131 THR B C 1
ATOM 6106 O O . THR B 1 131 ? -23.562 -33.25 -14.055 1 46.53 131 THR B O 1
ATOM 6109 N N . ALA B 1 132 ? -23.906 -31.656 -12.555 1 47.84 132 ALA B N 1
ATOM 6110 C CA . ALA B 1 132 ? -24.812 -30.953 -13.461 1 47.84 132 ALA B CA 1
ATOM 6111 C C . ALA B 1 132 ? -24.016 -30.234 -14.562 1 47.84 132 ALA B C 1
ATOM 6113 O O . ALA B 1 132 ? -24.484 -30.141 -15.703 1 47.84 132 ALA B O 1
ATOM 6114 N N . ILE B 1 133 ? -22.891 -29.672 -14.164 1 49.44 133 ILE B N 1
ATOM 6115 C CA . ILE B 1 133 ? -22.078 -29.016 -15.18 1 49.44 133 ILE B CA 1
ATOM 6116 C C . ILE B 1 133 ? -21.672 -30.016 -16.25 1 49.44 133 ILE B C 1
ATOM 6118 O O . ILE B 1 133 ? -21.641 -29.688 -17.438 1 49.44 133 ILE B O 1
ATOM 6122 N N . TYR B 1 134 ? -21.359 -31.312 -15.672 1 45.59 134 TYR B N 1
ATOM 6123 C CA . TYR B 1 134 ? -20.953 -32.344 -16.625 1 45.59 134 TYR B CA 1
ATOM 6124 C C . TYR B 1 134 ? -22.141 -32.812 -17.469 1 45.59 134 TYR B C 1
ATOM 6126 O O . TYR B 1 134 ? -21.953 -33.344 -18.562 1 45.59 134 TYR B O 1
ATOM 6134 N N . SER B 1 135 ? -23.266 -32.688 -16.891 1 42.75 135 SER B N 1
ATOM 6135 C CA . SER B 1 135 ? -24.453 -33.156 -17.594 1 42.75 135 SER B CA 1
ATOM 6136 C C . SER B 1 135 ? -25.078 -32.062 -18.438 1 42.75 135 SER B C 1
ATOM 6138 O O . SER B 1 135 ? -26.156 -32.219 -18.984 1 42.75 135 SER B O 1
ATOM 6140 N N . PHE B 1 136 ? -24.641 -30.891 -18.312 1 42.31 136 PHE B N 1
ATOM 6141 C CA . PHE B 1 136 ? -25.297 -29.859 -19.109 1 42.31 136 PHE B CA 1
ATOM 6142 C C . PHE B 1 136 ? -25.141 -30.141 -20.594 1 42.31 136 PHE B C 1
ATOM 6144 O O . PHE B 1 136 ? -24.016 -30.172 -21.109 1 42.31 136 PHE B O 1
ATOM 6151 N N . PRO B 1 137 ? -26.031 -30.766 -21.266 1 37.91 137 PRO B N 1
ATOM 6152 C CA . PRO B 1 137 ? -25.969 -30.984 -22.719 1 37.91 137 PRO B CA 1
ATOM 6153 C C . PRO B 1 137 ? -25.516 -29.75 -23.484 1 37.91 137 PRO B C 1
ATOM 6155 O O . PRO B 1 137 ? -25.938 -28.625 -23.156 1 37.91 137 PRO B O 1
ATOM 6158 N N . SER B 1 138 ? -24.344 -29.625 -24.078 1 39.69 138 SER B N 1
ATOM 6159 C CA . SER B 1 138 ? -23.906 -28.625 -25.047 1 39.69 138 SER B CA 1
ATOM 6160 C C . SER B 1 138 ? -25.078 -28.016 -25.797 1 39.69 138 SER B C 1
ATOM 6162 O O . SER B 1 138 ? -25.016 -26.859 -26.25 1 39.69 138 SER B O 1
ATOM 6164 N N . ALA B 1 139 ? -26 -28.812 -26.25 1 36.97 139 ALA B N 1
ATOM 6165 C CA . ALA B 1 139 ? -27.172 -28.453 -27.062 1 36.97 139 ALA B CA 1
ATOM 6166 C C . ALA B 1 139 ? -28.062 -27.469 -26.328 1 36.97 139 ALA B C 1
ATOM 6168 O O . ALA B 1 139 ? -28.734 -26.641 -26.969 1 36.97 139 ALA B O 1
ATOM 6169 N N . ARG B 1 140 ? -28.344 -27.656 -25.156 1 37.69 140 ARG B N 1
ATOM 6170 C CA . ARG B 1 140 ? -29.328 -26.828 -24.469 1 37.69 140 ARG B CA 1
ATOM 6171 C C . ARG B 1 140 ? -28.734 -25.469 -24.109 1 37.69 140 ARG B C 1
ATOM 6173 O O . ARG B 1 140 ? -29.469 -24.547 -23.719 1 37.69 140 ARG B O 1
ATOM 6180 N N . MET B 1 141 ? -27.391 -25.375 -24 1 37.94 141 MET B N 1
ATOM 6181 C CA . MET B 1 141 ? -26.859 -24.016 -23.875 1 37.94 141 MET B CA 1
ATOM 6182 C C . MET B 1 141 ? -27.266 -23.172 -25.078 1 37.94 141 MET B C 1
ATOM 6184 O O . MET B 1 141 ? -27.156 -21.938 -25.031 1 37.94 141 MET B O 1
ATOM 6188 N N . CYS B 1 142 ? -27.516 -23.812 -26.297 1 32.41 142 CYS B N 1
ATOM 6189 C CA . CYS B 1 142 ? -28.031 -23.188 -27.5 1 32.41 142 CYS B CA 1
ATOM 6190 C C . CYS B 1 142 ? -29.547 -23.219 -27.531 1 32.41 142 CYS B C 1
ATOM 6192 O O . CYS B 1 142 ? -30.172 -22.734 -28.484 1 32.41 142 CYS B O 1
ATOM 6194 N N . THR B 1 143 ? -30.141 -24.062 -26.859 1 29.89 143 THR B N 1
ATOM 6195 C CA . THR B 1 143 ? -31.516 -24.219 -27.359 1 29.89 143 THR B CA 1
ATOM 6196 C C . THR B 1 143 ? -32.25 -22.875 -27.359 1 29.89 143 THR B C 1
ATOM 6198 O O . THR B 1 143 ? -32.812 -22.484 -28.375 1 29.89 143 THR B O 1
ATOM 6201 N N . ASN B 1 144 ? -33.094 -22.656 -26.203 1 31.84 144 ASN B N 1
ATOM 6202 C CA . ASN B 1 144 ? -34.125 -21.625 -26.234 1 31.84 144 ASN B CA 1
ATOM 6203 C C . ASN B 1 144 ? -33.531 -20.234 -26.094 1 31.84 144 ASN B C 1
ATOM 6205 O O . ASN B 1 144 ? -33.312 -19.75 -24.969 1 31.84 144 ASN B O 1
ATOM 6209 N N . GLY B 1 145 ? -32.875 -19.578 -27.125 1 33.97 145 GLY B N 1
ATOM 6210 C CA . GLY B 1 145 ? -32.438 -18.234 -27.484 1 33.97 145 GLY B CA 1
ATOM 6211 C C . GLY B 1 145 ? -31.172 -17.797 -26.781 1 33.97 145 GLY B C 1
ATOM 6212 O O . GLY B 1 145 ? -30.547 -16.797 -27.172 1 33.97 145 GLY B O 1
ATOM 6213 N N . MET B 1 146 ? -31.031 -17.922 -25.531 1 36.56 146 MET B N 1
ATOM 6214 C CA . MET B 1 146 ? -29.875 -17.312 -24.875 1 36.56 146 MET B CA 1
ATOM 6215 C C . MET B 1 146 ? -28.609 -18.125 -25.156 1 36.56 146 MET B C 1
ATOM 6217 O O . MET B 1 146 ? -28.453 -19.219 -24.609 1 36.56 146 MET B O 1
ATOM 6221 N N . THR B 1 147 ? -28.078 -18.344 -26.266 1 43.62 147 THR B N 1
ATOM 6222 C CA . THR B 1 147 ? -26.812 -18.938 -26.672 1 43.62 147 THR B CA 1
ATOM 6223 C C . THR B 1 147 ? -25.672 -18.406 -25.828 1 43.62 147 THR B C 1
ATOM 6225 O O . THR B 1 147 ? -25.422 -17.203 -25.797 1 43.62 147 THR B O 1
ATOM 6228 N N . LEU B 1 148 ? -25.359 -19.172 -24.734 1 51.66 148 LEU B N 1
ATOM 6229 C CA . LEU B 1 148 ? -24.266 -18.688 -23.875 1 51.66 148 LEU B CA 1
ATOM 6230 C C . LEU B 1 148 ? -23.094 -18.203 -24.734 1 51.66 148 LEU B C 1
ATOM 6232 O O . LEU B 1 148 ? -22.453 -17.203 -24.391 1 51.66 148 LEU B O 1
ATOM 6236 N N . PHE B 1 149 ? -22.688 -19.109 -25.781 1 57.31 149 PHE B N 1
ATOM 6237 C CA . PHE B 1 149 ? -21.562 -18.703 -26.625 1 57.31 149 PHE B CA 1
ATOM 6238 C C . PHE B 1 149 ? -22.031 -18.406 -28.047 1 57.31 149 PHE B C 1
ATOM 6240 O O . PHE B 1 149 ? -23.016 -18.969 -28.516 1 57.31 149 PHE B O 1
ATOM 6247 N N . PRO B 1 150 ? -21.516 -17.281 -28.688 1 52.66 150 PRO B N 1
ATOM 6248 C CA . PRO B 1 150 ? -21.906 -16.969 -30.062 1 52.66 150 PRO B CA 1
ATOM 6249 C C . PRO B 1 150 ? -21.844 -18.188 -30.984 1 52.66 150 PRO B C 1
ATOM 6251 O O . PRO B 1 150 ? -21.016 -19.078 -30.781 1 52.66 150 PRO B O 1
ATOM 6254 N N . ALA B 1 151 ? -22.938 -18.531 -31.688 1 49.56 151 ALA B N 1
ATOM 6255 C CA . ALA B 1 151 ? -23.078 -19.641 -32.625 1 49.56 151 ALA B CA 1
ATOM 6256 C C . ALA B 1 151 ? -21.797 -19.859 -33.406 1 49.56 151 ALA B C 1
ATOM 6258 O O . ALA B 1 151 ? -21.453 -21 -33.719 1 49.56 151 ALA B O 1
ATOM 6259 N N . ASN B 1 152 ? -21.094 -18.766 -33.812 1 48.34 152 ASN B N 1
ATOM 6260 C CA . ASN B 1 152 ? -19.922 -18.859 -34.688 1 48.34 152 ASN B CA 1
ATOM 6261 C C . ASN B 1 152 ? -18.625 -18.969 -33.875 1 48.34 152 ASN B C 1
ATOM 6263 O O . ASN B 1 152 ? -17.547 -18.719 -34.406 1 48.34 152 ASN B O 1
ATOM 6267 N N . PHE B 1 153 ? -18.891 -19.281 -32.656 1 51.84 153 PHE B N 1
ATOM 6268 C CA . PHE B 1 153 ? -17.641 -19.281 -31.906 1 51.84 153 PHE B CA 1
ATOM 6269 C C . PHE B 1 153 ? -16.797 -20.516 -32.281 1 51.84 153 PHE B C 1
ATOM 6271 O O . PHE B 1 153 ? -17.281 -21.641 -32.188 1 51.84 153 PHE B O 1
ATOM 6278 N N . GLU B 1 154 ? -15.797 -20.344 -33.219 1 50.12 154 GLU B N 1
ATOM 6279 C CA . GLU B 1 154 ? -14.789 -21.375 -33.406 1 50.12 154 GLU B CA 1
ATOM 6280 C C . GLU B 1 154 ? -13.688 -21.297 -32.344 1 50.12 154 GLU B C 1
ATOM 6282 O O . GLU B 1 154 ? -13.023 -20.266 -32.219 1 50.12 154 GLU B O 1
ATOM 6287 N N . ALA B 1 155 ? -13.859 -22.047 -31.281 1 51.09 155 ALA B N 1
ATOM 6288 C CA . ALA B 1 155 ? -12.82 -22.062 -30.266 1 51.09 155 ALA B CA 1
ATOM 6289 C C . ALA B 1 155 ? -11.43 -22.062 -30.891 1 51.09 155 ALA B C 1
ATOM 6291 O O . ALA B 1 155 ? -11.172 -22.797 -31.844 1 51.09 155 ALA B O 1
ATOM 6292 N N . ASP B 1 156 ? -10.797 -20.906 -31.109 1 49.59 156 ASP B N 1
ATOM 6293 C CA . ASP B 1 156 ? -9.414 -20.891 -31.562 1 49.59 156 ASP B CA 1
ATOM 6294 C C . ASP B 1 156 ? -8.594 -21.984 -30.875 1 49.59 156 ASP B C 1
ATOM 6296 O O . ASP B 1 156 ? -8.422 -21.953 -29.656 1 49.59 156 ASP B O 1
ATOM 6300 N N . GLY B 1 157 ? -8.781 -23.156 -31.219 1 45.44 157 GLY B N 1
ATOM 6301 C CA . GLY B 1 157 ? -8.18 -24.391 -30.734 1 45.44 157 GLY B CA 1
ATOM 6302 C C . GLY B 1 157 ? -6.902 -24.156 -29.953 1 45.44 157 GLY B C 1
ATOM 6303 O O . GLY B 1 157 ? -6.578 -23.031 -29.594 1 45.44 157 GLY B O 1
ATOM 6304 N N . HIS B 1 158 ? -5.805 -25.219 -30.266 1 47.38 158 HIS B N 1
ATOM 6305 C CA . HIS B 1 158 ? -4.746 -26.094 -29.766 1 47.38 158 HIS B CA 1
ATOM 6306 C C . HIS B 1 158 ? -3.471 -25.297 -29.484 1 47.38 158 HIS B C 1
ATOM 6308 O O . HIS B 1 158 ? -2.42 -25.891 -29.203 1 47.38 158 HIS B O 1
ATOM 6314 N N . ARG B 1 159 ? -3.414 -24.125 -29.781 1 48.5 159 ARG B N 1
ATOM 6315 C CA . ARG B 1 159 ? -2.029 -23.703 -30 1 48.5 159 ARG B CA 1
ATOM 6316 C C . ARG B 1 159 ? -1.221 -23.812 -28.719 1 48.5 159 ARG B C 1
ATOM 6318 O O . ARG B 1 159 ? -0.023 -24.094 -28.75 1 48.5 159 ARG B O 1
ATOM 6325 N N . PHE B 1 160 ? -1.851 -23.5 -27.5 1 56.34 160 PHE B N 1
ATOM 6326 C CA . PHE B 1 160 ? -0.884 -23.438 -26.422 1 56.34 160 PHE B CA 1
ATOM 6327 C C . PHE B 1 160 ? -1.16 -24.531 -25.391 1 56.34 160 PHE B C 1
ATOM 6329 O O . PHE B 1 160 ? -0.733 -24.438 -24.234 1 56.34 160 PHE B O 1
ATOM 6336 N N . TRP B 1 161 ? -1.736 -25.688 -25.875 1 61.53 161 TRP B N 1
ATOM 6337 C CA . TRP B 1 161 ? -2.197 -26.641 -24.875 1 61.53 161 TRP B CA 1
ATOM 6338 C C . TRP B 1 161 ? -1.129 -27.688 -24.609 1 61.53 161 TRP B C 1
ATOM 6340 O O . TRP B 1 161 ? -1.278 -28.516 -23.688 1 61.53 161 TRP B O 1
ATOM 6350 N N . LYS B 1 162 ? 0.144 -27.484 -25.047 1 67.19 162 LYS B N 1
ATOM 6351 C CA . LYS B 1 162 ? 1.203 -28.469 -24.828 1 67.19 162 LYS B CA 1
ATOM 6352 C C . LYS B 1 162 ? 0.674 -29.891 -24.984 1 67.19 162 LYS B C 1
ATOM 6354 O O . LYS B 1 162 ? 0.965 -30.766 -24.172 1 67.19 162 LYS B O 1
ATOM 6359 N N . ASN B 1 163 ? -0.233 -30.109 -26 1 75.88 163 ASN B N 1
ATOM 6360 C CA . ASN B 1 163 ? -0.867 -31.406 -26.203 1 75.88 163 ASN B CA 1
ATOM 6361 C C . ASN B 1 163 ? -0.138 -32.219 -27.266 1 75.88 163 ASN B C 1
ATOM 6363 O O . ASN B 1 163 ? -0.456 -33.406 -27.484 1 75.88 163 ASN B O 1
ATOM 6367 N N . CYS B 1 164 ? 0.881 -31.578 -27.797 1 82.38 164 CYS B N 1
ATOM 6368 C CA . CYS B 1 164 ? 1.657 -32.281 -28.812 1 82.38 164 CYS B CA 1
ATOM 6369 C C . CYS B 1 164 ? 3.152 -32.125 -28.578 1 82.38 164 CYS B C 1
ATOM 6371 O O . CYS B 1 164 ? 3.576 -31.109 -28 1 82.38 164 CYS B O 1
ATOM 6373 N N . PRO B 1 165 ? 3.895 -33.156 -29.016 1 89.12 165 PRO B N 1
ATOM 6374 C CA . PRO B 1 165 ? 5.344 -33.094 -28.797 1 89.12 165 PRO B CA 1
ATOM 6375 C C . PRO B 1 165 ? 5.957 -31.828 -29.391 1 89.12 165 PRO B C 1
ATOM 6377 O O . PRO B 1 165 ? 6.934 -31.297 -28.859 1 89.12 165 PRO B O 1
ATOM 6380 N N . PHE B 1 166 ? 5.344 -31.375 -30.406 1 88.31 166 PHE B N 1
ATOM 6381 C CA . PHE B 1 166 ? 5.867 -30.203 -31.109 1 88.31 166 PHE B CA 1
ATOM 6382 C C . PHE B 1 166 ? 5.883 -28.984 -30.188 1 88.31 166 PHE B C 1
ATOM 6384 O O . PHE B 1 166 ? 6.809 -28.172 -30.25 1 88.31 166 PHE B O 1
ATOM 6391 N N . ASN B 1 167 ? 4.902 -28.828 -29.406 1 87.62 167 ASN B N 1
ATOM 6392 C CA . ASN B 1 167 ? 4.84 -27.719 -28.469 1 87.62 167 ASN B CA 1
ATOM 6393 C C . ASN B 1 167 ? 6.02 -27.719 -27.5 1 87.62 167 ASN B C 1
ATOM 6395 O O . ASN B 1 167 ? 6.574 -26.672 -27.188 1 87.62 167 ASN B O 1
ATOM 6399 N N . TRP B 1 168 ? 6.398 -28.859 -27.062 1 92.94 168 TRP B N 1
ATOM 6400 C CA . TRP B 1 168 ? 7.516 -29 -26.141 1 92.94 168 TRP B CA 1
ATOM 6401 C C . TRP B 1 168 ? 8.844 -28.75 -26.859 1 92.94 168 TRP B C 1
ATOM 6403 O O . TRP B 1 168 ? 9.742 -28.109 -26.297 1 92.94 168 TRP B O 1
ATOM 6413 N N . GLU B 1 169 ? 8.938 -29.234 -28.078 1 92.94 169 GLU B N 1
ATOM 6414 C CA . GLU B 1 169 ? 10.148 -29.031 -28.859 1 92.94 169 GLU B CA 1
ATOM 6415 C C . GLU B 1 169 ? 10.383 -27.547 -29.125 1 92.94 169 GLU B C 1
ATOM 6417 O O . GLU B 1 169 ? 11.523 -27.078 -29.109 1 92.94 169 GLU B O 1
ATOM 6422 N N . GLN B 1 170 ? 9.328 -26.906 -29.375 1 90.94 170 GLN B N 1
ATOM 6423 C CA . GLN B 1 170 ? 9.43 -25.469 -29.594 1 90.94 170 GLN B CA 1
ATOM 6424 C C . GLN B 1 170 ? 9.953 -24.75 -28.359 1 90.94 170 GLN B C 1
ATOM 6426 O O . GLN B 1 170 ? 10.719 -23.797 -28.453 1 90.94 170 GLN B O 1
ATOM 6431 N N . GLU B 1 171 ? 9.469 -25.172 -27.219 1 92.62 171 GLU B N 1
ATOM 6432 C CA . GLU B 1 171 ? 9.938 -24.578 -25.969 1 92.62 171 GLU B CA 1
ATOM 6433 C C . GLU B 1 171 ? 11.414 -24.859 -25.734 1 92.62 171 GLU B C 1
ATOM 6435 O O . GLU B 1 171 ? 12.156 -24 -25.266 1 92.62 171 GLU B O 1
ATOM 6440 N N . LEU B 1 172 ? 11.867 -26.078 -26.062 1 94.31 172 LEU B N 1
ATOM 6441 C CA . LEU B 1 172 ? 13.273 -26.438 -25.938 1 94.31 172 LEU B CA 1
ATOM 6442 C C . LEU B 1 172 ? 14.141 -25.594 -26.859 1 94.31 172 LEU B C 1
ATOM 6444 O O . LEU B 1 172 ? 15.219 -25.141 -26.469 1 94.31 172 LEU B O 1
ATOM 6448 N N . GLU B 1 173 ? 13.609 -25.359 -28.031 1 94.06 173 GLU B N 1
ATOM 6449 C CA . GLU B 1 173 ? 14.336 -24.531 -28.984 1 94.06 173 GLU B CA 1
ATOM 6450 C C . GLU B 1 173 ? 14.398 -23.078 -28.531 1 94.06 173 GLU B C 1
ATOM 6452 O O . GLU B 1 173 ? 15.445 -22.438 -28.641 1 94.06 173 GLU B O 1
ATOM 6457 N N . ARG B 1 174 ? 13.336 -22.594 -28.062 1 93.62 174 ARG B N 1
ATOM 6458 C CA . ARG B 1 174 ? 13.266 -21.203 -27.625 1 93.62 174 ARG B CA 1
ATOM 6459 C C . ARG B 1 174 ? 14.258 -20.938 -26.5 1 93.62 174 ARG B C 1
ATOM 6461 O O . ARG B 1 174 ? 14.883 -19.875 -26.469 1 93.62 174 ARG B O 1
ATOM 6468 N N . THR B 1 175 ? 14.336 -21.875 -25.547 1 93.19 175 THR B N 1
ATOM 6469 C CA . THR B 1 175 ? 15.195 -21.688 -24.375 1 93.19 175 THR B CA 1
ATOM 6470 C C . THR B 1 175 ? 16.625 -22.094 -24.703 1 93.19 175 THR B C 1
ATOM 6472 O O . THR B 1 175 ? 17.531 -21.953 -23.859 1 93.19 175 THR B O 1
ATOM 6475 N N . GLY B 1 176 ? 16.891 -22.672 -25.812 1 90.88 176 GLY B N 1
ATOM 6476 C CA . GLY B 1 176 ? 18.234 -23.094 -26.188 1 90.88 176 GLY B CA 1
ATOM 6477 C C . GLY B 1 176 ? 18.703 -24.312 -25.438 1 90.88 176 GLY B C 1
ATOM 6478 O O . GLY B 1 176 ? 19.891 -24.453 -25.141 1 90.88 176 GLY B O 1
ATOM 6479 N N . THR B 1 177 ? 17.766 -25.156 -25.094 1 91.38 177 THR B N 1
ATOM 6480 C CA . THR B 1 177 ? 18.094 -26.359 -24.328 1 91.38 177 THR B CA 1
ATOM 6481 C C . THR B 1 177 ? 18.719 -27.406 -25.234 1 91.38 177 THR B C 1
ATOM 6483 O O . THR B 1 177 ? 18.141 -27.797 -26.25 1 91.38 177 THR B O 1
ATOM 6486 N N . SER B 1 178 ? 19.922 -27.828 -24.812 1 89.06 178 SER B N 1
ATOM 6487 C CA . SER B 1 178 ? 20.609 -28.906 -25.516 1 89.06 178 SER B CA 1
ATOM 6488 C C . SER B 1 178 ? 20.781 -30.125 -24.625 1 89.06 178 SER B C 1
ATOM 6490 O O . SER B 1 178 ? 20.844 -30 -23.391 1 89.06 178 SER B O 1
ATOM 6492 N N . GLY B 1 179 ? 20.766 -31.281 -25.156 1 90.06 179 GLY B N 1
ATOM 6493 C CA . GLY B 1 179 ? 21.016 -32.5 -24.406 1 90.06 179 GLY B CA 1
ATOM 6494 C C . GLY B 1 179 ? 19.75 -33.125 -23.812 1 90.06 179 GLY B C 1
ATOM 6495 O O . GLY B 1 179 ? 19.812 -34.031 -23.016 1 90.06 179 GLY B O 1
ATOM 6496 N N . TRP B 1 180 ? 18.656 -32.594 -24.172 1 93.81 180 TRP B N 1
ATOM 6497 C CA . TRP B 1 180 ? 17.359 -33.062 -23.703 1 93.81 180 TRP B CA 1
ATOM 6498 C C . TRP B 1 180 ? 16.453 -33.438 -24.891 1 93.81 180 TRP B C 1
ATOM 6500 O O . TRP B 1 180 ? 16.672 -32.938 -26 1 93.81 180 TRP B O 1
ATOM 6510 N N . ARG B 1 181 ? 15.523 -34.281 -24.609 1 94.44 181 ARG B N 1
ATOM 6511 C CA . ARG B 1 181 ? 14.586 -34.688 -25.656 1 94.44 181 ARG B CA 1
ATOM 6512 C C . ARG B 1 181 ? 13.18 -34.844 -25.094 1 94.44 181 ARG B C 1
ATOM 6514 O O . ARG B 1 181 ? 13 -35.062 -23.891 1 94.44 181 ARG B O 1
ATOM 6521 N N . VAL B 1 182 ? 12.18 -34.812 -26.031 1 95.69 182 VAL B N 1
ATOM 6522 C CA . VAL B 1 182 ? 10.781 -35.031 -25.656 1 95.69 182 VAL B CA 1
ATOM 6523 C C . VAL B 1 182 ? 10.469 -36.531 -25.734 1 95.69 182 VAL B C 1
ATOM 6525 O O . VAL B 1 182 ? 10.664 -37.188 -26.766 1 95.69 182 VAL B O 1
ATOM 6528 N N . SER B 1 183 ? 10.062 -37.094 -24.594 1 95.44 183 SER B N 1
ATOM 6529 C CA . SER B 1 183 ? 9.719 -38.531 -24.531 1 95.44 183 SER B CA 1
ATOM 6530 C C . SER B 1 183 ? 8.203 -38.719 -24.562 1 95.44 183 SER B C 1
ATOM 6532 O O . SER B 1 183 ? 7.48 -38.125 -23.766 1 95.44 183 SER B O 1
ATOM 6534 N N . PRO B 1 184 ? 7.703 -39.562 -25.391 1 94.25 184 PRO B N 1
ATOM 6535 C CA . PRO B 1 184 ? 6.273 -39.875 -25.422 1 94.25 184 PRO B CA 1
ATOM 6536 C C . PRO B 1 184 ? 5.918 -41.062 -24.516 1 94.25 184 PRO B C 1
ATOM 6538 O O . PRO B 1 184 ? 4.855 -41.656 -24.688 1 94.25 184 PRO B O 1
ATOM 6541 N N . ILE B 1 185 ? 6.75 -41.375 -23.609 1 94.06 185 ILE B N 1
ATOM 6542 C CA . ILE B 1 185 ? 6.629 -42.562 -22.781 1 94.06 185 ILE B CA 1
ATOM 6543 C C . ILE B 1 185 ? 5.266 -42.562 -22.094 1 94.06 185 ILE B C 1
ATOM 6545 O O . ILE B 1 185 ? 4.715 -43.625 -21.812 1 94.06 185 ILE B O 1
ATOM 6549 N N . ASN B 1 186 ? 4.715 -41.438 -21.797 1 94.19 186 ASN B N 1
ATOM 6550 C CA . ASN B 1 186 ? 3.449 -41.375 -21.078 1 94.19 186 ASN B CA 1
ATOM 6551 C C . ASN B 1 186 ? 2.303 -40.938 -21.984 1 94.19 186 ASN B C 1
ATOM 6553 O O . ASN B 1 186 ? 1.296 -40.406 -21.516 1 94.19 186 ASN B O 1
ATOM 6557 N N . GLU B 1 187 ? 2.381 -41.062 -23.234 1 92.31 187 GLU B N 1
ATOM 6558 C CA . GLU B 1 187 ? 1.381 -40.656 -24.203 1 92.31 187 GLU B CA 1
ATOM 6559 C C . GLU B 1 187 ? 0.03 -41.312 -23.938 1 92.31 187 GLU B C 1
ATOM 6561 O O . GLU B 1 187 ? -1.017 -40.656 -24.109 1 92.31 187 GLU B O 1
ATOM 6566 N N . ARG B 1 188 ? 0.043 -42.562 -23.516 1 91.31 188 ARG B N 1
ATOM 6567 C CA . ARG B 1 188 ? -1.18 -43.281 -23.188 1 91.31 188 ARG B CA 1
ATOM 6568 C C . ARG B 1 188 ? -1.457 -43.25 -21.688 1 91.31 188 ARG B C 1
ATOM 6570 O O . ARG B 1 188 ? -2.377 -43.906 -21.203 1 91.31 188 ARG B O 1
ATOM 6577 N N . PHE B 1 189 ? -0.692 -42.594 -21.016 1 93.31 189 PHE B N 1
ATOM 6578 C CA . PHE B 1 189 ? -0.809 -42.438 -19.578 1 93.31 189 PHE B CA 1
ATOM 6579 C C . PHE B 1 189 ? -0.626 -43.75 -18.859 1 93.31 189 PHE B C 1
ATOM 6581 O O . PHE B 1 189 ? -1.294 -44.031 -17.859 1 93.31 189 PHE B O 1
ATOM 6588 N N . ASP B 1 190 ? 0.258 -44.531 -19.359 1 92.38 190 ASP B N 1
ATOM 6589 C CA . ASP B 1 190 ? 0.55 -45.844 -18.766 1 92.38 190 ASP B CA 1
ATOM 6590 C C . ASP B 1 190 ? 1.446 -45.688 -17.547 1 92.38 190 ASP B C 1
ATOM 6592 O O . ASP B 1 190 ? 1.387 -46.5 -16.625 1 92.38 190 ASP B O 1
ATOM 6596 N N . MET B 1 191 ? 2.281 -44.719 -17.609 1 93.56 191 MET B N 1
ATOM 6597 C CA . MET B 1 191 ? 3.221 -44.531 -16.5 1 93.56 191 MET B CA 1
ATOM 6598 C C . MET B 1 191 ? 2.559 -43.812 -15.344 1 93.56 191 MET B C 1
ATOM 6600 O O . MET B 1 191 ? 2.777 -44.156 -14.18 1 93.56 191 MET B O 1
ATOM 6604 N N . SER B 1 192 ? 1.821 -42.812 -15.625 1 94.19 192 SER B N 1
ATOM 6605 C CA . SER B 1 192 ? 1.15 -42 -14.625 1 94.19 192 SER B CA 1
ATOM 6606 C C . SER B 1 192 ? -0.019 -41.219 -15.227 1 94.19 192 SER B C 1
ATOM 6608 O O . SER B 1 192 ? 0.09 -40.688 -16.328 1 94.19 192 SER B O 1
ATOM 6610 N N . THR B 1 193 ? -1.115 -41.094 -14.508 1 93.62 193 THR B N 1
ATOM 6611 C CA . THR B 1 193 ? -2.283 -40.344 -14.977 1 93.62 193 THR B CA 1
ATOM 6612 C C . THR B 1 193 ? -2.191 -38.875 -14.57 1 93.62 193 THR B C 1
ATOM 6614 O O . THR B 1 193 ? -2.953 -38.031 -15.055 1 93.62 193 THR B O 1
ATOM 6617 N N . SER B 1 194 ? -1.263 -38.562 -13.711 1 94 194 SER B N 1
ATOM 6618 C CA . SER B 1 194 ? -1.149 -37.188 -13.234 1 94 194 SER B CA 1
ATOM 6619 C C . SER B 1 194 ? -0.008 -36.469 -13.93 1 94 194 SER B C 1
ATOM 6621 O O . SER B 1 194 ? 0.159 -35.25 -13.75 1 94 194 SER B O 1
ATOM 6623 N N . LEU B 1 195 ? 0.759 -37.188 -14.773 1 94.06 195 LEU B N 1
ATOM 6624 C CA . LEU B 1 195 ? 1.848 -36.594 -15.531 1 94.06 195 LEU B CA 1
ATOM 6625 C C . LEU B 1 195 ? 1.383 -36.188 -16.938 1 94.06 195 LEU B C 1
ATOM 6627 O O . LEU B 1 195 ? 0.373 -36.719 -17.422 1 94.06 195 LEU B O 1
ATOM 6631 N N . PRO B 1 196 ? 2.127 -35.281 -17.547 1 92.94 196 PRO B N 1
ATOM 6632 C CA . PRO B 1 196 ? 1.801 -34.938 -18.938 1 92.94 196 PRO B CA 1
ATOM 6633 C C . PRO B 1 196 ? 2.012 -36.094 -19.906 1 92.94 196 PRO B C 1
ATOM 6635 O O . PRO B 1 196 ? 2.773 -37.031 -19.609 1 92.94 196 PRO B O 1
ATOM 6638 N N . LYS B 1 197 ? 1.385 -35.969 -21 1 92.56 197 LYS B N 1
ATOM 6639 C CA . LYS B 1 197 ? 1.55 -36.938 -22.078 1 92.56 197 LYS B CA 1
ATOM 6640 C C . LYS B 1 197 ? 3.006 -37 -22.531 1 92.56 197 LYS B C 1
ATOM 6642 O O . LYS B 1 197 ? 3.506 -38.094 -22.844 1 92.56 197 LYS B O 1
ATOM 6647 N N . TYR B 1 198 ? 3.574 -35.875 -22.562 1 93.69 198 TYR B N 1
ATOM 6648 C CA . TYR B 1 198 ? 4.953 -35.75 -23.016 1 93.69 198 TYR B CA 1
ATOM 6649 C C . TYR B 1 198 ? 5.832 -35.125 -21.953 1 93.69 198 TYR B C 1
ATOM 6651 O O . TYR B 1 198 ? 5.438 -34.125 -21.328 1 93.69 198 TYR B O 1
ATOM 6659 N N . ILE B 1 199 ? 6.953 -35.781 -21.688 1 94.56 199 ILE B N 1
ATOM 6660 C CA . ILE B 1 199 ? 7.879 -35.25 -20.688 1 94.56 199 ILE B CA 1
ATOM 6661 C C . ILE B 1 199 ? 9.25 -35.031 -21.328 1 94.56 199 ILE B C 1
ATOM 6663 O O . ILE B 1 199 ? 9.586 -35.688 -22.328 1 94.56 199 ILE B O 1
ATOM 6667 N N . VAL B 1 200 ? 9.984 -34.094 -20.828 1 95.06 200 VAL B N 1
ATOM 6668 C CA . VAL B 1 200 ? 11.32 -33.812 -21.344 1 95.06 200 VAL B CA 1
ATOM 6669 C C . VAL B 1 200 ? 12.367 -34.469 -20.438 1 95.06 200 VAL B C 1
ATOM 6671 O O . VAL B 1 200 ? 12.406 -34.188 -19.234 1 95.06 200 VAL B O 1
ATOM 6674 N N . VAL B 1 201 ? 13.188 -35.344 -21.031 1 94.94 201 VAL B N 1
ATOM 6675 C CA . VAL B 1 201 ? 14.203 -36.094 -20.312 1 94.94 201 VAL B CA 1
ATOM 6676 C C . VAL B 1 201 ? 15.547 -36 -21.047 1 94.94 201 VAL B C 1
ATOM 6678 O O . VAL B 1 201 ? 15.594 -35.531 -22.188 1 94.94 201 VAL B O 1
ATOM 6681 N N . PRO B 1 202 ? 16.625 -36.312 -20.344 1 93.75 202 PRO B N 1
ATOM 6682 C CA . PRO B 1 202 ? 17.938 -36.25 -21 1 93.75 202 PRO B CA 1
ATOM 6683 C C . PRO B 1 202 ? 18.031 -37.156 -22.219 1 93.75 202 PRO B C 1
ATOM 6685 O O . PRO B 1 202 ? 17.5 -38.281 -22.203 1 93.75 202 PRO B O 1
ATOM 6688 N N . LEU B 1 203 ? 18.781 -36.75 -23.188 1 92.38 203 LEU B N 1
ATOM 6689 C CA . LEU B 1 203 ? 18.969 -37.469 -24.453 1 92.38 203 LEU B CA 1
ATOM 6690 C C . LEU B 1 203 ? 19.672 -38.812 -24.203 1 92.38 203 LEU B C 1
ATOM 6692 O O . LEU B 1 203 ? 19.453 -39.781 -24.938 1 92.38 203 LEU B O 1
ATOM 6696 N N . LYS B 1 204 ? 20.391 -38.906 -23.172 1 90 204 LYS B N 1
ATOM 6697 C CA . LYS B 1 204 ? 21.219 -40.094 -22.891 1 90 204 LYS B CA 1
ATOM 6698 C C . LYS B 1 204 ? 20.391 -41.219 -22.344 1 90 204 LYS B C 1
ATOM 6700 O O . LYS B 1 204 ? 20.844 -42.375 -22.312 1 90 204 LYS B O 1
ATOM 6705 N N . LEU B 1 205 ? 19.188 -40.969 -21.969 1 91.81 205 LEU B N 1
ATOM 6706 C CA . LEU B 1 205 ? 18.359 -42 -21.375 1 91.81 205 LEU B CA 1
ATOM 6707 C C . LEU B 1 205 ? 17.266 -42.438 -22.344 1 91.81 205 LEU B C 1
ATOM 6709 O O . LEU B 1 205 ? 16.484 -41.625 -22.828 1 91.81 205 LEU B O 1
ATOM 6713 N N . PHE B 1 206 ? 17.219 -43.75 -22.547 1 92 206 PHE B N 1
ATOM 6714 C CA . PHE B 1 206 ? 16.172 -44.281 -23.406 1 92 206 PHE B CA 1
ATOM 6715 C C . PHE B 1 206 ? 14.891 -44.531 -22.625 1 92 206 PHE B C 1
ATOM 6717 O O . PHE B 1 206 ? 14.914 -44.688 -21.406 1 92 206 PHE B O 1
ATOM 6724 N N . ASP B 1 207 ? 13.789 -44.656 -23.297 1 93.25 207 ASP B N 1
ATOM 6725 C CA . ASP B 1 207 ? 12.477 -44.781 -22.672 1 93.25 207 ASP B CA 1
ATOM 6726 C C . ASP B 1 207 ? 12.375 -46.062 -21.844 1 93.25 207 ASP B C 1
ATOM 6728 O O . ASP B 1 207 ? 11.75 -46.062 -20.781 1 93.25 207 ASP B O 1
ATOM 6732 N N . TYR B 1 208 ? 12.945 -47.125 -22.391 1 91 208 TYR B N 1
ATOM 6733 C CA . TYR B 1 208 ? 12.844 -48.375 -21.656 1 91 208 TYR B CA 1
ATOM 6734 C C . TYR B 1 208 ? 13.562 -48.281 -20.312 1 91 208 TYR B C 1
ATOM 6736 O O . TYR B 1 208 ? 13.148 -48.938 -19.344 1 91 208 TYR B O 1
ATOM 6744 N N . GLU B 1 209 ? 14.609 -47.5 -20.25 1 90.44 209 GLU B N 1
ATOM 6745 C CA . GLU B 1 209 ? 15.336 -47.312 -19 1 90.44 209 GLU B CA 1
ATOM 6746 C C . GLU B 1 209 ? 14.539 -46.438 -18.031 1 90.44 209 GLU B C 1
ATOM 6748 O O . GLU B 1 209 ? 14.648 -46.594 -16.812 1 90.44 209 GLU B O 1
ATOM 6753 N N . LEU B 1 210 ? 13.766 -45.594 -18.562 1 91.62 210 LEU B N 1
ATOM 6754 C CA . LEU B 1 210 ? 12.969 -44.656 -17.766 1 91.62 210 LEU B CA 1
ATOM 6755 C C . LEU B 1 210 ? 11.844 -45.406 -17.047 1 91.62 210 LEU B C 1
ATOM 6757 O O . LEU B 1 210 ? 11.453 -45.031 -15.938 1 91.62 210 LEU B O 1
ATOM 6761 N N . LYS B 1 211 ? 11.305 -46.406 -17.625 1 91.12 211 LYS B N 1
ATOM 6762 C CA . LYS B 1 211 ? 10.18 -47.156 -17.062 1 91.12 211 LYS B CA 1
ATOM 6763 C C . LYS B 1 211 ? 10.5 -47.688 -15.672 1 91.12 211 LYS B C 1
ATOM 6765 O O . LYS B 1 211 ? 9.656 -47.625 -14.773 1 91.12 211 LYS B O 1
ATOM 6770 N N . ALA B 1 212 ? 11.703 -48.125 -15.492 1 86.69 212 ALA B N 1
ATOM 6771 C CA . ALA B 1 212 ? 12.117 -48.656 -14.195 1 86.69 212 ALA B CA 1
ATOM 6772 C C . ALA B 1 212 ? 12.219 -47.562 -13.156 1 86.69 212 ALA B C 1
ATOM 6774 O O . ALA B 1 212 ? 11.93 -47.75 -11.977 1 86.69 212 ALA B O 1
ATOM 6775 N N . ILE B 1 213 ? 12.57 -46.438 -13.625 1 89.69 213 ILE B N 1
ATOM 6776 C CA . ILE B 1 213 ? 12.805 -45.312 -12.734 1 89.69 213 ILE B CA 1
ATOM 6777 C C . ILE B 1 213 ? 11.469 -44.781 -12.227 1 89.69 213 ILE B C 1
ATOM 6779 O O . ILE B 1 213 ? 11.367 -44.312 -11.086 1 89.69 213 ILE B O 1
ATOM 6783 N N . PHE B 1 214 ? 10.383 -44.844 -13.016 1 91.88 214 PHE B N 1
ATOM 6784 C CA . PHE B 1 214 ? 9.07 -44.344 -12.656 1 91.88 214 PHE B CA 1
ATOM 6785 C C . PHE B 1 214 ? 8.562 -44.969 -11.375 1 91.88 214 PHE B C 1
ATOM 6787 O O . PHE B 1 214 ? 7.859 -44.344 -10.586 1 91.88 214 PHE B O 1
ATOM 6794 N N . THR B 1 215 ? 8.93 -46.156 -11.117 1 88.12 215 THR B N 1
ATOM 6795 C CA . THR B 1 215 ? 8.406 -46.938 -9.992 1 88.12 215 THR B CA 1
ATOM 6796 C C . THR B 1 215 ? 8.992 -46.406 -8.68 1 88.12 215 THR B C 1
ATOM 6798 O O . THR B 1 215 ? 8.43 -46.656 -7.609 1 88.12 215 THR B O 1
ATOM 6801 N N . HIS B 1 216 ? 10.016 -45.719 -8.75 1 88.06 216 HIS B N 1
ATOM 6802 C CA . HIS B 1 216 ? 10.703 -45.25 -7.543 1 88.06 216 HIS B CA 1
ATOM 6803 C C . HIS B 1 216 ? 10.125 -43.938 -7.043 1 88.06 216 HIS B C 1
ATOM 6805 O O . HIS B 1 216 ? 10.43 -43.5 -5.934 1 88.06 216 HIS B O 1
ATOM 6811 N N . PHE B 1 217 ? 9.289 -43.344 -7.789 1 92 217 PHE B N 1
ATOM 6812 C CA . PHE B 1 217 ? 8.789 -42.031 -7.438 1 92 217 PHE B CA 1
ATOM 6813 C C . PHE B 1 217 ? 7.293 -42.062 -7.141 1 92 217 PHE B C 1
ATOM 6815 O O . PHE B 1 217 ? 6.566 -42.875 -7.727 1 92 217 PHE B O 1
ATOM 6822 N N . ASN B 1 218 ? 6.887 -41.156 -6.277 1 91.06 218 ASN B N 1
ATOM 6823 C CA . ASN B 1 218 ? 5.469 -41.062 -5.953 1 91.06 218 ASN B CA 1
ATOM 6824 C C . ASN B 1 218 ? 4.633 -40.719 -7.184 1 91.06 218 ASN B C 1
ATOM 6826 O O . ASN B 1 218 ? 4.914 -39.75 -7.883 1 91.06 218 ASN B O 1
ATOM 6830 N N . ASP B 1 219 ? 3.684 -41.562 -7.574 1 90.31 219 ASP B N 1
ATOM 6831 C CA . ASP B 1 219 ? 2.777 -41.438 -8.711 1 90.31 219 ASP B CA 1
ATOM 6832 C C . ASP B 1 219 ? 3.551 -41.312 -10.023 1 90.31 219 ASP B C 1
ATOM 6834 O O . ASP B 1 219 ? 3.053 -40.75 -11 1 90.31 219 ASP B O 1
ATOM 6838 N N . GLY B 1 220 ? 4.879 -41.688 -9.938 1 92.31 220 GLY B N 1
ATOM 6839 C CA . GLY B 1 220 ? 5.707 -41.719 -11.133 1 92.31 220 GLY B CA 1
ATOM 6840 C C . GLY B 1 220 ? 6.266 -40.375 -11.523 1 92.31 220 GLY B C 1
ATOM 6841 O O . GLY B 1 220 ? 6.699 -40.188 -12.664 1 92.31 220 GLY B O 1
ATOM 6842 N N . HIS B 1 221 ? 6.215 -39.438 -10.656 1 94.69 221 HIS B N 1
ATOM 6843 C CA . HIS B 1 221 ? 6.699 -38.125 -10.977 1 94.69 221 HIS B CA 1
ATOM 6844 C C . HIS B 1 221 ? 8.219 -38.031 -10.914 1 94.69 221 HIS B C 1
ATOM 6846 O O . HIS B 1 221 ? 8.781 -37.469 -9.977 1 94.69 221 HIS B O 1
ATOM 6852 N N . ILE B 1 222 ? 8.883 -38.531 -11.93 1 93.69 222 ILE B N 1
ATOM 6853 C CA . ILE B 1 222 ? 10.336 -38.531 -12.039 1 93.69 222 ILE B CA 1
ATOM 6854 C C . ILE B 1 222 ? 10.852 -37.125 -12.266 1 93.69 222 ILE B C 1
ATOM 6856 O O . ILE B 1 222 ? 10.078 -36.219 -12.609 1 93.69 222 ILE B O 1
ATOM 6860 N N . PRO B 1 223 ? 12.141 -36.938 -12.055 1 93.75 223 PRO B N 1
ATOM 6861 C CA . PRO B 1 223 ? 12.688 -35.625 -12.406 1 93.75 223 PRO B CA 1
ATOM 6862 C C . PRO B 1 223 ? 12.492 -35.281 -13.875 1 93.75 223 PRO B C 1
ATOM 6864 O O . PRO B 1 223 ? 12.852 -36.062 -14.758 1 93.75 223 PRO B O 1
ATOM 6867 N N . ARG B 1 224 ? 11.867 -34.219 -14.164 1 93.88 224 ARG B N 1
ATOM 6868 C CA . ARG B 1 224 ? 11.594 -33.812 -15.531 1 93.88 224 ARG B CA 1
ATOM 6869 C C . ARG B 1 224 ? 11.977 -32.344 -15.75 1 93.88 224 ARG B C 1
ATOM 6871 O O . ARG B 1 224 ? 11.906 -31.531 -14.82 1 93.88 224 ARG B O 1
ATOM 6878 N N . TRP B 1 225 ? 12.242 -32.031 -16.875 1 95.56 225 TRP B N 1
ATOM 6879 C CA . TRP B 1 225 ? 12.719 -30.719 -17.281 1 95.56 225 TRP B CA 1
ATOM 6880 C C . TRP B 1 225 ? 11.594 -29.703 -17.266 1 95.56 225 TRP B C 1
ATOM 6882 O O . TRP B 1 225 ? 10.477 -29.984 -17.703 1 95.56 225 TRP B O 1
ATOM 6892 N N . CYS B 1 226 ? 11.852 -28.484 -16.719 1 96.38 226 CYS B N 1
ATOM 6893 C CA . CYS B 1 226 ? 10.891 -27.391 -16.703 1 96.38 226 CYS B CA 1
ATOM 6894 C C . CYS B 1 226 ? 11.375 -26.219 -17.547 1 96.38 226 CYS B C 1
ATOM 6896 O O . CYS B 1 226 ? 10.602 -25.594 -18.266 1 96.38 226 CYS B O 1
ATOM 6898 N N . TRP B 1 227 ? 12.656 -25.969 -17.406 1 96.31 227 TRP B N 1
ATOM 6899 C CA . TRP B 1 227 ? 13.188 -24.766 -18.031 1 96.31 227 TRP B CA 1
ATOM 6900 C C . TRP B 1 227 ? 14.711 -24.781 -18.062 1 96.31 227 TRP B C 1
ATOM 6902 O O . TRP B 1 227 ? 15.344 -25.438 -17.234 1 96.31 227 TRP B O 1
ATOM 6912 N N . HIS B 1 228 ? 15.234 -24.062 -19.078 1 94.19 228 HIS B N 1
ATOM 6913 C CA . HIS B 1 228 ? 16.672 -23.953 -19.25 1 94.19 228 HIS B CA 1
ATOM 6914 C C . HIS B 1 228 ? 17.125 -22.5 -19.234 1 94.19 228 HIS B C 1
ATOM 6916 O O . HIS B 1 228 ? 16.547 -21.656 -19.938 1 94.19 228 HIS B O 1
ATOM 6922 N N . HIS B 1 229 ? 18.078 -22.234 -18.406 1 92.31 229 HIS B N 1
ATOM 6923 C CA . HIS B 1 229 ? 18.656 -20.891 -18.344 1 92.31 229 HIS B CA 1
ATOM 6924 C C . HIS B 1 229 ? 19.719 -20.703 -19.438 1 92.31 229 HIS B C 1
ATOM 6926 O O . HIS B 1 229 ? 20.5 -21.609 -19.703 1 92.31 229 HIS B O 1
ATOM 6932 N N . PRO B 1 230 ? 19.75 -19.531 -19.984 1 86.75 230 PRO B N 1
ATOM 6933 C CA . PRO B 1 230 ? 20.734 -19.297 -21.031 1 86.75 230 PRO B CA 1
ATOM 6934 C C . PRO B 1 230 ? 22.172 -19.453 -20.547 1 86.75 230 PRO B C 1
ATOM 6936 O O . PRO B 1 230 ? 23.062 -19.703 -21.344 1 86.75 230 PRO B O 1
ATOM 6939 N N . GLY B 1 231 ? 22.375 -19.359 -19.312 1 84.25 231 GLY B N 1
ATOM 6940 C CA . GLY B 1 231 ? 23.688 -19.547 -18.734 1 84.25 231 GLY B CA 1
ATOM 6941 C C . GLY B 1 231 ? 24.062 -21.016 -18.594 1 84.25 231 GLY B C 1
ATOM 6942 O O . GLY B 1 231 ? 25.188 -21.344 -18.188 1 84.25 231 GLY B O 1
ATOM 6943 N N . GLY B 1 232 ? 23.156 -21.922 -18.891 1 87.56 232 GLY B N 1
ATOM 6944 C CA . GLY B 1 232 ? 23.484 -23.344 -18.922 1 87.56 232 GLY B CA 1
ATOM 6945 C C . GLY B 1 232 ? 22.797 -24.141 -17.844 1 87.56 232 GLY B C 1
ATOM 6946 O O . GLY B 1 232 ? 22.812 -25.375 -17.859 1 87.56 232 GLY B O 1
ATOM 6947 N N . SER B 1 233 ? 22.203 -23.516 -16.922 1 91.25 233 SER B N 1
ATOM 6948 C CA . SER B 1 233 ? 21.547 -24.203 -15.812 1 91.25 233 SER B CA 1
ATOM 6949 C C . SER B 1 233 ? 20.188 -24.734 -16.219 1 91.25 233 SER B C 1
ATOM 6951 O O . SER B 1 233 ? 19.578 -24.25 -17.188 1 91.25 233 SER B O 1
ATOM 6953 N N . ASN B 1 234 ? 19.766 -25.781 -15.5 1 93.62 234 ASN B N 1
ATOM 6954 C CA . ASN B 1 234 ? 18.469 -26.391 -15.758 1 93.62 234 ASN B CA 1
ATOM 6955 C C . ASN B 1 234 ? 17.594 -26.391 -14.508 1 93.62 234 ASN B C 1
ATOM 6957 O O . ASN B 1 234 ? 18.094 -26.578 -13.398 1 93.62 234 ASN B O 1
ATOM 6961 N N . LEU B 1 235 ? 16.344 -26.172 -14.758 1 96.56 235 LEU B N 1
ATOM 6962 C CA . LEU B 1 235 ? 15.344 -26.312 -13.711 1 96.56 235 LEU B CA 1
ATOM 6963 C C . LEU B 1 235 ? 14.5 -27.562 -13.93 1 96.56 235 LEU B C 1
ATOM 6965 O O . LEU B 1 235 ? 13.953 -27.766 -15.016 1 96.56 235 LEU B O 1
ATOM 6969 N N . LEU B 1 236 ? 14.445 -28.438 -12.93 1 96.69 236 LEU B N 1
ATOM 6970 C CA . LEU B 1 236 ? 13.648 -29.656 -12.969 1 96.69 236 LEU B CA 1
ATOM 6971 C C . LEU B 1 236 ? 12.68 -29.703 -11.789 1 96.69 236 LEU B C 1
ATOM 6973 O O . LEU B 1 236 ? 12.82 -28.938 -10.828 1 96.69 236 LEU B O 1
ATOM 6977 N N . ARG B 1 237 ? 11.703 -30.516 -11.867 1 96.75 237 ARG B N 1
ATOM 6978 C CA . ARG B 1 237 ? 10.812 -30.797 -10.742 1 96.75 237 ARG B CA 1
ATOM 6979 C C . ARG B 1 237 ? 10.516 -32.281 -10.633 1 96.75 237 ARG B C 1
ATOM 6981 O O . ARG B 1 237 ? 10.531 -33 -11.633 1 96.75 237 ARG B O 1
ATOM 6988 N N . MET B 1 238 ? 10.266 -32.75 -9.461 1 94.81 238 MET B N 1
ATOM 6989 C CA . MET B 1 238 ? 9.984 -34.156 -9.242 1 94.81 238 MET B CA 1
ATOM 6990 C C . MET B 1 238 ? 9.156 -34.375 -7.98 1 94.81 238 MET B C 1
ATOM 6992 O O . MET B 1 238 ? 9 -33.469 -7.18 1 94.81 238 MET B O 1
ATOM 6996 N N . GLY B 1 239 ? 8.539 -35.562 -7.918 1 93.5 239 GLY B N 1
ATOM 6997 C CA . GLY B 1 239 ? 7.918 -36 -6.68 1 93.5 239 GLY B CA 1
ATOM 6998 C C . GLY B 1 239 ? 8.898 -36.656 -5.711 1 93.5 239 GLY B C 1
ATOM 6999 O O . GLY B 1 239 ? 10.062 -36.844 -6.051 1 93.5 239 GLY B O 1
ATOM 7000 N N . SER B 1 240 ? 8.453 -36.938 -4.531 1 90.12 240 SER B N 1
ATOM 7001 C CA . SER B 1 240 ? 9.305 -37.625 -3.545 1 90.12 240 SER B CA 1
ATOM 7002 C C . SER B 1 240 ? 9.492 -39.094 -3.881 1 90.12 240 SER B C 1
ATOM 7004 O O . SER B 1 240 ? 8.703 -39.656 -4.629 1 90.12 240 SER B O 1
ATOM 7006 N N . PHE B 1 241 ? 10.523 -39.625 -3.293 1 85.19 241 PHE B N 1
ATOM 7007 C CA . PHE B 1 241 ? 10.789 -41.031 -3.455 1 85.19 241 PHE B CA 1
ATOM 7008 C C . PHE B 1 241 ? 9.773 -41.875 -2.68 1 85.19 241 PHE B C 1
ATOM 7010 O O . PHE B 1 241 ? 9.383 -41.5 -1.571 1 85.19 241 PHE B O 1
ATOM 7017 N N . ARG B 1 242 ? 9.523 -42.906 -3.299 1 83.81 242 ARG B N 1
ATOM 7018 C CA . ARG B 1 242 ? 8.648 -43.844 -2.584 1 83.81 242 ARG B CA 1
ATOM 7019 C C . ARG B 1 242 ? 9.406 -44.562 -1.461 1 83.81 242 ARG B C 1
ATOM 7021 O O . ARG B 1 242 ? 10.578 -44.875 -1.61 1 83.81 242 ARG B O 1
ATOM 7028 N N . SER B 1 243 ? 8.953 -44.656 -0.191 1 72.12 243 SER B N 1
ATOM 7029 C CA . SER B 1 243 ? 9.609 -45.156 1.016 1 72.12 243 SER B CA 1
ATOM 7030 C C . SER B 1 243 ? 10.18 -46.562 0.799 1 72.12 243 SER B C 1
ATOM 7032 O O . SER B 1 243 ? 11.242 -46.875 1.324 1 72.12 243 SER B O 1
ATOM 7034 N N . ASN B 1 244 ? 9.602 -47.375 0.016 1 66.62 244 ASN B N 1
ATOM 7035 C CA . ASN B 1 244 ? 9.992 -48.781 0.066 1 66.62 244 ASN B CA 1
ATOM 7036 C C . ASN B 1 244 ? 10.695 -49.219 -1.216 1 66.62 244 ASN B C 1
ATOM 7038 O O . ASN B 1 244 ? 10.656 -50.375 -1.581 1 66.62 244 ASN B O 1
ATOM 7042 N N . THR B 1 245 ? 11.461 -48.219 -1.665 1 65.94 245 THR B N 1
ATOM 7043 C CA . THR B 1 245 ? 12.023 -48.688 -2.926 1 65.94 245 THR B CA 1
ATOM 7044 C C . THR B 1 245 ? 13.539 -48.812 -2.832 1 65.94 245 THR B C 1
ATOM 7046 O O . THR B 1 245 ? 14.211 -47.938 -2.277 1 65.94 245 THR B O 1
ATOM 7049 N N . TYR B 1 246 ? 13.977 -50 -3.117 1 66.88 246 TYR B N 1
ATOM 7050 C CA . TYR B 1 246 ? 15.406 -50.25 -3.252 1 66.88 246 TYR B CA 1
ATOM 7051 C C . TYR B 1 246 ? 15.898 -49.906 -4.648 1 66.88 246 TYR B C 1
ATOM 7053 O O . TYR B 1 246 ? 15.328 -50.344 -5.648 1 66.88 246 TYR B O 1
ATOM 7061 N N . LEU B 1 247 ? 16.844 -48.938 -4.645 1 71.5 247 LEU B N 1
ATOM 7062 C CA . LEU B 1 247 ? 17.406 -48.562 -5.938 1 71.5 247 LEU B CA 1
ATOM 7063 C C . LEU B 1 247 ? 18.594 -49.438 -6.289 1 71.5 247 LEU B C 1
ATOM 7065 O O . LEU B 1 247 ? 19.656 -49.344 -5.684 1 71.5 247 LEU B O 1
ATOM 7069 N N . ALA B 1 248 ? 18.328 -50.281 -7.215 1 74.12 248 ALA B N 1
ATOM 7070 C CA . ALA B 1 248 ? 19.438 -51.094 -7.723 1 74.12 248 ALA B CA 1
ATOM 7071 C C . ALA B 1 248 ? 20.531 -50.219 -8.32 1 74.12 248 ALA B C 1
ATOM 7073 O O . ALA B 1 248 ? 20.281 -49.094 -8.695 1 74.12 248 ALA B O 1
ATOM 7074 N N . GLU B 1 249 ? 21.766 -50.719 -8.297 1 73.69 249 GLU B N 1
ATOM 7075 C CA . GLU B 1 249 ? 22.922 -49.969 -8.781 1 73.69 249 GLU B CA 1
ATOM 7076 C C . GLU B 1 249 ? 22.672 -49.438 -10.188 1 73.69 249 GLU B C 1
ATOM 7078 O O . GLU B 1 249 ? 23.047 -48.281 -10.5 1 73.69 249 GLU B O 1
ATOM 7083 N N . GLY B 1 250 ? 22.109 -50.281 -11 1 77 250 GLY B N 1
ATOM 7084 C CA . GLY B 1 250 ? 21.812 -49.844 -12.352 1 77 250 GLY B CA 1
ATOM 7085 C C . GLY B 1 250 ? 20.844 -48.656 -12.398 1 77 250 GLY B C 1
ATOM 7086 O O . GLY B 1 250 ? 21.031 -47.75 -13.188 1 77 250 GLY B O 1
ATOM 7087 N N . ASP B 1 251 ? 19.969 -48.688 -11.516 1 81.62 251 ASP B N 1
ATOM 7088 C CA . ASP B 1 251 ? 18.969 -47.625 -11.469 1 81.62 251 ASP B CA 1
ATOM 7089 C C . ASP B 1 251 ? 19.562 -46.344 -10.891 1 81.62 251 ASP B C 1
ATOM 7091 O O . ASP B 1 251 ? 19.172 -45.25 -11.289 1 81.62 251 ASP B O 1
ATOM 7095 N N . ALA B 1 252 ? 20.531 -46.5 -10.047 1 80 252 ALA B N 1
ATOM 7096 C CA . ALA B 1 252 ? 21.188 -45.344 -9.453 1 80 252 ALA B CA 1
ATOM 7097 C C . ALA B 1 252 ? 21.922 -44.531 -10.516 1 80 252 ALA B C 1
ATOM 7099 O O . ALA B 1 252 ? 21.906 -43.312 -10.477 1 80 252 ALA B O 1
ATOM 7100 N N . ARG B 1 253 ? 22.547 -45.219 -11.359 1 81.81 253 ARG B N 1
ATOM 7101 C CA . ARG B 1 253 ? 23.266 -44.531 -12.43 1 81.81 253 ARG B CA 1
ATOM 7102 C C . ARG B 1 253 ? 22.297 -43.812 -13.367 1 81.81 253 ARG B C 1
ATOM 7104 O O . ARG B 1 253 ? 22.578 -42.688 -13.812 1 81.81 253 ARG B O 1
ATOM 7111 N N . LYS B 1 254 ? 21.25 -44.5 -13.656 1 85.5 254 LYS B N 1
ATOM 7112 C CA . LYS B 1 254 ? 20.234 -43.875 -14.508 1 85.5 254 LYS B CA 1
ATOM 7113 C C . LYS B 1 254 ? 19.641 -42.625 -13.844 1 85.5 254 LYS B C 1
ATOM 7115 O O . LYS B 1 254 ? 19.359 -41.656 -14.516 1 85.5 254 LYS B O 1
ATOM 7120 N N . MET B 1 255 ? 19.5 -42.75 -12.602 1 84.25 255 MET B N 1
ATOM 7121 C CA . MET B 1 255 ? 18.969 -41.625 -11.828 1 84.25 255 MET B CA 1
ATOM 7122 C C . MET B 1 255 ? 19.938 -40.438 -11.859 1 84.25 255 MET B C 1
ATOM 7124 O O . MET B 1 255 ? 19.5 -39.281 -11.93 1 84.25 255 MET B O 1
ATOM 7128 N N . GLU B 1 256 ? 21.141 -40.688 -11.742 1 82.5 256 GLU B N 1
ATOM 7129 C CA . GLU B 1 256 ? 22.156 -39.656 -11.805 1 82.5 256 GLU B CA 1
ATOM 7130 C C . GLU B 1 256 ? 22.109 -38.906 -13.148 1 82.5 256 GLU B C 1
ATOM 7132 O O . GLU B 1 256 ? 22.234 -37.688 -13.195 1 82.5 256 GLU B O 1
ATOM 7137 N N . ILE B 1 257 ? 21.922 -39.688 -14.156 1 85.25 257 ILE B N 1
ATOM 7138 C CA . ILE B 1 257 ? 21.844 -39.125 -15.492 1 85.25 257 ILE B CA 1
ATOM 7139 C C . ILE B 1 257 ? 20.562 -38.281 -15.602 1 85.25 257 ILE B C 1
ATOM 7141 O O . ILE B 1 257 ? 20.578 -37.188 -16.203 1 85.25 257 ILE B O 1
ATOM 7145 N N . LEU B 1 258 ? 19.531 -38.75 -15.031 1 87.12 258 LEU B N 1
ATOM 7146 C CA . LEU B 1 258 ? 18.25 -38.062 -15.094 1 87.12 258 LEU B CA 1
ATOM 7147 C C . LEU B 1 258 ? 18.312 -36.75 -14.359 1 87.12 258 LEU B C 1
ATOM 7149 O O . LEU B 1 258 ? 17.719 -35.75 -14.805 1 87.12 258 LEU B O 1
ATOM 7153 N N . VAL B 1 259 ? 19.047 -36.719 -13.281 1 82.88 259 VAL B N 1
ATOM 7154 C CA . VAL B 1 259 ? 19.109 -35.531 -12.422 1 82.88 259 VAL B CA 1
ATOM 7155 C C . VAL B 1 259 ? 20.141 -34.562 -12.953 1 82.88 259 VAL B C 1
ATOM 7157 O O . VAL B 1 259 ? 19.922 -33.344 -12.961 1 82.88 259 VAL B O 1
ATOM 7160 N N . GLN B 1 260 ? 21.203 -35 -13.43 1 79.94 260 GLN B N 1
ATOM 7161 C CA . GLN B 1 260 ? 22.328 -34.125 -13.797 1 79.94 260 GLN B CA 1
ATOM 7162 C C . GLN B 1 260 ? 22.312 -33.781 -15.281 1 79.94 260 GLN B C 1
ATOM 7164 O O . GLN B 1 260 ? 22.812 -32.75 -15.703 1 79.94 260 GLN B O 1
ATOM 7169 N N . GLY B 1 261 ? 21.562 -34.625 -16 1 77.31 261 GLY B N 1
ATOM 7170 C CA . GLY B 1 261 ? 21.625 -34.406 -17.453 1 77.31 261 GLY B CA 1
ATOM 7171 C C . GLY B 1 261 ? 23.031 -34.375 -17.984 1 77.31 261 GLY B C 1
ATOM 7172 O O . GLY B 1 261 ? 23.719 -35.406 -18 1 77.31 261 GLY B O 1
ATOM 7173 N N . ASN B 1 262 ? 23.5 -33.156 -18.312 1 74.81 262 ASN B N 1
ATOM 7174 C CA . ASN B 1 262 ? 24.844 -32.938 -18.844 1 74.81 262 ASN B CA 1
ATOM 7175 C C . ASN B 1 262 ? 25.734 -32.156 -17.875 1 74.81 262 ASN B C 1
ATOM 7177 O O . ASN B 1 262 ? 26.875 -31.844 -18.203 1 74.81 262 ASN B O 1
ATOM 7181 N N . LEU B 1 263 ? 25.125 -31.938 -16.766 1 82.06 263 LEU B N 1
ATOM 7182 C CA . LEU B 1 263 ? 25.859 -31.094 -15.812 1 82.06 263 LEU B CA 1
ATOM 7183 C C . LEU B 1 263 ? 26.375 -31.938 -14.648 1 82.06 263 LEU B C 1
ATOM 7185 O O . LEU B 1 263 ? 25.875 -33.031 -14.383 1 82.06 263 LEU B O 1
ATOM 7189 N N . SER B 1 264 ? 27.359 -31.422 -13.977 1 77.5 264 SER B N 1
ATOM 7190 C CA . SER B 1 264 ? 28 -32.188 -12.914 1 77.5 264 SER B CA 1
ATOM 7191 C C . SER B 1 264 ? 27.406 -31.844 -11.547 1 77.5 264 SER B C 1
ATOM 7193 O O . SER B 1 264 ? 27.547 -32.594 -10.594 1 77.5 264 SER B O 1
ATOM 7195 N N . GLN B 1 265 ? 26.844 -30.688 -11.453 1 82.94 265 GLN B N 1
ATOM 7196 C CA . GLN B 1 265 ? 26.344 -30.25 -10.156 1 82.94 265 GLN B CA 1
ATOM 7197 C C . GLN B 1 265 ? 24.812 -30.172 -10.164 1 82.94 265 GLN B C 1
ATOM 7199 O O . GLN B 1 265 ? 24.219 -29.719 -11.148 1 82.94 265 GLN B O 1
ATOM 7204 N N . ALA B 1 266 ? 24.25 -30.734 -9.078 1 88.12 266 ALA B N 1
ATOM 7205 C CA . ALA B 1 266 ? 22.797 -30.688 -8.922 1 88.12 266 ALA B CA 1
ATOM 7206 C C . ALA B 1 266 ? 22.406 -30.234 -7.52 1 88.12 266 ALA B C 1
ATOM 7208 O O . ALA B 1 266 ? 23.109 -30.531 -6.551 1 88.12 266 ALA B O 1
ATOM 7209 N N . VAL B 1 267 ? 21.422 -29.391 -7.441 1 89.25 267 VAL B N 1
ATOM 7210 C CA . VAL B 1 267 ? 20.891 -28.922 -6.168 1 89.25 267 VAL B CA 1
ATOM 7211 C C . VAL B 1 267 ? 19.422 -29.328 -6.035 1 89.25 267 VAL B C 1
ATOM 7213 O O . VAL B 1 267 ? 18.609 -29.047 -6.918 1 89.25 267 VAL B O 1
ATOM 7216 N N . ILE B 1 268 ? 19.094 -30.047 -5.008 1 90.81 268 ILE B N 1
ATOM 7217 C CA . ILE B 1 268 ? 17.719 -30.391 -4.711 1 90.81 268 ILE B CA 1
ATOM 7218 C C . ILE B 1 268 ? 17.125 -29.359 -3.758 1 90.81 268 ILE B C 1
ATOM 7220 O O . ILE B 1 268 ? 17.656 -29.125 -2.67 1 90.81 268 ILE B O 1
ATOM 7224 N N . ALA B 1 269 ? 16.156 -28.688 -4.188 1 92.19 269 ALA B N 1
ATOM 7225 C CA . ALA B 1 269 ? 15.43 -27.734 -3.346 1 92.19 269 ALA B CA 1
ATOM 7226 C C . ALA B 1 269 ? 14.125 -28.344 -2.838 1 92.19 269 ALA B C 1
ATOM 7228 O O . ALA B 1 269 ? 13.172 -28.5 -3.6 1 92.19 269 ALA B O 1
ATOM 7229 N N . ASP B 1 270 ? 14.078 -28.703 -1.639 1 88 270 ASP B N 1
ATOM 7230 C CA . ASP B 1 270 ? 12.859 -29.25 -1.042 1 88 270 ASP B CA 1
ATOM 7231 C C . ASP B 1 270 ? 11.883 -28.141 -0.674 1 88 270 ASP B C 1
ATOM 7233 O O . ASP B 1 270 ? 12.07 -27.453 0.326 1 88 270 ASP B O 1
ATOM 7237 N N . VAL B 1 271 ? 10.836 -28.016 -1.349 1 93.62 271 VAL B N 1
ATOM 7238 C CA . VAL B 1 271 ? 9.883 -26.922 -1.167 1 93.62 271 VAL B CA 1
ATOM 7239 C C . VAL B 1 271 ? 8.906 -27.266 -0.045 1 93.62 271 VAL B C 1
ATOM 7241 O O . VAL B 1 271 ? 8.32 -26.375 0.578 1 93.62 271 VAL B O 1
ATOM 7244 N N . SER B 1 272 ? 8.781 -28.547 0.258 1 88.5 272 SER B N 1
ATOM 7245 C CA . SER B 1 272 ? 7.844 -28.984 1.289 1 88.5 272 SER B CA 1
ATOM 7246 C C . SER B 1 272 ? 8.32 -28.562 2.678 1 88.5 272 SER B C 1
ATOM 7248 O O . SER B 1 272 ? 7.504 -28.328 3.572 1 88.5 272 SER B O 1
ATOM 7250 N N . THR B 1 273 ? 9.594 -28.453 2.822 1 85.88 273 THR B N 1
ATOM 7251 C CA . THR B 1 273 ? 10.148 -28.109 4.125 1 85.88 273 THR B CA 1
ATOM 7252 C C . THR B 1 273 ? 10.18 -26.594 4.32 1 85.88 273 THR B C 1
ATOM 7254 O O . THR B 1 273 ? 9.984 -26.109 5.434 1 85.88 273 THR B O 1
ATOM 7257 N N . ASP B 1 274 ? 10.32 -25.859 3.289 1 89.25 274 ASP B N 1
ATOM 7258 C CA . ASP B 1 274 ? 10.531 -24.422 3.387 1 89.25 274 ASP B CA 1
ATOM 7259 C C . ASP B 1 274 ? 9.219 -23.656 3.242 1 89.25 274 ASP B C 1
ATOM 7261 O O . ASP B 1 274 ? 9.109 -22.516 3.68 1 89.25 274 ASP B O 1
ATOM 7265 N N . LEU B 1 275 ? 8.273 -24.297 2.59 1 96.06 275 LEU B N 1
ATOM 7266 C CA . LEU B 1 275 ? 7.043 -23.594 2.248 1 96.06 275 LEU B CA 1
ATOM 7267 C C . LEU B 1 275 ? 5.844 -24.203 2.967 1 96.06 275 LEU B C 1
ATOM 7269 O O . LEU B 1 275 ? 5.91 -25.328 3.441 1 96.06 275 LEU B O 1
ATOM 7273 N N . PRO B 1 276 ? 4.781 -23.438 3.09 1 95.69 276 PRO B N 1
ATOM 7274 C CA . PRO B 1 276 ? 3.578 -23.969 3.734 1 95.69 276 PRO B CA 1
ATOM 7275 C C . PRO B 1 276 ? 2.9 -25.062 2.91 1 95.69 276 PRO B C 1
ATOM 7277 O O . PRO B 1 276 ? 2.865 -24.984 1.68 1 95.69 276 PRO B O 1
ATOM 7280 N N . SER B 1 277 ? 2.422 -26.016 3.582 1 95.5 277 SER B N 1
ATOM 7281 C CA . SER B 1 277 ? 1.655 -27.078 2.932 1 95.5 277 SER B CA 1
ATOM 7282 C C . SER B 1 277 ? 0.324 -26.562 2.406 1 95.5 277 SER B C 1
ATOM 7284 O O . SER B 1 277 ? -0.121 -25.469 2.799 1 95.5 277 SER B O 1
ATOM 7286 N N . PRO B 1 278 ? -0.31 -27.297 1.496 1 96 278 PRO B N 1
ATOM 7287 C CA . PRO B 1 278 ? -1.628 -26.875 1.013 1 96 278 PRO B CA 1
ATOM 7288 C C . PRO B 1 278 ? -2.637 -26.688 2.143 1 96 278 PRO B C 1
ATOM 7290 O O . PRO B 1 278 ? -3.467 -25.781 2.088 1 96 278 PRO B O 1
ATOM 7293 N N . SER B 1 279 ? -2.547 -27.516 3.168 1 95.5 279 SER B N 1
ATOM 7294 C CA . SER B 1 279 ? -3.439 -27.359 4.312 1 95.5 279 SER B CA 1
ATOM 7295 C C . SER B 1 279 ? -3.164 -26.062 5.059 1 95.5 279 SER B C 1
ATOM 7297 O O . SER B 1 279 ? -4.094 -25.391 5.512 1 95.5 279 SER B O 1
ATOM 7299 N N . ASP B 1 280 ? -1.866 -25.719 5.191 1 96.5 280 ASP B N 1
ATOM 7300 C CA . ASP B 1 280 ? -1.496 -24.469 5.828 1 96.5 280 ASP B CA 1
ATOM 7301 C C . ASP B 1 280 ? -2.004 -23.266 5.016 1 96.5 280 ASP B C 1
ATOM 7303 O O . ASP B 1 280 ? -2.477 -22.281 5.586 1 96.5 280 ASP B O 1
ATOM 7307 N N . ILE B 1 281 ? -1.873 -23.406 3.754 1 97.81 281 ILE B N 1
ATOM 7308 C CA . ILE B 1 281 ? -2.316 -22.344 2.855 1 97.81 281 ILE B CA 1
ATOM 7309 C C . ILE B 1 281 ? -3.826 -22.141 2.99 1 97.81 281 ILE B C 1
ATOM 7311 O O . ILE B 1 281 ? -4.309 -21.016 3.059 1 97.81 281 ILE B O 1
ATOM 7315 N N . GLN B 1 282 ? -4.527 -23.234 3.074 1 96.88 282 GLN B N 1
ATOM 7316 C CA . GLN B 1 282 ? -5.977 -23.188 3.23 1 96.88 282 GLN B CA 1
ATOM 7317 C C . GLN B 1 282 ? -6.363 -22.516 4.547 1 96.88 282 GLN B C 1
ATOM 7319 O O . GLN B 1 282 ? -7.277 -21.703 4.59 1 96.88 282 GLN B O 1
ATOM 7324 N N . THR B 1 283 ? -5.691 -22.859 5.566 1 97.12 283 THR B N 1
ATOM 7325 C CA . THR B 1 283 ? -5.973 -22.281 6.875 1 97.12 283 THR B CA 1
ATOM 7326 C C . THR B 1 283 ? -5.719 -20.781 6.863 1 97.12 283 THR B C 1
ATOM 7328 O O . THR B 1 283 ? -6.535 -20 7.363 1 97.12 283 THR B O 1
ATOM 7331 N N . ALA B 1 284 ? -4.613 -20.406 6.34 1 97.75 284 ALA B N 1
ATOM 7332 C CA . ALA B 1 284 ? -4.285 -18.984 6.23 1 97.75 284 ALA B CA 1
ATOM 7333 C C . ALA B 1 284 ? -5.316 -18.25 5.383 1 97.75 284 ALA B C 1
ATOM 7335 O O . ALA B 1 284 ? -5.742 -17.156 5.734 1 97.75 284 ALA B O 1
ATOM 7336 N N . TYR B 1 285 ? -5.734 -18.891 4.383 1 96.81 285 TYR B N 1
ATOM 7337 C CA . TYR B 1 285 ? -6.684 -18.266 3.461 1 96.81 285 TYR B CA 1
ATOM 7338 C C . TYR B 1 285 ? -8.031 -18.047 4.133 1 96.81 285 TYR B C 1
ATOM 7340 O O . TYR B 1 285 ? -8.648 -17 3.967 1 96.81 285 TYR B O 1
ATOM 7348 N N . LEU B 1 286 ? -8.5 -19.016 4.789 1 94.94 286 LEU B N 1
ATOM 7349 C CA . LEU B 1 286 ? -9.797 -18.906 5.445 1 94.94 286 LEU B CA 1
ATOM 7350 C C . LEU B 1 286 ? -9.805 -17.766 6.461 1 94.94 286 LEU B C 1
ATOM 7352 O O . LEU B 1 286 ? -10.758 -16.984 6.523 1 94.94 286 LEU B O 1
ATOM 7356 N N . LYS B 1 287 ? -8.766 -17.656 7.227 1 95.69 287 LYS B N 1
ATOM 7357 C CA . LYS B 1 287 ? -8.641 -16.547 8.172 1 95.69 287 LYS B CA 1
ATOM 7358 C C . LYS B 1 287 ? -8.578 -15.203 7.441 1 95.69 287 LYS B C 1
ATOM 7360 O O . LYS B 1 287 ? -9.234 -14.234 7.848 1 95.69 287 LYS B O 1
ATOM 7365 N N . PHE B 1 288 ? -7.797 -15.203 6.496 1 96 288 PHE B N 1
ATOM 7366 C CA . PHE B 1 288 ? -7.605 -14 5.688 1 96 288 PHE B CA 1
ATOM 7367 C C . PHE B 1 288 ? -8.914 -13.57 5.039 1 96 288 PHE B C 1
ATOM 7369 O O . PHE B 1 288 ? -9.266 -12.391 5.059 1 96 288 PHE B O 1
ATOM 7376 N N . LYS B 1 289 ? -9.562 -14.523 4.457 1 92.81 289 LYS B N 1
ATOM 7377 C CA . LYS B 1 289 ? -10.852 -14.266 3.809 1 92.81 289 LYS B CA 1
ATOM 7378 C C . LYS B 1 289 ? -11.852 -13.68 4.797 1 92.81 289 LYS B C 1
ATOM 7380 O O . LYS B 1 289 ? -12.555 -12.719 4.48 1 92.81 289 LYS B O 1
ATOM 7385 N N . THR B 1 290 ? -11.93 -14.219 5.91 1 90.25 290 THR B N 1
ATOM 7386 C CA . THR B 1 290 ? -12.844 -13.727 6.938 1 90.25 290 THR B CA 1
ATOM 7387 C C . THR B 1 290 ? -12.508 -12.281 7.309 1 90.25 290 THR B C 1
ATOM 7389 O O . THR B 1 290 ? -13.406 -11.445 7.441 1 90.25 290 THR B O 1
ATOM 7392 N N . LEU B 1 291 ? -11.289 -12.039 7.449 1 90.56 291 LEU B N 1
ATOM 7393 C CA . LEU B 1 291 ? -10.844 -10.688 7.785 1 90.56 291 LEU B CA 1
ATOM 7394 C C . LEU B 1 291 ? -11.266 -9.695 6.703 1 90.56 291 LEU B C 1
ATOM 7396 O O . LEU B 1 291 ? -11.797 -8.625 7.012 1 90.56 291 LEU B O 1
ATOM 7400 N N . CYS B 1 292 ? -11.008 -10.016 5.469 1 89.19 292 CYS B N 1
ATOM 7401 C CA . CYS B 1 292 ? -11.328 -9.133 4.355 1 89.19 292 CYS B CA 1
ATOM 7402 C C . CYS B 1 292 ? -12.836 -8.938 4.227 1 89.19 292 CYS B C 1
ATOM 7404 O O . CYS B 1 292 ? -13.305 -7.828 3.984 1 89.19 292 CYS B O 1
ATOM 7406 N N . MET B 1 293 ? -13.531 -10.023 4.387 1 85.12 293 MET B N 1
ATOM 7407 C CA . MET B 1 293 ? -14.984 -9.953 4.258 1 85.12 293 MET B CA 1
ATOM 7408 C C . MET B 1 293 ? -15.586 -9.078 5.359 1 85.12 293 MET B C 1
ATOM 7410 O O . MET B 1 293 ? -16.578 -8.391 5.141 1 85.12 293 MET B O 1
ATOM 7414 N N . ASP B 1 294 ? -15 -9.125 6.488 1 81.06 294 ASP B N 1
ATOM 7415 C CA . ASP B 1 294 ? -15.453 -8.281 7.586 1 81.06 294 ASP B CA 1
ATOM 7416 C C . ASP B 1 294 ? -15.266 -6.797 7.262 1 81.06 294 ASP B C 1
ATOM 7418 O O . ASP B 1 294 ? -16.109 -5.969 7.598 1 81.06 294 ASP B O 1
ATOM 7422 N N . VAL B 1 295 ? -14.211 -6.52 6.672 1 78.5 295 VAL B N 1
ATOM 7423 C CA . VAL B 1 295 ? -13.922 -5.141 6.285 1 78.5 295 VAL B CA 1
ATOM 7424 C C . VAL B 1 295 ? -14.922 -4.684 5.223 1 78.5 295 VAL B C 1
ATOM 7426 O O . VAL B 1 295 ? -15.43 -3.562 5.285 1 78.5 295 VAL B O 1
ATOM 7429 N N . ILE B 1 296 ? -15.203 -5.52 4.305 1 75.5 296 ILE B N 1
ATOM 7430 C CA . ILE B 1 296 ? -16.109 -5.191 3.215 1 75.5 296 ILE B CA 1
ATOM 7431 C C . ILE B 1 296 ? -17.531 -5.039 3.76 1 75.5 296 ILE B C 1
ATOM 7433 O O . ILE B 1 296 ? -18.266 -4.121 3.367 1 75.5 296 ILE B O 1
ATOM 7437 N N . ALA B 1 297 ? -17.859 -5.934 4.645 1 70.75 297 ALA B N 1
ATOM 7438 C CA . ALA B 1 297 ? -19.203 -5.906 5.219 1 70.75 297 ALA B CA 1
ATOM 7439 C C . ALA B 1 297 ? -19.406 -4.672 6.098 1 70.75 297 ALA B C 1
ATOM 7441 O O . ALA B 1 297 ? -20.5 -4.102 6.141 1 70.75 297 ALA B O 1
ATOM 7442 N N . CYS B 1 298 ? -18.328 -4.348 7.004 1 59.28 298 CYS B N 1
ATOM 7443 C CA . CYS B 1 298 ? -18.422 -3.207 7.906 1 59.28 298 CYS B CA 1
ATOM 7444 C C . CYS B 1 298 ? -18.516 -1.901 7.129 1 59.28 298 CYS B C 1
ATOM 7446 O O . CYS B 1 298 ? -19.125 -0.937 7.602 1 59.28 298 CYS B O 1
ATOM 7448 N N . ASN B 1 299 ? -17.594 -1.705 6.195 1 52.53 299 ASN B N 1
ATOM 7449 C CA . ASN B 1 299 ? -17.797 -0.484 5.422 1 52.53 299 ASN B CA 1
ATOM 7450 C C . ASN B 1 299 ? -19.266 -0.209 5.172 1 52.53 299 ASN B C 1
ATOM 7452 O O . ASN B 1 299 ? -19.672 0.941 4.98 1 52.53 299 ASN B O 1
ATOM 7456 N N . ALA B 1 300 ? -20.203 -1.356 5.344 1 44.41 300 ALA B N 1
ATOM 7457 C CA . ALA B 1 300 ? -21.656 -1.18 5.207 1 44.41 300 ALA B CA 1
ATOM 7458 C C . ALA B 1 300 ? -22.266 -0.68 6.512 1 44.41 300 ALA B C 1
ATOM 7460 O O . ALA B 1 300 ? -23.281 0.021 6.496 1 44.41 300 ALA B O 1
ATOM 7461 N N . SER B 1 301 ? -21.875 -1.232 7.805 1 41.03 301 SER B N 1
ATOM 7462 C CA . SER B 1 301 ? -22.547 -0.768 9.008 1 41.03 301 SER B CA 1
ATOM 7463 C C . SER B 1 301 ? -21.547 -0.221 10.023 1 41.03 301 SER B C 1
ATOM 7465 O O . SER B 1 301 ? -21.641 0.936 10.438 1 41.03 301 SER B O 1
ATOM 7467 N N . ILE B 1 302 ? -21.031 -1.229 11.023 1 42.53 302 ILE B N 1
ATOM 7468 C CA . ILE B 1 302 ? -20.469 -0.985 12.352 1 42.53 302 ILE B CA 1
ATOM 7469 C C . ILE B 1 302 ? -18.969 -0.695 12.242 1 42.53 302 ILE B C 1
ATOM 7471 O O . ILE B 1 302 ? -18.25 -1.407 11.547 1 42.53 302 ILE B O 1
ATOM 7475 N N . PRO B 1 303 ? -18.484 0.451 12.828 1 45.53 303 PRO B N 1
ATOM 7476 C CA . PRO B 1 303 ? -17.062 0.801 12.906 1 45.53 303 PRO B CA 1
ATOM 7477 C C . PRO B 1 303 ? -16.203 -0.349 13.422 1 45.53 303 PRO B C 1
ATOM 7479 O O . PRO B 1 303 ? -16.375 -0.798 14.555 1 45.53 303 PRO B O 1
ATOM 7482 N N . VAL B 1 304 ? -15.992 -1.572 12.891 1 46 304 VAL B N 1
ATOM 7483 C CA . VAL B 1 304 ? -15.078 -2.615 13.344 1 46 304 VAL B CA 1
ATOM 7484 C C . VAL B 1 304 ? -13.867 -1.98 14.023 1 46 304 VAL B C 1
ATOM 7486 O O . VAL B 1 304 ? -13.406 -0.916 13.617 1 46 304 VAL B O 1
ATOM 7489 N N . SER B 1 305 ? -13.648 -2.369 15.258 1 49.81 305 SER B N 1
ATOM 7490 C CA . SER B 1 305 ? -12.453 -1.99 16 1 49.81 305 SER B CA 1
ATOM 7491 C C . SER B 1 305 ? -11.219 -1.948 15.094 1 49.81 305 SER B C 1
ATOM 7493 O O . SER B 1 305 ? -10.664 -2.992 14.758 1 49.81 305 SER B O 1
ATOM 7495 N N . ASP B 1 306 ? -11.195 -1.194 14.016 1 56.91 306 ASP B N 1
ATOM 7496 C CA . ASP B 1 306 ? -10.227 -0.698 13.047 1 56.91 306 ASP B CA 1
ATOM 7497 C C . ASP B 1 306 ? -8.82 -0.689 13.625 1 56.91 306 ASP B C 1
ATOM 7499 O O . ASP B 1 306 ? -7.836 -0.744 12.891 1 56.91 306 ASP B O 1
ATOM 7503 N N . GLU B 1 307 ? -8.75 -0.921 15.023 1 62 307 GLU B N 1
ATOM 7504 C CA . GLU B 1 307 ? -7.52 -0.556 15.719 1 62 307 GLU B CA 1
ATOM 7505 C C . GLU B 1 307 ? -6.441 -1.614 15.516 1 62 307 GLU B C 1
ATOM 7507 O O . GLU B 1 307 ? -5.246 -1.319 15.625 1 62 307 GLU B O 1
ATOM 7512 N N . LYS B 1 308 ? -6.875 -2.766 14.953 1 84.06 308 LYS B N 1
ATOM 7513 C CA . LYS B 1 308 ? -5.773 -3.723 14.914 1 84.06 308 LYS B CA 1
ATOM 7514 C C . LYS B 1 308 ? -5.734 -4.461 13.578 1 84.06 308 LYS B C 1
ATOM 7516 O O . LYS B 1 308 ? -5.523 -5.676 13.539 1 84.06 308 LYS B O 1
ATOM 7521 N N . TRP B 1 309 ? -5.902 -3.809 12.547 1 87.31 309 TRP B N 1
ATOM 7522 C CA . TRP B 1 309 ? -5.965 -4.367 11.203 1 87.31 309 TRP B CA 1
ATOM 7523 C C . TRP B 1 309 ? -4.629 -4.988 10.805 1 87.31 309 TRP B C 1
ATOM 7525 O O . TRP B 1 309 ? -4.582 -6.125 10.336 1 87.31 309 TRP B O 1
ATOM 7535 N N . LEU B 1 310 ? -3.561 -4.27 11.039 1 91 310 LEU B N 1
ATOM 7536 C CA . LEU B 1 310 ? -2.254 -4.73 10.578 1 91 310 LEU B CA 1
ATOM 7537 C C . LEU B 1 310 ? -1.826 -5.984 11.328 1 91 310 LEU B C 1
ATOM 7539 O O . LEU B 1 310 ? -1.312 -6.93 10.727 1 91 310 LEU B O 1
ATOM 7543 N N . SER B 1 311 ? -2.109 -5.949 12.578 1 91.19 311 SER B N 1
ATOM 7544 C CA . SER B 1 311 ? -1.779 -7.129 13.375 1 91.19 311 SER B CA 1
ATOM 7545 C C . SER B 1 311 ? -2.656 -8.312 12.992 1 91.19 311 SER B C 1
ATOM 7547 O O . SER B 1 311 ? -2.186 -9.453 12.953 1 91.19 311 SER B O 1
ATOM 7549 N N . ALA B 1 312 ? -3.916 -8.062 12.758 1 92.31 312 ALA B N 1
ATOM 7550 C CA . ALA B 1 312 ? -4.832 -9.125 12.336 1 92.31 312 ALA B CA 1
ATOM 7551 C C . ALA B 1 312 ? -4.414 -9.703 10.992 1 92.31 312 ALA B C 1
ATOM 7553 O O . ALA B 1 312 ? -4.445 -10.922 10.797 1 92.31 312 ALA B O 1
ATOM 7554 N N . LEU B 1 313 ? -4.039 -8.828 10.125 1 93.62 313 LEU B N 1
ATOM 7555 C CA . LEU B 1 313 ? -3.588 -9.25 8.797 1 93.62 313 LEU B CA 1
ATOM 7556 C C . LEU B 1 313 ? -2.346 -10.125 8.906 1 93.62 313 LEU B C 1
ATOM 7558 O O . LEU B 1 313 ? -2.252 -11.164 8.234 1 93.62 313 LEU B O 1
ATOM 7562 N N . GLU B 1 314 ? -1.449 -9.727 9.711 1 92.94 314 GLU B N 1
ATOM 7563 C CA . GLU B 1 314 ? -0.227 -10.5 9.898 1 92.94 314 GLU B CA 1
ATOM 7564 C C . GLU B 1 314 ? -0.532 -11.875 10.484 1 92.94 314 GLU B C 1
ATOM 7566 O O . GLU B 1 314 ? 0.088 -12.875 10.102 1 92.94 314 GLU B O 1
ATOM 7571 N N . ASN B 1 315 ? -1.471 -11.922 11.375 1 93.19 315 ASN B N 1
ATOM 7572 C CA . ASN B 1 315 ? -1.799 -13.156 12.086 1 93.19 315 ASN B CA 1
ATOM 7573 C C . ASN B 1 315 ? -2.477 -14.172 11.172 1 93.19 315 ASN B C 1
ATOM 7575 O O . ASN B 1 315 ? -2.566 -15.352 11.508 1 93.19 315 ASN B O 1
ATOM 7579 N N . THR B 1 316 ? -3.01 -13.742 10.031 1 95.94 316 THR B N 1
ATOM 7580 C CA . THR B 1 316 ? -3.566 -14.703 9.078 1 95.94 316 THR B CA 1
ATOM 7581 C C . THR B 1 316 ? -2.459 -15.516 8.422 1 95.94 316 THR B C 1
ATOM 7583 O O . THR B 1 316 ? -2.711 -16.609 7.902 1 95.94 316 THR B O 1
ATOM 7586 N N . HIS B 1 317 ? -1.246 -14.922 8.234 1 96.06 317 HIS B N 1
ATOM 7587 C CA . HIS B 1 317 ? -0.041 -15.523 7.68 1 96.06 317 HIS B CA 1
ATOM 7588 C C . HIS B 1 317 ? -0.111 -15.594 6.156 1 96.06 317 HIS B C 1
ATOM 7590 O O . HIS B 1 317 ? 0.769 -16.172 5.516 1 96.06 317 HIS B O 1
ATOM 7596 N N . TRP B 1 318 ? -1.159 -15.047 5.582 1 97.44 318 TRP B N 1
ATOM 7597 C CA . TRP B 1 318 ? -1.288 -15.109 4.133 1 97.44 318 TRP B CA 1
ATOM 7598 C C . TRP B 1 318 ? -0.136 -14.383 3.449 1 97.44 318 TRP B C 1
ATOM 7600 O O . TRP B 1 318 ? 0.527 -14.938 2.572 1 97.44 318 TRP B O 1
ATOM 7610 N N . LEU B 1 319 ? 0.139 -13.172 3.908 1 96.19 319 LEU B N 1
ATOM 7611 C CA . LEU B 1 319 ? 1.203 -12.391 3.287 1 96.19 319 LEU B CA 1
ATOM 7612 C C . LEU B 1 319 ? 2.568 -13.008 3.578 1 96.19 319 LEU B C 1
ATOM 7614 O O . LEU B 1 319 ? 3.496 -12.875 2.775 1 96.19 319 LEU B O 1
ATOM 7618 N N . ASP B 1 320 ? 2.615 -13.672 4.68 1 95.5 320 ASP B N 1
ATOM 7619 C CA . ASP B 1 320 ? 3.857 -14.375 4.98 1 95.5 320 ASP B CA 1
ATOM 7620 C C . ASP B 1 320 ? 4.094 -15.516 3.992 1 95.5 320 ASP B C 1
ATOM 7622 O O . ASP B 1 320 ? 5.234 -15.766 3.59 1 95.5 320 ASP B O 1
ATOM 7626 N N . HIS B 1 321 ? 3.033 -16.219 3.688 1 97.5 321 HIS B N 1
ATOM 7627 C CA . HIS B 1 321 ? 3.152 -17.281 2.688 1 97.5 321 HIS B CA 1
ATOM 7628 C C . HIS B 1 321 ? 3.598 -16.719 1.343 1 97.5 321 HIS B C 1
ATOM 7630 O O . HIS B 1 321 ? 4.422 -17.312 0.653 1 97.5 321 HIS B O 1
ATOM 7636 N N . VAL B 1 322 ? 3.053 -15.57 0.977 1 97.62 322 VAL B N 1
ATOM 7637 C CA . VAL B 1 322 ? 3.455 -14.906 -0.262 1 97.62 322 VAL B CA 1
ATOM 7638 C C . VAL B 1 322 ? 4.949 -14.594 -0.218 1 97.62 322 VAL B C 1
ATOM 7640 O O . VAL B 1 322 ? 5.68 -14.883 -1.169 1 97.62 322 VAL B O 1
ATOM 7643 N N . ARG B 1 323 ? 5.379 -14.031 0.856 1 94.81 323 ARG B N 1
ATOM 7644 C CA . ARG B 1 323 ? 6.773 -13.656 1.039 1 94.81 323 ARG B CA 1
ATOM 7645 C C . ARG B 1 323 ? 7.691 -14.867 0.937 1 94.81 323 ARG B C 1
ATOM 7647 O O . ARG B 1 323 ? 8.719 -14.82 0.262 1 94.81 323 ARG B O 1
ATOM 7654 N N . LEU B 1 324 ? 7.32 -15.945 1.577 1 94.75 324 LEU B N 1
ATOM 7655 C CA . LEU B 1 324 ? 8.133 -17.156 1.6 1 94.75 324 LEU B CA 1
ATOM 7656 C C . LEU B 1 324 ? 8.266 -17.75 0.2 1 94.75 324 LEU B C 1
ATOM 7658 O O . LEU B 1 324 ? 9.344 -18.203 -0.185 1 94.75 324 LEU B O 1
ATOM 7662 N N . CYS B 1 325 ? 7.172 -17.781 -0.538 1 97.38 325 CYS B N 1
ATOM 7663 C CA . CYS B 1 325 ? 7.207 -18.312 -1.897 1 97.38 325 CYS B CA 1
ATOM 7664 C C . CYS B 1 325 ? 8.125 -17.469 -2.781 1 97.38 325 CYS B C 1
ATOM 7666 O O . CYS B 1 325 ? 8.922 -18.016 -3.549 1 97.38 325 CYS B O 1
ATOM 7668 N N . LEU B 1 326 ? 8.023 -16.172 -2.65 1 95.75 326 LEU B N 1
ATOM 7669 C CA . LEU B 1 326 ? 8.875 -15.273 -3.428 1 95.75 326 LEU B CA 1
ATOM 7670 C C . LEU B 1 326 ? 10.336 -15.438 -3.035 1 95.75 326 LEU B C 1
ATOM 7672 O O . LEU B 1 326 ? 11.227 -15.406 -3.893 1 95.75 326 LEU B O 1
ATOM 7676 N N . LYS B 1 327 ? 10.57 -15.602 -1.733 1 91.69 327 LYS B N 1
ATOM 7677 C CA . LYS B 1 327 ? 11.938 -15.805 -1.25 1 91.69 327 LYS B CA 1
ATOM 7678 C C . LYS B 1 327 ? 12.539 -17.078 -1.836 1 91.69 327 LYS B C 1
ATOM 7680 O O . LYS B 1 327 ? 13.664 -17.062 -2.342 1 91.69 327 LYS B O 1
ATOM 7685 N N . LYS B 1 328 ? 11.797 -18.141 -1.772 1 93.81 328 LYS B N 1
ATOM 7686 C CA . LYS B 1 328 ? 12.289 -19.406 -2.305 1 93.81 328 LYS B CA 1
ATOM 76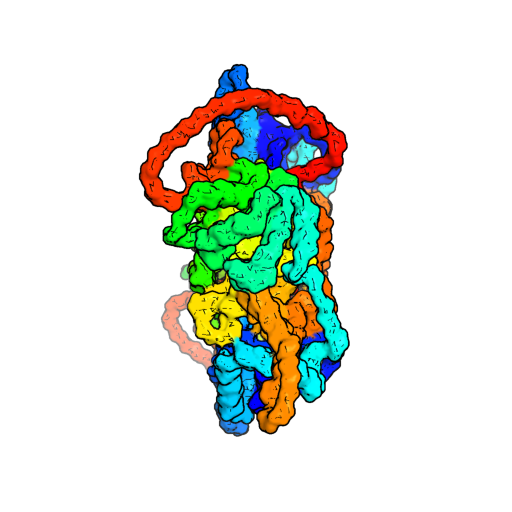87 C C . LYS B 1 328 ? 12.547 -19.312 -3.807 1 93.81 328 LYS B C 1
ATOM 7689 O O . LYS B 1 328 ? 13.555 -19.812 -4.301 1 93.81 328 LYS B O 1
ATOM 7694 N N . ALA B 1 329 ? 11.609 -18.734 -4.531 1 95.69 329 ALA B N 1
ATOM 7695 C CA . ALA B 1 329 ? 11.789 -18.547 -5.969 1 95.69 329 ALA B CA 1
ATOM 7696 C C . ALA B 1 329 ? 13.031 -17.703 -6.262 1 95.69 329 ALA B C 1
ATOM 7698 O O . ALA B 1 329 ? 13.766 -18 -7.211 1 95.69 329 ALA B O 1
ATOM 7699 N N . GLY B 1 330 ? 13.227 -16.672 -5.457 1 91.06 330 GLY B N 1
ATOM 7700 C CA . GLY B 1 330 ? 14.422 -15.852 -5.609 1 91.06 330 GLY B CA 1
ATOM 7701 C C . GLY B 1 330 ? 15.703 -16.625 -5.379 1 91.06 330 GLY B C 1
ATOM 7702 O O . GLY B 1 330 ? 16.688 -16.453 -6.109 1 91.06 330 GLY B O 1
ATOM 7703 N N . GLU B 1 331 ? 15.711 -17.469 -4.387 1 88.56 331 GLU B N 1
ATOM 7704 C CA . GLU B 1 331 ? 16.875 -18.297 -4.09 1 88.56 331 GLU B CA 1
ATOM 7705 C C . GLU B 1 331 ? 17.188 -19.234 -5.254 1 88.56 331 GLU B C 1
ATOM 7707 O O . GLU B 1 331 ? 18.344 -19.328 -5.684 1 88.56 331 GLU B O 1
ATOM 7712 N N . VAL B 1 332 ? 16.172 -19.828 -5.742 1 92.44 332 VAL B N 1
ATOM 7713 C CA . VAL B 1 332 ? 16.344 -20.797 -6.824 1 92.44 332 VAL B CA 1
ATOM 7714 C C . VAL B 1 332 ? 16.812 -20.078 -8.086 1 92.44 332 VAL B C 1
ATOM 7716 O O . VAL B 1 332 ? 17.719 -20.531 -8.781 1 92.44 332 VAL B O 1
ATOM 7719 N N . SER B 1 333 ? 16.172 -18.984 -8.391 1 91.56 333 SER B N 1
ATOM 7720 C CA . SER B 1 333 ? 16.547 -18.219 -9.578 1 91.56 333 SER B CA 1
ATOM 7721 C C . SER B 1 333 ? 18 -17.75 -9.484 1 91.56 333 SER B C 1
ATOM 7723 O O . SER B 1 333 ? 18.703 -17.703 -10.5 1 91.56 333 SER B O 1
ATOM 7725 N N . SER B 1 334 ? 18.406 -17.328 -8.305 1 85.75 334 SER B N 1
ATOM 7726 C CA . SER B 1 334 ? 19.781 -16.875 -8.109 1 85.75 334 SER B CA 1
ATOM 7727 C C . SER B 1 334 ? 20.766 -18.016 -8.336 1 85.75 334 SER B C 1
ATOM 7729 O O . SER B 1 334 ? 21.844 -17.812 -8.891 1 85.75 334 SER B O 1
ATOM 7731 N N . LEU B 1 335 ? 20.406 -19.188 -7.922 1 86.56 335 LEU B N 1
ATOM 7732 C CA . LEU B 1 335 ? 21.25 -20.359 -8.133 1 86.56 335 LEU B CA 1
ATOM 7733 C C . LEU B 1 335 ? 21.375 -20.688 -9.617 1 86.56 335 LEU B C 1
ATOM 7735 O O . LEU B 1 335 ? 22.469 -21.016 -10.094 1 86.56 335 LEU B O 1
ATOM 7739 N N . LEU B 1 336 ? 20.328 -20.547 -10.305 1 89.56 336 LEU B N 1
ATOM 7740 C CA . LEU B 1 336 ? 20.328 -20.828 -11.734 1 89.56 336 LEU B CA 1
ATOM 7741 C C . LEU B 1 336 ? 21.172 -19.812 -12.492 1 89.56 336 LEU B C 1
ATOM 7743 O O . LEU B 1 336 ? 21.797 -20.156 -13.508 1 89.56 336 LEU B O 1
ATOM 7747 N N . ALA B 1 337 ? 21.172 -18.609 -12.008 1 82.44 337 ALA B N 1
ATOM 7748 C CA . ALA B 1 337 ? 21.891 -17.531 -12.695 1 82.44 337 ALA B CA 1
ATOM 7749 C C . ALA B 1 337 ? 23.391 -17.625 -12.445 1 82.44 337 ALA B C 1
ATOM 7751 O O . ALA B 1 337 ? 24.188 -17.25 -13.297 1 82.44 337 ALA B O 1
ATOM 7752 N N . CYS B 1 338 ? 23.812 -17.922 -11.352 1 71.31 338 CYS B N 1
ATOM 7753 C CA . CYS B 1 338 ? 25.203 -17.766 -10.953 1 71.31 338 CYS B CA 1
ATOM 7754 C C . CYS B 1 338 ? 26.031 -18.969 -11.367 1 71.31 338 CYS B C 1
ATOM 7756 O O . CYS B 1 338 ? 27.25 -18.875 -11.5 1 71.31 338 CYS B O 1
ATOM 7758 N N . ARG B 1 339 ? 25.312 -20.109 -11.555 1 66.12 339 ARG B N 1
ATOM 7759 C CA . ARG B 1 339 ? 26.125 -21.312 -11.742 1 66.12 339 ARG B CA 1
ATOM 7760 C C . ARG B 1 339 ? 25.547 -22.203 -12.844 1 66.12 339 ARG B C 1
ATOM 7762 O O . ARG B 1 339 ? 24.438 -21.969 -13.312 1 66.12 339 ARG B O 1
ATOM 7769 N N . CYS B 1 340 ? 26.344 -22.953 -13.547 1 78.06 340 CYS B N 1
ATOM 7770 C CA . CYS B 1 340 ? 25.875 -24.031 -14.422 1 78.06 340 CYS B CA 1
ATOM 7771 C C . CYS B 1 340 ? 25.453 -25.25 -13.617 1 78.06 340 CYS B C 1
ATOM 7773 O O . CYS B 1 340 ? 26.25 -26.188 -13.461 1 78.06 340 CYS B O 1
ATOM 7775 N N . VAL B 1 341 ? 24.266 -25.125 -12.969 1 87.75 341 VAL B N 1
ATOM 7776 C CA . VAL B 1 341 ? 23.781 -26.156 -12.062 1 87.75 341 VAL B CA 1
ATOM 7777 C C . VAL B 1 341 ? 22.375 -26.609 -12.484 1 87.75 341 VAL B C 1
ATOM 7779 O O . VAL B 1 341 ? 21.672 -25.875 -13.195 1 87.75 341 VAL B O 1
ATOM 7782 N N . THR B 1 342 ? 22.094 -27.828 -12.125 1 91.88 342 THR B N 1
ATOM 7783 C CA . THR B 1 342 ? 20.719 -28.297 -12.227 1 91.88 342 THR B CA 1
ATOM 7784 C C . THR B 1 342 ? 20 -28.172 -10.883 1 91.88 342 THR B C 1
ATOM 7786 O O . THR B 1 342 ? 20.469 -28.719 -9.883 1 91.88 342 THR B O 1
ATOM 7789 N N . VAL B 1 343 ? 19.031 -27.391 -10.891 1 93.94 343 VAL B N 1
ATOM 7790 C CA . VAL B 1 343 ? 18.234 -27.266 -9.672 1 93.94 343 VAL B CA 1
ATOM 7791 C C . VAL B 1 343 ? 16.953 -28.094 -9.812 1 93.94 343 VAL B C 1
ATOM 7793 O O . VAL B 1 343 ? 16.234 -27.969 -10.805 1 93.94 343 VAL B O 1
ATOM 7796 N N . ILE B 1 344 ? 16.672 -28.984 -8.812 1 95.31 344 ILE B N 1
ATOM 7797 C CA . ILE B 1 344 ? 15.508 -29.844 -8.852 1 95.31 344 ILE B CA 1
ATOM 7798 C C . ILE B 1 344 ? 14.57 -29.5 -7.691 1 95.31 344 ILE B C 1
ATOM 7800 O O . ILE B 1 344 ? 14.953 -29.625 -6.523 1 95.31 344 ILE B O 1
ATOM 7804 N N . LEU B 1 345 ? 13.406 -29.094 -8.062 1 97 345 LEU B N 1
ATOM 7805 C CA . LEU B 1 345 ? 12.383 -28.875 -7.047 1 97 345 LEU B CA 1
ATOM 7806 C C . LEU B 1 345 ? 11.727 -30.172 -6.629 1 97 345 LEU B C 1
ATOM 7808 O O . LEU B 1 345 ? 11.344 -30.984 -7.48 1 97 345 LEU B O 1
ATOM 7812 N N . GLN B 1 346 ? 11.594 -30.359 -5.367 1 94.31 346 GLN B N 1
ATOM 7813 C CA . GLN B 1 346 ? 11.008 -31.609 -4.871 1 94.31 346 GLN B CA 1
ATOM 7814 C C . GLN B 1 346 ? 9.836 -31.328 -3.934 1 94.31 346 GLN B C 1
ATOM 7816 O O . GLN B 1 346 ? 9.906 -30.438 -3.092 1 94.31 346 GLN B O 1
ATOM 7821 N N . GLU B 1 347 ? 8.805 -31.969 -4.176 1 94.62 347 GLU B N 1
ATOM 7822 C CA . GLU B 1 347 ? 7.594 -31.984 -3.361 1 94.62 347 GLU B CA 1
ATOM 7823 C C . GLU B 1 347 ? 7.02 -33.406 -3.26 1 94.62 347 GLU B C 1
ATOM 7825 O O . GLU B 1 347 ? 7.332 -34.25 -4.082 1 94.62 347 GLU B O 1
ATOM 7830 N N . LEU B 1 348 ? 6.188 -33.688 -2.352 1 90.62 348 LEU B N 1
ATOM 7831 C CA . LEU B 1 348 ? 5.645 -35.031 -2.168 1 90.62 348 LEU B CA 1
ATOM 7832 C C . LEU B 1 348 ? 4.934 -35.5 -3.43 1 90.62 348 LEU B C 1
ATOM 7834 O O . LEU B 1 348 ? 5.332 -36.5 -4.039 1 90.62 348 LEU B O 1
ATOM 7838 N N . ASP B 1 349 ? 3.945 -34.719 -3.92 1 90.25 349 ASP B N 1
ATOM 7839 C CA . ASP B 1 349 ? 3.133 -35.125 -5.055 1 90.25 349 ASP B CA 1
ATOM 7840 C C . ASP B 1 349 ? 3.469 -34.312 -6.305 1 90.25 349 ASP B C 1
ATOM 7842 O O . ASP B 1 349 ? 2.99 -34.625 -7.398 1 90.25 349 ASP B O 1
ATOM 7846 N N . ASP B 1 350 ? 4.379 -33.375 -6.199 1 95.56 350 ASP B N 1
ATOM 7847 C CA . ASP B 1 350 ? 4.727 -32.531 -7.336 1 95.56 350 ASP B CA 1
ATOM 7848 C C . ASP B 1 350 ? 3.477 -31.953 -8 1 95.56 350 ASP B C 1
ATOM 7850 O O . ASP B 1 350 ? 3.332 -32 -9.219 1 95.56 350 ASP B O 1
ATOM 7854 N N . ALA B 1 351 ? 2.533 -31.438 -7.215 1 95 351 ALA B N 1
ATOM 7855 C CA . ALA B 1 351 ? 1.263 -31.031 -7.812 1 95 351 ALA B CA 1
ATOM 7856 C C . ALA B 1 351 ? 0.871 -29.625 -7.371 1 95 351 ALA B C 1
ATOM 7858 O O . ALA B 1 351 ? -0.038 -29.016 -7.941 1 95 351 ALA B O 1
ATOM 7859 N N . ASP B 1 352 ? 1.56 -29.078 -6.414 1 97.06 352 ASP B N 1
ATOM 7860 C CA . ASP B 1 352 ? 1.111 -27.797 -5.883 1 97.06 352 ASP B CA 1
ATOM 7861 C C . ASP B 1 352 ? 2.268 -26.797 -5.801 1 97.06 352 ASP B C 1
ATOM 7863 O O . ASP B 1 352 ? 2.473 -26 -6.715 1 97.06 352 ASP B O 1
ATOM 7867 N N . LEU B 1 353 ? 3.16 -27 -4.801 1 97.94 353 LEU B N 1
ATOM 7868 C CA . LEU B 1 353 ? 4.211 -26.016 -4.535 1 97.94 353 LEU B CA 1
ATOM 7869 C C . LEU B 1 353 ? 5.246 -26.016 -5.656 1 97.94 353 LEU B C 1
ATOM 7871 O O . LEU B 1 353 ? 5.805 -24.969 -5.988 1 97.94 353 LEU B O 1
ATOM 7875 N N . ASN B 1 354 ? 5.523 -27.172 -6.195 1 97.88 354 ASN B N 1
ATOM 7876 C CA . ASN B 1 354 ? 6.43 -27.234 -7.336 1 97.88 354 ASN B CA 1
ATOM 7877 C C . ASN B 1 354 ? 5.914 -26.391 -8.508 1 97.88 354 ASN B C 1
ATOM 7879 O O . ASN B 1 354 ? 6.691 -25.734 -9.188 1 97.88 354 ASN B O 1
ATOM 7883 N N . CYS B 1 355 ? 4.562 -26.5 -8.727 1 97.94 355 CYS B N 1
ATOM 7884 C CA . CYS B 1 355 ? 3.961 -25.688 -9.781 1 97.94 355 CYS B CA 1
ATOM 7885 C C . CYS B 1 355 ? 4.176 -24.203 -9.516 1 97.94 355 CYS B C 1
ATOM 7887 O O . CYS B 1 355 ? 4.562 -23.453 -10.422 1 97.94 355 CYS B O 1
ATOM 7889 N N . LEU B 1 356 ? 3.965 -23.875 -8.289 1 98.5 356 LEU B N 1
ATOM 7890 C CA . LEU B 1 356 ? 4.047 -22.484 -7.887 1 98.5 356 LEU B CA 1
ATOM 7891 C C . LEU B 1 356 ? 5.477 -21.953 -8.016 1 98.5 356 LEU B C 1
ATOM 7893 O O . LEU B 1 356 ? 5.715 -20.953 -8.688 1 98.5 356 LEU B O 1
ATOM 7897 N N . VAL B 1 357 ? 6.441 -22.625 -7.465 1 98.44 357 VAL B N 1
ATOM 7898 C CA . VAL B 1 357 ? 7.82 -22.141 -7.422 1 98.44 357 VAL B CA 1
ATOM 7899 C C . VAL B 1 357 ? 8.438 -22.219 -8.82 1 98.44 357 VAL B C 1
ATOM 7901 O O . VAL B 1 357 ? 9.141 -21.297 -9.242 1 98.44 357 VAL B O 1
ATOM 7904 N N . SER B 1 358 ? 8.211 -23.312 -9.531 1 98.38 358 SER B N 1
ATOM 7905 C CA . SER B 1 358 ? 8.727 -23.438 -10.891 1 98.38 358 SER B CA 1
ATOM 7906 C C . SER B 1 358 ? 8.234 -22.297 -11.773 1 98.38 358 SER B C 1
ATOM 7908 O O . SER B 1 358 ? 9.008 -21.719 -12.547 1 98.38 358 SER B O 1
ATOM 7910 N N . SER B 1 359 ? 6.957 -21.969 -11.648 1 98.62 359 SER B N 1
ATOM 7911 C CA . SER B 1 359 ? 6.379 -20.891 -12.43 1 98.62 359 SER B CA 1
ATOM 7912 C C . SER B 1 359 ? 7.004 -19.547 -12.055 1 98.62 359 SER B C 1
ATOM 7914 O O . SER B 1 359 ? 7.332 -18.734 -12.93 1 98.62 359 SER B O 1
ATOM 7916 N N . LEU B 1 360 ? 7.152 -19.312 -10.805 1 98.69 360 LEU B N 1
ATOM 7917 C CA . LEU B 1 360 ? 7.727 -18.062 -10.352 1 98.69 360 LEU B CA 1
ATOM 7918 C C . LEU B 1 360 ? 9.172 -17.922 -10.812 1 98.69 360 LEU B C 1
ATOM 7920 O O . LEU B 1 360 ? 9.594 -16.844 -11.242 1 98.69 360 LEU B O 1
ATOM 7924 N N . VAL B 1 361 ? 9.922 -18.984 -10.688 1 97.62 361 VAL B N 1
ATOM 7925 C CA . VAL B 1 361 ? 11.328 -18.969 -11.086 1 97.62 361 VAL B CA 1
ATOM 7926 C C . VAL B 1 361 ? 11.438 -18.609 -12.57 1 97.62 361 VAL B C 1
ATOM 7928 O O . VAL B 1 361 ? 12.25 -17.766 -12.945 1 97.62 361 VAL B O 1
ATOM 7931 N N . GLN B 1 362 ? 10.633 -19.266 -13.352 1 97.75 362 GLN B N 1
ATOM 7932 C CA . GLN B 1 362 ? 10.648 -19 -14.781 1 97.75 362 GLN B CA 1
ATOM 7933 C C . GLN B 1 362 ? 10.203 -17.562 -15.086 1 97.75 362 GLN B C 1
ATOM 7935 O O . GLN B 1 362 ? 10.766 -16.906 -15.969 1 97.75 362 GLN B O 1
ATOM 7940 N N . LEU B 1 363 ? 9.234 -17.125 -14.367 1 97.44 363 LEU B N 1
ATOM 7941 C CA . LEU B 1 363 ? 8.758 -15.75 -14.516 1 97.44 363 LEU B CA 1
ATOM 7942 C C . LEU B 1 363 ? 9.867 -14.75 -14.18 1 97.44 363 LEU B C 1
ATOM 7944 O O . LEU B 1 363 ? 9.992 -13.719 -14.844 1 97.44 363 LEU B O 1
ATOM 7948 N N . LEU B 1 364 ? 10.586 -15.008 -13.18 1 94.94 364 LEU B N 1
ATOM 7949 C CA . LEU B 1 364 ? 11.68 -14.141 -12.742 1 94.94 364 LEU B CA 1
ATOM 7950 C C . LEU B 1 364 ? 12.82 -14.156 -13.75 1 94.94 364 LEU B C 1
ATOM 7952 O O . LEU B 1 364 ? 13.438 -13.125 -14.023 1 94.94 364 LEU B O 1
ATOM 7956 N N . ALA B 1 365 ? 13.07 -15.266 -14.344 1 92.69 365 ALA B N 1
ATOM 7957 C CA . ALA B 1 365 ? 14.305 -15.477 -15.094 1 92.69 365 ALA B CA 1
ATOM 7958 C C . ALA B 1 365 ? 14.102 -15.188 -16.578 1 92.69 365 ALA B C 1
ATOM 7960 O O . ALA B 1 365 ? 15.047 -14.812 -17.281 1 92.69 365 ALA B O 1
ATOM 7961 N N . ASP B 1 366 ? 12.906 -15.344 -17.078 1 93.94 366 ASP B N 1
ATOM 7962 C CA . ASP B 1 366 ? 12.664 -15.281 -18.516 1 93.94 366 ASP B CA 1
ATOM 7963 C C . ASP B 1 366 ? 11.609 -14.219 -18.859 1 93.94 366 ASP B C 1
ATOM 7965 O O . ASP B 1 366 ? 10.422 -14.414 -18.578 1 93.94 366 ASP B O 1
ATOM 7969 N N . PRO B 1 367 ? 11.977 -13.141 -19.562 1 93.44 367 PRO B N 1
ATOM 7970 C CA . PRO B 1 367 ? 11.039 -12.086 -19.922 1 93.44 367 PRO B CA 1
ATOM 7971 C C . PRO B 1 367 ? 9.898 -12.586 -20.812 1 93.44 367 PRO B C 1
ATOM 7973 O O . PRO B 1 367 ? 8.828 -11.961 -20.859 1 93.44 367 PRO B O 1
ATOM 7976 N N . HIS B 1 368 ? 10.094 -13.68 -21.469 1 93.5 368 HIS B N 1
ATOM 7977 C CA . HIS B 1 368 ? 9.039 -14.266 -22.297 1 93.5 368 HIS B CA 1
ATOM 7978 C C . HIS B 1 368 ? 7.777 -14.523 -21.484 1 93.5 368 HIS B C 1
ATOM 7980 O O . HIS B 1 368 ? 6.668 -14.289 -21.969 1 93.5 368 HIS B O 1
ATOM 7986 N N . TYR B 1 369 ? 7.965 -14.961 -20.359 1 96.19 369 TYR B N 1
ATOM 7987 C CA . TYR B 1 369 ? 6.824 -15.359 -19.547 1 96.19 369 TYR B CA 1
ATOM 7988 C C . TYR B 1 369 ? 6.156 -14.148 -18.906 1 96.19 369 TYR B C 1
ATOM 7990 O O . TYR B 1 369 ? 5.121 -14.273 -18.25 1 96.19 369 TYR B O 1
ATOM 7998 N N . ARG B 1 370 ? 6.691 -12.984 -19.141 1 96.19 370 ARG B N 1
ATOM 7999 C CA . ARG B 1 370 ? 6.105 -11.75 -18.625 1 96.19 370 ARG B CA 1
ATOM 8000 C C . ARG B 1 370 ? 5.25 -11.062 -19.672 1 96.19 370 ARG B C 1
ATOM 8002 O O . ARG B 1 370 ? 4.727 -9.969 -19.453 1 96.19 370 ARG B O 1
ATOM 8009 N N . THR B 1 371 ? 5.117 -11.711 -20.781 1 95.56 371 THR B N 1
ATOM 8010 C CA . THR B 1 371 ? 4.141 -11.328 -21.781 1 95.56 371 THR B CA 1
ATOM 8011 C C . THR B 1 371 ? 2.818 -12.055 -21.562 1 95.56 371 THR B C 1
ATOM 8013 O O . THR B 1 371 ? 2.746 -12.992 -20.781 1 95.56 371 THR B O 1
ATOM 8016 N N . ILE B 1 372 ? 1.806 -11.641 -22.234 1 95 372 ILE B N 1
ATOM 8017 C CA . ILE B 1 372 ? 0.496 -12.266 -22.078 1 95 372 ILE B CA 1
ATOM 8018 C C . ILE B 1 372 ? 0.527 -13.688 -22.609 1 95 372 ILE B C 1
ATOM 8020 O O . ILE B 1 372 ? 0.107 -14.633 -21.938 1 95 372 ILE B O 1
ATOM 8024 N N . SER B 1 373 ? 1.078 -13.852 -23.797 1 92.94 373 SER B N 1
ATOM 8025 C CA . SER B 1 373 ? 1.153 -15.172 -24.406 1 92.94 373 SER B CA 1
ATOM 8026 C C . SER B 1 373 ? 2.102 -16.078 -23.625 1 92.94 373 SER B C 1
ATOM 8028 O O . SER B 1 373 ? 1.841 -17.281 -23.484 1 92.94 373 SER B O 1
ATOM 8030 N N . GLY B 1 374 ? 3.166 -15.508 -23.203 1 94.81 374 GLY B N 1
ATOM 8031 C CA . GLY B 1 374 ? 4.117 -16.281 -22.422 1 94.81 374 GLY B CA 1
ATOM 8032 C C . GLY B 1 374 ? 3.561 -16.734 -21.094 1 94.81 374 GLY B C 1
ATOM 8033 O O . GLY B 1 374 ? 3.805 -17.875 -20.672 1 94.81 374 GLY B O 1
ATOM 8034 N N . PHE B 1 375 ? 2.832 -15.875 -20.5 1 96.94 375 PHE B N 1
ATOM 8035 C CA . PHE B 1 375 ? 2.248 -16.219 -19.203 1 96.94 375 PHE B CA 1
ATOM 8036 C C . PHE B 1 375 ? 1.208 -17.328 -19.359 1 96.94 375 PHE B C 1
ATOM 8038 O O . PHE B 1 375 ? 1.134 -18.234 -18.531 1 96.94 375 PHE B O 1
ATOM 8045 N N . GLN B 1 376 ? 0.438 -17.203 -20.391 1 94.69 376 GLN B N 1
ATOM 8046 C CA . GLN B 1 376 ? -0.524 -18.266 -20.688 1 94.69 376 GLN B CA 1
ATOM 8047 C C . GLN B 1 376 ? 0.175 -19.609 -20.891 1 94.69 376 GLN B C 1
ATOM 8049 O O . GLN B 1 376 ? -0.273 -20.625 -20.359 1 94.69 376 GLN B O 1
ATOM 8054 N N . SER B 1 377 ? 1.212 -19.562 -21.594 1 93.88 377 SER B N 1
ATOM 8055 C CA . SER B 1 377 ? 1.971 -20.781 -21.859 1 93.88 377 SER B CA 1
ATOM 8056 C C . SER B 1 377 ? 2.555 -21.359 -20.562 1 93.88 377 SER B C 1
ATOM 8058 O O . SER B 1 377 ? 2.629 -22.578 -20.391 1 93.88 377 SER B O 1
ATOM 8060 N N . LEU B 1 378 ? 2.955 -20.469 -19.734 1 96.56 378 LEU B N 1
ATOM 8061 C CA . LEU B 1 378 ? 3.525 -20.875 -18.453 1 96.56 378 LEU B CA 1
ATOM 8062 C C . LEU B 1 378 ? 2.486 -21.594 -17.594 1 96.56 378 LEU B C 1
ATOM 8064 O O . LEU B 1 378 ? 2.768 -22.656 -17.031 1 96.56 378 LEU B O 1
ATOM 8068 N N . VAL B 1 379 ? 1.293 -21.062 -17.516 1 96.62 379 VAL B N 1
ATOM 8069 C CA . VAL B 1 379 ? 0.218 -21.672 -16.734 1 96.62 379 VAL B CA 1
ATOM 8070 C C . VAL B 1 379 ? -0.175 -23.016 -17.344 1 96.62 379 VAL B C 1
ATOM 8072 O O . VAL B 1 379 ? -0.414 -23.984 -16.609 1 96.62 379 VAL B O 1
ATOM 8075 N N . GLN B 1 380 ? -0.164 -23.062 -18.609 1 93.38 380 GLN B N 1
ATOM 8076 C CA . GLN B 1 380 ? -0.491 -24.312 -19.281 1 93.38 380 GLN B CA 1
ATOM 8077 C C . GLN B 1 380 ? 0.551 -25.391 -18.984 1 93.38 380 GLN B C 1
ATOM 8079 O O . GLN B 1 380 ? 0.204 -26.531 -18.672 1 93.38 380 GLN B O 1
ATOM 8084 N N . LYS B 1 381 ? 1.737 -24.984 -19.047 1 94.56 381 LYS B N 1
ATOM 8085 C CA . LYS B 1 381 ? 2.854 -25.922 -18.938 1 94.56 381 LYS B CA 1
ATOM 8086 C C . LYS B 1 381 ? 3.039 -26.391 -17.5 1 94.56 381 LYS B C 1
ATOM 8088 O O . LYS B 1 381 ? 3.119 -27.594 -17.234 1 94.56 381 LYS B O 1
ATOM 8093 N N . GLU B 1 382 ? 3.002 -25.469 -16.578 1 96.38 382 GLU B N 1
ATOM 8094 C CA . GLU B 1 382 ? 3.438 -25.781 -15.211 1 96.38 382 GLU B CA 1
ATOM 8095 C C . GLU B 1 382 ? 2.252 -26.125 -14.32 1 96.38 382 GLU B C 1
ATOM 8097 O O . GLU B 1 382 ? 2.43 -26.672 -13.227 1 96.38 382 GLU B O 1
ATOM 8102 N N . TRP B 1 383 ? 1.029 -25.844 -14.727 1 96.56 383 TRP B N 1
ATOM 8103 C CA . TRP B 1 383 ? -0.12 -26.094 -13.867 1 96.56 383 TRP B CA 1
ATOM 8104 C C . TRP B 1 383 ? -1.091 -27.078 -14.508 1 96.56 383 TRP B C 1
ATOM 8106 O O . TRP B 1 383 ? -1.279 -28.188 -14.016 1 96.56 383 TRP B O 1
ATOM 8116 N N . LEU B 1 384 ? -1.571 -26.75 -15.656 1 93.62 384 LEU B N 1
ATOM 8117 C CA . LEU B 1 384 ? -2.66 -27.516 -16.266 1 93.62 384 LEU B CA 1
ATOM 8118 C C . LEU B 1 384 ? -2.168 -28.859 -16.766 1 93.62 384 LEU B C 1
ATOM 8120 O O . LEU B 1 384 ? -2.787 -29.891 -16.484 1 93.62 384 LEU B O 1
ATOM 8124 N N . VAL B 1 385 ? -1.035 -28.781 -17.422 1 92.25 385 VAL B N 1
ATOM 8125 C CA . VAL B 1 385 ? -0.516 -30.016 -18 1 92.25 385 VAL B CA 1
ATOM 8126 C C . VAL B 1 385 ? 0.314 -30.766 -16.953 1 92.25 385 VAL B C 1
ATOM 8128 O O . VAL B 1 385 ? 0.388 -32 -16.969 1 92.25 385 VAL B O 1
ATOM 8131 N N . ALA B 1 386 ? 0.823 -30.047 -15.984 1 92.81 386 ALA B N 1
ATOM 8132 C CA . ALA B 1 386 ? 1.759 -30.609 -15.016 1 92.81 386 ALA B CA 1
ATOM 8133 C C . ALA B 1 386 ? 1.017 -31.281 -13.867 1 92.81 386 ALA B C 1
ATOM 8135 O O . ALA B 1 386 ? 1.637 -31.891 -12.992 1 92.81 386 ALA B O 1
ATOM 8136 N N . GLY B 1 387 ? -0.314 -31.234 -13.891 1 91.19 387 GLY B N 1
ATOM 8137 C CA . GLY B 1 387 ? -1.057 -32.125 -13.016 1 91.19 387 GLY B CA 1
ATOM 8138 C C . GLY B 1 387 ? -1.572 -31.453 -11.766 1 91.19 387 GLY B C 1
ATOM 8139 O O . GLY B 1 387 ? -1.908 -32.125 -10.781 1 91.19 387 GLY B O 1
ATOM 8140 N N . HIS B 1 388 ? -1.572 -30.141 -11.641 1 95.88 388 HIS B N 1
ATOM 8141 C CA . HIS B 1 388 ? -2.234 -29.5 -10.516 1 95.88 388 HIS B CA 1
ATOM 8142 C C . HIS B 1 388 ? -3.719 -29.844 -10.477 1 95.88 388 HIS B C 1
ATOM 8144 O O . HIS B 1 388 ? -4.402 -29.781 -11.5 1 95.88 388 HIS B O 1
ATOM 8150 N N . ARG B 1 389 ? -4.168 -30.203 -9.359 1 94.62 389 ARG B N 1
ATOM 8151 C CA . ARG B 1 389 ? -5.535 -30.703 -9.219 1 94.62 389 ARG B CA 1
ATOM 8152 C C . ARG B 1 389 ? -6.508 -29.547 -9 1 94.62 389 ARG B C 1
ATOM 8154 O O . ARG B 1 389 ? -7.039 -29.375 -7.898 1 94.62 389 ARG B O 1
ATOM 8161 N N . PHE B 1 390 ? -6.887 -28.859 -10.031 1 93.06 390 PHE B N 1
ATOM 8162 C CA . PHE B 1 390 ? -7.723 -27.672 -9.938 1 93.06 390 PHE B CA 1
ATOM 8163 C C . PHE B 1 390 ? -9.109 -28.031 -9.406 1 93.06 390 PHE B C 1
ATOM 8165 O O . PHE B 1 390 ? -9.641 -27.344 -8.539 1 93.06 390 PHE B O 1
ATOM 8172 N N . LEU B 1 391 ? -9.664 -29.078 -9.922 1 86.56 391 LEU B N 1
ATOM 8173 C CA . LEU B 1 391 ? -11.016 -29.453 -9.523 1 86.56 391 LEU B CA 1
ATOM 8174 C C . LEU B 1 391 ? -11.086 -29.703 -8.016 1 86.56 391 LEU B C 1
ATOM 8176 O O . LEU B 1 391 ? -12.031 -29.266 -7.359 1 86.56 391 LEU B O 1
ATOM 8180 N N . GLN B 1 392 ? -10.086 -30.344 -7.547 1 88.88 392 GLN B N 1
ATOM 8181 C CA . GLN B 1 392 ? -10.039 -30.656 -6.125 1 88.88 392 GLN B CA 1
ATOM 8182 C C . GLN B 1 392 ? -9.664 -29.438 -5.293 1 88.88 392 GLN B C 1
ATOM 8184 O O . GLN B 1 392 ? -10.281 -29.172 -4.254 1 88.88 392 GLN B O 1
ATOM 8189 N N . ARG B 1 393 ? -8.68 -28.719 -5.723 1 93.25 393 ARG B N 1
ATOM 8190 C CA . ARG B 1 393 ? -8.148 -27.609 -4.945 1 93.25 393 ARG B CA 1
ATOM 8191 C C . ARG B 1 393 ? -9.125 -26.438 -4.934 1 93.25 393 ARG B C 1
ATOM 8193 O O . ARG B 1 393 ? -9.164 -25.656 -3.971 1 93.25 393 ARG B O 1
ATOM 8200 N N . LEU B 1 394 ? -9.938 -26.297 -5.926 1 87.94 394 LEU B N 1
ATOM 8201 C CA . LEU B 1 394 ? -10.93 -25.234 -5.98 1 87.94 394 LEU B CA 1
ATOM 8202 C C . LEU B 1 394 ? -12.266 -25.703 -5.414 1 87.94 394 LEU B C 1
ATOM 8204 O O . LEU B 1 394 ? -13.195 -24.906 -5.262 1 87.94 394 LEU B O 1
ATOM 8208 N N . ASN B 1 395 ? -12.344 -26.922 -5.047 1 82.81 395 ASN B N 1
ATOM 8209 C CA . ASN B 1 395 ? -13.547 -27.531 -4.492 1 82.81 395 ASN B CA 1
ATOM 8210 C C . ASN B 1 395 ? -14.781 -27.203 -5.324 1 82.81 395 ASN B C 1
ATOM 8212 O O . ASN B 1 395 ? -15.797 -26.766 -4.785 1 82.81 395 ASN B O 1
ATOM 8216 N N . LEU B 1 396 ? -14.641 -27.312 -6.562 1 74.06 396 LEU B N 1
ATOM 8217 C CA . LEU B 1 396 ? -15.719 -26.969 -7.477 1 74.06 396 LEU B CA 1
ATOM 8218 C C . LEU B 1 396 ? -16.875 -27.953 -7.371 1 74.06 396 LEU B C 1
ATOM 8220 O O . LEU B 1 396 ? -18.016 -27.609 -7.637 1 74.06 396 LEU B O 1
ATOM 8224 N N . THR B 1 397 ? -16.516 -29.156 -6.938 1 68.19 397 THR B N 1
ATOM 8225 C CA . THR B 1 397 ? -17.531 -30.188 -6.824 1 68.19 397 THR B CA 1
ATOM 8226 C C . THR B 1 397 ? -18.047 -30.297 -5.391 1 68.19 397 THR B C 1
ATOM 8228 O O . THR B 1 397 ? -18.938 -31.094 -5.102 1 68.19 397 THR B O 1
ATOM 8231 N N . LYS B 1 398 ? -17.641 -29.359 -4.496 1 65.19 398 LYS B N 1
ATOM 8232 C CA . LYS B 1 398 ? -18 -29.328 -3.082 1 65.19 398 LYS B CA 1
ATOM 8233 C C . LYS B 1 398 ? -17.922 -30.719 -2.459 1 65.19 398 LYS B C 1
ATOM 8235 O O . LYS B 1 398 ? -18.797 -31.109 -1.692 1 65.19 398 LYS B O 1
ATOM 8240 N N . GLY B 1 399 ? -17.094 -31.562 -3.055 1 60.31 399 GLY B N 1
ATOM 8241 C CA . GLY B 1 399 ? -16.984 -32.906 -2.543 1 60.31 399 GLY B CA 1
ATOM 8242 C C . GLY B 1 399 ? -16.234 -33 -1.224 1 60.31 399 GLY B C 1
ATOM 8243 O O . GLY B 1 399 ? -16.75 -33.5 -0.238 1 60.31 399 GLY B O 1
ATOM 8244 N N . SER B 1 400 ? -14.938 -32.625 -1.185 1 66.38 400 SER B N 1
ATOM 8245 C CA . SER B 1 400 ? -14.141 -32.719 0.03 1 66.38 400 SER B CA 1
ATOM 8246 C C . SER B 1 400 ? -13.469 -31.391 0.369 1 66.38 400 SER B C 1
ATOM 8248 O O . SER B 1 400 ? -12.688 -30.859 -0.426 1 66.38 400 SER B O 1
ATOM 8250 N N . ASP B 1 401 ? -13.773 -30.891 1.504 1 73.81 401 ASP B N 1
ATOM 8251 C CA . ASP B 1 401 ? -13.211 -29.641 2.008 1 73.81 401 ASP B CA 1
ATOM 8252 C C . ASP B 1 401 ? -11.75 -29.828 2.424 1 73.81 401 ASP B C 1
ATOM 8254 O O . ASP B 1 401 ? -10.992 -28.859 2.49 1 73.81 401 ASP B O 1
ATOM 8258 N N . LYS B 1 402 ? -11.375 -30.969 2.529 1 80.88 402 LYS B N 1
ATOM 8259 C CA . LYS B 1 402 ? -10.047 -31.219 3.09 1 80.88 402 LYS B CA 1
ATOM 8260 C C . LYS B 1 402 ? -8.953 -30.984 2.049 1 80.88 402 LYS B C 1
ATOM 8262 O O . LYS B 1 402 ? -7.816 -30.672 2.396 1 80.88 402 LYS B O 1
ATOM 8267 N N . GLU B 1 403 ? -9.328 -31.109 0.808 1 88.31 403 GLU B N 1
ATOM 8268 C CA . GLU B 1 403 ? -8.305 -31 -0.226 1 88.31 403 GLU B CA 1
ATOM 8269 C C . GLU B 1 403 ? -8.305 -29.609 -0.855 1 88.31 403 GLU B C 1
ATOM 8271 O O . GLU B 1 403 ? -7.492 -29.312 -1.731 1 88.31 403 GLU B O 1
ATOM 8276 N N . GLU B 1 404 ? -9.172 -28.781 -0.373 1 91.94 404 GLU B N 1
ATOM 8277 C CA . GLU B 1 404 ? -9.266 -27.422 -0.898 1 91.94 404 GLU B CA 1
ATOM 8278 C C . GLU B 1 404 ? -8.062 -26.594 -0.483 1 91.94 404 GLU B C 1
ATOM 8280 O O . GLU B 1 404 ? -7.602 -26.672 0.658 1 91.94 404 GLU B O 1
ATOM 8285 N N . SER B 1 405 ? -7.461 -25.906 -1.389 1 95.88 405 SER B N 1
ATOM 8286 C CA . SER B 1 405 ? -6.336 -25.016 -1.126 1 95.88 405 SER B CA 1
ATOM 8287 C C . SER B 1 405 ? -6.121 -24.047 -2.281 1 95.88 405 SER B C 1
ATOM 8289 O O . SER B 1 405 ? -5.945 -24.469 -3.428 1 95.88 405 SER B O 1
ATOM 8291 N N . PRO B 1 406 ? -6.172 -22.781 -1.981 1 96.12 406 PRO B N 1
ATOM 8292 C CA . PRO B 1 406 ? -6.004 -21.797 -3.062 1 96.12 406 PRO B CA 1
ATOM 8293 C C . PRO B 1 406 ? -4.539 -21.578 -3.43 1 96.12 406 PRO B C 1
ATOM 8295 O O . PRO B 1 406 ? -4.066 -20.438 -3.416 1 96.12 406 PRO B O 1
ATOM 8298 N N . VAL B 1 407 ? -3.859 -22.641 -3.842 1 97.88 407 VAL B N 1
ATOM 8299 C CA . VAL B 1 407 ? -2.445 -22.562 -4.195 1 97.88 407 VAL B CA 1
ATOM 8300 C C . VAL B 1 407 ? -2.275 -21.672 -5.43 1 97.88 407 VAL B C 1
ATOM 8302 O O . VAL B 1 407 ? -1.346 -20.875 -5.504 1 97.88 407 VAL B O 1
ATOM 8305 N N . PHE B 1 408 ? -3.188 -21.859 -6.359 1 97.88 408 PHE B N 1
ATOM 8306 C CA . PHE B 1 408 ? -3.098 -21.078 -7.582 1 97.88 408 PHE B CA 1
ATOM 8307 C C . PHE B 1 408 ? -3.326 -19.594 -7.293 1 97.88 408 PHE B C 1
ATOM 8309 O O . PHE B 1 408 ? -2.699 -18.734 -7.91 1 97.88 408 PHE B O 1
ATOM 8316 N N . LEU B 1 409 ? -4.223 -19.281 -6.398 1 97.62 409 LEU B N 1
ATOM 8317 C CA . LEU B 1 409 ? -4.43 -17.891 -5.984 1 97.62 409 LEU B CA 1
ATOM 8318 C C . LEU B 1 409 ? -3.17 -17.328 -5.344 1 97.62 409 LEU B C 1
ATOM 8320 O O . LEU B 1 409 ? -2.816 -16.172 -5.578 1 97.62 409 LEU B O 1
ATOM 8324 N N . LEU B 1 410 ? -2.574 -18.141 -4.477 1 98.62 410 LEU B N 1
ATOM 8325 C CA . LEU B 1 410 ? -1.321 -17.719 -3.854 1 98.62 410 LEU B CA 1
ATOM 8326 C C . LEU B 1 410 ? -0.271 -17.406 -4.91 1 98.62 410 LEU B C 1
ATOM 8328 O O . LEU B 1 410 ? 0.468 -16.422 -4.777 1 98.62 410 LEU B O 1
ATOM 8332 N N . PHE B 1 411 ? -0.225 -18.219 -5.969 1 98.62 411 PHE B N 1
ATOM 8333 C CA . PHE B 1 411 ? 0.671 -17.969 -7.094 1 98.62 411 PHE B CA 1
ATOM 8334 C C . PHE B 1 411 ? 0.351 -16.625 -7.75 1 98.62 411 PHE B C 1
ATOM 8336 O O . PHE B 1 411 ? 1.248 -15.812 -7.984 1 98.62 411 PHE B O 1
ATOM 8343 N N . LEU B 1 412 ? -0.891 -16.406 -8.031 1 98.62 412 LEU B N 1
ATOM 8344 C CA . LEU B 1 412 ? -1.299 -15.164 -8.68 1 98.62 412 LEU B CA 1
ATOM 8345 C C . LEU B 1 412 ? -0.966 -13.961 -7.793 1 98.62 412 LEU B C 1
ATOM 8347 O O . LEU B 1 412 ? -0.592 -12.898 -8.297 1 98.62 412 LEU B O 1
ATOM 8351 N N . ASP B 1 413 ? -1.143 -14.102 -6.492 1 98.44 413 ASP B N 1
ATOM 8352 C CA . ASP B 1 413 ? -0.786 -13.031 -5.566 1 98.44 413 ASP B CA 1
ATOM 8353 C C . ASP B 1 413 ? 0.706 -12.711 -5.637 1 98.44 413 ASP B C 1
ATOM 8355 O O . ASP B 1 413 ? 1.101 -11.547 -5.617 1 98.44 413 ASP B O 1
ATOM 8359 N N . CYS B 1 414 ? 1.503 -13.766 -5.711 1 98.69 414 CYS B N 1
ATOM 8360 C CA . CYS B 1 414 ? 2.939 -13.562 -5.859 1 98.69 414 CYS B CA 1
ATOM 8361 C C . CYS B 1 414 ? 3.256 -12.797 -7.137 1 98.69 414 CYS B C 1
ATOM 8363 O O . CYS B 1 414 ? 4.105 -11.906 -7.141 1 98.69 414 CYS B O 1
ATOM 8365 N N . VAL B 1 415 ? 2.584 -13.172 -8.203 1 98.69 415 VAL B N 1
ATOM 8366 C CA . VAL B 1 415 ? 2.793 -12.492 -9.477 1 98.69 415 VAL B CA 1
ATOM 8367 C C . VAL B 1 415 ? 2.387 -11.023 -9.352 1 98.69 415 VAL B C 1
ATOM 8369 O O . VAL B 1 415 ? 3.059 -10.141 -9.883 1 98.69 415 VAL B O 1
ATOM 8372 N N . TRP B 1 416 ? 1.339 -10.805 -8.633 1 97.81 416 TRP B N 1
ATOM 8373 C CA . TRP B 1 416 ? 0.887 -9.43 -8.43 1 97.81 416 TRP B CA 1
ATOM 8374 C C . TRP B 1 416 ? 1.931 -8.617 -7.672 1 97.81 416 TRP B C 1
ATOM 8376 O O . TRP B 1 416 ? 2.146 -7.441 -7.969 1 97.81 416 TRP B O 1
ATOM 8386 N N . GLN B 1 417 ? 2.514 -9.242 -6.672 1 96.75 417 GLN B N 1
ATOM 8387 C CA . GLN B 1 417 ? 3.592 -8.562 -5.961 1 96.75 417 GLN B CA 1
ATOM 8388 C C . GLN B 1 417 ? 4.691 -8.125 -6.922 1 96.75 417 GLN B C 1
ATOM 8390 O O . GLN B 1 417 ? 5.184 -6.996 -6.836 1 96.75 417 GLN B O 1
ATOM 8395 N N . LEU B 1 418 ? 5.047 -9.016 -7.82 1 95.56 418 LEU B N 1
ATOM 8396 C CA . LEU B 1 418 ? 6.117 -8.734 -8.773 1 95.56 418 LEU B CA 1
ATOM 8397 C C . LEU B 1 418 ? 5.707 -7.629 -9.742 1 95.56 418 LEU B C 1
ATOM 8399 O O . LEU B 1 418 ? 6.535 -6.809 -10.141 1 95.56 418 LEU B O 1
ATOM 8403 N N . LEU B 1 419 ? 4.43 -7.633 -10.109 1 94.56 419 LEU B N 1
ATOM 8404 C CA . LEU B 1 419 ? 3.898 -6.582 -10.969 1 94.56 419 LEU B CA 1
ATOM 8405 C C . LEU B 1 419 ? 4.078 -5.211 -10.328 1 94.56 419 LEU B C 1
ATOM 8407 O O . LEU B 1 419 ? 4.359 -4.227 -11.016 1 94.56 419 LEU B O 1
ATOM 8411 N N . ASN B 1 420 ? 3.906 -5.168 -9.016 1 90.38 420 ASN B N 1
ATOM 8412 C CA . ASN B 1 420 ? 4.027 -3.912 -8.281 1 90.38 420 ASN B CA 1
ATOM 8413 C C . ASN B 1 420 ? 5.488 -3.51 -8.094 1 90.38 420 ASN B C 1
ATOM 8415 O O . ASN B 1 420 ? 5.816 -2.322 -8.109 1 90.38 420 ASN B O 1
ATOM 8419 N N . GLN B 1 421 ? 6.273 -4.508 -7.953 1 87.88 421 GLN B N 1
ATOM 8420 C CA . GLN B 1 421 ? 7.688 -4.246 -7.711 1 87.88 421 GLN B CA 1
ATOM 8421 C C . GLN B 1 421 ? 8.406 -3.871 -9 1 87.88 421 GLN B C 1
ATOM 8423 O O . GLN B 1 421 ? 9.344 -3.066 -8.984 1 87.88 421 GLN B O 1
ATOM 8428 N N . TYR B 1 422 ? 7.922 -4.473 -10.141 1 87.75 422 TYR B N 1
ATOM 8429 C CA . TYR B 1 422 ? 8.508 -4.211 -11.445 1 87.75 422 TYR B CA 1
ATOM 8430 C C . TYR B 1 422 ? 7.438 -3.865 -12.469 1 87.75 422 TYR B C 1
ATOM 8432 O O . TYR B 1 422 ? 7.219 -4.609 -13.43 1 87.75 422 TYR B O 1
ATOM 8440 N N . PRO B 1 423 ? 6.934 -2.67 -12.43 1 84.94 423 PRO B N 1
ATOM 8441 C CA . PRO B 1 423 ? 5.789 -2.326 -13.273 1 84.94 423 PRO B CA 1
ATOM 8442 C C . PRO B 1 423 ? 6.148 -2.236 -14.758 1 84.94 423 PRO B C 1
ATOM 8444 O O . PRO B 1 423 ? 5.285 -2.408 -15.617 1 84.94 423 PRO B O 1
ATOM 8447 N N . LEU B 1 424 ? 7.398 -2.121 -15.102 1 86.94 424 LEU B N 1
ATOM 8448 C CA . LEU B 1 424 ? 7.789 -1.935 -16.5 1 86.94 424 LEU B CA 1
ATOM 8449 C C . LEU B 1 424 ? 8.172 -3.264 -17.141 1 86.94 424 LEU B C 1
ATOM 8451 O O . LEU B 1 424 ? 8.359 -3.342 -18.344 1 86.94 424 LEU B O 1
ATOM 8455 N N . SER B 1 425 ? 8.25 -4.301 -16.344 1 90.62 425 SER B N 1
ATOM 8456 C CA . SER B 1 425 ? 8.797 -5.559 -16.844 1 90.62 425 SER B CA 1
ATOM 8457 C C . SER B 1 425 ? 7.688 -6.492 -17.312 1 90.62 425 SER B C 1
ATOM 8459 O O . SER B 1 425 ? 7.961 -7.527 -17.922 1 90.62 425 SER B O 1
ATOM 8461 N N . PHE B 1 426 ? 6.445 -6.156 -17.094 1 95.12 426 PHE B N 1
ATOM 8462 C CA . PHE B 1 426 ? 5.355 -7.062 -17.422 1 95.12 426 PHE B CA 1
ATOM 8463 C C . PHE B 1 426 ? 4.438 -6.441 -18.469 1 95.12 426 PHE B C 1
ATOM 8465 O O . PHE B 1 426 ? 4.098 -5.262 -18.391 1 95.12 426 PHE B O 1
ATOM 8472 N N . GLU B 1 427 ? 4.051 -7.242 -19.391 1 95.81 427 GLU B N 1
ATOM 8473 C CA . GLU B 1 427 ? 3.146 -6.781 -20.438 1 95.81 427 GLU B CA 1
ATOM 8474 C C . GLU B 1 427 ? 1.705 -6.727 -19.938 1 95.81 427 GLU B C 1
ATOM 8476 O O . GLU B 1 427 ? 0.908 -5.918 -20.422 1 95.81 427 GLU B O 1
ATOM 8481 N N . PHE B 1 428 ? 1.356 -7.598 -19.078 1 96.75 428 PHE B N 1
ATOM 8482 C CA . PHE B 1 428 ? -0.016 -7.648 -18.594 1 96.75 428 PHE B CA 1
ATOM 8483 C C . PHE B 1 428 ? -0.162 -6.844 -17.312 1 96.75 428 PHE B C 1
ATOM 8485 O O . PHE B 1 428 ? 0.827 -6.566 -16.625 1 96.75 428 PHE B O 1
ATOM 8492 N N . THR B 1 429 ? -1.385 -6.48 -17.016 1 95.38 429 THR B N 1
ATOM 8493 C CA . THR B 1 429 ? -1.699 -5.66 -15.852 1 95.38 429 THR B CA 1
ATOM 8494 C C . THR B 1 429 ? -2.398 -6.492 -14.781 1 95.38 429 THR B C 1
ATOM 8496 O O . THR B 1 429 ? -2.615 -7.691 -14.961 1 95.38 429 THR B O 1
ATOM 8499 N N . GLU B 1 430 ? -2.695 -5.809 -13.719 1 94.12 430 GLU B N 1
ATOM 8500 C CA . GLU B 1 430 ? -3.414 -6.465 -12.633 1 94.12 430 GLU B CA 1
ATOM 8501 C C . GLU B 1 430 ? -4.816 -6.879 -13.07 1 94.12 430 GLU B C 1
ATOM 8503 O O . GLU B 1 430 ? -5.371 -7.855 -12.562 1 94.12 430 GLU B O 1
ATOM 8508 N N . VAL B 1 431 ? -5.387 -6.172 -14.047 1 93 431 VAL B N 1
ATOM 8509 C CA . VAL B 1 431 ? -6.723 -6.484 -14.547 1 93 431 VAL B CA 1
ATOM 8510 C C . VAL B 1 431 ? -6.715 -7.871 -15.188 1 93 431 VAL B C 1
ATOM 8512 O O . VAL B 1 431 ? -7.664 -8.641 -15.023 1 93 431 VAL B O 1
ATOM 8515 N N . TYR B 1 432 ? -5.68 -8.148 -15.883 1 95.81 432 TYR B N 1
ATOM 8516 C CA . TYR B 1 432 ? -5.527 -9.461 -16.5 1 95.81 432 TYR B CA 1
ATOM 8517 C C . TYR B 1 432 ? -5.473 -10.555 -15.438 1 95.81 432 TYR B C 1
ATOM 8519 O O . TYR B 1 432 ? -6.109 -11.602 -15.586 1 95.81 432 TYR B O 1
ATOM 8527 N N . LEU B 1 433 ? -4.695 -10.344 -14.391 1 96.5 433 LEU B N 1
ATOM 8528 C CA . LEU B 1 433 ? -4.574 -11.328 -13.32 1 96.5 433 LEU B CA 1
ATOM 8529 C C . LEU B 1 433 ? -5.918 -11.547 -12.633 1 96.5 433 LEU B C 1
ATOM 8531 O O . LEU B 1 433 ? -6.266 -12.68 -12.289 1 96.5 433 LEU B O 1
ATOM 8535 N N . LEU B 1 434 ? -6.609 -10.414 -12.43 1 92.88 434 LEU B N 1
ATOM 8536 C CA . LEU B 1 434 ? -7.922 -10.5 -11.797 1 92.88 434 LEU B CA 1
ATOM 8537 C C . LEU B 1 434 ? -8.891 -11.297 -12.672 1 92.88 434 LEU B C 1
ATOM 8539 O O . LEU B 1 434 ? -9.688 -12.086 -12.156 1 92.88 434 LEU B O 1
ATOM 8543 N N . ALA B 1 435 ? -8.805 -11.039 -13.922 1 91.56 435 ALA B N 1
ATOM 8544 C CA . ALA B 1 435 ? -9.648 -11.789 -14.844 1 91.56 435 ALA B CA 1
ATOM 8545 C C . ALA B 1 435 ? -9.367 -13.281 -14.758 1 91.56 435 ALA B C 1
ATOM 8547 O O . ALA B 1 435 ? -10.297 -14.094 -14.758 1 91.56 435 ALA B O 1
ATOM 8548 N N . LEU B 1 436 ? -8.141 -13.602 -14.711 1 94.69 436 LEU B N 1
ATOM 8549 C CA . LEU B 1 436 ? -7.75 -15 -14.609 1 94.69 436 LEU B CA 1
ATOM 8550 C C . LEU B 1 436 ? -8.234 -15.602 -13.297 1 94.69 436 LEU B C 1
ATOM 8552 O O . LEU B 1 436 ? -8.781 -16.703 -13.281 1 94.69 436 LEU B O 1
ATOM 8556 N N . ARG B 1 437 ? -8.031 -14.906 -12.25 1 93.12 437 ARG B N 1
ATOM 8557 C CA . ARG B 1 437 ? -8.5 -15.367 -10.945 1 93.12 437 ARG B CA 1
ATOM 8558 C C . ARG B 1 437 ? -10 -15.602 -10.953 1 93.12 437 ARG B C 1
ATOM 8560 O O . ARG B 1 437 ? -10.477 -16.641 -10.477 1 93.12 437 ARG B O 1
ATOM 8567 N N . ASP B 1 438 ? -10.719 -14.688 -11.469 1 88 438 ASP B N 1
ATOM 8568 C CA . ASP B 1 438 ? -12.18 -14.781 -11.484 1 88 438 ASP B CA 1
ATOM 8569 C C . ASP B 1 438 ? -12.648 -15.945 -12.352 1 88 438 ASP B C 1
ATOM 8571 O O . ASP B 1 438 ? -13.672 -16.578 -12.055 1 88 438 ASP B O 1
ATOM 8575 N N . SER B 1 439 ? -11.93 -16.203 -13.336 1 88.06 439 SER B N 1
ATOM 8576 C CA . SER B 1 439 ? -12.305 -17.281 -14.25 1 88.06 439 SER B CA 1
ATOM 8577 C C . SER B 1 439 ? -12.172 -18.641 -13.586 1 88.06 439 SER B C 1
ATOM 8579 O O . SER B 1 439 ? -12.75 -19.625 -14.055 1 88.06 439 SER B O 1
ATOM 8581 N N . THR B 1 440 ? -11.43 -18.766 -12.555 1 89.56 440 THR B N 1
ATOM 8582 C CA . THR B 1 440 ? -11.258 -20.047 -11.867 1 89.56 440 THR B CA 1
ATOM 8583 C C . THR B 1 440 ? -12.547 -20.453 -11.164 1 89.56 440 THR B C 1
ATOM 8585 O O . THR B 1 440 ? -12.734 -21.625 -10.844 1 89.56 440 THR B O 1
ATOM 8588 N N . THR B 1 441 ? -13.422 -19.484 -10.953 1 79.75 441 THR B N 1
ATOM 8589 C CA . THR B 1 441 ? -14.648 -19.812 -10.234 1 79.75 441 THR B CA 1
ATOM 8590 C C . THR B 1 441 ? -15.852 -19.797 -11.172 1 79.75 441 THR B C 1
ATOM 8592 O O . THR B 1 441 ? -17 -19.766 -10.727 1 79.75 441 THR B O 1
ATOM 8595 N N . VAL B 1 442 ? -15.594 -19.734 -12.43 1 77.06 442 VAL B N 1
ATOM 8596 C CA . VAL B 1 442 ? -16.656 -19.766 -13.422 1 77.06 442 VAL B CA 1
ATOM 8597 C C . VAL B 1 442 ? -16.625 -21.109 -14.164 1 77.06 442 VAL B C 1
ATOM 8599 O O . VAL B 1 442 ? -15.68 -21.391 -14.891 1 77.06 442 VAL B O 1
ATOM 8602 N N . PRO B 1 443 ? -17.562 -21.875 -13.984 1 74.69 443 PRO B N 1
ATOM 8603 C CA . PRO B 1 443 ? -17.547 -23.203 -14.594 1 74.69 443 PRO B CA 1
ATOM 8604 C C . PRO B 1 443 ? -18 -23.188 -16.047 1 74.69 443 PRO B C 1
ATOM 8606 O O . PRO B 1 443 ? -18.828 -24.016 -16.438 1 74.69 443 PRO B O 1
ATOM 8609 N N . LEU B 1 444 ? -17.609 -22.188 -16.781 1 73.56 444 LEU B N 1
ATOM 8610 C CA . LEU B 1 444 ? -18 -22.094 -18.188 1 73.56 444 LEU B CA 1
ATOM 8611 C C . LEU B 1 444 ? -16.812 -22.391 -19.109 1 73.56 444 LEU B C 1
ATOM 8613 O O . LEU B 1 444 ? -16.984 -22.5 -20.328 1 73.56 444 LEU B O 1
ATOM 8617 N N . PHE B 1 445 ? -15.758 -22.625 -18.438 1 79.31 445 PHE B N 1
ATOM 8618 C CA . PHE B 1 445 ? -14.555 -22.891 -19.219 1 79.31 445 PHE B CA 1
ATOM 8619 C C . PHE B 1 445 ? -13.906 -24.188 -18.766 1 79.31 445 PHE B C 1
ATOM 8621 O O . PHE B 1 445 ? -13.867 -24.5 -17.578 1 79.31 445 PHE B O 1
ATOM 8628 N N . SER B 1 446 ? -13.383 -24.859 -19.688 1 80.19 446 SER B N 1
ATOM 8629 C CA . SER B 1 446 ? -12.875 -26.203 -19.422 1 80.19 446 SER B CA 1
ATOM 8630 C C . SER B 1 446 ? -11.531 -26.156 -18.719 1 80.19 446 SER B C 1
ATOM 8632 O O . SER B 1 446 ? -11.141 -27.125 -18.047 1 80.19 446 SER B O 1
ATOM 8634 N N . THR B 1 447 ? -10.867 -25.125 -18.781 1 86.12 447 THR B N 1
ATOM 8635 C CA . THR B 1 447 ? -9.469 -25.031 -18.391 1 86.12 447 THR B CA 1
ATOM 8636 C C . THR B 1 447 ? -9.273 -25.453 -16.938 1 86.12 447 THR B C 1
ATOM 8638 O O . THR B 1 447 ? -8.367 -26.234 -16.641 1 86.12 447 THR B O 1
ATOM 8641 N N . PHE B 1 448 ? -10.117 -25.062 -16.047 1 89.38 448 PHE B N 1
ATOM 8642 C CA . PHE B 1 448 ? -9.883 -25.297 -14.625 1 89.38 448 PHE B CA 1
ATOM 8643 C C . PHE B 1 448 ? -10.844 -26.328 -14.078 1 89.38 448 PHE B C 1
ATOM 8645 O O . PHE B 1 448 ? -11 -26.469 -12.859 1 89.38 448 PHE B O 1
ATOM 8652 N N . LEU B 1 449 ? -11.398 -27.156 -14.953 1 83.62 449 LEU B N 1
ATOM 8653 C CA . LEU B 1 449 ? -12.445 -28.078 -14.516 1 83.62 449 LEU B CA 1
ATOM 8654 C C . LEU B 1 449 ? -11.906 -29.484 -14.367 1 83.62 449 LEU B C 1
ATOM 8656 O O . LEU B 1 449 ? -12.664 -30.438 -14.133 1 83.62 449 LEU B O 1
ATOM 8660 N N . PHE B 1 450 ? -10.57 -29.625 -14.531 1 86.88 450 PHE B N 1
ATOM 8661 C CA . PHE B 1 450 ? -9.992 -30.969 -14.469 1 86.88 450 PHE B CA 1
ATOM 8662 C C . PHE B 1 450 ? -8.758 -30.969 -13.578 1 86.88 450 PHE B C 1
ATOM 8664 O O . PHE B 1 450 ? -8.125 -29.938 -13.359 1 86.88 450 PHE B O 1
ATOM 8671 N N . ASN B 1 451 ? -8.383 -32.188 -13.133 1 90.31 451 ASN B N 1
ATOM 8672 C CA . ASN B 1 451 ? -7.227 -32.344 -12.258 1 90.31 451 ASN B CA 1
ATOM 8673 C C . ASN B 1 451 ? -5.977 -32.719 -13.047 1 90.31 451 ASN B C 1
ATOM 8675 O O . ASN B 1 451 ? -4.863 -32.656 -12.531 1 90.31 451 ASN B O 1
ATOM 8679 N N . SER B 1 452 ? -6.141 -33.281 -14.227 1 91.19 452 SER B N 1
ATOM 8680 C CA . SER B 1 452 ? -5.004 -33.75 -15.016 1 91.19 452 SER B CA 1
ATOM 8681 C C . SER B 1 452 ? -5.328 -33.719 -16.5 1 91.19 452 SER B C 1
ATOM 8683 O O . SER B 1 452 ? -6.488 -33.562 -16.891 1 91.19 452 SER B O 1
ATOM 8685 N N . GLN B 1 453 ? -4.285 -33.844 -17.234 1 89.06 453 GLN B N 1
ATOM 8686 C CA . GLN B 1 453 ? -4.441 -33.938 -18.688 1 89.06 453 GLN B CA 1
ATOM 8687 C C . GLN B 1 453 ? -5.176 -35.219 -19.062 1 89.06 453 GLN B C 1
ATOM 8689 O O . GLN B 1 453 ? -5.906 -35.25 -20.062 1 89.06 453 GLN B O 1
ATOM 8694 N N . TRP B 1 454 ? -4.953 -36.25 -18.281 1 90.44 454 TRP B N 1
ATOM 8695 C CA . TRP B 1 454 ? -5.629 -37.531 -18.516 1 90.44 454 TRP B CA 1
ATOM 8696 C C . TRP B 1 454 ? -7.145 -37.344 -18.422 1 90.44 454 TRP B C 1
ATOM 8698 O O . TRP B 1 454 ? -7.879 -37.812 -19.297 1 90.44 454 TRP B O 1
ATOM 8708 N N . GLU B 1 455 ? -7.617 -36.688 -17.422 1 86.25 455 GLU B N 1
ATOM 8709 C CA . GLU B 1 455 ? -9.047 -36.438 -17.234 1 86.25 455 GLU B CA 1
ATOM 8710 C C . GLU B 1 455 ? -9.625 -35.625 -18.375 1 86.25 455 GLU B C 1
ATOM 8712 O O . GLU B 1 455 ? -10.742 -35.875 -18.828 1 86.25 455 GLU B O 1
ATOM 8717 N N . ARG B 1 456 ? -8.844 -34.75 -18.797 1 82.5 456 ARG B N 1
ATOM 8718 C CA . ARG B 1 456 ? -9.281 -33.875 -19.891 1 82.5 456 ARG B CA 1
ATOM 8719 C C . ARG B 1 456 ? -9.398 -34.688 -21.188 1 82.5 456 ARG B C 1
ATOM 8721 O O . ARG B 1 456 ? -10.336 -34.469 -21.969 1 82.5 456 ARG B O 1
ATOM 8728 N N . SER B 1 457 ? -8.445 -35.531 -21.422 1 79.12 457 SER B N 1
ATOM 8729 C CA . SER B 1 457 ? -8.414 -36.344 -22.641 1 79.12 457 SER B CA 1
ATOM 8730 C C . SER B 1 457 ? -9.523 -37.375 -22.656 1 79.12 457 SER B C 1
ATOM 8732 O O . SER B 1 457 ? -10.062 -37.719 -23.703 1 79.12 457 SER B O 1
ATOM 8734 N N . ARG B 1 458 ? -9.781 -37.906 -21.562 1 78.06 458 ARG B N 1
ATOM 8735 C CA . ARG B 1 458 ? -10.812 -38.938 -21.469 1 78.06 458 ARG B CA 1
ATOM 8736 C C . ARG B 1 458 ? -12.195 -38.375 -21.719 1 78.06 458 ARG B C 1
ATOM 8738 O O . ARG B 1 458 ? -13.039 -39.031 -22.344 1 78.06 458 ARG B O 1
ATOM 8745 N N . ARG B 1 459 ? -12.352 -37.281 -21.234 1 65.31 459 ARG B N 1
ATOM 8746 C CA . ARG B 1 459 ? -13.648 -36.656 -21.422 1 65.31 459 ARG B CA 1
ATOM 8747 C C . ARG B 1 459 ? -13.875 -36.25 -22.875 1 65.31 459 ARG B C 1
ATOM 8749 O O . ARG B 1 459 ? -14.984 -36.375 -23.391 1 65.31 459 ARG B O 1
ATOM 8756 N N . ASN B 1 460 ? -12.828 -35.844 -23.469 1 56.91 460 ASN B N 1
ATOM 8757 C CA . ASN B 1 460 ? -12.922 -35.5 -24.875 1 56.91 460 ASN B CA 1
ATOM 8758 C C . ASN B 1 460 ? -13.156 -36.719 -25.75 1 56.91 460 ASN B C 1
ATOM 8760 O O . ASN B 1 460 ? -13.789 -36.625 -26.812 1 56.91 460 ASN B O 1
ATOM 8764 N N . GLN B 1 461 ? -12.578 -38.031 -25.375 1 49.53 461 GLN B N 1
ATOM 8765 C CA . GLN B 1 461 ? -12.75 -39.281 -26.109 1 49.53 461 GLN B CA 1
ATOM 8766 C C . GLN B 1 461 ? -14.172 -39.812 -25.969 1 49.53 461 GLN B C 1
ATOM 8768 O O . GLN B 1 461 ? -14.695 -40.438 -26.891 1 49.53 461 GLN B O 1
ATOM 8773 N N . LYS B 1 462 ? -14.727 -39.906 -24.781 1 46.66 462 LYS B N 1
ATOM 8774 C CA . LYS B 1 462 ? -16.078 -40.438 -24.672 1 46.66 462 LYS B CA 1
ATOM 8775 C C . LYS B 1 462 ? -17.031 -39.781 -25.656 1 46.66 462 LYS B C 1
ATOM 8777 O O . LYS B 1 462 ? -18.109 -40.281 -25.953 1 46.66 462 LYS B O 1
ATOM 8782 N N . ILE B 1 463 ? -16.469 -38.719 -26.312 1 41.69 463 ILE B N 1
ATOM 8783 C CA . ILE B 1 463 ? -17.266 -38.125 -27.375 1 41.69 463 ILE B CA 1
ATOM 8784 C C . ILE B 1 463 ? -17.234 -39 -28.609 1 41.69 463 ILE B C 1
ATOM 8786 O O . ILE B 1 463 ? -18.234 -39.156 -29.328 1 41.69 463 ILE B O 1
ATOM 8790 N N . GLY B 1 464 ? -16.141 -39.812 -28.922 1 36.28 464 GLY B N 1
ATOM 8791 C CA . GLY B 1 464 ? -16 -40.531 -30.172 1 36.28 464 GLY B CA 1
ATOM 8792 C C . GLY B 1 464 ? -16.75 -41.844 -30.188 1 36.28 464 GLY B C 1
ATOM 8793 O O . GLY B 1 464 ? -16.906 -42.469 -31.25 1 36.28 464 GLY B O 1
ATOM 8794 N N . TYR B 1 465 ? -16.766 -42.688 -29.125 1 32.59 465 TYR B N 1
ATOM 8795 C CA . TYR B 1 465 ? -17.297 -44 -29.406 1 32.59 465 TYR B CA 1
ATOM 8796 C C . TYR B 1 465 ? -18.812 -44 -29.484 1 32.59 465 TYR B C 1
ATOM 8798 O O . TYR B 1 465 ? -19.5 -44 -28.469 1 32.59 465 TYR B O 1
ATOM 8806 N N . THR B 1 466 ? -19.438 -43.25 -30.375 1 32.88 466 THR B N 1
ATOM 8807 C CA . THR B 1 466 ? -20.766 -43.688 -30.812 1 32.88 466 THR B CA 1
ATOM 8808 C C . THR B 1 466 ? -20.75 -45.156 -31.203 1 32.88 466 THR B C 1
ATOM 8810 O O . THR B 1 466 ? -20.156 -45.531 -32.219 1 32.88 466 THR B O 1
ATOM 8813 N N . TYR B 1 467 ? -20.719 -46.125 -30.25 1 28.39 467 TYR B N 1
ATOM 8814 C CA . TYR B 1 467 ? -21.094 -47.469 -30.703 1 28.39 467 TYR B CA 1
ATOM 8815 C C . TYR B 1 467 ? -22.344 -47.406 -31.578 1 28.39 467 TYR B C 1
ATOM 8817 O O . TYR B 1 467 ? -23.234 -46.562 -31.344 1 28.39 467 TYR B O 1
ATOM 8825 N N . THR B 1 468 ? -22.312 -47.844 -32.75 1 29.69 468 THR B N 1
ATOM 8826 C CA . THR B 1 468 ? -23.391 -48.156 -33.656 1 29.69 468 THR B CA 1
ATOM 8827 C C . THR B 1 468 ? -24.516 -48.906 -32.938 1 29.69 468 THR B C 1
ATOM 8829 O O . THR B 1 468 ? -24.25 -49.844 -32.156 1 29.69 468 THR B O 1
ATOM 8832 N N . GLU B 1 469 ? -25.703 -48.344 -32.719 1 31.91 469 GLU B N 1
ATOM 8833 C CA . GLU B 1 469 ? -26.953 -49 -32.406 1 31.91 469 GLU B CA 1
ATOM 8834 C C . GLU B 1 469 ? -27.062 -50.375 -33.125 1 31.91 469 GLU B C 1
ATOM 8836 O O . GLU B 1 469 ? -27.031 -50.438 -34.344 1 31.91 469 GLU B O 1
ATOM 8841 N N . ILE B 1 470 ? -26.484 -51.438 -32.656 1 29.81 470 ILE B N 1
ATOM 8842 C CA . ILE B 1 470 ? -27.188 -52.656 -33.094 1 29.81 470 ILE B CA 1
ATOM 8843 C C . ILE B 1 470 ? -28.688 -52.469 -32.844 1 29.81 470 ILE B C 1
ATOM 8845 O O . ILE B 1 470 ? -29.094 -51.875 -31.844 1 29.81 470 ILE B O 1
ATOM 8849 N N . ARG B 1 471 ? -29.719 -52.938 -33.719 1 30.41 471 ARG B N 1
ATOM 8850 C CA . ARG B 1 471 ? -31.156 -52.969 -33.969 1 30.41 471 ARG B CA 1
ATOM 8851 C C . ARG B 1 471 ? -31.938 -53.25 -32.719 1 30.41 471 ARG B C 1
ATOM 8853 O O . ARG B 1 471 ? -33.156 -53.375 -32.75 1 30.41 471 ARG B O 1
ATOM 8860 N N . GLY B 1 472 ? -31.438 -54.062 -31.734 1 31.05 472 GLY B N 1
ATOM 8861 C CA . GLY B 1 472 ? -32.531 -54.438 -30.875 1 31.05 472 GLY B CA 1
ATOM 8862 C C . GLY B 1 472 ? -33.156 -53.281 -30.125 1 31.05 472 GLY B C 1
ATOM 8863 O O . GLY B 1 472 ? -32.531 -52.188 -30.062 1 31.05 472 GLY B O 1
ATOM 8864 N N . ASN B 1 473 ? -34.5 -53.406 -29.562 1 29.86 473 ASN B N 1
ATOM 8865 C CA . ASN B 1 473 ? -35.5 -52.531 -28.969 1 29.86 473 ASN B CA 1
ATOM 8866 C C . ASN B 1 473 ? -34.906 -51.656 -27.875 1 29.86 473 ASN B C 1
ATOM 8868 O O . ASN B 1 473 ? -35.594 -51.25 -26.922 1 29.86 473 ASN B O 1
ATOM 8872 N N . ILE B 1 474 ? -33.656 -51.812 -27.578 1 31.58 474 ILE B N 1
ATOM 8873 C CA . ILE B 1 474 ? -33.406 -51.062 -26.344 1 31.58 474 ILE B CA 1
ATOM 8874 C C . ILE B 1 474 ? -33.594 -49.562 -26.609 1 31.58 474 ILE B C 1
ATOM 8876 O O . ILE B 1 474 ? -33.031 -49.031 -27.578 1 31.58 474 ILE B O 1
ATOM 8880 N N . PRO B 1 475 ? -34.625 -48.906 -25.938 1 31.92 475 PRO B N 1
ATOM 8881 C CA . PRO B 1 475 ? -35.031 -47.531 -26.188 1 31.92 475 PRO B CA 1
ATOM 8882 C C . PRO B 1 475 ? -33.844 -46.594 -26.391 1 31.92 475 PRO B C 1
ATOM 8884 O O . PRO B 1 475 ? -32.75 -46.844 -25.875 1 31.92 475 PRO B O 1
ATOM 8887 N N . SER B 1 476 ? -33.75 -45.812 -27.562 1 32.78 476 SER B N 1
ATOM 8888 C CA . SER B 1 476 ? -32.906 -44.812 -28.219 1 32.78 476 SER B CA 1
ATOM 8889 C C . SER B 1 476 ? -32.375 -43.781 -27.219 1 32.78 476 SER B C 1
ATOM 8891 O O . SER B 1 476 ? -31.578 -42.906 -27.594 1 32.78 476 SER B O 1
ATOM 8893 N N . SER B 1 477 ? -33.031 -43.656 -26.141 1 34.22 477 SER B N 1
ATOM 8894 C CA . SER B 1 477 ? -32.844 -42.5 -25.281 1 34.22 477 SER B CA 1
ATOM 8895 C C . SER B 1 477 ? -31.422 -42.5 -24.719 1 34.22 477 SER B C 1
ATOM 8897 O O . SER B 1 477 ? -30.922 -41.438 -24.297 1 34.22 477 SER B O 1
ATOM 8899 N N . VAL B 1 478 ? -30.922 -43.562 -24.266 1 33.56 478 VAL B N 1
ATOM 8900 C CA . VAL B 1 478 ? -29.641 -43.656 -23.547 1 33.56 478 VAL B CA 1
ATOM 8901 C C . VAL B 1 478 ? -28.484 -43.531 -24.531 1 33.56 478 VAL B C 1
ATOM 8903 O O . VAL B 1 478 ? -27.328 -43.531 -24.141 1 33.56 478 VAL B O 1
ATOM 8906 N N . ARG B 1 479 ? -28.672 -43.844 -25.719 1 36.94 479 ARG B N 1
ATOM 8907 C CA . ARG B 1 479 ? -27.641 -44.125 -26.703 1 36.94 479 ARG B CA 1
ATOM 8908 C C . ARG B 1 479 ? -26.844 -42.844 -27.047 1 36.94 479 ARG B C 1
ATOM 8910 O O . ARG B 1 479 ? -25.938 -42.875 -27.859 1 36.94 479 ARG B O 1
ATOM 8917 N N . LYS B 1 480 ? -27.578 -41.75 -27.203 1 37.66 480 LYS B N 1
ATOM 8918 C CA . LYS B 1 480 ? -26.938 -40.531 -27.625 1 37.66 480 LYS B CA 1
ATOM 8919 C C . LYS B 1 480 ? -25.875 -40.062 -26.625 1 37.66 480 LYS B C 1
ATOM 8921 O O . LYS B 1 480 ? -26.172 -39.781 -25.469 1 37.66 480 LYS B O 1
ATOM 8926 N N . GLY B 1 481 ? -24.781 -40.625 -26.75 1 34.53 481 GLY B N 1
ATOM 8927 C CA . GLY B 1 481 ? -23.594 -40.219 -25.984 1 34.53 481 GLY B CA 1
ATOM 8928 C C . GLY B 1 481 ? -23.578 -38.75 -25.656 1 34.53 481 GLY B C 1
ATOM 8929 O O . GLY B 1 481 ? -23.859 -37.906 -26.5 1 34.53 481 GLY B O 1
ATOM 8930 N N . THR B 1 482 ? -24.094 -38.406 -24.547 1 35.81 482 THR B N 1
ATOM 8931 C CA . THR B 1 482 ? -24.141 -37.031 -24.031 1 35.81 482 THR B CA 1
ATOM 8932 C C . THR B 1 482 ? -22.906 -36.25 -24.484 1 35.81 482 THR B C 1
ATOM 8934 O O . THR B 1 482 ? -21.781 -36.625 -24.156 1 35.81 482 THR B O 1
ATOM 8937 N N . PHE B 1 483 ? -22.812 -35.719 -25.766 1 36.06 483 PHE B N 1
ATOM 8938 C CA . PHE B 1 483 ? -21.906 -34.688 -26.25 1 36.06 483 PHE B CA 1
ATOM 8939 C C . PHE B 1 483 ? -21.562 -33.688 -25.141 1 36.06 483 PHE B C 1
ATOM 8941 O O . PHE B 1 483 ? -22.453 -32.969 -24.656 1 36.06 483 PHE B O 1
ATOM 8948 N N . ILE B 1 484 ? -20.844 -33.938 -24.203 1 43.97 484 ILE B N 1
ATOM 8949 C CA . ILE B 1 484 ? -20.375 -32.812 -23.375 1 43.97 484 ILE B CA 1
ATOM 8950 C C . ILE B 1 484 ? -19.797 -31.734 -24.266 1 43.97 484 ILE B C 1
ATOM 8952 O O . ILE B 1 484 ? -18.828 -31.969 -25 1 43.97 484 ILE B O 1
ATOM 8956 N N . PRO B 1 485 ? -20.547 -30.75 -24.766 1 48.16 485 PRO B N 1
ATOM 8957 C CA . PRO B 1 485 ? -20.031 -29.641 -25.562 1 48.16 485 PRO B CA 1
ATOM 8958 C C . PRO B 1 485 ? -18.641 -29.203 -25.109 1 48.16 485 PRO B C 1
ATOM 8960 O O . PRO B 1 485 ? -18.328 -29.266 -23.922 1 48.16 485 PRO B O 1
ATOM 8963 N N . THR B 1 486 ? -17.609 -29.281 -26 1 58.88 486 THR B N 1
ATOM 8964 C CA . THR B 1 486 ? -16.234 -28.828 -25.766 1 58.88 486 THR B CA 1
ATOM 8965 C C . THR B 1 486 ? -16.234 -27.406 -25.203 1 58.88 486 THR B C 1
ATOM 8967 O O . THR B 1 486 ? -16.641 -26.453 -25.891 1 58.88 486 THR B O 1
ATOM 8970 N N . LEU B 1 487 ? -16.359 -27.172 -23.922 1 71.12 487 LEU B N 1
ATOM 8971 C CA . LEU B 1 487 ? -16.234 -25.859 -23.281 1 71.12 487 LEU B CA 1
ATOM 8972 C C . LEU B 1 487 ? -14.977 -25.141 -23.75 1 71.12 487 LEU B C 1
ATOM 8974 O O . LEU B 1 487 ? -13.93 -25.766 -23.953 1 71.12 487 LEU B O 1
ATOM 8978 N N . PRO B 1 488 ? -15.188 -23.922 -24.094 1 77.94 488 PRO B N 1
ATOM 8979 C CA . PRO B 1 488 ? -14.008 -23.156 -24.516 1 77.94 488 PRO B CA 1
ATOM 8980 C C . PRO B 1 488 ? -12.969 -23.016 -23.406 1 77.94 488 PRO B C 1
ATOM 8982 O O . PRO B 1 488 ? -13.25 -23.328 -22.234 1 77.94 488 PRO B O 1
ATOM 8985 N N . SER B 1 489 ? -11.82 -22.719 -23.875 1 84.38 489 SER B N 1
ATOM 8986 C CA . SER B 1 489 ? -10.75 -22.469 -22.922 1 84.38 489 SER B CA 1
ATOM 8987 C C . SER B 1 489 ? -10.93 -21.109 -22.25 1 84.38 489 SER B C 1
ATOM 8989 O O . SER B 1 489 ? -11.625 -20.234 -22.766 1 84.38 489 SER B O 1
ATOM 8991 N N . VAL B 1 490 ? -10.367 -20.875 -21.125 1 87.88 490 VAL B N 1
ATOM 8992 C CA . VAL B 1 490 ? -10.445 -19.625 -20.391 1 87.88 490 VAL B CA 1
ATOM 8993 C C . VAL B 1 490 ? -9.734 -18.516 -21.156 1 87.88 490 VAL B C 1
ATOM 8995 O O . VAL B 1 490 ? -10.047 -17.344 -21 1 87.88 490 VAL B O 1
ATOM 8998 N N . TRP B 1 491 ? -8.828 -18.922 -22.047 1 89.38 491 TRP B N 1
ATOM 8999 C CA . TRP B 1 491 ? -7.973 -17.969 -22.734 1 89.38 491 TRP B CA 1
ATOM 9000 C C . TRP B 1 491 ? -8.742 -17.234 -23.828 1 89.38 491 TRP B C 1
ATOM 9002 O O . TRP B 1 491 ? -8.242 -16.281 -24.422 1 89.38 491 TRP B O 1
ATOM 9012 N N . GLU B 1 492 ? -9.945 -17.703 -24.078 1 85 492 GLU B N 1
ATOM 9013 C CA . GLU B 1 492 ? -10.82 -16.984 -25 1 85 492 GLU B CA 1
ATOM 9014 C C . GLU B 1 492 ? -11.492 -15.797 -24.312 1 85 492 GLU B C 1
ATOM 9016 O O . GLU B 1 492 ? -12.711 -15.781 -24.125 1 85 492 GLU B O 1
ATOM 9021 N N . TRP B 1 493 ? -10.719 -14.828 -24.125 1 86.5 493 TRP B N 1
ATOM 9022 C CA . TRP B 1 493 ? -11.109 -13.688 -23.312 1 86.5 493 TRP B CA 1
ATOM 9023 C C . TRP B 1 493 ? -12.258 -12.914 -23.938 1 86.5 493 TRP B C 1
ATOM 9025 O O . TRP B 1 493 ? -13.055 -12.289 -23.25 1 86.5 493 TRP B O 1
ATOM 9035 N N . ALA B 1 494 ? -12.367 -13.031 -25.234 1 80.56 494 ALA B N 1
ATOM 9036 C CA . ALA B 1 494 ? -13.422 -12.297 -25.938 1 80.56 494 ALA B CA 1
ATOM 9037 C C . ALA B 1 494 ? -14.805 -12.805 -25.547 1 80.56 494 ALA B C 1
ATOM 9039 O O . ALA B 1 494 ? -15.797 -12.086 -25.672 1 80.56 494 ALA B O 1
ATOM 9040 N N . LEU B 1 495 ? -14.805 -14.023 -25.047 1 77.94 495 LEU B N 1
ATOM 9041 C CA . LEU B 1 495 ? -16.062 -14.609 -24.609 1 77.94 495 LEU B CA 1
ATOM 9042 C C . LEU B 1 495 ? -16.469 -14.086 -23.234 1 77.94 495 LEU B C 1
ATOM 9044 O O . LEU B 1 495 ? -17.625 -14.164 -22.844 1 77.94 495 LEU B O 1
ATOM 9048 N N . GLN B 1 496 ? -15.531 -13.57 -22.547 1 80.12 496 GLN B N 1
ATOM 9049 C CA . GLN B 1 496 ? -15.781 -13.203 -21.156 1 80.12 496 GLN B CA 1
ATOM 9050 C C . GLN B 1 496 ? -15.812 -11.688 -20.984 1 80.12 496 GLN B C 1
ATOM 9052 O O . GLN B 1 496 ? -16.562 -11.172 -20.156 1 80.12 496 GLN B O 1
ATOM 9057 N N . TYR B 1 497 ? -14.953 -11 -21.703 1 83.06 497 TYR B N 1
ATOM 9058 C CA . TYR B 1 497 ? -14.781 -9.57 -21.484 1 83.06 497 TYR B CA 1
ATOM 9059 C C . TYR B 1 497 ? -14.914 -8.797 -22.797 1 83.06 497 TYR B C 1
ATOM 9061 O O . TYR B 1 497 ? -14.43 -9.234 -23.828 1 83.06 497 TYR B O 1
ATOM 9069 N N . PRO B 1 498 ? -15.578 -7.625 -22.641 1 82.44 498 PRO B N 1
ATOM 9070 C CA . PRO B 1 498 ? -15.664 -6.773 -23.828 1 82.44 498 PRO B CA 1
ATOM 9071 C C . PRO B 1 498 ? -14.312 -6.199 -24.25 1 82.44 498 PRO B C 1
ATOM 9073 O O . PRO B 1 498 ? -13.344 -6.301 -23.5 1 82.44 498 PRO B O 1
ATOM 9076 N N . SER B 1 499 ? -14.273 -5.676 -25.391 1 84.31 499 SER B N 1
ATOM 9077 C CA . SER B 1 499 ? -13.031 -5.207 -25.984 1 84.31 499 SER B CA 1
ATOM 9078 C C . SER B 1 499 ? -12.383 -4.105 -25.156 1 84.31 499 SER B C 1
ATOM 9080 O O . SER B 1 499 ? -11.164 -4.047 -25.031 1 84.31 499 SER B O 1
ATOM 9082 N N . GLN B 1 500 ? -13.164 -3.287 -24.609 1 82.31 500 GLN B N 1
ATOM 9083 C CA . GLN B 1 500 ? -12.641 -2.172 -23.828 1 82.31 500 GLN B CA 1
ATOM 9084 C C . GLN B 1 500 ? -11.914 -2.666 -22.594 1 82.31 500 GLN B C 1
ATOM 9086 O O . GLN B 1 500 ? -10.867 -2.127 -22.219 1 82.31 500 GLN B O 1
ATOM 9091 N N . GLN B 1 501 ? -12.453 -3.652 -22.016 1 84.31 501 GLN B N 1
ATOM 9092 C CA . GLN B 1 501 ? -11.836 -4.207 -20.812 1 84.31 501 GLN B CA 1
ATOM 9093 C C . GLN B 1 501 ? -10.586 -5.016 -21.156 1 84.31 501 GLN B C 1
ATOM 9095 O O . GLN B 1 501 ? -9.617 -5.023 -20.406 1 84.31 501 GLN B O 1
ATOM 9100 N N . ARG B 1 502 ? -10.656 -5.707 -22.297 1 89.19 502 ARG B N 1
ATOM 9101 C CA . ARG B 1 502 ? -9.5 -6.492 -22.719 1 89.19 502 ARG B CA 1
ATOM 9102 C C . ARG B 1 502 ? -8.312 -5.59 -23.047 1 89.19 502 ARG B C 1
ATOM 9104 O O . ARG B 1 502 ? -7.16 -6 -22.891 1 89.19 502 ARG B O 1
ATOM 9111 N N . ALA B 1 503 ? -8.648 -4.387 -23.422 1 90.5 503 ALA B N 1
ATOM 9112 C CA . ALA B 1 503 ? -7.582 -3.426 -23.688 1 90.5 503 ALA B CA 1
ATOM 9113 C C . ALA B 1 503 ? -6.805 -3.098 -22.406 1 90.5 503 ALA B C 1
ATOM 9115 O O . ALA B 1 503 ? -5.613 -2.793 -22.469 1 90.5 503 ALA B O 1
ATOM 9116 N N . CYS B 1 504 ? -7.473 -3.291 -21.312 1 91.69 504 CYS B N 1
ATOM 9117 C CA . CYS B 1 504 ? -6.859 -2.971 -20.016 1 91.69 504 CYS B CA 1
ATOM 9118 C C . CYS B 1 504 ? -5.957 -4.105 -19.547 1 91.69 504 CYS B C 1
ATOM 9120 O O . CYS B 1 504 ? -5.258 -3.969 -18.547 1 91.69 504 CYS B O 1
ATOM 9122 N N . PHE B 1 505 ? -5.922 -5.188 -20.359 1 94.12 505 PHE B N 1
ATOM 9123 C CA . PHE B 1 505 ? -5.062 -6.309 -20 1 94.12 505 PHE B CA 1
ATOM 9124 C C . PHE B 1 505 ? -3.598 -5.977 -20.266 1 94.12 505 PHE B C 1
ATOM 9126 O O . PHE B 1 505 ? -2.701 -6.594 -19.688 1 94.12 505 PHE B O 1
ATOM 9133 N N . ARG B 1 506 ? -3.453 -4.977 -21.062 1 94.5 506 ARG B N 1
ATOM 9134 C CA . ARG B 1 506 ? -2.094 -4.672 -21.484 1 94.5 506 ARG B CA 1
ATOM 9135 C C . ARG B 1 506 ? -1.559 -3.432 -20.781 1 94.5 506 ARG B C 1
ATOM 9137 O O . ARG B 1 506 ? -2.27 -2.436 -20.641 1 94.5 506 ARG B O 1
ATOM 9144 N N . ASN B 1 507 ? -0.357 -3.568 -20.359 1 92.81 507 ASN B N 1
ATOM 9145 C CA . ASN B 1 507 ? 0.336 -2.463 -19.719 1 92.81 507 ASN B CA 1
ATOM 9146 C C . ASN B 1 507 ? 0.897 -1.475 -20.734 1 92.81 507 ASN B C 1
ATOM 9148 O O . ASN B 1 507 ? 1.812 -1.809 -21.484 1 92.81 507 ASN B O 1
ATOM 9152 N N . PRO B 1 508 ? 0.46 -0.295 -20.688 1 87.94 508 PRO B N 1
ATOM 9153 C CA . PRO B 1 508 ? 0.944 0.683 -21.672 1 87.94 508 PRO B CA 1
ATOM 9154 C C . PRO B 1 508 ? 2.406 1.062 -21.453 1 87.94 508 PRO B C 1
ATOM 9156 O O . PRO B 1 508 ? 3.07 1.544 -22.375 1 87.94 508 PRO B O 1
ATOM 9159 N N . LEU B 1 509 ? 2.91 0.845 -20.297 1 83.62 509 LEU B N 1
ATOM 9160 C CA . LEU B 1 509 ? 4.277 1.243 -19.969 1 83.62 509 LEU B CA 1
ATOM 9161 C C . LEU B 1 509 ? 5.254 0.109 -20.266 1 83.62 509 LEU B C 1
ATOM 9163 O O . LEU B 1 509 ? 6.465 0.271 -20.094 1 83.62 509 LEU B O 1
ATOM 9167 N N . TYR B 1 510 ? 4.715 -1.001 -20.797 1 88.62 510 TYR B N 1
ATOM 9168 C CA . TYR B 1 510 ? 5.555 -2.17 -21.031 1 88.62 510 TYR B CA 1
ATOM 9169 C C . TYR B 1 510 ? 6.598 -1.885 -22.094 1 88.62 510 TYR B C 1
ATOM 9171 O O . TYR B 1 510 ? 6.258 -1.464 -23.203 1 88.62 510 TYR B O 1
ATOM 9179 N N . THR B 1 511 ? 7.93 -1.801 -21.812 1 76.06 511 THR B N 1
ATOM 9180 C CA . THR B 1 511 ? 8.992 -1.497 -22.766 1 76.06 511 THR B CA 1
ATOM 9181 C C . THR B 1 511 ? 9.656 -2.779 -23.25 1 76.06 511 THR B C 1
ATOM 9183 O O . THR B 1 511 ? 10.422 -2.754 -24.219 1 76.06 511 THR B O 1
ATOM 9186 N N . GLY B 1 512 ? 9.156 -3.852 -22.875 1 66.69 512 GLY B N 1
ATOM 9187 C CA . GLY B 1 512 ? 9.812 -5.09 -23.266 1 66.69 512 GLY B CA 1
ATOM 9188 C C . GLY B 1 512 ? 11.273 -5.145 -22.859 1 66.69 512 GLY B C 1
ATOM 9189 O O . GLY B 1 512 ? 11.914 -6.188 -22.969 1 66.69 512 GLY B O 1
ATOM 9190 N N . SER B 1 513 ? 11.766 -3.758 -22.609 1 59.34 513 SER B N 1
ATOM 9191 C CA . SER B 1 513 ? 13.195 -3.641 -22.375 1 59.34 513 SER B CA 1
ATOM 9192 C C . SER B 1 513 ? 13.578 -4.219 -21.016 1 59.34 513 SER B C 1
ATOM 9194 O O . SER B 1 513 ? 12.766 -4.211 -20.078 1 59.34 513 SER B O 1
ATOM 9196 N N . THR B 1 514 ? 14.453 -5.141 -21.156 1 55.72 514 THR B N 1
ATOM 9197 C CA . THR B 1 514 ? 15.039 -5.828 -20.016 1 55.72 514 THR B CA 1
ATOM 9198 C C . THR B 1 514 ? 15.641 -4.824 -19.031 1 55.72 514 THR B C 1
ATOM 9200 O O . THR B 1 514 ? 16.562 -4.086 -19.391 1 55.72 514 THR B O 1
ATOM 9203 N N . CYS B 1 515 ? 14.789 -4.176 -18.375 1 52.16 515 CYS B N 1
ATOM 9204 C CA . CYS B 1 515 ? 15.406 -3.312 -17.375 1 52.16 515 CYS B CA 1
ATOM 9205 C C . CYS B 1 515 ? 16.531 -4.035 -16.641 1 52.16 515 CYS B C 1
ATOM 9207 O O . CYS B 1 515 ? 16.438 -5.238 -16.391 1 52.16 515 CYS B O 1
ATOM 9209 N N . PRO B 1 516 ? 17.703 -3.459 -16.781 1 47.25 516 PRO B N 1
ATOM 9210 C CA . PRO B 1 516 ? 18.828 -4.121 -16.125 1 47.25 516 PRO B CA 1
ATOM 9211 C C . PRO B 1 516 ? 18.484 -4.613 -14.719 1 47.25 516 PRO B C 1
ATOM 9213 O O . PRO B 1 516 ? 17.641 -4.02 -14.039 1 47.25 516 PRO B O 1
ATOM 9216 N N . ALA B 1 517 ? 18.641 -5.895 -14.578 1 48.22 517 ALA B N 1
ATOM 9217 C CA . ALA B 1 517 ? 18.484 -6.668 -13.344 1 48.22 517 ALA B CA 1
ATOM 9218 C C . ALA B 1 517 ? 18.875 -5.844 -12.125 1 48.22 517 ALA B C 1
ATOM 9220 O O . ALA B 1 517 ? 20 -5.359 -12.031 1 48.22 517 ALA B O 1
ATOM 9221 N N . SER B 1 518 ? 18.125 -5.012 -11.664 1 45.38 518 SER B N 1
ATOM 9222 C CA . SER B 1 518 ? 18.391 -4.168 -10.5 1 45.38 518 SER B CA 1
ATOM 9223 C C . SER B 1 518 ? 19.156 -4.934 -9.43 1 45.38 518 SER B C 1
ATOM 9225 O O . SER B 1 518 ? 19.281 -6.156 -9.5 1 45.38 518 SER B O 1
ATOM 9227 N N . MET B 1 519 ? 19.359 -4.172 -8.266 1 42.62 519 MET B N 1
ATOM 9228 C CA . MET B 1 519 ? 20.234 -4.121 -7.094 1 42.62 519 MET B CA 1
ATOM 9229 C C . MET B 1 519 ? 20.047 -5.355 -6.219 1 42.62 519 MET B C 1
ATOM 9231 O O . MET B 1 519 ? 20.906 -5.664 -5.387 1 42.62 519 MET B O 1
ATOM 9235 N N . THR B 1 520 ? 18.844 -5.961 -6.191 1 47.06 520 THR B N 1
ATOM 9236 C CA . THR B 1 520 ? 18.594 -6.828 -5.047 1 47.06 520 THR B CA 1
ATOM 9237 C C . THR B 1 520 ? 19.344 -8.148 -5.199 1 47.06 520 THR B C 1
ATOM 9239 O O . THR B 1 520 ? 19.188 -9.055 -4.375 1 47.06 520 THR B O 1
ATOM 9242 N N . VAL B 1 521 ? 20.016 -8.242 -6.293 1 47.78 521 VAL B N 1
ATOM 9243 C CA . VAL B 1 521 ? 20.781 -9.469 -6.484 1 47.78 521 VAL B CA 1
ATOM 9244 C C . VAL B 1 521 ? 21.781 -9.648 -5.336 1 47.78 521 VAL B C 1
ATOM 9246 O O . VAL B 1 521 ? 22.109 -10.773 -4.965 1 47.78 521 VAL B O 1
ATOM 9249 N N . GLY B 1 522 ? 22.094 -8.469 -4.754 1 45.75 522 GLY B N 1
ATOM 9250 C CA . GLY B 1 522 ? 23.156 -8.555 -3.77 1 45.75 522 GLY B CA 1
ATOM 9251 C C . GLY B 1 522 ? 22.828 -9.484 -2.613 1 45.75 522 GLY B C 1
ATOM 9252 O O . GLY B 1 522 ? 23.672 -10.305 -2.215 1 45.75 522 GLY B O 1
ATOM 9253 N N . ASP B 1 523 ? 21.562 -9.391 -2.186 1 51.91 523 ASP B N 1
ATOM 9254 C CA . ASP B 1 523 ? 21.234 -10.211 -1.025 1 51.91 523 ASP B CA 1
ATOM 9255 C C . ASP B 1 523 ? 21.219 -11.695 -1.388 1 51.91 523 ASP B C 1
ATOM 9257 O O . ASP B 1 523 ? 21.734 -12.531 -0.642 1 51.91 523 ASP B O 1
ATOM 9261 N N . PHE B 1 524 ? 20.688 -11.914 -2.547 1 55.53 524 PHE B N 1
ATOM 9262 C CA . PHE B 1 524 ? 20.594 -13.312 -2.943 1 55.53 524 PHE B CA 1
ATOM 9263 C C . PHE B 1 524 ? 21.953 -13.828 -3.408 1 55.53 524 PHE B C 1
ATOM 9265 O O . PHE B 1 524 ? 22.266 -15.016 -3.262 1 55.53 524 PHE B O 1
ATOM 9272 N N . LEU B 1 525 ? 22.734 -12.812 -3.832 1 52.62 525 LEU B N 1
ATOM 9273 C CA . LEU B 1 525 ? 24.078 -13.211 -4.25 1 52.62 525 LEU B CA 1
ATOM 9274 C C . LEU B 1 525 ? 24.953 -13.531 -3.045 1 52.62 525 LEU B C 1
ATOM 9276 O O . LEU B 1 525 ? 25.734 -14.477 -3.08 1 52.62 525 LEU B O 1
ATOM 9280 N N . THR B 1 526 ? 24.812 -12.648 -2.082 1 52.31 526 THR B N 1
ATOM 9281 C CA . THR B 1 526 ? 25.562 -12.953 -0.877 1 52.31 526 THR B CA 1
ATOM 9282 C C . THR B 1 526 ? 25.188 -14.328 -0.333 1 52.31 526 THR B C 1
ATOM 9284 O O . THR B 1 526 ? 26.047 -15.047 0.204 1 52.31 526 THR B O 1
ATOM 9287 N N . PHE B 1 527 ? 23.984 -14.711 -0.52 1 51.12 527 PHE B N 1
ATOM 9288 C CA . PHE B 1 527 ? 23.516 -16.031 -0.128 1 51.12 527 PHE B CA 1
ATOM 9289 C C . PHE B 1 527 ? 24.281 -17.125 -0.881 1 51.12 527 PHE B C 1
ATOM 9291 O O . PHE B 1 527 ? 24.75 -18.094 -0.28 1 51.12 527 PHE B O 1
ATOM 9298 N N . ILE B 1 528 ? 24.312 -16.875 -2.139 1 55.34 528 ILE B N 1
ATOM 9299 C CA . ILE B 1 528 ? 24.922 -17.875 -2.998 1 55.34 528 ILE B CA 1
ATOM 9300 C C . ILE B 1 528 ? 26.422 -17.969 -2.695 1 55.34 528 ILE B C 1
ATOM 9302 O O . ILE B 1 528 ? 26.984 -19.078 -2.617 1 55.34 528 ILE B O 1
ATOM 9306 N N . ASN B 1 529 ? 26.953 -16.797 -2.562 1 52.72 529 ASN B N 1
ATOM 9307 C CA . ASN B 1 529 ? 28.406 -16.797 -2.377 1 52.72 529 ASN B CA 1
ATOM 9308 C C . ASN B 1 529 ? 28.797 -17.406 -1.033 1 52.72 529 ASN B C 1
ATOM 9310 O O . ASN B 1 529 ? 29.828 -18.062 -0.926 1 52.72 529 ASN B O 1
ATOM 9314 N N . SER B 1 530 ? 28.016 -17.141 -0.04 1 50.75 530 SER B N 1
ATOM 9315 C CA . SER B 1 530 ? 28.359 -17.688 1.267 1 50.75 530 SER B CA 1
ATOM 9316 C C . SER B 1 530 ? 28.141 -19.203 1.295 1 50.75 530 SER B C 1
ATOM 9318 O O . SER B 1 530 ? 28.875 -19.922 1.983 1 50.75 530 SER B O 1
ATOM 9320 N N . SER B 1 531 ? 27.141 -19.594 0.683 1 50.72 531 SER B N 1
ATOM 9321 C CA . SER B 1 531 ? 26.766 -21 0.812 1 50.72 531 SER B CA 1
ATOM 9322 C C . SER B 1 531 ? 27.625 -21.875 -0.089 1 50.72 531 SER B C 1
ATOM 9324 O O . SER B 1 531 ? 27.781 -23.078 0.168 1 50.72 531 SER B O 1
ATOM 9326 N N . PHE B 1 532 ? 27.984 -21.344 -1.252 1 50.31 532 PHE B N 1
ATOM 9327 C CA . PHE B 1 532 ? 28.75 -22.203 -2.148 1 50.31 532 PHE B CA 1
ATOM 9328 C C . PHE B 1 532 ? 30.25 -22.062 -1.896 1 50.31 532 PHE B C 1
ATOM 9330 O O . PHE B 1 532 ? 30.938 -21.328 -2.613 1 50.31 532 PHE B O 1
ATOM 9337 N N . HIS B 1 533 ? 30.625 -21.562 -0.803 1 43.06 533 HIS B N 1
ATOM 9338 C CA . HIS B 1 533 ? 32.062 -21.75 -0.679 1 43.06 533 HIS B CA 1
ATOM 9339 C C . HIS B 1 533 ? 32.5 -23.062 -1.325 1 43.06 533 HIS B C 1
ATOM 9341 O O . HIS B 1 533 ? 32.094 -24.141 -0.878 1 43.06 533 HIS B O 1
ATOM 9347 N N . TYR B 1 534 ? 32.625 -22.891 -2.576 1 37.5 534 TYR B N 1
ATOM 9348 C CA . TYR B 1 534 ? 33.188 -23.875 -3.494 1 37.5 534 TYR B CA 1
ATOM 9349 C C . TYR B 1 534 ? 34.375 -24.594 -2.875 1 37.5 534 TYR B C 1
ATOM 9351 O O . TYR B 1 534 ? 35.406 -23.969 -2.613 1 37.5 534 TYR B O 1
ATOM 9359 N N . SER B 1 535 ? 34.281 -25.391 -2.098 1 37.38 535 SER B N 1
ATOM 9360 C CA . SER B 1 535 ? 35.469 -26.234 -2.064 1 37.38 535 SER B CA 1
ATOM 9361 C C . SER B 1 535 ? 35.969 -26.531 -3.473 1 37.38 535 SER B C 1
ATOM 9363 O O . SER B 1 535 ? 35.188 -26.516 -4.434 1 37.38 535 SER B O 1
ATOM 9365 N N . GLY B 1 536 ? 37.156 -26.469 -3.887 1 34.31 536 GLY B N 1
ATOM 9366 C CA . GLY B 1 536 ? 38.062 -26.781 -4.988 1 34.31 536 GLY B CA 1
ATOM 9367 C C . GLY B 1 536 ? 37.531 -27.875 -5.895 1 34.31 536 GLY B C 1
ATOM 9368 O O . GLY B 1 536 ? 37.812 -27.891 -7.094 1 34.31 536 GLY B O 1
ATOM 9369 N N . SER B 1 537 ? 37.344 -29.203 -5.52 1 36.5 537 SER B N 1
ATOM 9370 C CA . SER B 1 537 ? 37.531 -30.281 -6.496 1 36.5 537 SER B CA 1
ATOM 9371 C C . SER B 1 537 ? 36.344 -30.375 -7.449 1 36.5 537 SER B C 1
ATOM 9373 O O . SER B 1 537 ? 35.25 -30.781 -7.047 1 36.5 537 SER B O 1
ATOM 9375 N N . LEU B 1 538 ? 36.031 -29.562 -8.398 1 39.59 538 LEU B N 1
ATOM 9376 C CA . LEU B 1 538 ? 35.219 -29.531 -9.602 1 39.59 538 LEU B CA 1
ATOM 9377 C C . LEU B 1 538 ? 34.906 -30.938 -10.078 1 39.59 538 LEU B C 1
ATOM 9379 O O . LEU B 1 538 ? 34.156 -31.125 -11.047 1 39.59 538 LEU B O 1
ATOM 9383 N N . THR B 1 539 ? 35.719 -31.875 -9.93 1 42.66 539 THR B N 1
ATOM 9384 C CA . THR B 1 539 ? 35.719 -33.094 -10.734 1 42.66 539 THR B CA 1
ATOM 9385 C C . THR B 1 539 ? 34.5 -33.969 -10.414 1 42.66 539 THR B C 1
ATOM 9387 O O . THR B 1 539 ? 34.156 -34.844 -11.195 1 42.66 539 THR B O 1
ATOM 9390 N N . SER B 1 540 ? 34 -34.188 -9.125 1 52.06 540 SER B N 1
ATOM 9391 C CA . SER B 1 540 ? 33.031 -35.25 -8.836 1 52.06 540 SER B CA 1
ATOM 9392 C C . SER B 1 540 ? 31.609 -34.719 -8.758 1 52.06 540 SER B C 1
ATOM 9394 O O . SER B 1 540 ? 31.406 -33.531 -8.492 1 52.06 540 SER B O 1
ATOM 9396 N N . SER B 1 541 ? 30.578 -35.5 -9.461 1 60.81 541 SER B N 1
ATOM 9397 C CA . SER B 1 541 ? 29.125 -35.312 -9.414 1 60.81 541 SER B CA 1
ATOM 9398 C C . SER B 1 541 ? 28.656 -34.969 -8.008 1 60.81 541 SER B C 1
ATOM 9400 O O . SER B 1 541 ? 28.891 -35.75 -7.066 1 60.81 541 SER B O 1
ATOM 9402 N N . SER B 1 542 ? 28.5 -33.688 -7.66 1 76.12 542 SER B N 1
ATOM 9403 C CA . SER B 1 542 ? 28.078 -33.281 -6.324 1 76.12 542 SER B CA 1
ATOM 9404 C C . SER B 1 542 ? 26.609 -32.875 -6.312 1 76.12 542 SER B C 1
ATOM 9406 O O . SER B 1 542 ? 26.125 -32.281 -7.277 1 76.12 542 SER B O 1
ATOM 9408 N N . VAL B 1 543 ? 25.891 -33.562 -5.363 1 80.56 543 VAL B N 1
ATOM 9409 C CA . VAL B 1 543 ? 24.5 -33.219 -5.137 1 80.56 543 VAL B CA 1
ATOM 9410 C C . VAL B 1 543 ? 24.359 -32.438 -3.834 1 80.56 543 VAL B C 1
ATOM 9412 O O . VAL B 1 543 ? 24.953 -32.812 -2.814 1 80.56 543 VAL B O 1
ATOM 9415 N N . TYR B 1 544 ? 23.719 -31.266 -3.943 1 83 544 TYR B N 1
ATOM 9416 C CA . TYR B 1 544 ? 23.484 -30.406 -2.781 1 83 544 TYR B CA 1
ATOM 9417 C C . TYR B 1 544 ? 21.984 -30.312 -2.461 1 83 544 TYR B C 1
ATOM 9419 O O . TYR B 1 544 ? 21.141 -30.531 -3.336 1 83 544 TYR B O 1
ATOM 9427 N N . LEU B 1 545 ? 21.719 -30.125 -1.171 1 83.5 545 LEU B N 1
ATOM 9428 C CA . LEU B 1 545 ? 20.359 -29.875 -0.721 1 83.5 545 LEU B CA 1
ATOM 9429 C C . LEU B 1 545 ? 20.188 -28.422 -0.298 1 83.5 545 LEU B C 1
ATOM 9431 O O . LEU B 1 545 ? 21 -27.891 0.464 1 83.5 545 LEU B O 1
ATOM 9435 N N . LEU B 1 546 ? 19.25 -27.766 -0.857 1 82.19 546 LEU B N 1
ATOM 9436 C CA . LEU B 1 546 ? 18.891 -26.406 -0.458 1 82.19 546 LEU B CA 1
ATOM 9437 C C . LEU B 1 546 ? 17.703 -26.422 0.492 1 82.19 546 LEU B C 1
ATOM 9439 O O . LEU B 1 546 ? 16.578 -26.719 0.081 1 82.19 546 LEU B O 1
ATOM 9443 N N . ALA B 1 547 ? 17.969 -26.172 1.76 1 79.06 547 ALA B N 1
ATOM 9444 C CA . ALA B 1 547 ? 16.938 -26.141 2.791 1 79.06 547 ALA B CA 1
ATOM 9445 C C . ALA B 1 547 ? 17.156 -24.953 3.736 1 79.06 547 ALA B C 1
ATOM 9447 O O . ALA B 1 547 ? 18.266 -24.703 4.176 1 79.06 547 ALA B O 1
ATOM 9448 N N . LYS B 1 548 ? 16.109 -24.25 3.967 1 78.31 548 LYS B N 1
ATOM 9449 C CA . LYS B 1 548 ? 16.094 -23.125 4.906 1 78.31 548 LYS B CA 1
ATOM 9450 C C . LYS B 1 548 ? 17.188 -22.109 4.578 1 78.31 548 LYS B C 1
ATOM 9452 O O . LYS B 1 548 ? 17.938 -21.688 5.461 1 78.31 548 LYS B O 1
ATOM 9457 N N . GLY B 1 549 ? 17.438 -21.938 3.273 1 73.81 549 GLY B N 1
ATOM 9458 C CA . GLY B 1 549 ? 18.328 -20.891 2.809 1 73.81 549 GLY B CA 1
ATOM 9459 C C . GLY B 1 549 ? 19.797 -21.312 2.818 1 73.81 549 GLY B C 1
ATOM 9460 O O . GLY B 1 549 ? 20.672 -20.484 2.572 1 73.81 549 GLY B O 1
ATOM 9461 N N . SER B 1 550 ? 20.016 -22.562 3.057 1 76.94 550 SER B N 1
ATOM 9462 C CA . SER B 1 550 ? 21.391 -23.047 3.102 1 76.94 550 SER B CA 1
ATOM 9463 C C . SER B 1 550 ? 21.578 -24.266 2.193 1 76.94 550 SER B C 1
ATOM 9465 O O . SER B 1 550 ? 20.625 -25.016 1.944 1 76.94 550 SER B O 1
ATOM 9467 N N . LEU B 1 551 ? 22.812 -24.375 1.716 1 80.69 551 LEU B N 1
ATOM 9468 C CA . LEU B 1 551 ? 23.172 -25.5 0.86 1 80.69 551 LEU B CA 1
ATOM 9469 C C . LEU B 1 551 ? 24.031 -26.5 1.622 1 80.69 551 LEU B C 1
ATOM 9471 O O . LEU B 1 551 ? 25.016 -26.141 2.258 1 80.69 551 LEU B O 1
ATOM 9475 N N . SER B 1 552 ? 23.578 -27.75 1.653 1 81.5 552 SER B N 1
ATOM 9476 C CA . SER B 1 552 ? 24.344 -28.828 2.299 1 81.5 552 SER B CA 1
ATOM 9477 C C . SER B 1 552 ? 24.656 -29.953 1.315 1 81.5 552 SER B C 1
ATOM 9479 O O . SER B 1 552 ? 23.797 -30.344 0.524 1 81.5 552 SER B O 1
ATOM 9481 N N . PRO B 1 553 ? 25.969 -30.312 1.25 1 80.06 553 PRO B N 1
ATOM 9482 C CA . PRO B 1 553 ? 26.328 -31.422 0.356 1 80.06 553 PRO B CA 1
ATOM 9483 C C . PRO B 1 553 ? 25.688 -32.75 0.766 1 80.06 553 PRO B C 1
ATOM 9485 O O . PRO B 1 553 ? 25.547 -33.031 1.96 1 80.06 553 PRO B O 1
ATOM 9488 N N . GLN B 1 554 ? 25.219 -33.406 -0.234 1 75.19 554 GLN B N 1
ATOM 9489 C CA . GLN B 1 554 ? 24.609 -34.719 0.021 1 75.19 554 GLN B CA 1
ATOM 9490 C C . GLN B 1 554 ? 25.562 -35.844 -0.359 1 75.19 554 GLN B C 1
ATOM 9492 O O . GLN B 1 554 ? 26.203 -35.812 -1.412 1 75.19 554 GLN B O 1
ATOM 9497 N N . ALA B 1 555 ? 26.156 -36.594 0.664 1 60.22 555 ALA B N 1
ATOM 9498 C CA . ALA B 1 555 ? 27.094 -37.688 0.423 1 60.22 555 ALA B CA 1
ATOM 9499 C C . ALA B 1 555 ? 26.578 -38.625 -0.669 1 60.22 555 ALA B C 1
ATOM 9501 O O . ALA B 1 555 ? 27.344 -39.156 -1.469 1 60.22 555 ALA B O 1
ATOM 9502 N N . GLN B 1 556 ? 25.484 -39.25 -0.46 1 55.34 556 GLN B N 1
ATOM 9503 C CA . GLN B 1 556 ? 24.906 -40.094 -1.476 1 55.34 556 GLN B CA 1
ATOM 9504 C C . GLN B 1 556 ? 23.891 -39.344 -2.326 1 55.34 556 GLN B C 1
ATOM 9506 O O . GLN B 1 556 ? 23.219 -38.438 -1.837 1 55.34 556 GLN B O 1
ATOM 9511 N N . PRO B 1 557 ? 24.328 -39.312 -3.586 1 51.75 557 PRO B N 1
ATOM 9512 C CA . PRO B 1 557 ? 23.547 -38.5 -4.512 1 51.75 557 PRO B CA 1
ATOM 9513 C C . PRO B 1 557 ? 22.078 -38.406 -4.113 1 51.75 557 PRO B C 1
ATOM 9515 O O . PRO B 1 557 ? 21.391 -37.469 -4.473 1 51.75 557 PRO B O 1
ATOM 9518 N N . LEU B 1 558 ? 21.531 -39.656 -3.842 1 51.78 558 LEU B N 1
ATOM 9519 C CA . LEU B 1 558 ? 20.109 -39.688 -3.518 1 51.78 558 LEU B CA 1
ATOM 9520 C C . LEU B 1 558 ? 19.906 -40 -2.041 1 51.78 558 LEU B C 1
ATOM 9522 O O . LEU B 1 558 ? 20.516 -40.938 -1.507 1 51.78 558 LEU B O 1
ATOM 9526 N N . PRO B 1 559 ? 19.641 -39.094 -1.229 1 46.12 559 PRO B N 1
ATOM 9527 C CA . PRO B 1 559 ? 19.562 -39.188 0.232 1 46.12 559 PRO B CA 1
ATOM 9528 C C . PRO B 1 559 ? 19.234 -40.594 0.739 1 46.12 559 PRO B C 1
ATOM 9530 O O . PRO B 1 559 ? 19.125 -40.781 1.949 1 46.12 559 PRO B O 1
ATOM 9533 N N . TRP B 1 560 ? 18.672 -41.656 -0.016 1 42.28 560 TRP B N 1
ATOM 9534 C CA . TRP B 1 560 ? 17.719 -42.531 0.668 1 42.28 560 TRP B CA 1
ATOM 9535 C C . TRP B 1 560 ? 18.422 -43.75 1.225 1 42.28 560 TRP B C 1
ATOM 9537 O O . TRP B 1 560 ? 17.781 -44.781 1.491 1 42.28 560 TRP B O 1
ATOM 9547 N N . LYS B 1 561 ? 19.906 -43.969 0.941 1 38.28 561 LYS B N 1
ATOM 9548 C CA . LYS B 1 561 ? 20.359 -45.25 1.456 1 38.28 561 LYS B CA 1
ATOM 9549 C C . LYS B 1 561 ? 20.281 -45.312 2.98 1 38.28 561 LYS B C 1
ATOM 9551 O O . LYS B 1 561 ? 20.906 -44.469 3.658 1 38.28 561 LYS B O 1
ATOM 9556 N N . HIS B 1 562 ? 19.328 -45.812 3.492 1 33.66 562 HIS B N 1
ATOM 9557 C CA . HIS B 1 562 ? 19.531 -46.25 4.871 1 33.66 562 HIS B CA 1
ATOM 9558 C C . HIS B 1 562 ? 20.766 -47.125 4.996 1 33.66 562 HIS B C 1
ATOM 9560 O O . HIS B 1 562 ? 21.188 -47.438 6.105 1 33.66 562 HIS B O 1
ATOM 9566 N N . GLY B 1 563 ? 21.078 -48.25 4.059 1 30.02 563 GLY B N 1
ATOM 9567 C CA . GLY B 1 563 ? 21.922 -49.344 4.523 1 30.02 563 GLY B CA 1
ATOM 9568 C C . GLY B 1 563 ? 23.391 -48.969 4.582 1 30.02 563 GLY B C 1
ATOM 9569 O O . GLY B 1 563 ? 23.828 -48.031 3.939 1 30.02 563 GLY B O 1
ATOM 9570 N N . SER B 1 564 ? 24.266 -49.5 5.57 1 29.95 564 SER B N 1
ATOM 9571 C CA . SER B 1 564 ? 25.641 -49.531 6.078 1 29.95 564 SER B CA 1
ATOM 9572 C C . SER B 1 564 ? 26.609 -50.062 5.02 1 29.95 564 SER B C 1
ATOM 9574 O O . SER B 1 564 ? 27.766 -50.375 5.328 1 29.95 564 SER B O 1
ATOM 9576 N N . GLY B 1 565 ? 26.375 -50.406 3.695 1 27.7 565 GLY B N 1
ATOM 9577 C CA . GLY B 1 565 ? 27.5 -51.188 3.186 1 27.7 565 GLY B CA 1
ATOM 9578 C C . GLY B 1 565 ? 28.75 -50.344 2.969 1 27.7 565 GLY B C 1
ATOM 9579 O O . GLY B 1 565 ? 28.672 -49.094 2.92 1 27.7 565 GLY B O 1
ATOM 9580 N N . PRO B 1 566 ? 30.062 -51.031 2.914 1 26.33 566 PRO B N 1
ATOM 9581 C CA . PRO B 1 566 ? 31.453 -50.531 2.912 1 26.33 566 PRO B CA 1
ATOM 9582 C C . PRO B 1 566 ? 31.781 -49.75 1.652 1 26.33 566 PRO B C 1
ATOM 9584 O O . PRO B 1 566 ? 31.234 -50 0.583 1 26.33 566 PRO B O 1
ATOM 9587 N N . LYS B 1 567 ? 32.406 -48.562 1.748 1 29.84 567 LYS B N 1
ATOM 9588 C CA . LYS B 1 567 ? 32.906 -47.594 0.793 1 29.84 567 LYS B CA 1
ATOM 9589 C C . LYS B 1 567 ? 34.031 -48.156 -0.057 1 29.84 567 LYS B C 1
ATOM 9591 O O . LYS B 1 567 ? 35.094 -48.469 0.458 1 29.84 567 LYS B O 1
ATOM 9596 N N . ILE B 1 568 ? 33.781 -49.094 -1.095 1 24.92 568 ILE B N 1
ATOM 9597 C CA . ILE B 1 568 ? 34.938 -49.438 -1.943 1 24.92 568 ILE B CA 1
ATOM 9598 C C . ILE B 1 568 ? 35.375 -48.219 -2.713 1 24.92 568 ILE B C 1
ATOM 9600 O O . ILE B 1 568 ? 34.594 -47.562 -3.396 1 24.92 568 ILE B O 1
ATOM 9604 N N . PHE B 1 569 ? 36.594 -47.594 -2.367 1 22.73 569 PHE B N 1
ATOM 9605 C CA . PHE B 1 569 ? 37.406 -46.5 -2.893 1 22.73 569 PHE B CA 1
ATOM 9606 C C . PHE B 1 569 ? 37.844 -46.781 -4.316 1 22.73 569 PHE B C 1
ATOM 9608 O O . PHE B 1 569 ? 38.625 -47.719 -4.539 1 22.73 569 PHE B O 1
ATOM 9615 N N . SER B 1 570 ? 36.969 -46.781 -5.363 1 22.66 570 SER B N 1
ATOM 9616 C CA . SER B 1 570 ? 37.594 -46.969 -6.66 1 22.66 570 SER B CA 1
ATOM 9617 C C . SER B 1 570 ? 38.656 -45.938 -6.914 1 22.66 570 SER B C 1
ATOM 9619 O O . SER B 1 570 ? 38.531 -44.781 -6.504 1 22.66 570 SER B O 1
ATOM 9621 N N . ARG B 1 571 ? 39.875 -46.344 -7.184 1 20.38 571 ARG B N 1
ATOM 9622 C CA . ARG B 1 571 ? 41.188 -45.781 -7.559 1 20.38 571 ARG B CA 1
ATOM 9623 C C . ARG B 1 571 ? 41.031 -44.812 -8.734 1 20.38 571 ARG B C 1
ATOM 9625 O O . ARG B 1 571 ? 40.406 -45.156 -9.75 1 20.38 571 ARG B O 1
ATOM 9632 N N . ARG B 1 572 ? 41.5 -43.531 -8.555 1 25.17 572 ARG B N 1
ATOM 9633 C CA . ARG B 1 572 ? 41.625 -42.281 -9.312 1 25.17 572 ARG B CA 1
ATOM 9634 C C . ARG B 1 572 ? 42.5 -42.469 -10.539 1 25.17 572 ARG B C 1
ATOM 9636 O O . ARG B 1 572 ? 43.719 -42.719 -10.414 1 25.17 572 ARG B O 1
ATOM 9643 N N . THR B 1 573 ? 42.188 -43.438 -11.57 1 21.66 573 THR B N 1
ATOM 9644 C CA . THR B 1 573 ? 43.125 -43.188 -12.664 1 21.66 573 THR B CA 1
ATOM 9645 C C . THR B 1 573 ? 43.125 -41.719 -13.055 1 21.66 573 THR B C 1
ATOM 9647 O O . THR B 1 573 ? 42.062 -41.094 -13.172 1 21.66 573 THR B O 1
ATOM 9650 N N . GLN B 1 574 ? 44.312 -40.969 -12.977 1 22.64 574 GLN B N 1
ATOM 9651 C CA . GLN B 1 574 ? 44.844 -39.625 -13.07 1 22.64 574 GLN B CA 1
ATOM 9652 C C . GLN B 1 574 ? 44.688 -39.062 -14.469 1 22.64 574 GLN B C 1
ATOM 9654 O O . GLN B 1 574 ? 45.531 -38.312 -14.945 1 22.64 574 GLN B O 1
ATOM 9659 N N . SER B 1 575 ? 43.875 -39.531 -15.445 1 22.84 575 SER B N 1
ATOM 9660 C CA . SER B 1 575 ? 44.281 -38.938 -16.719 1 22.84 575 SER B CA 1
ATOM 9661 C C . SER B 1 575 ? 44.156 -37.406 -16.672 1 22.84 575 SER B C 1
ATOM 9663 O O . SER B 1 575 ? 43.125 -36.875 -16.281 1 22.84 575 SER B O 1
ATOM 9665 N N . THR B 1 576 ? 45.281 -36.625 -16.438 1 23.64 576 THR B N 1
ATOM 9666 C CA . THR B 1 576 ? 45.75 -35.25 -16.344 1 23.64 576 THR B CA 1
ATOM 9667 C C . THR B 1 576 ? 45.375 -34.469 -17.625 1 23.64 576 THR B C 1
ATOM 9669 O O . THR B 1 576 ? 45.844 -33.375 -17.828 1 23.64 576 THR B O 1
ATOM 9672 N N . GLU B 1 577 ? 44.812 -35.031 -18.734 1 24.55 577 GLU B N 1
ATOM 9673 C CA . GLU B 1 577 ? 44.969 -34.188 -19.906 1 24.55 577 GLU B CA 1
ATOM 9674 C C . GLU B 1 577 ? 44.406 -32.781 -19.641 1 24.55 577 GLU B C 1
ATOM 9676 O O . GLU B 1 577 ? 43.344 -32.625 -18.984 1 24.55 577 GLU B O 1
ATOM 9681 N N . SER B 1 578 ? 45.25 -31.688 -19.734 1 25.09 578 SER B N 1
ATOM 9682 C CA . SER B 1 578 ? 45.281 -30.25 -19.484 1 25.09 578 SER B CA 1
ATOM 9683 C C . SER B 1 578 ? 44.156 -29.531 -20.203 1 25.09 578 SER B C 1
ATOM 9685 O O . SER B 1 578 ? 44 -29.672 -21.422 1 25.09 578 SER B O 1
ATOM 9687 N N . LEU B 1 579 ? 43.031 -29.5 -19.75 1 23.36 579 LEU B N 1
ATOM 9688 C CA . LEU B 1 579 ? 41.875 -28.766 -20.266 1 23.36 579 LEU B CA 1
ATOM 9689 C C . LEU B 1 579 ? 42.25 -27.297 -20.516 1 23.36 579 LEU B C 1
ATOM 9691 O O . LEU B 1 579 ? 41.406 -26.406 -20.297 1 23.36 579 LEU B O 1
ATOM 9695 N N . SER B 1 580 ? 43.562 -26.938 -20.875 1 25.97 580 SER B N 1
ATOM 9696 C CA . SER B 1 580 ? 44.094 -25.625 -21.25 1 25.97 580 SER B CA 1
ATOM 9697 C C . SER B 1 580 ? 43.344 -25.031 -22.438 1 25.97 580 SER B C 1
ATOM 9699 O O . SER B 1 580 ? 43.094 -23.828 -22.484 1 25.97 580 SER B O 1
ATOM 9701 N N . ASP B 1 581 ? 43.281 -25.781 -23.547 1 23.83 581 ASP B N 1
ATOM 9702 C CA . ASP B 1 581 ? 43.031 -25.219 -24.875 1 23.83 581 ASP B CA 1
ATOM 9703 C C . ASP B 1 581 ? 41.625 -24.641 -24.953 1 23.83 581 ASP B C 1
ATOM 9705 O O . ASP B 1 581 ? 41.25 -24.047 -25.969 1 23.83 581 ASP B O 1
ATOM 9709 N N . MET B 1 582 ? 40.719 -25.062 -24.188 1 22.2 582 MET B N 1
ATOM 9710 C CA . MET B 1 582 ? 39.344 -24.672 -24.484 1 22.2 582 MET B CA 1
ATOM 9711 C C . MET B 1 582 ? 39.125 -23.188 -24.172 1 22.2 582 MET B C 1
ATOM 9713 O O . MET B 1 582 ? 38 -22.688 -24.234 1 22.2 582 MET B O 1
ATOM 9717 N N . GLU B 1 583 ? 40.156 -22.328 -23.734 1 27.09 583 GLU B N 1
ATOM 9718 C CA . GLU B 1 583 ? 40.125 -20.891 -23.547 1 27.09 583 GLU B CA 1
ATOM 9719 C C . GLU B 1 583 ? 39.875 -20.156 -24.859 1 27.09 583 GLU B C 1
ATOM 9721 O O . GLU B 1 583 ? 39.312 -19.047 -24.859 1 27.09 583 GLU B O 1
ATOM 9726 N N . ARG B 1 584 ? 40.5 -20.5 -25.953 1 26.53 584 ARG B N 1
ATOM 9727 C CA . ARG B 1 584 ? 40.781 -19.672 -27.109 1 26.53 584 ARG B CA 1
ATOM 9728 C C . ARG B 1 584 ? 39.5 -19.391 -27.922 1 26.53 584 ARG B C 1
ATOM 9730 O O . ARG B 1 584 ? 39.375 -18.359 -28.562 1 26.53 584 ARG B O 1
ATOM 9737 N N . THR B 1 585 ? 38.844 -20.453 -28.281 1 24.95 585 THR B N 1
ATOM 9738 C CA . THR B 1 585 ? 37.938 -20.25 -29.438 1 24.95 585 THR B CA 1
ATOM 9739 C C . THR B 1 585 ? 36.781 -19.359 -29.047 1 24.95 585 THR B C 1
ATOM 9741 O O . THR B 1 585 ? 35.844 -19.203 -29.828 1 24.95 585 THR B O 1
ATOM 9744 N N . LEU B 1 586 ? 36.562 -19.031 -27.891 1 24.95 586 LEU B N 1
ATOM 9745 C CA . LEU B 1 586 ? 35.406 -18.234 -27.547 1 24.95 586 LEU B CA 1
ATOM 9746 C C . LEU B 1 586 ? 35.531 -16.797 -28.062 1 24.95 586 LEU B C 1
ATOM 9748 O O . LEU B 1 586 ? 35.031 -15.867 -27.438 1 24.95 586 LEU B O 1
ATOM 9752 N N . ARG B 1 587 ? 36.344 -16.469 -29 1 28.17 587 ARG B N 1
ATOM 9753 C CA . ARG B 1 587 ? 36.531 -15.148 -29.578 1 28.17 587 ARG B CA 1
ATOM 9754 C C . ARG B 1 587 ? 35.219 -14.602 -30.141 1 28.17 587 ARG B C 1
ATOM 9756 O O . ARG B 1 587 ? 34.906 -13.422 -29.969 1 28.17 587 ARG B O 1
ATOM 9763 N N . GLY B 1 588 ? 34.906 -15 -31.391 1 27.78 588 GLY B N 1
ATOM 9764 C CA . GLY B 1 588 ? 34.156 -14.18 -32.344 1 27.78 588 GLY B CA 1
ATOM 9765 C C . GLY B 1 588 ? 32.688 -14.023 -32 1 27.78 588 GLY B C 1
ATOM 9766 O O . GLY B 1 588 ? 31.922 -13.516 -32.812 1 27.78 588 GLY B O 1
ATOM 9767 N N . LYS B 1 589 ? 32.062 -15.008 -31.188 1 30.59 589 LYS B N 1
ATOM 9768 C CA . LYS B 1 589 ? 30.625 -15.117 -31.438 1 30.59 589 LYS B CA 1
ATOM 9769 C C . LYS B 1 589 ? 29.891 -13.906 -30.875 1 30.59 589 LYS B C 1
ATOM 9771 O O . LYS B 1 589 ? 30.359 -13.25 -29.953 1 30.59 589 LYS B O 1
ATOM 9776 N N . PRO B 1 590 ? 28.562 -13.695 -31.281 1 31.48 590 PRO B N 1
ATOM 9777 C CA . PRO B 1 590 ? 27.766 -12.492 -31.062 1 31.48 590 PRO B CA 1
ATOM 9778 C C . PRO B 1 590 ? 27.781 -12.016 -29.609 1 31.48 590 PRO B C 1
ATOM 9780 O O . PRO B 1 590 ? 28.109 -12.789 -28.719 1 31.48 590 PRO B O 1
ATOM 9783 N N . LYS B 1 591 ? 27.578 -10.844 -29.172 1 37.69 591 LYS B N 1
ATOM 9784 C CA . LYS B 1 591 ? 27.531 -10.141 -27.891 1 37.69 591 LYS B CA 1
ATOM 9785 C C . LYS B 1 591 ? 26.828 -10.984 -26.828 1 37.69 591 LYS B C 1
ATOM 9787 O O . LYS B 1 591 ? 25.609 -11.156 -26.891 1 37.69 591 LYS B O 1
ATOM 9792 N N . ALA B 1 592 ? 27.266 -11.953 -26.219 1 38.28 592 ALA B N 1
ATOM 9793 C CA . ALA B 1 592 ? 26.859 -12.922 -25.219 1 38.28 592 ALA B CA 1
ATOM 9794 C C . ALA B 1 592 ? 26.047 -12.25 -24.109 1 38.28 592 ALA B C 1
ATOM 9796 O O . ALA B 1 592 ? 26.547 -11.344 -23.438 1 38.28 592 ALA B O 1
ATOM 9797 N N . ALA B 1 593 ? 24.688 -12.352 -24.094 1 46.72 593 ALA B N 1
ATOM 9798 C CA . ALA B 1 593 ? 23.75 -11.758 -23.156 1 46.72 593 ALA B CA 1
ATOM 9799 C C . ALA B 1 593 ? 24.109 -12.117 -21.719 1 46.72 593 ALA B C 1
ATOM 9801 O O . ALA B 1 593 ? 24.516 -13.25 -21.438 1 46.72 593 ALA B O 1
ATOM 9802 N N . SER B 1 594 ? 24.625 -11.188 -20.828 1 58.72 594 SER B N 1
ATOM 9803 C CA . SER B 1 594 ? 24.922 -11.336 -19.406 1 58.72 594 SER B CA 1
ATOM 9804 C C . SER B 1 594 ? 23.875 -12.219 -18.719 1 58.72 594 SER B C 1
ATOM 9806 O O . SER B 1 594 ? 22.688 -12.164 -19.047 1 58.72 594 SER B O 1
ATOM 9808 N N . PRO B 1 595 ? 24.375 -13.422 -18.109 1 58.12 595 PRO B N 1
ATOM 9809 C CA . PRO B 1 595 ? 23.484 -14.383 -17.453 1 58.12 595 PRO B CA 1
ATOM 9810 C C . PRO B 1 595 ? 22.391 -13.703 -16.641 1 58.12 595 PRO B C 1
ATOM 9812 O O . PRO B 1 595 ? 21.344 -14.312 -16.375 1 58.12 595 PRO B O 1
ATOM 9815 N N . LEU B 1 596 ? 22.594 -12.516 -16.375 1 67.44 596 LEU B N 1
ATOM 9816 C CA . LEU B 1 596 ? 21.609 -11.836 -15.555 1 67.44 596 LEU B CA 1
ATOM 9817 C C . LEU B 1 596 ? 20.703 -10.953 -16.406 1 67.44 596 LEU B C 1
ATOM 9819 O O . LEU B 1 596 ? 19.781 -10.328 -15.898 1 67.44 596 LEU B O 1
ATOM 9823 N N . ASP B 1 597 ? 20.891 -11.156 -17.625 1 74.5 597 ASP B N 1
ATOM 9824 C CA . ASP B 1 597 ? 20.125 -10.281 -18.5 1 74.5 597 ASP B CA 1
ATOM 9825 C C . ASP B 1 597 ? 18.641 -10.641 -18.469 1 74.5 597 ASP B C 1
ATOM 9827 O O . ASP B 1 597 ? 18.266 -11.797 -18.672 1 74.5 597 ASP B O 1
ATOM 9831 N N . GLY B 1 598 ? 17.844 -9.742 -18.141 1 80.12 598 GLY B N 1
ATOM 9832 C CA . GLY B 1 598 ? 16.406 -9.883 -18.188 1 80.12 598 GLY B CA 1
ATOM 9833 C C . GLY B 1 598 ? 15.812 -10.469 -16.922 1 80.12 598 GLY B C 1
ATOM 9834 O O . GLY B 1 598 ? 14.594 -10.586 -16.797 1 80.12 598 GLY B O 1
ATOM 9835 N N . MET B 1 599 ? 16.656 -10.852 -16.047 1 87.56 599 MET B N 1
ATOM 9836 C CA . MET B 1 599 ? 16.156 -11.453 -14.805 1 87.56 599 MET B CA 1
ATOM 9837 C C . MET B 1 599 ? 15.719 -10.383 -13.812 1 87.56 599 MET B C 1
ATOM 9839 O O . MET B 1 599 ? 16.234 -9.266 -13.836 1 87.56 599 MET B O 1
ATOM 9843 N N . ILE B 1 600 ? 14.719 -10.648 -13.086 1 87.38 600 ILE B N 1
ATOM 9844 C CA . ILE B 1 600 ? 14.305 -9.805 -11.969 1 87.38 600 ILE B CA 1
ATOM 9845 C C . ILE B 1 600 ? 14.297 -10.617 -10.68 1 87.38 600 ILE B C 1
ATOM 9847 O O . ILE B 1 600 ? 14.219 -11.844 -10.711 1 87.38 600 ILE B O 1
ATOM 9851 N N . PHE B 1 601 ? 14.539 -9.992 -9.594 1 87.19 601 PHE B N 1
ATOM 9852 C CA . PHE B 1 601 ? 14.555 -10.656 -8.297 1 87.19 601 PHE B CA 1
ATOM 9853 C C . PHE B 1 601 ? 13.523 -10.039 -7.359 1 87.19 601 PHE B C 1
ATOM 9855 O O . PHE B 1 601 ? 13.344 -8.82 -7.328 1 87.19 601 PHE B O 1
ATOM 9862 N N . PRO B 1 602 ? 12.789 -10.898 -6.66 1 90.12 602 PRO B N 1
ATOM 9863 C CA . PRO B 1 602 ? 11.742 -10.383 -5.777 1 90.12 602 PRO B CA 1
ATOM 9864 C C . PRO B 1 602 ? 12.297 -9.664 -4.555 1 90.12 602 PRO B C 1
ATOM 9866 O O . PRO B 1 602 ? 13.352 -10.047 -4.035 1 90.12 602 PRO B O 1
ATOM 9869 N N . LEU B 1 603 ? 11.625 -8.609 -4.191 1 84.44 603 LEU B N 1
ATOM 9870 C CA . LEU B 1 603 ? 11.898 -7.914 -2.938 1 84.44 603 LEU B CA 1
ATOM 9871 C C . LEU B 1 603 ? 11.031 -8.461 -1.808 1 84.44 603 LEU B C 1
ATOM 9873 O O . LEU B 1 603 ? 9.812 -8.297 -1.82 1 84.44 603 LEU B O 1
ATOM 9877 N N . VAL B 1 604 ? 11.664 -9.086 -0.836 1 86.81 604 VAL B N 1
ATOM 9878 C CA . VAL B 1 604 ? 10.883 -9.852 0.123 1 86.81 604 VAL B CA 1
ATOM 9879 C C . VAL B 1 604 ? 10.914 -9.172 1.488 1 86.81 604 VAL B C 1
ATOM 9881 O O . VAL B 1 604 ? 10.523 -9.766 2.496 1 86.81 604 VAL B O 1
ATOM 9884 N N . MET B 1 605 ? 11.219 -7.883 1.518 1 82.88 605 MET B N 1
ATOM 9885 C CA . MET B 1 605 ? 11.18 -7.145 2.775 1 82.88 605 MET B CA 1
ATOM 9886 C C . MET B 1 605 ? 9.742 -6.863 3.193 1 82.88 605 MET B C 1
ATOM 9888 O O . MET B 1 605 ? 8.859 -6.703 2.342 1 82.88 605 MET B O 1
ATOM 9892 N N . GLY B 1 606 ? 9.539 -6.77 4.402 1 81.06 606 GLY B N 1
ATOM 9893 C CA . GLY B 1 606 ? 8.219 -6.625 4.988 1 81.06 606 GLY B CA 1
ATOM 9894 C C . GLY B 1 606 ? 7.398 -5.52 4.344 1 81.06 606 GLY B C 1
ATOM 9895 O O . GLY B 1 606 ? 6.316 -5.773 3.816 1 81.06 606 GLY B O 1
ATOM 9896 N N . PRO B 1 607 ? 7.953 -4.305 4.238 1 84.56 607 PRO B N 1
ATOM 9897 C CA . PRO B 1 607 ? 7.152 -3.188 3.73 1 84.56 607 PRO B CA 1
ATOM 9898 C C . PRO B 1 607 ? 6.871 -3.299 2.234 1 84.56 607 PRO B C 1
ATOM 9900 O O . PRO B 1 607 ? 6.008 -2.588 1.713 1 84.56 607 PRO B O 1
ATOM 9903 N N . LEU B 1 608 ? 7.586 -4.176 1.63 1 85.38 608 LEU B N 1
ATOM 9904 C CA . LEU B 1 608 ? 7.445 -4.25 0.179 1 85.38 608 LEU B CA 1
ATOM 9905 C C . LEU B 1 608 ? 6.438 -5.324 -0.215 1 85.38 608 LEU B C 1
ATOM 9907 O O . LEU B 1 608 ? 6.102 -5.465 -1.394 1 85.38 608 LEU B O 1
ATOM 9911 N N . ILE B 1 609 ? 6.004 -6.164 0.708 1 91 609 ILE B N 1
ATOM 9912 C CA . ILE B 1 609 ? 4.902 -7.094 0.478 1 91 609 ILE B CA 1
ATOM 9913 C C . ILE B 1 609 ? 3.578 -6.41 0.804 1 91 609 ILE B C 1
ATOM 9915 O O . ILE B 1 609 ? 3.336 -6.023 1.951 1 91 609 ILE B O 1
ATOM 9919 N N . ARG B 1 610 ? 2.762 -6.25 -0.178 1 91.56 610 ARG B N 1
ATOM 9920 C CA . ARG B 1 610 ? 1.558 -5.441 -0.028 1 91.56 610 ARG B CA 1
ATOM 9921 C C . ARG B 1 610 ? 0.302 -6.293 -0.175 1 91.56 610 ARG B C 1
ATOM 9923 O O . ARG B 1 610 ? 0.359 -7.406 -0.699 1 91.56 610 ARG B O 1
ATOM 9930 N N . LEU B 1 611 ? -0.78 -5.711 0.372 1 93.31 611 LEU B N 1
ATOM 9931 C CA . LEU B 1 611 ? -2.08 -6.359 0.229 1 93.31 611 LEU B CA 1
ATOM 9932 C C . LEU B 1 611 ? -2.672 -6.09 -1.15 1 93.31 611 LEU B C 1
ATOM 9934 O O . LEU B 1 611 ? -2.76 -4.934 -1.579 1 93.31 611 LEU B O 1
ATOM 9938 N N . TRP B 1 612 ? -3.023 -7.164 -1.885 1 94 612 TRP B N 1
ATOM 9939 C CA . TRP B 1 612 ? -3.701 -7.043 -3.172 1 94 612 TRP B CA 1
ATOM 9940 C C . TRP B 1 612 ? -5.145 -6.586 -2.988 1 94 612 TRP B C 1
ATOM 9942 O O . TRP B 1 612 ? -6.078 -7.383 -3.137 1 94 612 TRP B O 1
ATOM 9952 N N . GLY B 1 613 ? -5.293 -5.324 -2.768 1 89.06 613 GLY B N 1
ATOM 9953 C CA . GLY B 1 613 ? -6.582 -4.754 -2.408 1 89.06 613 GLY B CA 1
ATOM 9954 C C . GLY B 1 613 ? -7.637 -4.941 -3.484 1 89.06 613 GLY B C 1
ATOM 9955 O O . GLY B 1 613 ? -8.789 -5.25 -3.182 1 89.06 613 GLY B O 1
ATOM 9956 N N . SER B 1 614 ? -7.324 -4.773 -4.75 1 87.75 614 SER B N 1
ATOM 9957 C CA . SER B 1 614 ? -8.281 -4.875 -5.844 1 87.75 614 SER B CA 1
ATOM 9958 C C . SER B 1 614 ? -8.859 -6.285 -5.941 1 87.75 614 SER B C 1
ATOM 9960 O O . SER B 1 614 ? -9.953 -6.477 -6.484 1 87.75 614 SER B O 1
ATOM 9962 N N . CYS B 1 615 ? -8.148 -7.203 -5.398 1 92 615 CYS B N 1
ATOM 9963 C CA . CYS B 1 615 ? -8.617 -8.586 -5.453 1 92 615 CYS B CA 1
ATOM 9964 C C . CYS B 1 615 ? -9.398 -8.945 -4.199 1 92 615 CYS B C 1
ATOM 9966 O O . CYS B 1 615 ? -10.492 -9.516 -4.285 1 92 615 CYS B O 1
ATOM 9968 N N . TYR B 1 616 ? -8.852 -8.57 -3.025 1 92 616 TYR B N 1
ATOM 9969 C CA . TYR B 1 616 ? -9.391 -9.117 -1.783 1 92 616 TYR B CA 1
ATOM 9970 C C . TYR B 1 616 ? -10.375 -8.141 -1.145 1 92 616 TYR B C 1
ATOM 9972 O O . TYR B 1 616 ? -11.156 -8.523 -0.27 1 92 616 TYR B O 1
ATOM 9980 N N . LEU B 1 617 ? -10.242 -6.898 -1.501 1 85.31 617 LEU B N 1
ATOM 9981 C CA . LEU B 1 617 ? -11.141 -5.887 -0.964 1 85.31 617 LEU B CA 1
ATOM 9982 C C . LEU B 1 617 ? -11.977 -5.258 -2.076 1 85.31 617 LEU B C 1
ATOM 9984 O O . LEU B 1 617 ? -12.086 -4.031 -2.152 1 85.31 617 LEU B O 1
ATOM 9988 N N . ARG B 1 618 ? -12.547 -6.273 -2.785 1 73.88 618 ARG B N 1
ATOM 9989 C CA . ARG B 1 618 ? -13.344 -5.84 -3.93 1 73.88 618 ARG B CA 1
ATOM 9990 C C . ARG B 1 618 ? -14.578 -5.066 -3.477 1 73.88 618 ARG B C 1
ATOM 9992 O O . ARG B 1 618 ? -15.125 -5.336 -2.406 1 73.88 618 ARG B O 1
ATOM 9999 N N . GLU B 1 619 ? -14.891 -3.934 -4.02 1 61.12 619 GLU B N 1
ATOM 10000 C CA . GLU B 1 619 ? -16.109 -3.16 -3.826 1 61.12 619 GLU B CA 1
ATOM 10001 C C . GLU B 1 619 ? -15.945 -2.129 -2.713 1 61.12 619 GLU B C 1
ATOM 10003 O O . GLU B 1 619 ? -16.891 -1.405 -2.385 1 61.12 619 GLU B O 1
ATOM 10008 N N . THR B 1 620 ? -14.945 -2.404 -2.043 1 55.62 620 THR B N 1
ATOM 10009 C CA . THR B 1 620 ? -14.758 -1.397 -1.003 1 55.62 620 THR B CA 1
ATOM 10010 C C . THR B 1 620 ? -14.266 -0.084 -1.604 1 55.62 620 THR B C 1
ATOM 10012 O O . THR B 1 620 ? -13.82 -0.049 -2.754 1 55.62 620 THR B O 1
ATOM 10015 N N . LYS B 1 621 ? -14.586 0.853 -0.939 1 51.84 621 LYS B N 1
ATOM 10016 C CA . LYS B 1 621 ? -14.062 2.178 -1.256 1 51.84 621 LYS B CA 1
ATOM 10017 C C . LYS B 1 621 ? -12.57 2.113 -1.595 1 51.84 621 LYS B C 1
ATOM 10019 O O . LYS B 1 621 ? -12.047 2.998 -2.273 1 51.84 621 LYS B O 1
ATOM 10024 N N . TYR B 1 622 ? -12.117 0.99 -1.237 1 40.5 622 TYR B N 1
ATOM 10025 C CA . TYR B 1 622 ? -10.695 0.771 -1.492 1 40.5 622 TYR B CA 1
ATOM 10026 C C . TYR B 1 622 ? -10.406 0.77 -2.988 1 40.5 622 TYR B C 1
ATOM 10028 O O . TYR B 1 622 ? -9.438 1.384 -3.439 1 40.5 622 TYR B O 1
ATOM 10036 N N . THR B 1 623 ? -11.18 -0.035 -3.691 1 46.44 623 THR B N 1
ATOM 10037 C CA . THR B 1 623 ? -10.914 -0.205 -5.113 1 46.44 623 THR B CA 1
ATOM 10038 C C . THR B 1 623 ? -11.281 1.059 -5.887 1 46.44 623 THR B C 1
ATOM 10040 O O . THR B 1 623 ? -10.703 1.334 -6.945 1 46.44 623 THR B O 1
ATOM 10043 N N . GLN B 1 624 ? -12.195 1.756 -5.238 1 41.88 624 GLN B N 1
ATOM 10044 C CA . GLN B 1 624 ? -12.594 2.979 -5.93 1 41.88 624 GLN B CA 1
ATOM 10045 C C . GLN B 1 624 ? -11.477 4.02 -5.887 1 41.88 624 GLN B C 1
ATOM 10047 O O . GLN B 1 624 ? -11.336 4.824 -6.812 1 41.88 624 GLN B O 1
ATOM 10052 N N . VAL B 1 625 ? -10.727 3.988 -4.801 1 37.97 625 VAL B N 1
ATOM 10053 C CA . VAL B 1 625 ? -9.641 4.945 -4.613 1 37.97 625 VAL B CA 1
ATOM 10054 C C . VAL B 1 625 ? -8.477 4.586 -5.523 1 37.97 625 VAL B C 1
ATOM 10056 O O . VAL B 1 625 ? -7.809 5.469 -6.07 1 37.97 625 VAL B O 1
ATOM 10059 N N . LEU B 1 626 ? -8.219 3.254 -5.688 1 39.28 626 LEU B N 1
ATOM 10060 C CA . LEU B 1 626 ? -7.051 2.83 -6.449 1 39.28 626 LEU B CA 1
ATOM 10061 C C . LEU B 1 626 ? -7.305 2.943 -7.945 1 39.28 626 LEU B C 1
ATOM 10063 O O . LEU B 1 626 ? -6.359 2.992 -8.742 1 39.28 626 LEU B O 1
ATOM 10067 N N . ASN B 1 627 ? -8.633 2.812 -8.438 1 41.91 627 ASN B N 1
ATOM 10068 C CA . ASN B 1 627 ? -8.922 2.855 -9.867 1 41.91 627 ASN B CA 1
ATOM 10069 C C . ASN B 1 627 ? -9.203 4.281 -10.336 1 41.91 627 ASN B C 1
ATOM 10071 O O . ASN B 1 627 ? -9.953 5.016 -9.695 1 41.91 627 ASN B O 1
#

Radius of gyration: 36.81 Å; Cα contacts (8 Å, |Δi|>4): 2099; chains: 2; bounding box: 104×115×78 Å

Sequence (1254 aa):
GEHIVEDPVNVRKLVQWRSGESFLSGTLYCTEFRLTFVPEHIHNAENEDHDSVLNREHDIPLISIDRVTVNQLPKTKAMTASSGSKFGSKELVIYCKDFRIVKFQLEQSTREEQIHWILHGLGKIFQHFVTAIYSFPSARMCTNGMTLFPANFEADGHRFWKNCPFNWEQELERTGTSGWRVSPINERFDMSTSLPKYIVVPLKLFDYELKAIFTHFNDGHIPRWCWHHPGGSNLLRMGSFRSNTYLAEGDARKMEILVQGNLSQAVIADVSTDLPSPSDIQTAYLKFKTLCMDVIACNASIPVSDEKWLSALENTHWLDHVRLCLKKAGEVSSLLACRCVTVILQELDDADLNCLVSSLVQLLADPHYRTISGFQSLVQKEWLVAGHRFLQRLNLTKGSDKEESPVFLLFLDCVWQLLNQYPLSFEFTEVYLLALRDSTTVPLFSTFLFNSQWERSRRNQKIGYTYTEIRGNIPSSVRKGTFIPTLPSVWEWALQYPSQQRACFRNPLYTGSTCPASMTVGDFLTFINSSFHYSGSLTSSSVYLLAKGSLSPQAQPLPWKHGSGPKIFSRRTQSTESLSDMERTLRGKPKAASPLDGMIFPLVMGPLIRLWGSCYLRETKYTQVLNGEHIVEDPVNVRKLVQWRSGESFLSGTLYCTEFRLTFVPEHIHNAENEDHDSVLNREHDIPLISIDRVTVNQLPKTKAMTASSGSKFGSKELVIYCKDFRIVKFQLEQSTREEQIHWILHGLGKIFQHFVTAIYSFPSARMCTNGMTLFPANFEADGHRFWKNCPFNWEQELERTGTSGWRVSPINERFDMSTSLPKYIVVPLKLFDYELKAIFTHFNDGHIPRWCWHHPGGSNLLRMGSFRSNTYLAEGDARKMEILVQGNLSQAVIADVSTDLPSPSDIQTAYLKFKTLCMDVIACNASIPVSDEKWLSALENTHWLDHVRLCLKKAGEVSSLLACRCVTVILQELDDADLNCLVSSLVQLLADPHYRTISGFQSLVQKEWLVAGHRFLQRLNLTKGSDKEESPVFLLFLDCVWQLLNQYPLSFEFTEVYLLALRDSTTVPLFSTFLFNSQWERSRRNQKIGYTYTEIRGNIPSSVRKGTFIPTLPSVWEWALQYPSQQRACFRNPLYTGSTCPASMTVGDFLTFINSSFHYSGSLTSSSVYLLAKGSLSPQAQPLPWKHGSGPKIFSRRTQSTESLSDMERTLRGKPKAASPLDGMIFPLVMGPLIRLWGSCYLRETKYTQVLN

Nearest PDB structures (foldseek):
  1zvr-assembly1_A  TM=7.679E-01  e=5.214E-29  Homo sapiens
  5c16-assembly4_D  TM=7.953E-01  e=3.254E-27  Homo sapiens
  5gnh-assembly3_B  TM=7.884E-01  e=2.792E-27  Homo sapiens
  2yf0-assembly1_A-2  TM=6.631E-01  e=2.056E-27  Homo sapiens
  4y7i-assembly1_B  TM=8.099E-01  e=7.100E-21  Homo sapiens